Protein 3M1G (pdb70)

Foldseek 3Di:
DAADEEEACPPDPPDDWDADPVGHTYHYDWFPFKEFEAEQQDLLRLLLQLLCQLFVVPRGHDYHYDDADVLVHPGFIAGVVVRDTNHDPSVRNSVCSQPGCNVVGDVQRFNQQDPVCPVVVVLCLCVPLQVCLLSQLQVPPDPVSNVVSLVSNVVNVVVVLVCLVQALAVHQEHHSSRSSNQSRLVCCFQDSVPNSVNPPDRCVVASSLLSNLQQCPAPSHVFSHASVSNQQCSLQVPCVRHVVSDGDPDDDPPSSNDNSPSCVSPHDHGDPRRDGGDDDDDPNTHPHDDPND/DAADEEEAQPADPPDDWDADPVRHTYHYDWFPFKEWEAELQDLLQLLLQLLCQLFVVCRRYPYHYDDADVLVHPGFIAGVPVRHTNHRPSVRNSVCSQPGNNVRGDVQRFNQCDPVCPVVVVLCLCVVLQVCLLVQLQVPPDPVSNVVSLVSNVVNVVVCLVCLVQALPVHQAHHSSRSSNQSRLVCCQQDSVPNSVNPPDRCCVARSLLSNLQQCPAPSHVFSHASVSNQQNRLQVPCVSHVVSDRDPDDDPVSSNDNSPSCVSPHDHGDPRHDGGDDDDDPRTHPHDDPSD/DFADEEAADPPDPPDDWDADPVRHTYHYDWFPFKEWEAELQDLLQLLLQLLCQLQVVCRRYPYHYDDDDVVHPGFIAGVPVRHTRGRPSVVNSVCSQPGNNVNGDVQRFNQQDPVCPVVVVLCLCVPLQVCLLVQLQVPPDPVSNVVSLVSNVVNVVVVLVCLVQALPVHQAHHSSCSSNLSRLVCCFQDSVPNSVNPPDRCVVASSLLSNLQQCPAPSHVFSHASVSNQQNRLQVPCVSHVVSDRDPDDDPPSSNDNSPSCVSPHHHGDDRHDGGDDDDDPRTHPHDDPSHD

InterPro domains:
  IPR004045 Glutathione S-transferase, N-terminal [PF13409] (66-139)
  IPR010987 Glutathione S-transferase, C-terminal-like [PS50405] (149-299)
  IPR016639 Glutathione S-transferase Omega/GSH [PIRSF015753] (16-319)
  IPR016639 Glutathione S-transferase Omega/GSH [PTHR32419] (46-329)
  IPR016639 Glutathione S-transferase Omega/GSH [SFLDG01206] (9-330)
  IPR036249 Thioredoxin-like superfamily [SSF52833] (46-115)
  IPR036282 Glutathione S-transferase, C-terminal domain superfamily [SSF47616] (189-339)
  IPR040079 Glutathione transferase family [SFLDS00019] (9-330)
  IPR047047 Glutathione S-transferases Omega-like, C-terminal [cd03190] (175-316)

Solvent-accessible surface area: 36071 Å² total

Sequence (879 aa):
NYIDDRIVADDVPAGSEPIAQEDGTFHWPVEAGRYRLVAARACPWAHRTVITRRLLGLENVISLGLTTGPTHDITVPALVEESSKKVVTNDYPSITIDFNLEWKQFHREEGAPNLYPAELREEEAPVKRIFTEVNNGVYRTGFAGSQEAHNEAYKRLWVALDWLEDRLSTRRYLGDHITEADIRLYPTLVRFDAVYHGHFKCGRNKITEPNLWGYLRDLFQTPGFGDTTDFTEIKQHYYITHAEINPTRIVPVGPDLSGFATPHGREKLGGSSPFAEEGVTLPGPIPAGEEVKNPEPFQNYIDDRIVADVPAGSEPIAQEDGTFHWPVEAGRYRLVAARACPWAHRTVITRRLLGLENVISLGLTGPTHDITVPALVEESSKKVVTNDYPSSITIDFNLEWKQFHREGAPNLYPAEELREEAPVKRIFTEVNNGVYRTGFAGSQEAHNEAYKRLWVALDWLEDRLSTRRYLGDHITEADIRLYPTLVRFDAVYHGHFKCGRNKITEPNLWGYLRDLFQTPGFGDTTDFTEIKQHYYITHAEEINPTRIVPVGPDLSGFATPHGREKLGGSPFAEGVTLPGPIPAGEEVKNPEPFQNYIDDRIVADVPAGSEPIAQEDGTFHWPVEAGRYRLVAARACPWAHRTVITRRLLGLENNVISLGLTGPTHITVPALVEESSKKVVTNDYPSITIDFNLEWKQFHREGAPNLYPAELREEEAPVKRIFTEVNNGVYRTGFAGSQEEAHNEEAYKRLWVALDWLEDRLSTRRYLGDHITEADIRLYPTLVRFDAVYHGHFKCGRNKITEPNLWGYLRDLFQTPGFGDTTDFTEIKQHYYITHAEINPTRIVPVGPDLSGFATPHGREKLGGSPFAEGVTLPGPIPAGEEVKKNPEPFQK

B-factor: mean 26.27, std 9.41, range [8.52, 92.66]

CATH classification: 3.40.30.10 (+1 more: 1.20.1050.10)

Organism: Corynebacterium glutamicum (strain ATCC 13032 / DSM 20300 / JCM 1318 / BCRC 11384 / CCUG 27702 / LMG 3730 / NBRC 12168 / NCIMB 10025 / NRRL B-2784 / 534) (NCBI:txid196627)

Secondary structure (DSSP, 8-state):
---B-EEETTS-TTPPPEE-TTS-EEEE--TTSEEEEE-TT-HHHHHHHHHHHHHT-TTTSEEEE--------SSEEEETTT--EEE--HHHHHHHHHHTSGGGSPTT---SS-GGGS------HHIIIIITHHHHHHT-SSHHHHHHHHHHHHHHHHHHHHHTTSSS----S--HHHHHHHHHHHTIIIIITTTT---SS-TT--HHHHHHHHHHTSTTTGGG--HHHHHHHHHHH-TTT-TT-PPP-----GGGGS---GGGG---SS-TTPPPP-PPPTT-S-SS--TT-/---B-EEETTS-TTPPPEE-TTS-EEEE--TTSEEEEE-TT-HHHHHHHHHHHHHT-TTTSEEEE--------SSEEEETTT--EEE--HHHHHHHHHHT-GGGSPTT---SS-GGGS------HHIIIIITHHHHHHS-SSHHHHHHHHHHHHHHHHHHHHHTTS-S----S--HHHHHHHHHHHTIIIIITTTT---SS-TT--HHHHHHHHHHTSTTTGGG--HHHHHHHHHHH-TTT-TT-PPP-----GGGGS---GGGG---SS-TTPPPP-PPPTT-S-SS--TT-/---B-EEETTS-TTPPPEE-TTS-EEEE--TTSEEEEE-TT-HHHHHHHHHHHHHT-TTTSEEEE-------SSEEEETTT--EEE--HHHHHHHHHHT-GGGSPTT---SS-GGGS------HHIIIIITHHHHHHT-SSHHHHHHHHHHHHHHHHHHHHHTTS-S----S--HHHHHHHHHHTTIIIIIHHHT---SS-TT--HHHHHHHHHHTSTTTGGG--HHHHHHHHHHH-TTT-TT-PPP-----GGGGS---GGGG---SS-TTPPPP-PPPTT-S-SS--TT--

Nearest PDB structures (foldseek):
  3m1g-assembly2_C  TM=9.987E-01  e=1.059E-56  Corynebacterium glutamicum
  3m1g-assembly1_A  TM=1.001E+00  e=2.643E-55  Corynebacterium glutamicum
  4pts-assembly1_A  TM=9.729E-01  e=2.136E-34  Gordonia bronchialis DSM 43247
  3r3e-assembly1_A  TM=8.927E-01  e=5.112E-24  Escherichia coli K-12
  6srb-assembly1_A  TM=7.617E-01  e=5.943E-07  Trametes pubescens

Structure (mmCIF, N/CA/C/O backbone):
data_3M1G
#
_entry.id   3M1G
#
_cell.length_a   167.245
_cell.length_b   167.245
_cell.length_c   226.855
_cell.angle_alpha   90.000
_cell.angle_beta   90.000
_cell.angle_gamma   90.000
#
_symmetry.space_group_name_H-M   'I 4 2 2'
#
loop_
_entity.id
_entity.type
_entity.pdbx_description
1 polymer 'Putative glutathione S-transferase'
2 non-polymer GLYCEROL
3 non-polymer 1,2-ETHANEDIOL
4 water water
#
loop_
_atom_site.group_PDB
_atom_site.id
_atom_site.type_symbol
_atom_site.label_atom_id
_atom_site.label_alt_id
_atom_site.label_comp_id
_atom_site.label_asym_id
_atom_site.label_entity_id
_atom_site.label_seq_id
_atom_site.pdbx_PDB_ins_code
_atom_site.Cartn_x
_atom_site.Cartn_y
_atom_site.Cartn_z
_atom_site.occupancy
_atom_site.B_iso_or_equiv
_atom_site.auth_seq_id
_atom_site.auth_comp_id
_atom_site.auth_asym_id
_atom_site.auth_atom_id
_atom_site.pdbx_PDB_model_num
ATOM 1 N N . ASN A 1 29 ? 21.006 27.948 7.998 1.00 50.26 26 ASN A N 1
ATOM 2 C CA . ASN A 1 29 ? 21.429 28.672 9.243 1.00 50.01 26 ASN A CA 1
ATOM 3 C C . ASN A 1 29 ? 22.952 28.858 9.262 1.00 48.13 26 ASN A C 1
ATOM 4 O O . ASN A 1 29 ? 23.597 28.542 10.260 1.00 49.02 26 ASN A O 1
ATOM 9 N N . TYR A 1 30 ? 23.506 29.342 8.142 1.00 45.19 27 TYR A N 1
ATOM 10 C CA . TYR A 1 30 ? 24.889 29.825 8.072 1.00 43.05 27 TYR A CA 1
ATOM 11 C C . TYR A 1 30 ? 25.111 31.141 8.894 1.00 40.02 27 TYR A C 1
ATOM 12 O O . TYR A 1 30 ? 24.494 32.199 8.589 1.00 39.68 27 TYR A O 1
ATOM 21 N N . ILE A 1 31 ? 25.958 31.067 9.927 1.00 35.58 28 ILE A N 1
ATOM 22 C CA . ILE A 1 31 ? 26.152 32.173 10.865 1.00 32.19 28 ILE A CA 1
ATOM 23 C C . ILE A 1 31 ? 27.617 32.568 10.872 1.00 29.64 28 ILE A C 1
ATOM 24 O O . ILE A 1 31 ? 28.477 31.766 11.272 1.00 28.63 28 ILE A O 1
ATOM 29 N N . ASP A 1 32 ? 27.898 33.787 10.416 1.00 26.76 29 ASP A N 1
ATOM 30 C CA . ASP A 1 32 ? 29.272 34.269 10.240 1.00 26.35 29 ASP A CA 1
ATOM 31 C C . ASP A 1 32 ? 29.577 35.519 11.052 1.00 24.82 29 ASP A C 1
ATOM 32 O O . ASP A 1 32 ? 30.350 36.369 10.610 1.00 25.00 29 ASP A O 1
ATOM 37 N N . ASP A 1 33 ? 29.001 35.635 12.256 1.00 23.76 30 ASP A N 1
ATOM 38 C CA . ASP A 1 33 ? 29.515 36.600 13.235 1.00 22.60 30 ASP A CA 1
ATOM 39 C C . ASP A 1 33 ? 30.939 36.187 13.563 1.00 21.71 30 ASP A C 1
ATOM 40 O O . ASP A 1 33 ? 31.352 35.090 13.213 1.00 20.14 30 ASP A O 1
ATOM 45 N N . ARG A 1 34 ? 31.691 37.060 14.239 1.00 21.03 31 ARG A N 1
ATOM 46 C CA . ARG A 1 34 ? 33.083 36.769 14.593 1.00 21.93 31 ARG A CA 1
ATOM 47 C C . ARG A 1 34 ? 33.328 37.205 16.029 1.00 21.38 31 ARG A C 1
ATOM 48 O O . ARG A 1 34 ? 32.658 38.130 16.522 1.00 20.42 31 ARG A O 1
ATOM 56 N N . ILE A 1 35 ? 34.221 36.492 16.706 1.00 20.10 32 ILE A N 1
ATOM 57 C CA . ILE A 1 35 ? 34.677 36.868 18.021 1.00 20.69 32 ILE A CA 1
ATOM 58 C C . ILE A 1 35 ? 36.040 37.543 17.864 1.00 20.50 32 ILE A C 1
ATOM 59 O O . ILE A 1 35 ? 36.962 36.940 17.326 1.00 21.51 32 ILE A O 1
ATOM 64 N N . VAL A 1 36 ? 36.143 38.795 18.293 1.00 20.38 33 VAL A N 1
ATOM 65 C CA . VAL A 1 36 ? 37.302 39.622 18.013 1.00 20.75 33 VAL A CA 1
ATOM 66 C C . VAL A 1 36 ? 37.876 40.336 19.243 1.00 21.65 33 VAL A C 1
ATOM 67 O O . VAL A 1 36 ? 37.202 40.534 20.257 1.00 21.46 33 VAL A O 1
ATOM 71 N N . ALA A 1 37 ? 39.147 40.695 19.110 1.00 22.53 34 ALA A N 1
ATOM 72 C CA . ALA A 1 37 ? 39.918 41.401 20.128 1.00 23.76 34 ALA A CA 1
ATOM 73 C C . ALA A 1 37 ? 39.476 42.849 20.309 1.00 23.96 34 ALA A C 1
ATOM 74 O O . ALA A 1 37 ? 39.597 43.368 21.420 1.00 24.83 34 ALA A O 1
ATOM 76 N N . ASP A 1 38 ? 38.931 43.504 19.285 1.00 24.63 35 ASP A N 1
ATOM 77 C CA A ASP A 1 38 ? 38.605 44.942 19.435 0.50 25.70 35 ASP A CA 1
ATOM 78 C CA B ASP A 1 38 ? 38.590 44.932 19.393 0.50 25.64 35 ASP A CA 1
ATOM 79 C C . ASP A 1 38 ? 37.158 45.222 19.873 1.00 25.59 35 ASP A C 1
ATOM 80 O O . ASP A 1 38 ? 36.670 46.345 19.764 1.00 27.12 35 ASP A O 1
ATOM 89 N N . VAL A 1 39 ? 36.470 44.207 20.377 1.00 24.07 36 VAL A N 1
ATOM 90 C CA . VAL A 1 39 ? 35.229 44.425 21.081 1.00 22.72 36 VAL A CA 1
ATOM 91 C C . VAL A 1 39 ? 35.517 43.985 22.526 1.00 22.26 36 VAL A C 1
ATOM 92 O O . VAL A 1 39 ? 36.070 42.907 22.772 1.00 21.22 36 VAL A O 1
ATOM 96 N N . PRO A 1 40 ? 35.158 44.827 23.489 1.00 22.15 37 PRO A N 1
ATOM 97 C CA . PRO A 1 40 ? 35.619 44.551 24.843 1.00 22.28 37 PRO A CA 1
ATOM 98 C C . PRO A 1 40 ? 34.765 43.566 25.635 1.00 21.33 37 PRO A C 1
ATOM 99 O O . PRO A 1 40 ? 33.575 43.403 25.398 1.00 21.86 37 PRO A O 1
ATOM 103 N N . ALA A 1 41 ? 35.381 42.978 26.637 1.00 20.92 38 ALA A N 1
ATOM 104 C CA . ALA A 1 41 ? 34.794 41.884 27.395 1.00 20.28 38 ALA A CA 1
ATOM 105 C C . ALA A 1 41 ? 33.522 42.349 28.084 1.00 20.06 38 ALA A C 1
ATOM 106 O O . ALA A 1 41 ? 33.478 43.447 28.638 1.00 19.92 38 ALA A O 1
ATOM 108 N N . GLY A 1 42 ? 32.499 41.505 28.028 1.00 19.23 39 GLY A N 1
ATOM 109 C CA . GLY A 1 42 ? 31.226 41.786 28.619 1.00 19.73 39 GLY A CA 1
ATOM 110 C C . GLY A 1 42 ? 30.244 42.440 27.657 1.00 19.84 39 GLY A C 1
ATOM 111 O O . GLY A 1 42 ? 29.080 42.517 27.964 1.00 19.01 39 GLY A O 1
ATOM 112 N N . SER A 1 43 ? 30.729 42.959 26.522 1.00 19.86 40 SER A N 1
ATOM 113 C CA . SER A 1 43 ? 29.892 43.688 25.573 1.00 18.87 40 SER A CA 1
ATOM 114 C C . SER A 1 43 ? 28.851 42.769 24.938 1.00 19.19 40 SER A C 1
ATOM 115 O O . SER A 1 43 ? 29.092 41.595 24.699 1.00 18.22 40 SER A O 1
ATOM 118 N N . GLU A 1 44 ? 27.713 43.349 24.617 1.00 19.26 41 GLU A N 1
ATOM 119 C CA . GLU A 1 44 ? 26.773 42.781 23.659 1.00 20.63 41 GLU A CA 1
ATOM 120 C C . GLU A 1 44 ? 27.462 42.679 22.282 1.00 19.80 41 GLU A C 1
ATOM 121 O O . GLU A 1 44 ? 28.447 43.361 22.017 1.00 18.64 41 GLU A O 1
ATOM 127 N N . PRO A 1 45 ? 26.943 41.826 21.394 1.00 20.62 42 PRO A N 1
ATOM 128 C CA . PRO A 1 45 ? 27.506 41.803 20.026 1.00 20.56 42 PRO A CA 1
ATOM 129 C C . PRO A 1 45 ? 27.305 43.156 19.329 1.00 20.38 42 PRO A C 1
ATOM 130 O O . PRO A 1 45 ? 26.297 43.786 19.532 1.00 20.74 42 PRO A O 1
ATOM 134 N N . ILE A 1 46 ? 28.300 43.593 18.563 1.00 20.57 43 ILE A N 1
ATOM 135 C CA . ILE A 1 46 ? 28.333 44.915 17.955 1.00 21.06 43 ILE A CA 1
ATOM 136 C C . ILE A 1 46 ? 28.077 44.854 16.466 1.00 20.48 43 ILE A C 1
ATOM 137 O O . ILE A 1 46 ? 28.791 44.158 15.732 1.00 20.18 43 ILE A O 1
ATOM 142 N N . ALA A 1 47 ? 27.052 45.568 16.007 1.00 20.12 44 ALA A N 1
ATOM 143 C CA . ALA A 1 47 ? 26.652 45.499 14.597 1.00 21.13 44 ALA A CA 1
ATOM 144 C C . ALA A 1 47 ? 27.761 46.067 13.709 1.00 21.01 44 ALA A C 1
ATOM 145 O O . ALA A 1 47 ? 28.297 47.133 14.002 1.00 22.48 44 ALA A O 1
ATOM 147 N N . GLN A 1 48 ? 28.085 45.346 12.649 1.00 22.28 45 GLN A N 1
ATOM 148 C CA . GLN A 1 48 ? 29.009 45.762 11.605 1.00 22.47 45 GLN A CA 1
ATOM 149 C C . GLN A 1 48 ? 28.231 46.218 10.339 1.00 24.36 45 GLN A C 1
ATOM 150 O O . GLN A 1 48 ? 27.102 45.763 10.068 1.00 22.13 45 GLN A O 1
ATOM 156 N N . GLU A 1 49 ? 28.878 47.078 9.543 1.00 24.91 46 GLU A N 1
ATOM 157 C CA . GLU A 1 49 ? 28.333 47.550 8.273 1.00 25.64 46 GLU A CA 1
ATOM 158 C C . GLU A 1 49 ? 27.887 46.438 7.347 1.00 23.34 46 GLU A C 1
ATOM 159 O O . GLU A 1 49 ? 26.966 46.612 6.595 1.00 22.79 46 GLU A O 1
ATOM 165 N N . ASP A 1 50 ? 28.511 45.285 7.407 1.00 22.58 47 ASP A N 1
ATOM 166 C CA . ASP A 1 50 ? 28.140 44.202 6.498 1.00 22.81 47 ASP A CA 1
ATOM 167 C C . ASP A 1 50 ? 26.978 43.323 6.964 1.00 21.94 47 ASP A C 1
ATOM 168 O O . ASP A 1 50 ? 26.697 42.302 6.362 1.00 20.78 47 ASP A O 1
ATOM 173 N N . GLY A 1 51 ? 26.303 43.739 8.028 1.00 23.46 48 GLY A N 1
ATOM 174 C CA . GLY A 1 51 ? 25.160 43.013 8.575 1.00 24.02 48 GLY A CA 1
ATOM 175 C C . GLY A 1 51 ? 25.491 41.952 9.628 1.00 23.42 48 GLY A C 1
ATOM 176 O O . GLY A 1 51 ? 24.596 41.441 10.296 1.00 24.20 48 GLY A O 1
ATOM 177 N N . THR A 1 52 ? 26.767 41.656 9.821 1.00 22.17 49 THR A N 1
ATOM 178 C CA . THR A 1 52 ? 27.156 40.683 10.838 1.00 21.30 49 THR A CA 1
ATOM 179 C C . THR A 1 52 ? 27.348 41.390 12.161 1.00 20.42 49 THR A C 1
ATOM 180 O O . THR A 1 52 ? 27.254 42.610 12.260 1.00 19.73 49 THR A O 1
ATOM 184 N N . PHE A 1 53 ? 27.665 40.617 13.197 1.00 21.33 50 PHE A N 1
ATOM 185 C CA . PHE A 1 53 ? 27.987 41.198 14.489 1.00 20.22 50 PHE A CA 1
ATOM 186 C C . PHE A 1 53 ? 29.326 40.691 14.957 1.00 20.35 50 PHE A C 1
ATOM 187 O O . PHE A 1 53 ? 29.718 39.573 14.648 1.00 20.77 50 PHE A O 1
ATOM 195 N N . HIS A 1 54 ? 30.036 41.521 15.706 1.00 20.10 51 HIS A N 1
ATOM 196 C CA . HIS A 1 54 ? 31.307 41.132 16.324 1.00 20.80 51 HIS A CA 1
ATOM 197 C C . HIS A 1 54 ? 31.145 41.054 17.844 1.00 20.90 51 HIS A C 1
ATOM 198 O O . HIS A 1 54 ? 30.604 41.979 18.482 1.00 20.98 51 HIS A O 1
ATOM 205 N N . TRP A 1 55 ? 31.585 39.924 18.388 1.00 20.31 52 TRP A N 1
ATOM 206 C CA . TRP A 1 55 ? 31.500 39.598 19.787 1.00 20.60 52 TRP A CA 1
ATOM 207 C C . TRP A 1 55 ? 32.920 39.727 20.392 1.00 19.44 52 TRP A C 1
ATOM 208 O O . TRP A 1 55 ? 33.887 39.682 19.665 1.00 19.89 52 TRP A O 1
ATOM 219 N N . PRO A 1 56 ? 33.020 39.882 21.714 1.00 18.81 53 PRO A N 1
ATOM 220 C CA . PRO A 1 56 ? 34.296 40.075 22.370 1.00 18.93 53 PRO A CA 1
ATOM 221 C C . PRO A 1 56 ? 34.983 38.795 22.761 1.00 19.06 53 PRO A C 1
ATOM 222 O O . PRO A 1 56 ? 34.328 37.880 23.269 1.00 19.14 53 PRO A O 1
ATOM 226 N N . VAL A 1 57 ? 36.291 38.715 22.527 1.00 20.01 54 VAL A N 1
ATOM 227 C CA . VAL A 1 57 ? 37.073 37.604 23.124 1.00 20.12 54 VAL A CA 1
ATOM 228 C C . VAL A 1 57 ? 37.084 37.798 24.647 1.00 21.09 54 VAL A C 1
ATOM 229 O O . VAL A 1 57 ? 37.258 38.924 25.140 1.00 22.05 54 VAL A O 1
ATOM 233 N N . GLU A 1 58 ? 36.745 36.730 25.365 1.00 21.48 55 GLU A N 1
ATOM 234 C CA . GLU A 1 58 ? 36.840 36.648 26.801 1.00 21.48 55 GLU A CA 1
ATOM 235 C C . GLU A 1 58 ? 36.745 35.198 27.230 1.00 20.65 55 GLU A C 1
ATOM 236 O O . GLU A 1 58 ? 36.172 34.376 26.510 1.00 21.03 55 GLU A O 1
ATOM 242 N N . ALA A 1 59 ? 37.306 34.905 28.404 1.00 19.40 56 ALA A N 1
ATOM 243 C CA . ALA A 1 59 ? 37.339 33.579 28.944 1.00 20.27 56 ALA A CA 1
ATOM 244 C C . ALA A 1 59 ? 35.981 33.215 29.532 1.00 20.91 56 ALA A C 1
ATOM 245 O O . ALA A 1 59 ? 35.311 34.049 30.145 1.00 20.24 56 ALA A O 1
ATOM 247 N N . GLY A 1 60 ? 35.618 31.949 29.424 1.00 20.65 57 GLY A N 1
ATOM 248 C CA . GLY A 1 60 ? 34.456 31.448 30.157 1.00 21.85 57 GLY A CA 1
ATOM 249 C C . GLY A 1 60 ? 33.111 31.876 29.559 1.00 21.85 57 GLY A C 1
ATOM 250 O O . GLY A 1 60 ? 32.105 31.747 30.228 1.00 22.20 57 GLY A O 1
ATOM 251 N N . ARG A 1 61 ? 33.080 32.410 28.338 1.00 20.00 58 ARG A N 1
ATOM 252 C CA . ARG A 1 61 ? 31.799 32.830 27.755 1.00 20.10 58 ARG A CA 1
ATOM 253 C C . ARG A 1 61 ? 31.304 31.863 26.651 1.00 19.86 58 ARG A C 1
ATOM 254 O O . ARG A 1 61 ? 30.094 31.691 26.481 1.00 19.02 58 ARG A O 1
ATOM 262 N N . TYR A 1 62 ? 32.233 31.264 25.926 1.00 19.30 59 TYR A N 1
ATOM 263 C CA . TYR A 1 62 ? 31.903 30.496 24.728 1.00 20.14 59 TYR A CA 1
ATOM 264 C C . TYR A 1 62 ? 32.304 29.025 24.812 1.00 21.51 59 TYR A C 1
ATOM 265 O O . TYR A 1 62 ? 33.268 28.641 25.515 1.00 20.60 59 TYR A O 1
ATOM 274 N N . ARG A 1 63 ? 31.567 28.202 24.055 1.00 22.63 60 ARG A N 1
ATOM 275 C CA . ARG A 1 63 ? 31.817 26.768 23.956 1.00 22.75 60 ARG A CA 1
ATOM 276 C C . ARG A 1 63 ? 32.016 26.381 22.502 1.00 22.70 60 ARG A C 1
ATOM 277 O O . ARG A 1 63 ? 31.251 26.807 21.628 1.00 21.37 60 ARG A O 1
ATOM 285 N N . LEU A 1 64 ? 33.058 25.581 22.248 1.00 22.05 61 LEU A N 1
ATOM 286 C CA . LEU A 1 64 ? 33.253 24.976 20.944 1.00 22.05 61 LEU A CA 1
ATOM 287 C C . LEU A 1 64 ? 32.460 23.667 20.900 1.00 21.72 61 LEU A C 1
ATOM 288 O O . LEU A 1 64 ? 32.654 22.785 21.731 1.00 21.08 61 LEU A O 1
ATOM 293 N N . VAL A 1 65 ? 31.536 23.579 19.950 1.00 21.95 62 VAL A N 1
ATOM 294 C CA . VAL A 1 65 ? 30.706 22.400 19.825 1.00 22.66 62 VAL A CA 1
ATOM 295 C C . VAL A 1 65 ? 31.248 21.711 18.579 1.00 23.33 62 VAL A C 1
ATOM 296 O O . VAL A 1 65 ? 31.248 22.288 17.491 1.00 22.52 62 VAL A O 1
ATOM 300 N N . ALA A 1 66 ? 31.783 20.514 18.777 1.00 23.65 63 ALA A N 1
ATOM 301 C CA . ALA A 1 66 ? 32.492 19.787 17.731 1.00 24.51 63 ALA A CA 1
ATOM 302 C C . ALA A 1 66 ? 32.036 18.317 17.679 1.00 25.30 63 ALA A C 1
ATOM 303 O O . ALA A 1 66 ? 31.190 17.877 18.490 1.00 26.52 63 ALA A O 1
ATOM 305 N N . ALA A 1 67 ? 32.535 17.564 16.705 1.00 25.00 64 ALA A N 1
ATOM 306 C CA . ALA A 1 67 ? 32.285 16.113 16.640 1.00 24.88 64 ALA A CA 1
ATOM 307 C C . ALA A 1 67 ? 33.603 15.466 16.269 1.00 24.15 64 ALA A C 1
ATOM 308 O O . ALA A 1 67 ? 34.300 15.944 15.348 1.00 24.08 64 ALA A O 1
ATOM 310 N N . ARG A 1 68 ? 33.945 14.381 16.948 1.00 23.50 65 ARG A N 1
ATOM 311 C CA . ARG A 1 68 ? 35.181 13.639 16.640 1.00 23.82 65 ARG A CA 1
ATOM 312 C C . ARG A 1 68 ? 35.280 13.184 15.195 1.00 23.02 65 ARG A C 1
ATOM 313 O O . ARG A 1 68 ? 36.349 13.212 14.611 1.00 23.70 65 ARG A O 1
ATOM 321 N N . ALA A 1 69 ? 34.163 12.784 14.606 1.00 23.07 66 ALA A N 1
ATOM 322 C CA . ALA A 1 69 ? 34.187 12.196 13.250 1.00 23.21 66 ALA A CA 1
ATOM 323 C C . ALA A 1 69 ? 34.367 13.219 12.140 1.00 22.83 66 ALA A C 1
ATOM 324 O O . ALA A 1 69 ? 34.828 12.893 11.058 1.00 23.43 66 ALA A O 1
ATOM 326 N N . CYS A 1 70 ? 33.985 14.452 12.403 1.00 22.48 67 CYS A N 1
ATOM 327 C CA . CYS A 1 70 ? 33.850 15.472 11.375 1.00 23.26 67 CYS A CA 1
ATOM 328 C C . CYS A 1 70 ? 35.194 16.163 11.133 1.00 22.62 67 CYS A C 1
ATOM 329 O O . CYS A 1 70 ? 35.762 16.723 12.071 1.00 22.24 67 CYS A O 1
ATOM 332 N N . PRO A 1 71 ? 35.707 16.134 9.889 1.00 21.62 68 PRO A N 1
ATOM 333 C CA . PRO A 1 71 ? 37.001 16.786 9.613 1.00 21.70 68 PRO A CA 1
ATOM 334 C C . PRO A 1 71 ? 37.029 18.329 9.768 1.00 22.89 68 PRO A C 1
ATOM 335 O O . PRO A 1 71 ? 38.044 18.906 10.177 1.00 21.78 68 PRO A O 1
ATOM 339 N N . TRP A 1 72 ? 35.923 18.981 9.441 1.00 22.26 69 TRP A N 1
ATOM 340 C CA . TRP A 1 72 ? 35.846 20.410 9.578 1.00 22.66 69 TRP A CA 1
ATOM 341 C C . TRP A 1 72 ? 35.949 20.787 11.057 1.00 21.95 69 TRP A C 1
ATOM 342 O O . TRP A 1 72 ? 36.666 21.716 11.417 1.00 21.00 69 TRP A O 1
ATOM 353 N N . ALA A 1 73 ? 35.238 20.056 11.904 1.00 20.63 70 ALA A N 1
ATOM 354 C CA . ALA A 1 73 ? 35.339 20.234 13.344 1.00 20.18 70 ALA A CA 1
ATOM 355 C C . ALA A 1 73 ? 36.703 19.896 13.880 1.00 20.81 70 ALA A C 1
ATOM 356 O O . ALA A 1 73 ? 37.206 20.560 14.816 1.00 20.97 70 ALA A O 1
ATOM 358 N N . HIS A 1 74 ? 37.326 18.858 13.314 1.00 20.13 71 HIS A N 1
ATOM 359 C CA . HIS A 1 74 ? 38.621 18.448 13.754 1.00 19.94 71 HIS A CA 1
ATOM 360 C C . HIS A 1 74 ? 39.633 19.623 13.676 1.00 20.09 71 HIS A C 1
ATOM 361 O O . HIS A 1 74 ? 40.431 19.806 14.593 1.00 20.21 71 HIS A O 1
ATOM 368 N N . ARG A 1 75 ? 39.596 20.417 12.612 1.00 20.14 72 ARG A N 1
ATOM 369 C CA . ARG A 1 75 ? 40.474 21.610 12.530 1.00 20.46 72 ARG A CA 1
ATOM 370 C C . ARG A 1 75 ? 40.410 22.515 13.783 1.00 20.41 72 ARG A C 1
ATOM 371 O O . ARG A 1 75 ? 41.443 22.970 14.290 1.00 21.85 72 ARG A O 1
ATOM 379 N N . THR A 1 76 ? 39.192 22.771 14.247 1.00 20.22 73 THR A N 1
ATOM 380 C CA . THR A 1 76 ? 38.963 23.654 15.373 1.00 20.75 73 THR A CA 1
ATOM 381 C C . THR A 1 76 ? 39.473 23.071 16.664 1.00 21.21 73 THR A C 1
ATOM 382 O O . THR A 1 76 ? 40.016 23.817 17.538 1.00 20.93 73 THR A O 1
ATOM 386 N N . VAL A 1 77 ? 39.340 21.751 16.805 1.00 21.31 74 VAL A N 1
ATOM 387 C CA . VAL A 1 77 ? 39.819 21.051 18.005 1.00 21.27 74 VAL A CA 1
ATOM 388 C C . VAL A 1 77 ? 41.340 21.034 18.072 1.00 21.74 74 VAL A C 1
ATOM 389 O O . VAL A 1 77 ? 41.947 21.293 19.134 1.00 21.56 74 VAL A O 1
ATOM 393 N N . ILE A 1 78 ? 41.968 20.775 16.932 1.00 21.73 75 ILE A N 1
ATOM 394 C CA . ILE A 1 78 ? 43.431 20.735 16.859 1.00 20.76 75 ILE A CA 1
ATOM 395 C C . ILE A 1 78 ? 43.980 22.146 17.218 1.00 20.93 75 ILE A C 1
ATOM 396 O O . ILE A 1 78 ? 44.927 22.267 17.974 1.00 18.99 75 ILE A O 1
ATOM 401 N N . THR A 1 79 ? 43.379 23.185 16.640 1.00 21.38 76 THR A N 1
ATOM 402 C CA . THR A 1 79 ? 43.871 24.539 16.817 1.00 21.36 76 THR A CA 1
ATOM 403 C C . THR A 1 79 ? 43.694 24.961 18.287 1.00 21.66 76 THR A C 1
ATOM 404 O O . THR A 1 79 ? 44.609 25.532 18.886 1.00 20.81 76 THR A O 1
ATOM 408 N N . ARG A 1 80 ? 42.534 24.651 18.862 1.00 21.07 77 ARG A N 1
ATOM 409 C CA . ARG A 1 80 ? 42.265 24.932 20.274 1.00 21.37 77 ARG A CA 1
ATOM 410 C C . ARG A 1 80 ? 43.314 24.306 21.188 1.00 21.94 77 ARG A C 1
ATOM 411 O O . ARG A 1 80 ? 43.812 24.959 22.134 1.00 21.20 77 ARG A O 1
ATOM 419 N N . ARG A 1 81 ? 43.661 23.055 20.915 1.00 21.61 78 ARG A N 1
ATOM 420 C CA . ARG A 1 81 ? 44.708 22.400 21.682 1.00 21.06 78 ARG A CA 1
ATOM 421 C C . ARG A 1 81 ? 46.116 23.010 21.453 1.00 21.21 78 ARG A C 1
ATOM 422 O O . ARG A 1 81 ? 46.845 23.286 22.421 1.00 21.34 78 ARG A O 1
ATOM 430 N N . LEU A 1 82 ? 46.507 23.212 20.199 1.00 19.99 79 LEU A N 1
ATOM 431 C CA . LEU A 1 82 ? 47.821 23.718 19.906 1.00 20.71 79 LEU A CA 1
ATOM 432 C C . LEU A 1 82 ? 48.053 25.065 20.574 1.00 20.42 79 LEU A C 1
ATOM 433 O O . LEU A 1 82 ? 49.136 25.313 21.111 1.00 20.38 79 LEU A O 1
ATOM 438 N N . LEU A 1 83 ? 47.025 25.924 20.563 1.00 19.80 80 LEU A N 1
ATOM 439 C CA . LEU A 1 83 ? 47.162 27.280 21.087 1.00 19.66 80 LEU A CA 1
ATOM 440 C C . LEU A 1 83 ? 46.979 27.410 22.588 1.00 20.54 80 LEU A C 1
ATOM 441 O O . LEU A 1 83 ? 47.292 28.462 23.139 1.00 21.53 80 LEU A O 1
ATOM 446 N N . GLY A 1 84 ? 46.443 26.381 23.239 1.00 20.20 81 GLY A N 1
ATOM 447 C CA . GLY A 1 84 ? 46.203 26.426 24.681 1.00 20.54 81 GLY A CA 1
ATOM 448 C C . GLY A 1 84 ? 44.977 27.237 25.037 1.00 20.85 81 GLY A C 1
ATOM 449 O O . GLY A 1 84 ? 44.994 28.000 26.010 1.00 20.74 81 GLY A O 1
ATOM 450 N N . LEU A 1 85 ? 43.921 27.086 24.239 1.00 19.77 82 LEU A N 1
ATOM 451 C CA . LEU A 1 85 ? 42.656 27.727 24.494 1.00 20.74 82 LEU A CA 1
ATOM 452 C C . LEU A 1 85 ? 41.683 26.808 25.220 1.00 21.63 82 LEU A C 1
ATOM 453 O O . LEU A 1 85 ? 40.529 27.190 25.434 1.00 21.59 82 LEU A O 1
ATOM 458 N N . GLU A 1 86 ? 42.154 25.641 25.675 1.00 22.17 83 GLU A N 1
ATOM 459 C CA . GLU A 1 86 ? 41.274 24.660 26.304 1.00 23.47 83 GLU A CA 1
ATOM 460 C C . GLU A 1 86 ? 40.707 25.134 27.650 1.00 24.07 83 GLU A C 1
ATOM 461 O O . GLU A 1 86 ? 39.610 24.723 28.044 1.00 23.95 83 GLU A O 1
ATOM 467 N N . ASN A 1 87 ? 41.450 25.970 28.370 1.00 23.69 84 ASN A N 1
ATOM 468 C CA . ASN A 1 87 ? 40.964 26.451 29.637 1.00 24.42 84 ASN A CA 1
ATOM 469 C C . ASN A 1 87 ? 40.135 27.753 29.515 1.00 24.09 84 ASN A C 1
ATOM 470 O O . ASN A 1 87 ? 39.708 28.284 30.524 1.00 25.16 84 ASN A O 1
ATOM 475 N N . VAL A 1 88 ? 39.932 28.300 28.314 1.00 22.95 85 VAL A N 1
ATOM 476 C CA . VAL A 1 88 ? 39.151 29.521 28.179 1.00 22.46 85 VAL A CA 1
ATOM 477 C C . VAL A 1 88 ? 37.904 29.419 27.294 1.00 21.90 85 VAL A C 1
ATOM 478 O O . VAL A 1 88 ? 36.978 30.238 27.425 1.00 20.17 85 VAL A O 1
ATOM 482 N N . ILE A 1 89 ? 37.884 28.418 26.419 1.00 20.17 86 ILE A N 1
ATOM 483 C CA . ILE A 1 89 ? 36.726 28.047 25.616 1.00 20.40 86 ILE A CA 1
ATOM 484 C C . ILE A 1 89 ? 36.454 26.583 25.925 1.00 21.34 86 ILE A C 1
ATOM 485 O O . ILE A 1 89 ? 37.351 25.716 25.813 1.00 21.49 86 ILE A O 1
ATOM 490 N N . SER A 1 90 ? 35.227 26.291 26.350 1.00 22.20 87 SER A N 1
ATOM 491 C CA . SER A 1 90 ? 34.858 24.927 26.735 1.00 22.98 87 SER A CA 1
ATOM 492 C C . SER A 1 90 ? 34.572 24.094 25.483 1.00 23.89 87 SER A C 1
ATOM 493 O O . SER A 1 90 ? 34.517 24.627 24.369 1.00 23.54 87 SER A O 1
ATOM 496 N N . LEU A 1 91 ? 34.383 22.791 25.672 1.00 24.87 88 LEU A N 1
ATOM 497 C CA . LEU A 1 91 ? 34.256 21.835 24.546 1.00 26.31 88 LEU A CA 1
ATOM 498 C C . LEU A 1 91 ? 33.030 20.959 24.767 1.00 27.78 88 LEU A C 1
ATOM 499 O O . LEU A 1 91 ? 32.889 20.356 25.828 1.00 27.07 88 LEU A O 1
ATOM 504 N N . GLY A 1 92 ? 32.142 20.955 23.778 1.00 29.29 89 GLY A N 1
ATOM 505 C CA . GLY A 1 92 ? 31.029 20.018 23.723 1.00 31.64 89 GLY A CA 1
ATOM 506 C C . GLY A 1 92 ? 31.211 19.088 22.513 1.00 32.77 89 GLY A C 1
ATOM 507 O O . GLY A 1 92 ? 31.502 19.546 21.421 1.00 32.48 89 GLY A O 1
ATOM 508 N N . LEU A 1 93 ? 31.071 17.789 22.728 1.00 35.19 90 LEU A N 1
ATOM 509 C CA . LEU A 1 93 ? 31.151 16.788 21.649 1.00 37.15 90 LEU A CA 1
ATOM 510 C C . LEU A 1 93 ? 29.754 16.256 21.282 1.00 38.52 90 LEU A C 1
ATOM 511 O O . LEU A 1 93 ? 28.990 15.890 22.174 1.00 39.41 90 LEU A O 1
ATOM 516 N N A THR A 1 94 ? 29.437 16.247 19.982 0.50 39.17 91 THR A N 1
ATOM 517 N N B THR A 1 94 ? 29.425 16.260 19.989 0.50 39.30 91 THR A N 1
ATOM 518 C CA A THR A 1 94 ? 28.119 15.839 19.447 0.50 39.89 91 THR A CA 1
ATOM 519 C CA B THR A 1 94 ? 28.122 15.803 19.474 0.50 40.17 91 THR A CA 1
ATOM 520 C C A THR A 1 94 ? 28.330 15.057 18.153 0.50 40.67 91 THR A C 1
ATOM 521 C C B THR A 1 94 ? 28.328 15.331 18.030 0.50 40.82 91 THR A C 1
ATOM 522 O O A THR A 1 94 ? 29.441 14.585 17.905 0.50 40.24 91 THR A O 1
ATOM 523 O O B THR A 1 94 ? 29.439 15.412 17.524 0.50 40.59 91 THR A O 1
ATOM 530 N N . GLY A 1 95 ? 27.264 14.881 17.357 1.00 41.52 92 GLY A N 1
ATOM 531 C CA . GLY A 1 95 ? 27.370 14.290 15.983 1.00 42.62 92 GLY A CA 1
ATOM 532 C C . GLY A 1 95 ? 27.581 15.237 14.780 1.00 43.87 92 GLY A C 1
ATOM 533 O O . GLY A 1 95 ? 27.167 16.403 14.811 1.00 44.26 92 GLY A O 1
ATOM 534 N N . PRO A 1 96 ? 28.221 14.742 13.694 1.00 45.24 93 PRO A N 1
ATOM 535 C CA . PRO A 1 96 ? 28.450 15.599 12.500 1.00 46.15 93 PRO A CA 1
ATOM 536 C C . PRO A 1 96 ? 27.184 16.077 11.769 1.00 47.38 93 PRO A C 1
ATOM 537 O O . PRO A 1 96 ? 26.108 15.476 11.917 1.00 47.15 93 PRO A O 1
ATOM 541 N N . THR A 1 97 ? 27.327 17.147 10.980 1.00 48.57 94 THR A N 1
ATOM 542 C CA . THR A 1 97 ? 26.197 17.705 10.212 1.00 49.25 94 THR A CA 1
ATOM 543 C C . THR A 1 97 ? 26.516 18.031 8.737 1.00 50.54 94 THR A C 1
ATOM 544 O O . THR A 1 97 ? 25.613 17.948 7.900 1.00 50.03 94 THR A O 1
ATOM 548 N N . HIS A 1 98 ? 27.770 18.397 8.422 1.00 51.86 95 HIS A N 1
ATOM 549 C CA . HIS A 1 98 ? 28.157 18.807 7.059 1.00 53.53 95 HIS A CA 1
ATOM 550 C C . HIS A 1 98 ? 28.243 17.642 6.050 1.00 54.53 95 HIS A C 1
ATOM 551 O O . HIS A 1 98 ? 28.206 17.888 4.849 1.00 55.05 95 HIS A O 1
ATOM 558 N N . ASP A 1 99 ? 28.391 16.395 6.508 1.00 55.47 96 ASP A N 1
ATOM 559 C CA . ASP A 1 99 ? 28.624 15.253 5.574 1.00 56.36 96 ASP A CA 1
ATOM 560 C C . ASP A 1 99 ? 27.450 14.963 4.616 1.00 56.60 96 ASP A C 1
ATOM 561 O O . ASP A 1 99 ? 26.395 14.465 5.015 1.00 57.40 96 ASP A O 1
ATOM 566 N N . ILE A 1 136 ? 21.885 21.763 15.673 1.00 45.34 133 ILE A N 1
ATOM 567 C CA . ILE A 1 136 ? 22.814 22.772 15.132 1.00 44.57 133 ILE A CA 1
ATOM 568 C C . ILE A 1 136 ? 23.980 22.208 14.274 1.00 43.32 133 ILE A C 1
ATOM 569 O O . ILE A 1 136 ? 24.490 21.095 14.492 1.00 43.33 133 ILE A O 1
ATOM 574 N N . THR A 1 137 ? 24.388 23.018 13.302 1.00 41.69 134 THR A N 1
ATOM 575 C CA . THR A 1 137 ? 25.587 22.766 12.488 1.00 40.58 134 THR A CA 1
ATOM 576 C C . THR A 1 137 ? 26.891 22.797 13.330 1.00 38.64 134 THR A C 1
ATOM 577 O O . THR A 1 137 ? 27.080 23.689 14.173 1.00 36.86 134 THR A O 1
ATOM 581 N N . VAL A 1 138 ? 27.757 21.813 13.072 1.00 36.18 135 VAL A N 1
ATOM 582 C CA . VAL A 1 138 ? 29.041 21.635 13.747 1.00 35.08 135 VAL A CA 1
ATOM 583 C C . VAL A 1 138 ? 30.170 21.788 12.725 1.00 32.12 135 VAL A C 1
ATOM 584 O O . VAL A 1 138 ? 29.993 21.397 11.575 1.00 32.49 135 VAL A O 1
ATOM 588 N N . PRO A 1 139 ? 31.327 22.371 13.110 1.00 28.56 136 PRO A N 1
ATOM 589 C CA . PRO A 1 139 ? 31.648 22.995 14.397 1.00 27.22 136 PRO A CA 1
ATOM 590 C C . PRO A 1 139 ? 30.953 24.344 14.535 1.00 25.46 136 PRO A C 1
ATOM 591 O O . PRO A 1 139 ? 30.654 24.981 13.531 1.00 25.30 136 PRO A O 1
ATOM 595 N N . ALA A 1 140 ? 30.720 24.741 15.780 1.00 24.13 137 ALA A N 1
ATOM 596 C CA . ALA A 1 140 ? 30.140 26.028 16.117 1.00 23.89 137 ALA A CA 1
ATOM 597 C C . ALA A 1 140 ? 30.722 26.550 17.417 1.00 23.58 137 ALA A C 1
ATOM 598 O O . ALA A 1 140 ? 31.062 25.774 18.320 1.00 24.11 137 ALA A O 1
ATOM 600 N N . LEU A 1 141 ? 30.831 27.878 17.507 1.00 23.25 138 LEU A N 1
ATOM 601 C CA . LEU A 1 141 ? 31.059 28.538 18.803 1.00 23.28 138 LEU A CA 1
ATOM 602 C C . LEU A 1 141 ? 29.718 29.035 19.313 1.00 23.10 138 LEU A C 1
ATOM 603 O O . LEU A 1 141 ? 28.951 29.679 18.577 1.00 21.55 138 LEU A O 1
ATOM 608 N N . VAL A 1 142 ? 29.413 28.645 20.551 1.00 23.26 139 VAL A N 1
ATOM 609 C CA . VAL A 1 142 ? 28.129 28.883 21.181 1.00 23.31 139 VAL A CA 1
ATOM 610 C C . VAL A 1 142 ? 28.316 29.700 22.471 1.00 23.75 139 VAL A C 1
ATOM 611 O O . VAL A 1 142 ? 29.220 29.414 23.254 1.00 22.70 139 VAL A O 1
ATOM 615 N N . GLU A 1 143 ? 27.470 30.706 22.681 1.00 23.65 140 GLU A N 1
ATOM 616 C CA . GLU A 1 143 ? 27.485 31.451 23.932 1.00 24.37 140 GLU A CA 1
ATOM 617 C C . GLU A 1 143 ? 26.837 30.580 24.989 1.00 26.71 140 GLU A C 1
ATOM 618 O O . GLU A 1 143 ? 25.646 30.281 24.865 1.00 27.80 140 GLU A O 1
ATOM 624 N N . GLU A 1 144 ? 27.605 30.129 25.980 1.00 27.86 141 GLU A N 1
ATOM 625 C CA . GLU A 1 144 ? 27.092 29.190 26.995 1.00 30.32 141 GLU A CA 1
ATOM 626 C C . GLU A 1 144 ? 25.825 29.654 27.719 1.00 30.86 141 GLU A C 1
ATOM 627 O O . GLU A 1 144 ? 24.917 28.882 27.913 1.00 31.81 141 GLU A O 1
ATOM 633 N N . SER A 1 145 ? 25.762 30.906 28.133 1.00 31.08 142 SER A N 1
ATOM 634 C CA . SER A 1 145 ? 24.622 31.346 28.950 1.00 31.21 142 SER A CA 1
ATOM 635 C C . SER A 1 145 ? 23.300 31.360 28.184 1.00 31.13 142 SER A C 1
ATOM 636 O O . SER A 1 145 ? 22.265 31.073 28.747 1.00 31.38 142 SER A O 1
ATOM 639 N N . SER A 1 146 ? 23.339 31.744 26.917 1.00 30.79 143 SER A N 1
ATOM 640 C CA . SER A 1 146 ? 22.126 31.954 26.125 1.00 30.25 143 SER A CA 1
ATOM 641 C C . SER A 1 146 ? 21.884 30.814 25.140 1.00 30.71 143 SER A C 1
ATOM 642 O O . SER A 1 146 ? 20.856 30.778 24.500 1.00 30.69 143 SER A O 1
ATOM 645 N N . LYS A 1 147 ? 22.861 29.929 24.967 1.00 31.06 144 LYS A N 1
ATOM 646 C CA . LYS A 1 147 ? 22.877 28.978 23.867 1.00 31.82 144 LYS A CA 1
ATOM 647 C C . LYS A 1 147 ? 22.769 29.560 22.462 1.00 30.69 144 LYS A C 1
ATOM 648 O O . LYS A 1 147 ? 22.487 28.819 21.540 1.00 30.81 144 LYS A O 1
ATOM 654 N N . LYS A 1 148 ? 22.996 30.848 22.254 1.00 29.65 145 LYS A N 1
ATOM 655 C CA . LYS A 1 148 ? 22.988 31.352 20.888 1.00 30.05 145 LYS A CA 1
ATOM 656 C C . LYS A 1 148 ? 24.232 30.863 20.134 1.00 28.65 145 LYS A C 1
ATOM 657 O O . LYS A 1 148 ? 25.351 30.875 20.664 1.00 27.77 145 LYS A O 1
ATOM 663 N N . VAL A 1 149 ? 24.051 30.525 18.871 1.00 27.45 146 VAL A N 1
ATOM 664 C CA . VAL A 1 149 ? 25.176 30.182 18.030 1.00 26.62 146 VAL A CA 1
ATOM 665 C C . VAL A 1 149 ? 25.793 31.487 17.577 1.00 25.85 146 VAL A C 1
ATOM 666 O O . VAL A 1 149 ? 25.154 32.297 16.910 1.00 24.75 146 VAL A O 1
ATOM 670 N N . VAL A 1 150 ? 27.051 31.687 17.968 1.00 24.50 147 VAL A N 1
ATOM 671 C CA . VAL A 1 150 ? 27.825 32.857 17.560 1.00 23.00 147 VAL A CA 1
ATOM 672 C C . VAL A 1 150 ? 28.316 32.717 16.136 1.00 23.78 147 VAL A C 1
ATOM 673 O O . VAL A 1 150 ? 28.109 33.618 15.309 1.00 24.62 147 VAL A O 1
ATOM 677 N N . THR A 1 151 ? 28.931 31.582 15.819 1.00 23.00 148 THR A N 1
ATOM 678 C CA . THR A 1 151 ? 29.389 31.350 14.467 1.00 23.48 148 THR A CA 1
ATOM 679 C C . THR A 1 151 ? 29.526 29.864 14.137 1.00 23.56 148 THR A C 1
ATOM 680 O O . THR A 1 151 ? 29.909 29.063 14.987 1.00 23.42 148 THR A O 1
ATOM 684 N N . ASN A 1 152 ? 29.237 29.524 12.887 1.00 24.19 149 ASN A N 1
ATOM 685 C CA . ASN A 1 152 ? 29.564 28.207 12.333 1.00 25.74 149 ASN A CA 1
ATOM 686 C C . ASN A 1 152 ? 30.392 28.330 11.058 1.00 26.21 149 ASN A C 1
ATOM 687 O O . ASN A 1 152 ? 30.449 27.416 10.243 1.00 27.06 149 ASN A O 1
ATOM 692 N N . ASP A 1 153 ? 31.047 29.467 10.887 1.00 27.17 150 ASP A N 1
ATOM 693 C CA . ASP A 1 153 ? 31.900 29.662 9.751 1.00 27.63 150 ASP A CA 1
ATOM 694 C C . ASP A 1 153 ? 33.309 29.126 10.082 1.00 26.82 150 ASP A C 1
ATOM 695 O O . ASP A 1 153 ? 34.185 29.860 10.604 1.00 26.05 150 ASP A O 1
ATOM 700 N N . TYR A 1 154 ? 33.515 27.847 9.792 1.00 25.56 151 TYR A N 1
ATOM 701 C CA . TYR A 1 154 ? 34.689 27.124 10.316 1.00 25.68 151 TYR A CA 1
ATOM 702 C C . TYR A 1 154 ? 36.051 27.682 9.823 1.00 24.70 151 TYR A C 1
ATOM 703 O O . TYR A 1 154 ? 37.001 27.696 10.617 1.00 24.16 151 TYR A O 1
ATOM 712 N N . PRO A 1 155 ? 36.141 28.216 8.577 1.00 24.78 152 PRO A N 1
ATOM 713 C CA . PRO A 1 155 ? 37.426 28.871 8.205 1.00 25.32 152 PRO A CA 1
ATOM 714 C C . PRO A 1 155 ? 37.788 30.099 9.081 1.00 25.49 152 PRO A C 1
ATOM 715 O O . PRO A 1 155 ? 38.946 30.234 9.474 1.00 25.64 152 PRO A O 1
ATOM 719 N N . SER A 1 156 ? 36.829 30.954 9.418 1.00 24.65 153 SER A N 1
ATOM 720 C CA . SER A 1 156 ? 37.155 32.076 10.254 1.00 24.66 153 SER A CA 1
ATOM 721 C C . SER A 1 156 ? 37.355 31.686 11.712 1.00 24.47 153 SER A C 1
ATOM 722 O O . SER A 1 156 ? 38.092 32.371 12.437 1.00 23.06 153 SER A O 1
ATOM 725 N N . ILE A 1 157 ? 36.807 30.551 12.140 1.00 23.76 154 ILE A N 1
ATOM 726 C CA . ILE A 1 157 ? 37.001 30.126 13.511 1.00 23.30 154 ILE A CA 1
ATOM 727 C C . ILE A 1 157 ? 38.477 29.912 13.803 1.00 22.70 154 ILE A C 1
ATOM 728 O O . ILE A 1 157 ? 38.982 30.440 14.773 1.00 22.46 154 ILE A O 1
ATOM 733 N N . THR A 1 158 ? 39.188 29.170 12.961 1.00 22.31 155 THR A N 1
ATOM 734 C CA . THR A 1 158 ? 40.584 28.854 13.238 1.00 22.01 155 THR A CA 1
ATOM 735 C C . THR A 1 158 ? 41.482 30.068 12.984 1.00 21.35 155 THR A C 1
ATOM 736 O O . THR A 1 158 ? 42.425 30.307 13.743 1.00 21.04 155 THR A O 1
ATOM 740 N N . ILE A 1 159 ? 41.172 30.872 11.973 1.00 21.16 156 ILE A N 1
ATOM 741 C CA . ILE A 1 159 ? 41.948 32.084 11.756 1.00 21.49 156 ILE A CA 1
ATOM 742 C C . ILE A 1 159 ? 41.800 32.979 12.978 1.00 21.21 156 ILE A C 1
ATOM 743 O O . ILE A 1 159 ? 42.776 33.488 13.527 1.00 21.43 156 ILE A O 1
ATOM 748 N N . ASP A 1 160 ? 40.576 33.138 13.450 1.00 21.59 157 ASP A N 1
ATOM 749 C CA . ASP A 1 160 ? 40.342 33.999 14.621 1.00 21.48 157 ASP A CA 1
ATOM 750 C C . ASP A 1 160 ? 40.937 33.425 15.913 1.00 21.59 157 ASP A C 1
ATOM 751 O O . ASP A 1 160 ? 41.461 34.186 16.737 1.00 20.73 157 ASP A O 1
ATOM 756 N N . PHE A 1 161 ? 40.904 32.102 16.091 1.00 21.40 158 PHE A N 1
ATOM 757 C CA . PHE A 1 161 ? 41.626 31.502 17.250 1.00 20.85 158 PHE A CA 1
ATOM 758 C C . PHE A 1 161 ? 43.105 31.959 17.256 1.00 21.09 158 PHE A C 1
ATOM 759 O O . PHE A 1 161 ? 43.657 32.268 18.312 1.00 21.32 158 PHE A O 1
ATOM 767 N N . ASN A 1 162 ? 43.750 31.941 16.092 1.00 21.65 159 ASN A N 1
ATOM 768 C CA . ASN A 1 162 ? 45.128 32.377 15.939 1.00 21.66 159 ASN A CA 1
ATOM 769 C C . ASN A 1 162 ? 45.360 33.867 16.140 1.00 22.68 159 ASN A C 1
ATOM 770 O O . ASN A 1 162 ? 46.312 34.240 16.804 1.00 22.39 159 ASN A O 1
ATOM 775 N N . LEU A 1 163 ? 44.519 34.723 15.557 1.00 22.88 160 LEU A N 1
ATOM 776 C CA . LEU A 1 163 ? 44.823 36.158 15.523 1.00 22.87 160 LEU A CA 1
ATOM 777 C C . LEU A 1 163 ? 44.045 36.943 16.571 1.00 22.74 160 LEU A C 1
ATOM 778 O O . LEU A 1 163 ? 44.569 37.875 17.120 1.00 24.67 160 LEU A O 1
ATOM 783 N N . GLU A 1 164 ? 42.801 36.581 16.855 1.00 21.93 161 GLU A N 1
ATOM 784 C CA . GLU A 1 164 ? 41.972 37.413 17.763 1.00 21.67 161 GLU A CA 1
ATOM 785 C C . GLU A 1 164 ? 42.160 37.015 19.222 1.00 21.53 161 GLU A C 1
ATOM 786 O O . GLU A 1 164 ? 42.018 37.853 20.123 1.00 20.76 161 GLU A O 1
ATOM 792 N N . TRP A 1 165 ? 42.496 35.745 19.450 1.00 20.66 162 TRP A N 1
ATOM 793 C CA . TRP A 1 165 ? 42.578 35.181 20.812 1.00 19.72 162 TRP A CA 1
ATOM 794 C C . TRP A 1 165 ? 43.989 35.147 21.350 1.00 19.76 162 TRP A C 1
ATOM 795 O O . TRP A 1 165 ? 44.242 34.534 22.372 1.00 19.51 162 TRP A O 1
ATOM 806 N N . LYS A 1 166 ? 44.916 35.845 20.696 1.00 21.37 163 LYS A N 1
ATOM 807 C CA . LYS A 1 166 ? 46.326 35.838 21.044 1.00 22.40 163 LYS A CA 1
ATOM 808 C C . LYS A 1 166 ? 46.657 36.043 22.511 1.00 21.66 163 LYS A C 1
ATOM 809 O O . LYS A 1 166 ? 47.584 35.405 23.050 1.00 20.15 163 LYS A O 1
ATOM 815 N N . GLN A 1 167 ? 45.957 36.967 23.165 1.00 20.03 164 GLN A N 1
ATOM 816 C CA . GLN A 1 167 ? 46.284 37.227 24.577 1.00 20.80 164 GLN A CA 1
ATOM 817 C C . GLN A 1 167 ? 45.847 36.103 25.478 1.00 20.27 164 GLN A C 1
ATOM 818 O O . GLN A 1 167 ? 46.249 36.086 26.610 1.00 19.96 164 GLN A O 1
ATOM 824 N N . PHE A 1 168 ? 45.060 35.151 24.982 1.00 20.08 165 PHE A N 1
ATOM 825 C CA . PHE A 1 168 ? 44.651 33.993 25.771 1.00 20.56 165 PHE A CA 1
ATOM 826 C C . PHE A 1 168 ? 45.438 32.719 25.411 1.00 21.71 165 PHE A C 1
ATOM 827 O O . PHE A 1 168 ? 45.222 31.691 26.023 1.00 21.69 165 PHE A O 1
ATOM 835 N N . HIS A 1 169 ? 46.303 32.765 24.397 1.00 21.39 166 HIS A N 1
ATOM 836 C CA . HIS A 1 169 ? 47.126 31.617 24.082 1.00 21.26 166 HIS A CA 1
ATOM 837 C C . HIS A 1 169 ? 48.027 31.267 25.242 1.00 22.93 166 HIS A C 1
ATOM 838 O O . HIS A 1 169 ? 48.445 32.143 26.006 1.00 23.21 166 HIS A O 1
ATOM 845 N N . ARG A 1 170 ? 48.403 29.995 25.312 1.00 23.59 167 ARG A N 1
ATOM 846 C CA . ARG A 1 170 ? 49.500 29.540 26.168 1.00 23.81 167 ARG A CA 1
ATOM 847 C C . ARG A 1 170 ? 50.753 30.357 25.849 1.00 23.76 167 ARG A C 1
ATOM 848 O O . ARG A 1 170 ? 51.055 30.610 24.687 1.00 22.38 167 ARG A O 1
ATOM 856 N N . GLU A 1 171 ? 51.492 30.774 26.876 1.00 24.03 168 GLU A N 1
ATOM 857 C CA A GLU A 1 171 ? 52.738 31.498 26.641 0.50 24.49 168 GLU A CA 1
ATOM 858 C CA B GLU A 1 171 ? 52.752 31.477 26.664 0.50 24.53 168 GLU A CA 1
ATOM 859 C C . GLU A 1 171 ? 53.686 30.581 25.830 1.00 24.05 168 GLU A C 1
ATOM 860 O O . GLU A 1 171 ? 53.897 29.412 26.171 1.00 23.54 168 GLU A O 1
ATOM 871 N N . GLY A 1 172 ? 54.240 31.115 24.745 1.00 22.79 169 GLY A N 1
ATOM 872 C CA . GLY A 1 172 ? 55.109 30.346 23.858 1.00 22.82 169 GLY A CA 1
ATOM 873 C C . GLY A 1 172 ? 54.355 29.539 22.786 1.00 23.12 169 GLY A C 1
ATOM 874 O O . GLY A 1 172 ? 54.969 28.748 22.088 1.00 22.82 169 GLY A O 1
ATOM 875 N N . ALA A 1 173 ? 53.041 29.737 22.653 1.00 22.94 170 ALA A N 1
ATOM 876 C CA . ALA A 1 173 ? 52.227 29.026 21.635 1.00 23.33 170 ALA A CA 1
ATOM 877 C C . ALA A 1 173 ? 52.736 29.289 20.214 1.00 22.95 170 ALA A C 1
ATOM 878 O O . ALA A 1 173 ? 53.269 30.320 19.976 1.00 20.72 170 ALA A O 1
ATOM 880 N N . PRO A 1 174 ? 52.553 28.340 19.262 1.00 22.34 171 PRO A N 1
ATOM 881 C CA . PRO A 1 174 ? 53.103 28.621 17.940 1.00 22.40 171 PRO A CA 1
ATOM 882 C C . PRO A 1 174 ? 52.337 29.735 17.199 1.00 22.24 171 PRO A C 1
ATOM 883 O O . PRO A 1 174 ? 51.155 29.966 17.452 1.00 21.26 171 PRO A O 1
ATOM 887 N N . ASN A 1 175 ? 53.021 30.363 16.254 1.00 22.78 172 ASN A N 1
ATOM 888 C CA . ASN A 1 175 ? 52.416 31.252 15.256 1.00 23.52 172 ASN A CA 1
ATOM 889 C C . ASN A 1 175 ? 52.063 30.401 14.021 1.00 22.70 172 ASN A C 1
ATOM 890 O O . ASN A 1 175 ? 52.920 30.117 13.148 1.00 22.94 172 ASN A O 1
ATOM 895 N N . LEU A 1 176 ? 50.806 29.972 13.962 1.00 21.37 173 LEU A N 1
ATOM 896 C CA . LEU A 1 176 ? 50.338 29.040 12.923 1.00 22.18 173 LEU A CA 1
ATOM 897 C C . LEU A 1 176 ? 49.918 29.766 11.626 1.00 23.61 173 LEU A C 1
ATOM 898 O O . LEU A 1 176 ? 49.687 29.128 10.598 1.00 24.42 173 LEU A O 1
ATOM 903 N N . TYR A 1 177 ? 49.791 31.085 11.687 1.00 23.51 174 TYR A N 1
ATOM 904 C CA . TYR A 1 177 ? 49.298 31.864 10.543 1.00 24.04 174 TYR A CA 1
ATOM 905 C C . TYR A 1 177 ? 50.123 33.149 10.395 1.00 24.77 174 TYR A C 1
ATOM 906 O O . TYR A 1 177 ? 49.602 34.266 10.569 1.00 24.85 174 TYR A O 1
ATOM 915 N N . PRO A 1 178 ? 51.415 32.997 10.126 1.00 25.78 175 PRO A N 1
ATOM 916 C CA . PRO A 1 178 ? 52.297 34.166 10.145 1.00 26.79 175 PRO A CA 1
ATOM 917 C C . PRO A 1 178 ? 52.098 35.106 8.954 1.00 26.66 175 PRO A C 1
ATOM 918 O O . PRO A 1 178 ? 51.915 34.641 7.814 1.00 26.04 175 PRO A O 1
ATOM 922 N N . ALA A 1 179 ? 52.166 36.400 9.242 1.00 27.34 176 ALA A N 1
ATOM 923 C CA . ALA A 1 179 ? 51.910 37.467 8.283 1.00 27.87 176 ALA A CA 1
ATOM 924 C C . ALA A 1 179 ? 52.588 37.252 6.938 1.00 28.29 176 ALA A C 1
ATOM 925 O O . ALA A 1 179 ? 51.958 37.419 5.899 1.00 28.64 176 ALA A O 1
ATOM 927 N N . GLU A 1 180 ? 53.843 36.831 6.945 1.00 29.45 177 GLU A N 1
ATOM 928 C CA . GLU A 1 180 ? 54.632 36.740 5.704 1.00 30.77 177 GLU A CA 1
ATOM 929 C C . GLU A 1 180 ? 54.210 35.576 4.811 1.00 30.55 177 GLU A C 1
ATOM 930 O O . GLU A 1 180 ? 54.679 35.491 3.673 1.00 30.48 177 GLU A O 1
ATOM 936 N N . LEU A 1 181 ? 53.416 34.636 5.329 1.00 28.99 178 LEU A N 1
ATOM 937 C CA . LEU A 1 181 ? 53.037 33.462 4.538 1.00 28.79 178 LEU A CA 1
ATOM 938 C C . LEU A 1 181 ? 51.584 33.520 4.090 1.00 28.20 178 LEU A C 1
ATOM 939 O O . LEU A 1 181 ? 51.172 32.668 3.305 1.00 28.32 178 LEU A O 1
ATOM 944 N N . ARG A 1 182 ? 50.804 34.477 4.615 1.00 27.32 179 ARG A N 1
ATOM 945 C CA . ARG A 1 182 ? 49.338 34.484 4.426 1.00 27.40 179 ARG A CA 1
ATOM 946 C C . ARG A 1 182 ? 48.920 34.572 2.955 1.00 27.39 179 ARG A C 1
ATOM 947 O O . ARG A 1 182 ? 47.986 33.884 2.516 1.00 25.28 179 ARG A O 1
ATOM 955 N N . GLU A 1 183 ? 49.629 35.406 2.210 1.00 27.64 180 GLU A N 1
ATOM 956 C CA . GLU A 1 183 ? 49.372 35.579 0.783 1.00 28.43 180 GLU A CA 1
ATOM 957 C C . GLU A 1 183 ? 49.598 34.331 -0.033 1.00 26.54 180 GLU A C 1
ATOM 958 O O . GLU A 1 183 ? 48.769 34.004 -0.832 1.00 25.56 180 GLU A O 1
ATOM 964 N N . GLU A 1 184 ? 50.746 33.679 0.095 1.00 26.55 181 GLU A N 1
ATOM 965 C CA A GLU A 1 184 ? 50.986 32.410 -0.638 0.50 25.70 181 GLU A CA 1
ATOM 966 C CA B GLU A 1 184 ? 50.971 32.446 -0.644 0.50 26.18 181 GLU A CA 1
ATOM 967 C C . GLU A 1 184 ? 50.099 31.304 -0.096 1.00 25.10 181 GLU A C 1
ATOM 968 O O . GLU A 1 184 ? 49.755 30.405 -0.814 1.00 23.82 181 GLU A O 1
ATOM 987 N N . ALA A 1 186 ? 46.952 31.438 0.811 1.00 23.67 183 ALA A N 1
ATOM 988 C CA . ALA A 1 186 ? 45.553 31.495 0.447 1.00 23.80 183 ALA A CA 1
ATOM 989 C C . ALA A 1 186 ? 45.238 30.558 -0.738 1.00 23.94 183 ALA A C 1
ATOM 990 O O . ALA A 1 186 ? 44.321 29.742 -0.638 1.00 22.97 183 ALA A O 1
ATOM 992 N N . PRO A 1 187 ? 45.983 30.654 -1.853 1.00 24.83 184 PRO A N 1
ATOM 993 C CA . PRO A 1 187 ? 45.606 29.739 -2.941 1.00 24.50 184 PRO A CA 1
ATOM 994 C C . PRO A 1 187 ? 45.857 28.251 -2.664 1.00 23.72 184 PRO A C 1
ATOM 995 O O . PRO A 1 187 ? 45.098 27.398 -3.141 1.00 23.46 184 PRO A O 1
ATOM 999 N N . VAL A 1 188 ? 46.911 27.945 -1.920 1.00 21.72 185 VAL A N 1
ATOM 1000 C CA . VAL A 1 188 ? 47.202 26.584 -1.546 1.00 21.00 185 VAL A CA 1
ATOM 1001 C C . VAL A 1 188 ? 46.037 25.985 -0.745 1.00 20.35 185 VAL A C 1
ATOM 1002 O O . VAL A 1 188 ? 45.576 24.884 -1.041 1.00 19.54 185 VAL A O 1
ATOM 1014 N N . LYS A 1 190 ? 42.882 27.081 -0.729 1.00 19.93 187 LYS A N 1
ATOM 1015 C CA . LYS A 1 190 ? 41.692 27.006 -1.569 1.00 20.49 187 LYS A CA 1
ATOM 1016 C C . LYS A 1 190 ? 41.752 25.750 -2.461 1.00 20.25 187 LYS A C 1
ATOM 1017 O O . LYS A 1 190 ? 40.774 25.014 -2.543 1.00 20.79 187 LYS A O 1
ATOM 1023 N N . ARG A 1 191 ? 42.889 25.494 -3.108 1.00 20.27 188 ARG A N 1
ATOM 1024 C CA . ARG A 1 191 ? 43.042 24.317 -3.931 1.00 19.74 188 ARG A CA 1
ATOM 1025 C C . ARG A 1 191 ? 42.820 23.050 -3.088 1.00 20.47 188 ARG A C 1
ATOM 1026 O O . ARG A 1 191 ? 42.097 22.160 -3.495 1.00 20.20 188 ARG A O 1
ATOM 1034 N N . ILE A 1 192 ? 43.388 22.991 -1.886 1.00 20.78 189 ILE A N 1
ATOM 1035 C CA . ILE A 1 192 ? 43.166 21.831 -1.027 1.00 20.68 189 ILE A CA 1
ATOM 1036 C C . ILE A 1 192 ? 41.684 21.689 -0.663 1.00 21.44 189 ILE A C 1
ATOM 1037 O O . ILE A 1 192 ? 41.100 20.589 -0.696 1.00 21.05 189 ILE A O 1
ATOM 1042 N N . PHE A 1 193 ? 41.031 22.803 -0.381 1.00 21.38 190 PHE A N 1
ATOM 1043 C CA . PHE A 1 193 ? 39.629 22.747 -0.017 1.00 22.16 190 PHE A CA 1
ATOM 1044 C C . PHE A 1 193 ? 38.719 22.189 -1.144 1.00 21.40 190 PHE A C 1
ATOM 1045 O O . PHE A 1 193 ? 37.931 21.303 -0.899 1.00 20.53 190 PHE A O 1
ATOM 1053 N N . THR A 1 194 ? 38.788 22.743 -2.339 1.00 20.64 191 THR A N 1
ATOM 1054 C CA . THR A 1 194 ? 37.882 22.319 -3.388 1.00 20.89 191 THR A CA 1
ATOM 1055 C C . THR A 1 194 ? 38.246 20.929 -3.953 1.00 21.65 191 THR A C 1
ATOM 1056 O O . THR A 1 194 ? 37.369 20.145 -4.289 1.00 21.84 191 THR A O 1
ATOM 1060 N N . GLU A 1 195 ? 39.528 20.606 -4.054 1.00 21.41 192 GLU A N 1
ATOM 1061 C CA . GLU A 1 195 ? 39.923 19.367 -4.755 1.00 21.09 192 GLU A CA 1
ATOM 1062 C C . GLU A 1 195 ? 40.180 18.175 -3.828 1.00 21.47 192 GLU A C 1
ATOM 1063 O O . GLU A 1 195 ? 40.134 17.033 -4.286 1.00 22.49 192 GLU A O 1
ATOM 1069 N N . VAL A 1 196 ? 40.448 18.430 -2.541 1.00 21.64 193 VAL A N 1
ATOM 1070 C CA . VAL A 1 196 ? 40.806 17.386 -1.568 1.00 20.41 193 VAL A CA 1
ATOM 1071 C C . VAL A 1 196 ? 39.821 17.316 -0.405 1.00 21.46 193 VAL A C 1
ATOM 1072 O O . VAL A 1 196 ? 39.159 16.263 -0.244 1.00 20.27 193 VAL A O 1
ATOM 1076 N N . ASN A 1 197 ? 39.694 18.396 0.406 1.00 20.40 194 ASN A N 1
ATOM 1077 C CA . ASN A 1 197 ? 38.793 18.378 1.546 1.00 21.56 194 ASN A CA 1
ATOM 1078 C C . ASN A 1 197 ? 37.365 18.065 1.128 1.00 23.12 194 ASN A C 1
ATOM 1079 O O . ASN A 1 197 ? 36.729 17.198 1.723 1.00 23.71 194 ASN A O 1
ATOM 1084 N N . ASN A 1 198 ? 36.840 18.812 0.158 1.00 23.78 195 ASN A N 1
ATOM 1085 C CA . ASN A 1 198 ? 35.564 18.516 -0.426 1.00 25.79 195 ASN A CA 1
ATOM 1086 C C . ASN A 1 198 ? 35.621 17.436 -1.476 1.00 25.47 195 ASN A C 1
ATOM 1087 O O . ASN A 1 198 ? 34.608 16.832 -1.781 1.00 25.00 195 ASN A O 1
ATOM 1092 N N . GLY A 1 199 ? 36.783 17.297 -2.101 1.00 25.16 196 GLY A N 1
ATOM 1093 C CA . GLY A 1 199 ? 37.017 16.340 -3.193 1.00 24.88 196 GLY A CA 1
ATOM 1094 C C . GLY A 1 199 ? 36.635 14.911 -2.848 1.00 24.14 196 GLY A C 1
ATOM 1095 O O . GLY A 1 199 ? 36.075 14.204 -3.690 1.00 23.90 196 GLY A O 1
ATOM 1096 N N . VAL A 1 200 ? 36.951 14.482 -1.620 1.00 23.43 197 VAL A N 1
ATOM 1097 C CA . VAL A 1 200 ? 36.566 13.148 -1.180 1.00 22.82 197 VAL A CA 1
ATOM 1098 C C . VAL A 1 200 ? 35.036 12.982 -1.110 1.00 23.55 197 VAL A C 1
ATOM 1099 O O . VAL A 1 200 ? 34.510 11.923 -1.521 1.00 23.47 197 VAL A O 1
ATOM 1103 N N . TYR A 1 201 ? 34.325 14.006 -0.624 1.00 24.38 198 TYR A N 1
ATOM 1104 C CA . TYR A 1 201 ? 32.861 13.985 -0.510 1.00 24.78 198 TYR A CA 1
ATOM 1105 C C . TYR A 1 201 ? 32.188 13.974 -1.885 1.00 26.14 198 TYR A C 1
ATOM 1106 O O . TYR A 1 201 ? 31.244 13.212 -2.117 1.00 26.27 198 TYR A O 1
ATOM 1115 N N . ARG A 1 202 ? 32.691 14.778 -2.813 1.00 26.10 199 ARG A N 1
ATOM 1116 C CA . ARG A 1 202 ? 32.169 14.785 -4.184 1.00 27.23 199 ARG A CA 1
ATOM 1117 C C . ARG A 1 202 ? 32.364 13.404 -4.874 1.00 27.17 199 ARG A C 1
ATOM 1118 O O . ARG A 1 202 ? 31.533 12.964 -5.690 1.00 26.18 199 ARG A O 1
ATOM 1126 N N . THR A 1 203 ? 33.459 12.717 -4.522 1.00 26.30 200 THR A N 1
ATOM 1127 C CA . THR A 1 203 ? 33.748 11.379 -5.041 1.00 26.01 200 THR A CA 1
ATOM 1128 C C . THR A 1 203 ? 32.831 10.361 -4.399 1.00 26.59 200 THR A C 1
ATOM 1129 O O . THR A 1 203 ? 32.209 9.597 -5.102 1.00 27.37 200 THR A O 1
ATOM 1133 N N . GLY A 1 204 ? 32.694 10.410 -3.081 1.00 27.15 201 GLY A N 1
ATOM 1134 C CA . GLY A 1 204 ? 31.899 9.456 -2.345 1.00 27.63 201 GLY A CA 1
ATOM 1135 C C . GLY A 1 204 ? 30.398 9.563 -2.524 1.00 28.64 201 GLY A C 1
ATOM 1136 O O . GLY A 1 204 ? 29.719 8.533 -2.569 1.00 28.71 201 GLY A O 1
ATOM 1137 N N . PHE A 1 205 ? 29.878 10.800 -2.609 1.00 28.80 202 PHE A N 1
ATOM 1138 C CA . PHE A 1 205 ? 28.450 11.024 -2.760 1.00 29.60 202 PHE A CA 1
ATOM 1139 C C . PHE A 1 205 ? 28.011 11.214 -4.204 1.00 29.20 202 PHE A C 1
ATOM 1140 O O . PHE A 1 205 ? 26.888 11.612 -4.438 1.00 29.67 202 PHE A O 1
ATOM 1148 N N . ALA A 1 206 ? 28.877 10.924 -5.165 1.00 28.47 203 ALA A N 1
ATOM 1149 C CA . ALA A 1 206 ? 28.537 11.081 -6.567 1.00 28.06 203 ALA A CA 1
ATOM 1150 C C . ALA A 1 206 ? 27.251 10.318 -6.857 1.00 29.01 203 ALA A C 1
ATOM 1151 O O . ALA A 1 206 ? 27.071 9.192 -6.384 1.00 29.19 203 ALA A O 1
ATOM 1153 N N . GLY A 1 207 ? 26.393 10.937 -7.667 1.00 29.42 204 GLY A N 1
ATOM 1154 C CA . GLY A 1 207 ? 25.077 10.394 -8.007 1.00 30.08 204 GLY A CA 1
ATOM 1155 C C . GLY A 1 207 ? 25.024 9.613 -9.304 1.00 29.63 204 GLY A C 1
ATOM 1156 O O . GLY A 1 207 ? 23.962 9.144 -9.679 1.00 31.78 204 GLY A O 1
ATOM 1157 N N . SER A 1 208 ? 26.135 9.529 -10.019 1.00 28.03 205 SER A N 1
ATOM 1158 C CA . SER A 1 208 ? 26.211 8.789 -11.250 1.00 27.11 205 SER A CA 1
ATOM 1159 C C . SER A 1 208 ? 27.670 8.363 -11.434 1.00 26.43 205 SER A C 1
ATOM 1160 O O . SER A 1 208 ? 28.567 8.892 -10.763 1.00 25.68 205 SER A O 1
ATOM 1163 N N . GLN A 1 209 ? 27.897 7.440 -12.359 1.00 25.07 206 GLN A N 1
ATOM 1164 C CA . GLN A 1 209 ? 29.242 6.933 -12.629 1.00 25.09 206 GLN A CA 1
ATOM 1165 C C . GLN A 1 209 ? 30.110 8.060 -13.152 1.00 25.76 206 GLN A C 1
ATOM 1166 O O . GLN A 1 209 ? 31.288 8.183 -12.802 1.00 24.75 206 GLN A O 1
ATOM 1172 N N . GLU A 1 210 ? 29.496 8.885 -13.994 1.00 25.98 207 GLU A N 1
ATOM 1173 C CA . GLU A 1 210 ? 30.167 9.997 -14.657 1.00 26.96 207 GLU A CA 1
ATOM 1174 C C . GLU A 1 210 ? 30.642 11.005 -13.628 1.00 25.57 207 GLU A C 1
ATOM 1175 O O . GLU A 1 210 ? 31.737 11.529 -13.734 1.00 25.89 207 GLU A O 1
ATOM 1181 N N . ALA A 1 211 ? 29.803 11.270 -12.641 1.00 25.00 208 ALA A N 1
ATOM 1182 C CA . ALA A 1 211 ? 30.125 12.224 -11.597 1.00 24.64 208 ALA A CA 1
ATOM 1183 C C . ALA A 1 211 ? 31.242 11.651 -10.738 1.00 24.08 208 ALA A C 1
ATOM 1184 O O . ALA A 1 211 ? 32.130 12.374 -10.325 1.00 24.20 208 ALA A O 1
ATOM 1186 N N . HIS A 1 212 ? 31.199 10.344 -10.460 1.00 24.46 209 HIS A N 1
ATOM 1187 C CA . HIS A 1 212 ? 32.300 9.691 -9.724 1.00 22.67 209 HIS A CA 1
ATOM 1188 C C . HIS A 1 212 ? 33.612 9.853 -10.474 1.00 22.00 209 HIS A C 1
ATOM 1189 O O . HIS A 1 212 ? 34.613 10.270 -9.882 1.00 21.54 209 HIS A O 1
ATOM 1196 N N . ASN A 1 213 ? 33.601 9.517 -11.751 1.00 22.11 210 ASN A N 1
ATOM 1197 C CA . ASN A 1 213 ? 34.804 9.550 -12.583 1.00 22.97 210 ASN A CA 1
ATOM 1198 C C . ASN A 1 213 ? 35.507 10.918 -12.558 1.00 23.88 210 ASN A C 1
ATOM 1199 O O . ASN A 1 213 ? 36.733 11.011 -12.448 1.00 22.83 210 ASN A O 1
ATOM 1204 N N . GLU A 1 214 ? 34.723 11.975 -12.678 1.00 25.43 211 GLU A N 1
ATOM 1205 C CA . GLU A 1 214 ? 35.284 13.320 -12.717 1.00 26.28 211 GLU A CA 1
ATOM 1206 C C . GLU A 1 214 ? 35.814 13.755 -11.358 1.00 24.74 211 GLU A C 1
ATOM 1207 O O . GLU A 1 214 ? 36.878 14.338 -11.268 1.00 25.87 211 GLU A O 1
ATOM 1213 N N . ALA A 1 215 ? 35.065 13.492 -10.306 1.00 22.72 212 ALA A N 1
ATOM 1214 C CA . ALA A 1 215 ? 35.480 13.858 -8.995 1.00 21.93 212 ALA A CA 1
ATOM 1215 C C . ALA A 1 215 ? 36.767 13.118 -8.607 1.00 21.81 212 ALA A C 1
ATOM 1216 O O . ALA A 1 215 ? 37.681 13.702 -8.026 1.00 19.93 212 ALA A O 1
ATOM 1218 N N . TYR A 1 216 ? 36.848 11.837 -8.970 1.00 20.85 213 TYR A N 1
ATOM 1219 C CA . TYR A 1 216 ? 38.029 11.038 -8.680 1.00 20.67 213 TYR A CA 1
ATOM 1220 C C . TYR A 1 216 ? 39.270 11.596 -9.371 1.00 21.30 213 TYR A C 1
ATOM 1221 O O . TYR A 1 216 ? 40.357 11.672 -8.764 1.00 20.94 213 TYR A O 1
ATOM 1230 N N . LYS A 1 217 ? 39.109 11.958 -10.634 1.00 21.70 214 LYS A N 1
ATOM 1231 C CA . LYS A 1 217 ? 40.195 12.499 -11.397 1.00 23.07 214 LYS A CA 1
ATOM 1232 C C . LYS A 1 217 ? 40.701 13.773 -10.736 1.00 22.16 214 LYS A C 1
ATOM 1233 O O . LYS A 1 217 ? 41.888 13.921 -10.545 1.00 21.79 214 LYS A O 1
ATOM 1239 N N . ARG A 1 218 ? 39.793 14.667 -10.370 1.00 22.23 215 ARG A N 1
ATOM 1240 C CA . ARG A 1 218 ? 40.180 15.906 -9.682 1.00 22.31 215 ARG A CA 1
ATOM 1241 C C . ARG A 1 218 ? 40.918 15.647 -8.377 1.00 22.05 215 ARG A C 1
ATOM 1242 O O . ARG A 1 218 ? 41.931 16.284 -8.085 1.00 22.15 215 ARG A O 1
ATOM 1250 N N . LEU A 1 219 ? 40.427 14.705 -7.587 1.00 21.80 216 LEU A N 1
ATOM 1251 C CA . LEU A 1 219 ? 41.052 14.409 -6.301 1.00 21.41 216 LEU A CA 1
ATOM 1252 C C . LEU A 1 219 ? 42.511 13.982 -6.504 1.00 21.04 216 LEU A C 1
ATOM 1253 O O . LEU A 1 219 ? 43.419 14.438 -5.794 1.00 20.47 216 LEU A O 1
ATOM 1258 N N . TRP A 1 220 ? 42.743 13.118 -7.479 1.00 19.87 217 TRP A N 1
ATOM 1259 C CA . TRP A 1 220 ? 44.081 12.562 -7.655 1.00 20.52 217 TRP A CA 1
ATOM 1260 C C . TRP A 1 220 ? 45.086 13.496 -8.325 1.00 21.10 217 TRP A C 1
ATOM 1261 O O . TRP A 1 220 ? 46.286 13.397 -8.048 1.00 22.18 217 TRP A O 1
ATOM 1272 N N . VAL A 1 221 ? 44.614 14.388 -9.194 1.00 22.11 218 VAL A N 1
ATOM 1273 C CA . VAL A 1 221 ? 45.458 15.478 -9.711 1.00 22.54 218 VAL A CA 1
ATOM 1274 C C . VAL A 1 221 ? 45.961 16.299 -8.499 1.00 21.90 218 VAL A C 1
ATOM 1275 O O . VAL A 1 221 ? 47.156 16.615 -8.414 1.00 22.23 218 VAL A O 1
ATOM 1279 N N . ALA A 1 222 ? 45.078 16.591 -7.550 1.00 20.24 219 ALA A N 1
ATOM 1280 C CA . ALA A 1 222 ? 45.484 17.386 -6.395 1.00 20.30 219 ALA A CA 1
ATOM 1281 C C . ALA A 1 222 ? 46.379 16.602 -5.426 1.00 19.87 219 ALA A C 1
ATOM 1282 O O . ALA A 1 222 ? 47.361 17.147 -4.918 1.00 20.72 219 ALA A O 1
ATOM 1284 N N . LEU A 1 223 ? 46.057 15.340 -5.143 1.00 20.31 220 LEU A N 1
ATOM 1285 C CA . LEU A 1 223 ? 46.943 14.538 -4.273 1.00 20.44 220 LEU A CA 1
ATOM 1286 C C . LEU A 1 223 ? 48.335 14.353 -4.889 1.00 21.05 220 LEU A C 1
ATOM 1287 O O . LEU A 1 223 ? 49.367 14.352 -4.180 1.00 20.54 220 LEU A O 1
ATOM 1292 N N . ASP A 1 224 ? 48.403 14.232 -6.217 1.00 21.48 221 ASP A N 1
ATOM 1293 C CA . ASP A 1 224 ? 49.725 14.112 -6.859 1.00 22.26 221 ASP A CA 1
ATOM 1294 C C . ASP A 1 224 ? 50.494 15.444 -6.789 1.00 22.45 221 ASP A C 1
ATOM 1295 O O . ASP A 1 224 ? 51.713 15.454 -6.657 1.00 22.62 221 ASP A O 1
ATOM 1300 N N . TRP A 1 225 ? 49.775 16.562 -6.911 1.00 21.96 222 TRP A N 1
ATOM 1301 C CA . TRP A 1 225 ? 50.370 17.881 -6.692 1.00 22.30 222 TRP A CA 1
ATOM 1302 C C . TRP A 1 225 ? 50.905 17.984 -5.246 1.00 22.15 222 TRP A C 1
ATOM 1303 O O . TRP A 1 225 ? 52.022 18.447 -5.041 1.00 21.89 222 TRP A O 1
ATOM 1314 N N . LEU A 1 226 ? 50.127 17.553 -4.261 1.00 21.51 223 LEU A N 1
ATOM 1315 C CA . LEU A 1 226 ? 50.591 17.645 -2.866 1.00 21.96 223 LEU A CA 1
ATOM 1316 C C . LEU A 1 226 ? 51.826 16.758 -2.601 1.00 21.98 223 LEU A C 1
ATOM 1317 O O . LEU A 1 226 ? 52.780 17.151 -1.906 1.00 21.76 223 LEU A O 1
ATOM 1322 N N . GLU A 1 227 ? 51.801 15.556 -3.157 1.00 22.61 224 GLU A N 1
ATOM 1323 C CA . GLU A 1 227 ? 52.902 14.607 -3.012 1.00 22.74 224 GLU A CA 1
ATOM 1324 C C . GLU A 1 227 ? 54.194 15.261 -3.545 1.00 24.14 224 GLU A C 1
ATOM 1325 O O . GLU A 1 227 ? 55.272 15.175 -2.931 1.00 23.85 224 GLU A O 1
ATOM 1331 N N . ASP A 1 228 ? 54.076 15.946 -4.669 1.00 24.49 225 ASP A N 1
ATOM 1332 C CA . ASP A 1 228 ? 55.222 16.658 -5.231 1.00 25.08 225 ASP A CA 1
ATOM 1333 C C . ASP A 1 228 ? 55.599 17.915 -4.436 1.00 24.70 225 ASP A C 1
ATOM 1334 O O . ASP A 1 228 ? 56.776 18.202 -4.253 1.00 25.72 225 ASP A O 1
ATOM 1339 N N . ARG A 1 229 ? 54.619 18.680 -3.958 1.00 23.82 226 ARG A N 1
ATOM 1340 C CA . ARG A 1 229 ? 54.930 19.850 -3.154 1.00 22.56 226 ARG A CA 1
ATOM 1341 C C . ARG A 1 229 ? 55.716 19.471 -1.878 1.00 22.40 226 ARG A C 1
ATOM 1342 O O . ARG A 1 229 ? 56.640 20.177 -1.450 1.00 22.39 226 ARG A O 1
ATOM 1350 N N . LEU A 1 230 ? 55.316 18.375 -1.260 1.00 21.34 227 LEU A N 1
ATOM 1351 C CA . LEU A 1 230 ? 55.898 17.909 0.000 1.00 20.91 227 LEU A CA 1
ATOM 1352 C C . LEU A 1 230 ? 57.159 17.061 -0.210 1.00 21.97 227 LEU A C 1
ATOM 1353 O O . LEU A 1 230 ? 57.746 16.592 0.756 1.00 21.93 227 LEU A O 1
ATOM 1358 N N . SER A 1 231 ? 57.608 16.909 -1.451 1.00 22.18 228 SER A N 1
ATOM 1359 C CA . SER A 1 231 ? 58.905 16.284 -1.674 1.00 23.96 228 SER A CA 1
ATOM 1360 C C . SER A 1 231 ? 60.067 17.230 -1.338 1.00 23.94 228 SER A C 1
ATOM 1361 O O . SER A 1 231 ? 61.158 16.757 -1.026 1.00 24.57 228 SER A O 1
ATOM 1364 N N . THR A 1 232 ? 59.854 18.545 -1.402 1.00 24.23 229 THR A N 1
ATOM 1365 C CA . THR A 1 232 ? 60.929 19.491 -1.110 1.00 24.22 229 THR A CA 1
ATOM 1366 C C . THR A 1 232 ? 60.691 20.412 0.108 1.00 24.33 229 THR A C 1
ATOM 1367 O O . THR A 1 232 ? 61.527 21.225 0.420 1.00 24.79 229 THR A O 1
ATOM 1371 N N . ARG A 1 233 ? 59.548 20.288 0.767 1.00 24.15 230 ARG A N 1
ATOM 1372 C CA . ARG A 1 233 ? 59.178 21.104 1.909 1.00 24.04 230 ARG A CA 1
ATOM 1373 C C . ARG A 1 233 ? 58.759 20.118 3.000 1.00 23.96 230 ARG A C 1
ATOM 1374 O O . ARG A 1 233 ? 58.041 19.150 2.705 1.00 22.83 230 ARG A O 1
ATOM 1382 N N . ARG A 1 234 ? 59.144 20.366 4.247 1.00 23.26 231 ARG A N 1
ATOM 1383 C CA . ARG A 1 234 ? 58.716 19.460 5.303 1.00 23.99 231 ARG A CA 1
ATOM 1384 C C . ARG A 1 234 ? 57.182 19.466 5.513 1.00 23.32 231 ARG A C 1
ATOM 1385 O O . ARG A 1 234 ? 56.556 18.402 5.604 1.00 23.56 231 ARG A O 1
ATOM 1393 N N . TYR A 1 235 ? 56.597 20.664 5.576 1.00 22.34 232 TYR A N 1
ATOM 1394 C CA . TYR A 1 235 ? 55.159 20.850 5.703 1.00 21.92 232 TYR A CA 1
ATOM 1395 C C . TYR A 1 235 ? 54.706 21.709 4.527 1.00 22.10 232 TYR A C 1
ATOM 1396 O O . TYR A 1 235 ? 55.532 22.149 3.737 1.00 22.49 232 TYR A O 1
ATOM 1405 N N . LEU A 1 236 ? 53.407 21.974 4.415 1.00 23.30 233 LEU A N 1
ATOM 1406 C CA . LEU A 1 236 ? 52.868 22.630 3.199 1.00 23.23 233 LEU A CA 1
ATOM 1407 C C . LEU A 1 236 ? 53.514 23.967 2.890 1.00 24.30 233 LEU A C 1
ATOM 1408 O O . LEU A 1 236 ? 53.712 24.284 1.712 1.00 24.73 233 LEU A O 1
ATOM 1421 N N . GLY A 1 238 ? 56.545 25.010 4.245 1.00 25.07 235 GLY A N 1
ATOM 1422 C CA . GLY A 1 238 ? 57.981 25.029 4.527 1.00 25.23 235 GLY A CA 1
ATOM 1423 C C . GLY A 1 238 ? 58.378 24.305 5.804 1.00 24.58 235 GLY A C 1
ATOM 1424 O O . GLY A 1 238 ? 57.931 23.200 6.060 1.00 23.65 235 GLY A O 1
ATOM 1425 N N . ASP A 1 239 ? 59.187 24.966 6.623 1.00 23.17 236 ASP A N 1
ATOM 1426 C CA . ASP A 1 239 ? 59.866 24.276 7.717 1.00 23.68 236 ASP A CA 1
ATOM 1427 C C . ASP A 1 239 ? 58.987 23.958 8.922 1.00 23.34 236 ASP A C 1
ATOM 1428 O O . ASP A 1 239 ? 59.345 23.080 9.691 1.00 22.80 236 ASP A O 1
ATOM 1433 N N . HIS A 1 240 ? 57.901 24.708 9.116 1.00 22.39 237 HIS A N 1
ATOM 1434 C CA . HIS A 1 240 ? 57.056 24.560 10.301 1.00 22.80 237 HIS A CA 1
ATOM 1435 C C . HIS A 1 240 ? 55.568 24.387 9.976 1.00 22.38 237 HIS A C 1
ATOM 1436 O O . HIS A 1 240 ? 55.095 24.815 8.929 1.00 23.24 237 HIS A O 1
ATOM 1443 N N . ILE A 1 241 ? 54.846 23.790 10.919 1.00 21.64 238 ILE A N 1
ATOM 1444 C CA . ILE A 1 241 ? 53.411 23.573 10.805 1.00 21.35 238 ILE A CA 1
ATOM 1445 C C . ILE A 1 241 ? 52.666 24.918 10.770 1.00 21.94 238 ILE A C 1
ATOM 1446 O O . ILE A 1 241 ? 53.009 25.856 11.508 1.00 21.08 238 ILE A O 1
ATOM 1451 N N . THR A 1 242 ? 51.707 25.017 9.851 1.00 21.20 239 THR A N 1
ATOM 1452 C CA . THR A 1 242 ? 50.817 26.174 9.744 1.00 21.20 239 THR A CA 1
ATOM 1453 C C . THR A 1 242 ? 49.353 25.743 9.639 1.00 21.66 239 THR A C 1
ATOM 1454 O O . THR A 1 242 ? 49.024 24.553 9.545 1.00 21.16 239 THR A O 1
ATOM 1458 N N . GLU A 1 243 ? 48.466 26.731 9.679 1.00 21.83 240 GLU A N 1
ATOM 1459 C CA . GLU A 1 243 ? 47.057 26.553 9.392 1.00 21.92 240 GLU A CA 1
ATOM 1460 C C . GLU A 1 243 ? 46.763 25.635 8.195 1.00 21.60 240 GLU A C 1
ATOM 1461 O O . GLU A 1 243 ? 45.787 24.883 8.235 1.00 22.43 240 GLU A O 1
ATOM 1467 N N . ALA A 1 244 ? 47.522 25.780 7.110 1.00 20.73 241 ALA A N 1
ATOM 1468 C CA . ALA A 1 244 ? 47.369 24.912 5.929 1.00 21.14 241 ALA A CA 1
ATOM 1469 C C . ALA A 1 244 ? 47.429 23.415 6.241 1.00 21.32 241 ALA A C 1
ATOM 1470 O O . ALA A 1 244 ? 46.623 22.627 5.732 1.00 22.27 241 ALA A O 1
ATOM 1472 N N . ASP A 1 245 ? 48.362 23.019 7.110 1.00 21.64 242 ASP A N 1
ATOM 1473 C CA . ASP A 1 245 ? 48.505 21.614 7.521 1.00 20.94 242 ASP A CA 1
ATOM 1474 C C . ASP A 1 245 ? 47.321 21.170 8.388 1.00 21.60 242 ASP A C 1
ATOM 1475 O O . ASP A 1 245 ? 46.809 20.041 8.272 1.00 21.47 242 ASP A O 1
ATOM 1480 N N . ILE A 1 246 ? 46.807 22.088 9.215 1.00 21.10 243 ILE A N 1
ATOM 1481 C CA . ILE A 1 246 ? 45.670 21.802 10.039 1.00 20.04 243 ILE A CA 1
ATOM 1482 C C . ILE A 1 246 ? 44.385 21.595 9.206 1.00 21.11 243 ILE A C 1
ATOM 1483 O O . ILE A 1 246 ? 43.485 20.870 9.636 1.00 19.62 243 ILE A O 1
ATOM 1488 N N . ARG A 1 247 ? 44.308 22.224 8.031 1.00 19.54 244 ARG A N 1
ATOM 1489 C CA . ARG A 1 247 ? 43.211 22.022 7.113 1.00 20.26 244 ARG A CA 1
ATOM 1490 C C . ARG A 1 247 ? 43.388 20.767 6.233 1.00 20.54 244 ARG A C 1
ATOM 1491 O O . ARG A 1 247 ? 42.408 20.169 5.820 1.00 22.25 244 ARG A O 1
ATOM 1499 N N . LEU A 1 248 ? 44.609 20.321 6.005 1.00 20.93 245 LEU A N 1
ATOM 1500 C CA . LEU A 1 248 ? 44.831 19.111 5.189 1.00 21.10 245 LEU A CA 1
ATOM 1501 C C . LEU A 1 248 ? 44.755 17.808 6.037 1.00 21.60 245 LEU A C 1
ATOM 1502 O O . LEU A 1 248 ? 44.121 16.838 5.630 1.00 22.14 245 LEU A O 1
ATOM 1507 N N . TYR A 1 249 ? 45.363 17.821 7.221 1.00 21.26 246 TYR A N 1
ATOM 1508 C CA . TYR A 1 249 ? 45.428 16.659 8.092 1.00 21.34 246 TYR A CA 1
ATOM 1509 C C . TYR A 1 249 ? 44.119 15.923 8.289 1.00 21.88 246 TYR A C 1
ATOM 1510 O O . TYR A 1 249 ? 44.093 14.709 8.162 1.00 20.96 246 TYR A O 1
ATOM 1519 N N . PRO A 1 250 ? 43.012 16.638 8.562 1.00 21.95 247 PRO A N 1
ATOM 1520 C CA . PRO A 1 250 ? 41.779 15.910 8.841 1.00 21.35 247 PRO A CA 1
ATOM 1521 C C . PRO A 1 250 ? 41.288 15.039 7.670 1.00 22.47 247 PRO A C 1
ATOM 1522 O O . PRO A 1 250 ? 40.656 14.007 7.916 1.00 22.04 247 PRO A O 1
ATOM 1526 N N . THR A 1 251 ? 41.571 15.451 6.433 1.00 22.29 248 THR A N 1
ATOM 1527 C CA . THR A 1 251 ? 41.247 14.638 5.274 1.00 21.79 248 THR A CA 1
ATOM 1528 C C . THR A 1 251 ? 42.192 13.416 5.172 1.00 21.70 248 THR A C 1
ATOM 1529 O O . THR A 1 251 ? 41.736 12.272 5.028 1.00 21.89 248 THR A O 1
ATOM 1533 N N . LEU A 1 252 ? 43.484 13.650 5.296 1.00 21.46 249 LEU A N 1
ATOM 1534 C CA . LEU A 1 252 ? 44.476 12.577 5.154 1.00 21.97 249 LEU A CA 1
ATOM 1535 C C . LEU A 1 252 ? 44.353 11.502 6.233 1.00 22.06 249 LEU A C 1
ATOM 1536 O O . LEU A 1 252 ? 44.465 10.308 5.926 1.00 21.89 249 LEU A O 1
ATOM 1541 N N . VAL A 1 253 ? 44.071 11.917 7.466 1.00 20.96 250 VAL A N 1
ATOM 1542 C CA . VAL A 1 253 ? 43.971 10.992 8.583 1.00 20.50 250 VAL A CA 1
ATOM 1543 C C . VAL A 1 253 ? 42.724 10.086 8.536 1.00 20.42 250 VAL A C 1
ATOM 1544 O O . VAL A 1 253 ? 42.698 9.018 9.162 1.00 19.93 250 VAL A O 1
ATOM 1548 N N . ARG A 1 254 ? 41.724 10.492 7.762 1.00 20.44 251 ARG A N 1
ATOM 1549 C CA . ARG A 1 254 ? 40.525 9.733 7.549 1.00 20.00 251 ARG A CA 1
ATOM 1550 C C . ARG A 1 254 ? 40.569 8.964 6.224 1.00 19.92 251 ARG A C 1
ATOM 1551 O O . ARG A 1 254 ? 39.627 8.240 5.880 1.00 19.93 251 ARG A O 1
ATOM 1559 N N . PHE A 1 255 ? 41.629 9.133 5.468 1.00 20.63 252 PHE A N 1
ATOM 1560 C CA . PHE A 1 255 ? 41.652 8.595 4.106 1.00 21.02 252 PHE A CA 1
ATOM 1561 C C . PHE A 1 255 ? 41.685 7.068 4.003 1.00 20.86 252 PHE A C 1
ATOM 1562 O O . PHE A 1 255 ? 40.745 6.457 3.475 1.00 20.64 252 PHE A O 1
ATOM 1570 N N . ASP A 1 256 ? 42.738 6.443 4.501 1.00 22.27 253 ASP A N 1
ATOM 1571 C CA . ASP A 1 256 ? 42.803 4.992 4.418 1.00 22.22 253 ASP A CA 1
ATOM 1572 C C . ASP A 1 256 ? 41.682 4.346 5.230 1.00 22.47 253 ASP A C 1
ATOM 1573 O O . ASP A 1 256 ? 41.094 3.317 4.800 1.00 21.23 253 ASP A O 1
ATOM 1578 N N . ALA A 1 257 ? 41.338 4.953 6.366 1.00 21.00 254 ALA A N 1
ATOM 1579 C CA . ALA A 1 257 ? 40.306 4.408 7.253 1.00 20.88 254 ALA A CA 1
ATOM 1580 C C . ALA A 1 257 ? 38.884 4.430 6.667 1.00 20.97 254 ALA A C 1
ATOM 1581 O O . ALA A 1 257 ? 38.085 3.527 6.949 1.00 20.96 254 ALA A O 1
ATOM 1583 N N . VAL A 1 258 ? 38.559 5.457 5.880 1.00 21.37 255 VAL A N 1
ATOM 1584 C CA . VAL A 1 258 ? 37.183 5.678 5.413 1.00 21.00 255 VAL A CA 1
ATOM 1585 C C . VAL A 1 258 ? 37.085 6.033 3.931 1.00 20.76 255 VAL A C 1
ATOM 1586 O O . VAL A 1 258 ? 36.438 5.344 3.161 1.00 22.13 255 VAL A O 1
ATOM 1590 N N . TYR A 1 259 ? 37.726 7.100 3.516 1.00 20.25 256 TYR A N 1
ATOM 1591 C CA . TYR A 1 259 ? 37.497 7.621 2.160 1.00 19.60 256 TYR A CA 1
ATOM 1592 C C . TYR A 1 259 ? 37.949 6.662 1.072 1.00 18.87 256 TYR A C 1
ATOM 1593 O O . TYR A 1 259 ? 37.334 6.568 0.013 1.00 19.75 256 TYR A O 1
ATOM 1602 N N . HIS A 1 260 ? 39.040 5.972 1.320 1.00 19.65 257 HIS A N 1
ATOM 1603 C CA . HIS A 1 260 ? 39.603 4.985 0.371 1.00 18.45 257 HIS A CA 1
ATOM 1604 C C . HIS A 1 260 ? 38.556 3.993 -0.129 1.00 18.85 257 HIS A C 1
ATOM 1605 O O . HIS A 1 260 ? 38.415 3.810 -1.336 1.00 18.49 257 HIS A O 1
ATOM 1612 N N . GLY A 1 261 ? 37.851 3.334 0.796 1.00 19.48 258 GLY A N 1
ATOM 1613 C CA . GLY A 1 261 ? 36.812 2.362 0.461 1.00 19.36 258 GLY A CA 1
ATOM 1614 C C . GLY A 1 261 ? 35.376 2.926 0.428 1.00 19.94 258 GLY A C 1
ATOM 1615 O O . GLY A 1 261 ? 34.713 2.895 -0.606 1.00 19.66 258 GLY A O 1
ATOM 1616 N N . HIS A 1 262 ? 34.917 3.445 1.566 1.00 19.97 259 HIS A N 1
ATOM 1617 C CA . HIS A 1 262 ? 33.557 3.976 1.722 1.00 20.12 259 HIS A CA 1
ATOM 1618 C C . HIS A 1 262 ? 33.192 5.001 0.647 1.00 19.79 259 HIS A C 1
ATOM 1619 O O . HIS A 1 262 ? 32.116 4.910 0.072 1.00 20.90 259 HIS A O 1
ATOM 1626 N N . PHE A 1 263 ? 34.097 5.940 0.363 1.00 19.94 260 PHE A N 1
ATOM 1627 C CA . PHE A 1 263 ? 33.892 6.964 -0.686 1.00 20.34 260 PHE A CA 1
ATOM 1628 C C . PHE A 1 263 ? 34.541 6.616 -2.035 1.00 20.84 260 PHE A C 1
ATOM 1629 O O . PHE A 1 263 ? 34.579 7.463 -2.952 1.00 21.65 260 PHE A O 1
ATOM 1637 N N . LYS A 1 264 ? 35.054 5.388 -2.159 1.00 21.43 261 LYS A N 1
ATOM 1638 C CA . LYS A 1 264 ? 35.609 4.876 -3.425 1.00 21.26 261 LYS A CA 1
ATOM 1639 C C . LYS A 1 264 ? 36.727 5.751 -3.976 1.00 21.13 261 LYS A C 1
ATOM 1640 O O . LYS A 1 264 ? 36.927 5.809 -5.178 1.00 20.44 261 LYS A O 1
ATOM 1646 N N . CYS A 1 265 ? 37.500 6.391 -3.091 1.00 20.54 262 CYS A N 1
ATOM 1647 C CA . CYS A 1 265 ? 38.556 7.307 -3.525 1.00 20.59 262 CYS A CA 1
ATOM 1648 C C . CYS A 1 265 ? 39.898 6.585 -3.799 1.00 21.00 262 CYS A C 1
ATOM 1649 O O . CYS A 1 265 ? 40.856 7.200 -4.257 1.00 19.90 262 CYS A O 1
ATOM 1652 N N . GLY A 1 266 ? 39.951 5.293 -3.500 1.00 21.52 263 GLY A N 1
ATOM 1653 C CA . GLY A 1 266 ? 41.203 4.522 -3.533 1.00 21.56 263 GLY A CA 1
ATOM 1654 C C . GLY A 1 266 ? 41.927 4.201 -4.823 1.00 21.39 263 GLY A C 1
ATOM 1655 O O . GLY A 1 266 ? 42.028 3.027 -5.182 1.00 22.94 263 GLY A O 1
ATOM 1656 N N . ARG A 1 267 ? 42.555 5.201 -5.469 1.00 21.90 264 ARG A N 1
ATOM 1657 C CA . ARG A 1 267 ? 43.555 4.891 -6.500 1.00 21.38 264 ARG A CA 1
ATOM 1658 C C . ARG A 1 267 ? 44.717 4.156 -5.845 1.00 21.31 264 ARG A C 1
ATOM 1659 O O . ARG A 1 267 ? 45.269 3.232 -6.415 1.00 20.48 264 ARG A O 1
ATOM 1667 N N . ASN A 1 268 ? 45.071 4.625 -4.658 1.00 20.87 265 ASN A N 1
ATOM 1668 C CA . ASN A 1 268 ? 46.184 4.157 -3.868 1.00 21.70 265 ASN A CA 1
ATOM 1669 C C . ASN A 1 268 ? 45.820 4.452 -2.438 1.00 21.31 265 ASN A C 1
ATOM 1670 O O . ASN A 1 268 ? 44.972 5.315 -2.191 1.00 20.44 265 ASN A O 1
ATOM 1675 N N . LYS A 1 269 ? 46.463 3.757 -1.496 1.00 20.87 266 LYS A N 1
ATOM 1676 C CA . LYS A 1 269 ? 46.350 4.127 -0.091 1.00 21.41 266 LYS A CA 1
ATOM 1677 C C . LYS A 1 269 ? 47.370 5.268 0.136 1.00 20.98 266 LYS A C 1
ATOM 1678 O O . LYS A 1 269 ? 48.370 5.374 -0.582 1.00 19.14 266 LYS A O 1
ATOM 1684 N N . ILE A 1 270 ? 47.134 6.095 1.153 1.00 21.50 267 ILE A N 1
ATOM 1685 C CA . ILE A 1 270 ? 48.130 7.093 1.523 1.00 21.08 267 ILE A CA 1
ATOM 1686 C C . ILE A 1 270 ? 49.442 6.423 1.899 1.00 21.92 267 ILE A C 1
ATOM 1687 O O . ILE A 1 270 ? 50.506 6.971 1.622 1.00 22.18 267 ILE A O 1
ATOM 1692 N N . THR A 1 271 ? 49.387 5.229 2.508 1.00 23.04 268 THR A N 1
ATOM 1693 C CA . THR A 1 271 ? 50.608 4.452 2.827 1.00 23.05 268 THR A CA 1
ATOM 1694 C C . THR A 1 271 ? 51.484 4.196 1.607 1.00 23.76 268 THR A C 1
ATOM 1695 O O . THR A 1 271 ? 52.676 3.986 1.756 1.00 23.52 268 THR A O 1
ATOM 1699 N N . GLU A 1 272 ? 50.922 4.273 0.397 1.00 23.33 269 GLU A N 1
ATOM 1700 C CA . GLU A 1 272 ? 51.706 4.074 -0.828 1.00 23.34 269 GLU A CA 1
ATOM 1701 C C . GLU A 1 272 ? 52.211 5.370 -1.486 1.00 24.00 269 GLU A C 1
ATOM 1702 O O . GLU A 1 272 ? 52.801 5.308 -2.543 1.00 22.91 269 GLU A O 1
ATOM 1716 N N . PRO A 1 274 ? 54.723 8.168 -0.790 1.00 24.78 271 PRO A N 1
ATOM 1717 C CA . PRO A 1 274 ? 55.742 8.253 0.254 1.00 24.77 271 PRO A CA 1
ATOM 1718 C C . PRO A 1 274 ? 55.824 9.595 0.980 1.00 23.94 271 PRO A C 1
ATOM 1719 O O . PRO A 1 274 ? 55.952 9.599 2.207 1.00 22.44 271 PRO A O 1
ATOM 1723 N N . ASN A 1 275 ? 55.786 10.710 0.245 1.00 22.88 272 ASN A N 1
ATOM 1724 C CA . ASN A 1 275 ? 55.826 12.005 0.917 1.00 23.08 272 ASN A CA 1
ATOM 1725 C C . ASN A 1 275 ? 54.594 12.286 1.768 1.00 22.63 272 ASN A C 1
ATOM 1726 O O . ASN A 1 275 ? 54.736 12.701 2.930 1.00 22.20 272 ASN A O 1
ATOM 1731 N N . LEU A 1 276 ? 53.403 12.025 1.233 1.00 21.92 273 LEU A N 1
ATOM 1732 C CA . LEU A 1 276 ? 52.177 12.241 2.016 1.00 22.44 273 LEU A CA 1
ATOM 1733 C C . LEU A 1 276 ? 52.168 11.374 3.252 1.00 22.43 273 LEU A C 1
ATOM 1734 O O . LEU A 1 276 ? 51.688 11.813 4.308 1.00 21.59 273 LEU A O 1
ATOM 1739 N N . TRP A 1 277 ? 52.642 10.133 3.130 1.00 21.38 274 TRP A N 1
ATOM 1740 C CA . TRP A 1 277 ? 52.604 9.209 4.273 1.00 22.14 274 TRP A CA 1
ATOM 1741 C C . TRP A 1 277 ? 53.589 9.591 5.384 1.00 21.74 274 TRP A C 1
ATOM 1742 O O . TRP A 1 277 ? 53.254 9.489 6.561 1.00 22.34 274 TRP A O 1
ATOM 1753 N N . GLY A 1 278 ? 54.799 9.991 5.002 1.00 21.23 275 GLY A N 1
ATOM 1754 C CA . GLY A 1 278 ? 55.770 10.571 5.937 1.00 20.35 275 GLY A CA 1
ATOM 1755 C C . GLY A 1 278 ? 55.206 11.801 6.628 1.00 20.03 275 GLY A C 1
ATOM 1756 O O . GLY A 1 278 ? 55.227 11.902 7.856 1.00 20.40 275 GLY A O 1
ATOM 1757 N N . TYR A 1 279 ? 54.650 12.714 5.836 1.00 20.56 276 TYR A N 1
ATOM 1758 C CA . TYR A 1 279 ? 53.984 13.932 6.359 1.00 20.24 276 TYR A CA 1
ATOM 1759 C C . TYR A 1 279 ? 52.840 13.623 7.317 1.00 20.44 276 TYR A C 1
ATOM 1760 O O . TYR A 1 279 ? 52.739 14.200 8.398 1.00 20.23 276 TYR A O 1
ATOM 1769 N N . LEU A 1 280 ? 51.963 12.708 6.926 1.00 19.94 277 LEU A N 1
ATOM 1770 C CA . LEU A 1 280 ? 50.855 12.312 7.779 1.00 19.14 277 LEU A CA 1
ATOM 1771 C C . LEU A 1 280 ? 51.294 11.756 9.110 1.00 18.50 277 LEU A C 1
ATOM 1772 O O . LEU A 1 280 ? 50.738 12.096 10.162 1.00 19.83 277 LEU A O 1
ATOM 1777 N N . ARG A 1 281 ? 52.308 10.906 9.103 1.00 18.79 278 ARG A N 1
ATOM 1778 C CA . ARG A 1 281 ? 52.818 10.352 10.350 1.00 18.73 278 ARG A CA 1
ATOM 1779 C C . ARG A 1 281 ? 53.451 11.429 11.257 1.00 19.63 278 ARG A C 1
ATOM 1780 O O . ARG A 1 281 ? 53.246 11.424 12.485 1.00 20.25 278 ARG A O 1
ATOM 1788 N N . ASP A 1 282 ? 54.231 12.317 10.647 1.00 19.76 279 ASP A N 1
ATOM 1789 C CA . ASP A 1 282 ? 54.931 13.448 11.321 1.00 19.97 279 ASP A CA 1
ATOM 1790 C C . ASP A 1 282 ? 53.878 14.307 12.053 1.00 19.94 279 ASP A C 1
ATOM 1791 O O . ASP A 1 282 ? 53.977 14.565 13.237 1.00 20.60 279 ASP A O 1
ATOM 1796 N N . LEU A 1 283 ? 52.812 14.674 11.365 1.00 19.61 280 LEU A N 1
ATOM 1797 C CA . LEU A 1 283 ? 51.717 15.428 11.985 1.00 18.96 280 LEU A CA 1
ATOM 1798 C C . LEU A 1 283 ? 50.995 14.625 13.059 1.00 20.83 280 LEU A C 1
ATOM 1799 O O . LEU A 1 283 ? 50.766 15.129 14.171 1.00 21.20 280 LEU A O 1
ATOM 1804 N N . PHE A 1 284 ? 50.637 13.376 12.750 1.00 21.61 281 PHE A N 1
ATOM 1805 C CA . PHE A 1 284 ? 49.922 12.532 13.706 1.00 21.44 281 PHE A CA 1
ATOM 1806 C C . PHE A 1 284 ? 50.655 12.462 15.032 1.00 21.98 281 PHE A C 1
ATOM 1807 O O . PHE A 1 284 ? 50.042 12.548 16.082 1.00 22.47 281 PHE A O 1
ATOM 1815 N N . GLN A 1 285 ? 51.964 12.325 14.964 1.00 22.96 282 GLN A N 1
ATOM 1816 C CA . GLN A 1 285 ? 52.815 12.166 16.154 1.00 22.64 282 GLN A CA 1
ATOM 1817 C C . GLN A 1 285 ? 53.069 13.479 16.887 1.00 23.10 282 GLN A C 1
ATOM 1818 O O . GLN A 1 285 ? 53.720 13.475 17.912 1.00 21.23 282 GLN A O 1
ATOM 1824 N N . THR A 1 286 ? 52.495 14.579 16.403 1.00 23.10 283 THR A N 1
ATOM 1825 C CA . THR A 1 286 ? 52.651 15.902 17.033 1.00 22.51 283 THR A CA 1
ATOM 1826 C C . THR A 1 286 ? 51.465 16.167 17.962 1.00 22.78 283 THR A C 1
ATOM 1827 O O . THR A 1 286 ? 50.315 15.844 17.636 1.00 22.15 283 THR A O 1
ATOM 1831 N N . PRO A 1 287 ? 51.723 16.778 19.130 1.00 23.58 284 PRO A N 1
ATOM 1832 C CA . PRO A 1 287 ? 50.621 17.168 20.008 1.00 23.73 284 PRO A CA 1
ATOM 1833 C C . PRO A 1 287 ? 49.544 17.953 19.303 1.00 23.31 284 PRO A C 1
ATOM 1834 O O . PRO A 1 287 ? 49.850 18.757 18.426 1.00 23.73 284 PRO A O 1
ATOM 1838 N N . GLY A 1 288 ? 48.288 17.709 19.678 1.00 23.05 285 GLY A N 1
ATOM 1839 C CA . GLY A 1 288 ? 47.151 18.363 19.048 1.00 23.34 285 GLY A CA 1
ATOM 1840 C C . GLY A 1 288 ? 46.516 17.555 17.919 1.00 23.27 285 GLY A C 1
ATOM 1841 O O . GLY A 1 288 ? 45.321 17.678 17.650 1.00 23.27 285 GLY A O 1
ATOM 1842 N N . PHE A 1 289 ? 47.314 16.711 17.285 1.00 22.80 286 PHE A N 1
ATOM 1843 C CA . PHE A 1 289 ? 46.895 15.996 16.067 1.00 22.32 286 PHE A CA 1
ATOM 1844 C C . PHE A 1 289 ? 46.397 14.569 16.462 1.00 21.65 286 PHE A C 1
ATOM 1845 O O . PHE A 1 289 ? 45.183 14.346 16.608 1.00 22.39 286 PHE A O 1
ATOM 1853 N N . GLY A 1 290 ? 47.316 13.636 16.689 1.00 22.16 287 GLY A N 1
ATOM 1854 C CA . GLY A 1 290 ? 46.952 12.267 17.023 1.00 22.11 287 GLY A CA 1
ATOM 1855 C C . GLY A 1 290 ? 46.133 12.148 18.286 1.00 22.48 287 GLY A C 1
ATOM 1856 O O . GLY A 1 290 ? 45.253 11.293 18.380 1.00 21.63 287 GLY A O 1
ATOM 1857 N N . ASP A 1 291 ? 46.381 13.034 19.250 1.00 22.39 288 ASP A N 1
ATOM 1858 C CA . ASP A 1 291 ? 45.701 12.952 20.541 1.00 22.69 288 ASP A CA 1
ATOM 1859 C C . ASP A 1 291 ? 44.320 13.588 20.499 1.00 22.48 288 ASP A C 1
ATOM 1860 O O . ASP A 1 291 ? 43.668 13.681 21.524 1.00 21.99 288 ASP A O 1
ATOM 1865 N N . THR A 1 292 ? 43.884 14.070 19.326 1.00 21.33 289 THR A N 1
ATOM 1866 C CA . THR A 1 292 ? 42.497 14.446 19.134 1.00 20.75 289 THR A CA 1
ATOM 1867 C C . THR A 1 292 ? 41.803 13.547 18.051 1.00 21.69 289 THR A C 1
ATOM 1868 O O . THR A 1 292 ? 40.670 13.855 17.600 1.00 21.04 289 THR A O 1
ATOM 1872 N N . THR A 1 293 ? 42.494 12.480 17.622 1.00 20.73 290 THR A N 1
ATOM 1873 C CA . THR A 1 293 ? 42.022 11.632 16.518 1.00 21.04 290 THR A CA 1
ATOM 1874 C C . THR A 1 293 ? 41.494 10.318 17.098 1.00 21.32 290 THR A C 1
ATOM 1875 O O . THR A 1 293 ? 42.276 9.531 17.660 1.00 20.87 290 THR A O 1
ATOM 1879 N N . ASP A 1 294 ? 40.179 10.120 16.996 1.00 21.15 291 ASP A N 1
ATOM 1880 C CA . ASP A 1 294 ? 39.521 8.899 17.475 1.00 21.75 291 ASP A CA 1
ATOM 1881 C C . ASP A 1 294 ? 39.077 8.071 16.266 1.00 21.91 291 ASP A C 1
ATOM 1882 O O . ASP A 1 294 ? 38.047 8.359 15.630 1.00 21.69 291 ASP A O 1
ATOM 1887 N N . PHE A 1 295 ? 39.872 7.058 15.943 1.00 21.90 292 PHE A N 1
ATOM 1888 C CA . PHE A 1 295 ? 39.639 6.280 14.722 1.00 22.18 292 PHE A CA 1
ATOM 1889 C C . PHE A 1 295 ? 38.337 5.484 14.779 1.00 22.69 292 PHE A C 1
ATOM 1890 O O . PHE A 1 295 ? 37.673 5.319 13.757 1.00 23.58 292 PHE A O 1
ATOM 1898 N N . THR A 1 296 ? 37.952 5.033 15.970 1.00 23.35 293 THR A N 1
ATOM 1899 C CA . THR A 1 296 ? 36.691 4.300 16.136 1.00 23.58 293 THR A CA 1
ATOM 1900 C C . THR A 1 296 ? 35.490 5.165 15.838 1.00 23.33 293 THR A C 1
ATOM 1901 O O . THR A 1 296 ? 34.601 4.738 15.123 1.00 22.00 293 THR A O 1
ATOM 1905 N N . GLU A 1 297 ? 35.462 6.396 16.370 1.00 23.96 294 GLU A N 1
ATOM 1906 C CA . GLU A 1 297 ? 34.317 7.267 16.134 1.00 24.00 294 GLU A CA 1
ATOM 1907 C C . GLU A 1 297 ? 34.306 7.754 14.712 1.00 22.83 294 GLU A C 1
ATOM 1908 O O . GLU A 1 297 ? 33.239 7.916 14.131 1.00 24.44 294 GLU A O 1
ATOM 1914 N N . ILE A 1 298 ? 35.464 7.983 14.130 1.00 21.40 295 ILE A N 1
ATOM 1915 C CA . ILE A 1 298 ? 35.520 8.323 12.690 1.00 21.70 295 ILE A CA 1
ATOM 1916 C C . ILE A 1 298 ? 34.862 7.187 11.854 1.00 22.03 295 ILE A C 1
ATOM 1917 O O . ILE A 1 298 ? 33.895 7.438 11.121 1.00 22.38 295 ILE A O 1
ATOM 1922 N N . LYS A 1 299 ? 35.344 5.951 12.003 1.00 21.26 296 LYS A N 1
ATOM 1923 C CA . LYS A 1 299 ? 34.841 4.828 11.173 1.00 21.36 296 LYS A CA 1
ATOM 1924 C C . LYS A 1 299 ? 33.376 4.504 11.441 1.00 22.10 296 LYS A C 1
ATOM 1925 O O . LYS A 1 299 ? 32.585 4.268 10.523 1.00 21.13 296 LYS A O 1
ATOM 1931 N N . GLN A 1 300 ? 32.990 4.498 12.721 1.00 23.47 297 GLN A N 1
ATOM 1932 C CA . GLN A 1 300 ? 31.599 4.243 13.055 1.00 23.74 297 GLN A CA 1
ATOM 1933 C C . GLN A 1 300 ? 30.660 5.277 12.425 1.00 24.47 297 GLN A C 1
ATOM 1934 O O . GLN A 1 300 ? 29.587 4.926 11.897 1.00 24.84 297 GLN A O 1
ATOM 1940 N N . HIS A 1 301 ? 31.051 6.541 12.444 1.00 24.47 298 HIS A N 1
ATOM 1941 C CA . HIS A 1 301 ? 30.159 7.569 11.934 1.00 25.20 298 HIS A CA 1
ATOM 1942 C C . HIS A 1 301 ? 29.890 7.352 10.440 1.00 24.62 298 HIS A C 1
ATOM 1943 O O . HIS A 1 301 ? 28.756 7.310 9.989 1.00 24.86 298 HIS A O 1
ATOM 1950 N N . TYR A 1 302 ? 30.940 7.180 9.674 1.00 24.18 299 TYR A N 1
ATOM 1951 C CA . TYR A 1 302 ? 30.773 7.138 8.228 1.00 23.93 299 TYR A CA 1
ATOM 1952 C C . TYR A 1 302 ? 30.066 5.853 7.811 1.00 22.68 299 TYR A C 1
ATOM 1953 O O . TYR A 1 302 ? 29.092 5.890 7.055 1.00 21.93 299 TYR A O 1
ATOM 1962 N N . TYR A 1 303 ? 30.563 4.727 8.312 1.00 22.30 300 TYR A N 1
ATOM 1963 C CA . TYR A 1 303 ? 30.125 3.404 7.840 1.00 21.81 300 TYR A CA 1
ATOM 1964 C C . TYR A 1 303 ? 28.742 3.040 8.370 1.00 22.88 300 TYR A C 1
ATOM 1965 O O . TYR A 1 303 ? 28.018 2.277 7.709 1.00 22.28 300 TYR A O 1
ATOM 1974 N N . ILE A 1 304 ? 28.368 3.546 9.552 1.00 22.93 301 ILE A N 1
ATOM 1975 C CA . ILE A 1 304 ? 27.043 3.233 10.127 1.00 23.70 301 ILE A CA 1
ATOM 1976 C C . ILE A 1 304 ? 25.983 4.244 9.684 1.00 24.74 301 ILE A C 1
ATOM 1977 O O . ILE A 1 304 ? 24.913 3.882 9.272 1.00 25.25 301 ILE A O 1
ATOM 1982 N N . THR A 1 305 ? 26.335 5.509 9.707 1.00 26.08 302 THR A N 1
ATOM 1983 C CA . THR A 1 305 ? 25.417 6.606 9.392 1.00 27.65 302 THR A CA 1
ATOM 1984 C C . THR A 1 305 ? 25.040 6.759 7.929 1.00 27.07 302 THR A C 1
ATOM 1985 O O . THR A 1 305 ? 23.933 7.174 7.639 1.00 26.43 302 THR A O 1
ATOM 1989 N N . HIS A 1 306 ? 25.952 6.451 7.007 1.00 26.88 303 HIS A N 1
ATOM 1990 C CA . HIS A 1 306 ? 25.689 6.674 5.591 1.00 26.61 303 HIS A CA 1
ATOM 1991 C C . HIS A 1 306 ? 25.083 5.413 4.980 1.00 27.22 303 HIS A C 1
ATOM 1992 O O . HIS A 1 306 ? 25.719 4.712 4.146 1.00 26.58 303 HIS A O 1
ATOM 1999 N N . ALA A 1 307 ? 23.850 5.138 5.402 1.00 26.57 304 ALA A N 1
ATOM 2000 C CA . ALA A 1 307 ? 23.116 3.956 5.012 1.00 27.36 304 ALA A CA 1
ATOM 2001 C C . ALA A 1 307 ? 22.737 3.950 3.524 1.00 27.84 304 ALA A C 1
ATOM 2002 O O . ALA A 1 307 ? 22.556 2.882 2.940 1.00 28.10 304 ALA A O 1
ATOM 2004 N N . GLU A 1 308 ? 22.646 5.119 2.901 1.00 28.73 305 GLU A N 1
ATOM 2005 C CA . GLU A 1 308 ? 22.428 5.187 1.457 1.00 30.54 305 GLU A CA 1
ATOM 2006 C C . GLU A 1 308 ? 23.638 4.691 0.630 1.00 29.42 305 GLU A C 1
ATOM 2007 O O . GLU A 1 308 ? 23.454 4.279 -0.505 1.00 29.70 305 GLU A O 1
ATOM 2013 N N . ILE A 1 309 ? 24.846 4.732 1.197 1.00 27.83 306 ILE A N 1
ATOM 2014 C CA . ILE A 1 309 ? 26.064 4.197 0.575 1.00 27.45 306 ILE A CA 1
ATOM 2015 C C . ILE A 1 309 ? 26.409 2.770 1.048 1.00 26.38 306 ILE A C 1
ATOM 2016 O O . ILE A 1 309 ? 26.836 1.920 0.239 1.00 25.68 306 ILE A O 1
ATOM 2021 N N . ASN A 1 310 ? 26.209 2.523 2.349 1.00 25.10 307 ASN A N 1
ATOM 2022 C CA . ASN A 1 310 ? 26.552 1.272 3.046 1.00 23.69 307 ASN A CA 1
ATOM 2023 C C . ASN A 1 310 ? 25.361 0.715 3.838 1.00 23.15 307 ASN A C 1
ATOM 2024 O O . ASN A 1 310 ? 25.356 0.771 5.061 1.00 22.41 307 ASN A O 1
ATOM 2029 N N . PRO A 1 311 ? 24.364 0.126 3.147 1.00 23.51 308 PRO A N 1
ATOM 2030 C CA . PRO A 1 311 ? 23.144 -0.281 3.834 1.00 23.62 308 PRO A CA 1
ATOM 2031 C C . PRO A 1 311 ? 23.331 -1.341 4.903 1.00 24.16 308 PRO A C 1
ATOM 2032 O O . PRO A 1 311 ? 22.499 -1.438 5.797 1.00 24.35 308 PRO A O 1
ATOM 2036 N N . THR A 1 312 ? 24.376 -2.164 4.814 1.00 23.95 309 THR A N 1
ATOM 2037 C CA . THR A 1 312 ? 24.564 -3.199 5.837 1.00 23.39 309 THR A CA 1
ATOM 2038 C C . THR A 1 312 ? 24.969 -2.540 7.146 1.00 22.11 309 THR A C 1
ATOM 2039 O O . THR A 1 312 ? 24.833 -3.124 8.199 1.00 20.25 309 THR A O 1
ATOM 2043 N N . ARG A 1 313 ? 25.483 -1.315 7.070 1.00 22.25 310 ARG A N 1
ATOM 2044 C CA . ARG A 1 313 ? 26.013 -0.624 8.247 1.00 22.47 310 ARG A CA 1
ATOM 2045 C C . ARG A 1 313 ? 27.159 -1.334 8.991 1.00 21.90 310 ARG A C 1
ATOM 2046 O O . ARG A 1 313 ? 27.431 -1.039 10.161 1.00 22.02 310 ARG A O 1
ATOM 2054 N N . ILE A 1 314 ? 27.890 -2.196 8.292 1.00 21.42 311 ILE A N 1
ATOM 2055 C CA . ILE A 1 314 ? 29.017 -2.893 8.880 1.00 20.96 311 ILE A CA 1
ATOM 2056 C C . ILE A 1 314 ? 30.231 -1.989 8.797 1.00 20.48 311 ILE A C 1
ATOM 2057 O O . ILE A 1 314 ? 30.410 -1.267 7.810 1.00 20.29 311 ILE A O 1
ATOM 2062 N N . VAL A 1 315 ? 31.026 -1.984 9.861 1.00 19.41 312 VAL A N 1
ATOM 2063 C CA . VAL A 1 315 ? 32.275 -1.241 9.911 1.00 19.25 312 VAL A CA 1
ATOM 2064 C C . VAL A 1 315 ? 33.441 -2.210 9.677 1.00 19.77 312 VAL A C 1
ATOM 2065 O O . VAL A 1 315 ? 33.597 -3.166 10.425 1.00 19.72 312 VAL A O 1
ATOM 2069 N N . PRO A 1 316 ? 34.246 -1.992 8.626 1.00 20.08 313 PRO A N 1
ATOM 2070 C CA . PRO A 1 316 ? 35.369 -2.899 8.410 1.00 20.48 313 PRO A CA 1
ATOM 2071 C C . PRO A 1 316 ? 36.320 -2.923 9.603 1.00 20.38 313 PRO A C 1
ATOM 2072 O O . PRO A 1 316 ? 36.535 -1.886 10.241 1.00 20.29 313 PRO A O 1
ATOM 2076 N N . VAL A 1 317 ? 36.913 -4.071 9.876 1.00 20.19 314 VAL A N 1
ATOM 2077 C CA . VAL A 1 317 ? 37.922 -4.168 10.937 1.00 20.83 314 VAL A CA 1
ATOM 2078 C C . VAL A 1 317 ? 39.167 -3.372 10.532 1.00 21.50 314 VAL A C 1
ATOM 2079 O O . VAL A 1 317 ? 39.756 -2.702 11.358 1.00 21.20 314 VAL A O 1
ATOM 2083 N N . GLY A 1 318 ? 39.512 -3.402 9.244 1.00 20.63 315 GLY A N 1
ATOM 2084 C CA . GLY A 1 318 ? 40.676 -2.696 8.768 1.00 20.88 315 GLY A CA 1
ATOM 2085 C C . GLY A 1 318 ? 40.444 -1.235 8.467 1.00 20.77 315 GLY A C 1
ATOM 2086 O O . GLY A 1 318 ? 39.334 -0.722 8.610 1.00 20.30 315 GLY A O 1
ATOM 2087 N N . PRO A 1 319 ? 41.493 -0.548 8.009 1.00 21.02 316 PRO A N 1
ATOM 2088 C CA . PRO A 1 319 ? 42.836 -1.021 7.803 1.00 21.71 316 PRO A CA 1
ATOM 2089 C C . PRO A 1 319 ? 43.629 -1.165 9.103 1.00 22.00 316 PRO A C 1
ATOM 2090 O O . PRO A 1 319 ? 43.252 -0.618 10.146 1.00 22.94 316 PRO A O 1
ATOM 2094 N N . ASP A 1 320 ? 44.749 -1.858 9.014 1.00 22.07 317 ASP A N 1
ATOM 2095 C CA . ASP A 1 320 ? 45.717 -1.836 10.097 1.00 24.18 317 ASP A CA 1
ATOM 2096 C C . ASP A 1 320 ? 46.291 -0.413 10.231 1.00 23.71 317 ASP A C 1
ATOM 2097 O O . ASP A 1 320 ? 46.847 0.142 9.281 1.00 23.89 317 ASP A O 1
ATOM 2102 N N . LEU A 1 321 ? 46.149 0.169 11.405 1.00 23.67 318 LEU A N 1
ATOM 2103 C CA . LEU A 1 321 ? 46.562 1.572 11.630 1.00 23.72 318 LEU A CA 1
ATOM 2104 C C . LEU A 1 321 ? 47.922 1.708 12.319 1.00 23.72 318 LEU A C 1
ATOM 2105 O O . LEU A 1 321 ? 48.393 2.847 12.603 1.00 23.46 318 LEU A O 1
ATOM 2110 N N . SER A 1 322 ? 48.574 0.582 12.583 1.00 22.97 319 SER A N 1
ATOM 2111 C CA . SER A 1 322 ? 49.741 0.581 13.428 1.00 24.11 319 SER A CA 1
ATOM 2112 C C . SER A 1 322 ? 50.882 1.409 12.813 1.00 24.55 319 SER A C 1
ATOM 2113 O O . SER A 1 322 ? 51.719 1.933 13.531 1.00 25.38 319 SER A O 1
ATOM 2116 N N . GLY A 1 323 ? 50.874 1.592 11.495 1.00 24.34 320 GLY A N 1
ATOM 2117 C CA . GLY A 1 323 ? 51.862 2.410 10.808 1.00 23.94 320 GLY A CA 1
ATOM 2118 C C . GLY A 1 323 ? 51.945 3.871 11.217 1.00 24.80 320 GLY A C 1
ATOM 2119 O O . GLY A 1 323 ? 52.975 4.486 11.020 1.00 23.48 320 GLY A O 1
ATOM 2120 N N . PHE A 1 324 ? 50.852 4.425 11.759 1.00 25.34 321 PHE A N 1
ATOM 2121 C CA . PHE A 1 324 ? 50.789 5.819 12.165 1.00 25.14 321 PHE A CA 1
ATOM 2122 C C . PHE A 1 324 ? 51.866 6.174 13.198 1.00 25.78 321 PHE A C 1
ATOM 2123 O O . PHE A 1 324 ? 52.265 7.322 13.279 1.00 25.58 321 PHE A O 1
ATOM 2131 N N . ALA A 1 325 ? 52.316 5.177 13.942 1.00 26.31 322 ALA A N 1
ATOM 2132 C CA . ALA A 1 325 ? 53.292 5.343 15.022 1.00 26.90 322 ALA A CA 1
ATOM 2133 C C . ALA A 1 325 ? 54.740 5.073 14.605 1.00 26.55 322 ALA A C 1
ATOM 2134 O O . ALA A 1 325 ? 55.605 5.178 15.429 1.00 27.18 322 ALA A O 1
ATOM 2136 N N . THR A 1 326 ? 54.996 4.727 13.344 1.00 25.86 323 THR A N 1
ATOM 2137 C CA . THR A 1 326 ? 56.320 4.343 12.929 1.00 25.12 323 THR A CA 1
ATOM 2138 C C . THR A 1 326 ? 57.163 5.575 12.560 1.00 25.69 323 THR A C 1
ATOM 2139 O O . THR A 1 326 ? 56.601 6.637 12.245 1.00 26.10 323 THR A O 1
ATOM 2143 N N . PRO A 1 327 ? 58.508 5.453 12.590 1.00 26.43 324 PRO A N 1
ATOM 2144 C CA . PRO A 1 327 ? 59.376 6.594 12.202 1.00 27.26 324 PRO A CA 1
ATOM 2145 C C . PRO A 1 327 ? 59.051 7.111 10.799 1.00 27.66 324 PRO A C 1
ATOM 2146 O O . PRO A 1 327 ? 58.956 6.325 9.859 1.00 28.31 324 PRO A O 1
ATOM 2150 N N . HIS A 1 328 ? 58.894 8.419 10.671 1.00 27.84 325 HIS A N 1
ATOM 2151 C CA . HIS A 1 328 ? 58.386 9.031 9.448 1.00 27.58 325 HIS A CA 1
ATOM 2152 C C . HIS A 1 328 ? 59.458 9.462 8.445 1.00 28.30 325 HIS A C 1
ATOM 2153 O O . HIS A 1 328 ? 59.142 9.753 7.301 1.00 29.29 325 HIS A O 1
ATOM 2160 N N . GLY A 1 329 ? 60.708 9.549 8.866 1.00 28.29 326 GLY A N 1
ATOM 2161 C CA . GLY A 1 329 ? 61.780 9.991 7.977 1.00 28.85 326 GLY A CA 1
ATOM 2162 C C . GLY A 1 329 ? 61.786 11.438 7.443 1.00 28.80 326 GLY A C 1
ATOM 2163 O O . GLY A 1 329 ? 62.596 11.771 6.588 1.00 30.35 326 GLY A O 1
ATOM 2164 N N . ARG A 1 330 ? 60.932 12.313 7.951 1.00 27.63 327 ARG A N 1
ATOM 2165 C CA . ARG A 1 330 ? 60.813 13.666 7.409 1.00 27.11 327 ARG A CA 1
ATOM 2166 C C . ARG A 1 330 ? 61.865 14.678 7.926 1.00 27.99 327 ARG A C 1
ATOM 2167 O O . ARG A 1 330 ? 61.974 15.784 7.375 1.00 26.14 327 ARG A O 1
ATOM 2175 N N . GLU A 1 331 ? 62.617 14.306 8.970 1.00 28.78 328 GLU A N 1
ATOM 2176 C CA . GLU A 1 331 ? 63.732 15.131 9.491 1.00 30.12 328 GLU A CA 1
ATOM 2177 C C . GLU A 1 331 ? 64.775 15.407 8.410 1.00 29.62 328 GLU A C 1
ATOM 2178 O O . GLU A 1 331 ? 65.444 16.416 8.482 1.00 28.81 328 GLU A O 1
ATOM 2184 N N . LYS A 1 332 ? 64.907 14.533 7.419 1.00 29.20 329 LYS A N 1
ATOM 2185 C CA . LYS A 1 332 ? 65.837 14.767 6.302 1.00 29.97 329 LYS A CA 1
ATOM 2186 C C . LYS A 1 332 ? 65.511 16.058 5.530 1.00 29.41 329 LYS A C 1
ATOM 2187 O O . LYS A 1 332 ? 66.377 16.616 4.898 1.00 29.54 329 LYS A O 1
ATOM 2193 N N . LEU A 1 333 ? 64.264 16.522 5.562 1.00 28.55 330 LEU A N 1
ATOM 2194 C CA . LEU A 1 333 ? 63.905 17.809 4.932 1.00 28.47 330 LEU A CA 1
ATOM 2195 C C . LEU A 1 333 ? 64.178 19.039 5.813 1.00 27.53 330 LEU A C 1
ATOM 2196 O O . LEU A 1 333 ? 63.855 20.139 5.417 1.00 27.71 330 LEU A O 1
ATOM 2201 N N . GLY A 1 334 ? 64.772 18.850 6.983 1.00 26.71 331 GLY A N 1
ATOM 2202 C CA . GLY A 1 334 ? 65.051 19.945 7.901 1.00 26.51 331 GLY A CA 1
ATOM 2203 C C . GLY A 1 334 ? 63.789 20.383 8.632 1.00 25.97 331 GLY A C 1
ATOM 2204 O O . GLY A 1 334 ? 62.773 19.676 8.650 1.00 26.43 331 GLY A O 1
ATOM 2205 N N . GLY A 1 335 ? 63.855 21.558 9.230 1.00 25.17 332 GLY A N 1
ATOM 2206 C CA . GLY A 1 335 ? 62.710 22.136 9.888 1.00 24.63 332 GLY A CA 1
ATOM 2207 C C . GLY A 1 335 ? 62.315 21.379 11.139 1.00 24.42 332 GLY A C 1
ATOM 2208 O O . GLY A 1 335 ? 63.092 20.607 11.677 1.00 23.51 332 GLY A O 1
ATOM 2209 N N . SER A 1 336 ? 61.099 21.620 11.614 1.00 24.16 333 SER A N 1
ATOM 2210 C CA A SER A 1 336 ? 60.626 21.031 12.861 0.50 24.25 333 SER A CA 1
ATOM 2211 C CA B SER A 1 336 ? 60.653 21.090 12.903 0.50 24.80 333 SER A CA 1
ATOM 2212 C C . SER A 1 336 ? 59.169 21.425 13.029 1.00 24.74 333 SER A C 1
ATOM 2213 O O . SER A 1 336 ? 58.729 22.438 12.493 1.00 25.51 333 SER A O 1
ATOM 2218 N N . PRO A 1 337 ? 58.396 20.622 13.765 1.00 25.41 334 PRO A N 1
ATOM 2219 C CA . PRO A 1 337 ? 56.979 20.981 13.847 1.00 25.58 334 PRO A CA 1
ATOM 2220 C C . PRO A 1 337 ? 56.711 22.446 14.236 1.00 25.60 334 PRO A C 1
ATOM 2221 O O . PRO A 1 337 ? 55.837 23.107 13.634 1.00 24.50 334 PRO A O 1
ATOM 2225 N N . PHE A 1 338 ? 57.464 22.942 15.228 1.00 25.18 335 PHE A N 1
ATOM 2226 C CA . PHE A 1 338 ? 57.327 24.297 15.710 1.00 25.69 335 PHE A CA 1
ATOM 2227 C C . PHE A 1 338 ? 58.662 25.074 15.683 1.00 26.02 335 PHE A C 1
ATOM 2228 O O . PHE A 1 338 ? 59.738 24.487 15.702 1.00 26.00 335 PHE A O 1
ATOM 2236 N N . ALA A 1 339 ? 58.582 26.389 15.601 1.00 25.95 336 ALA A N 1
ATOM 2237 C CA . ALA A 1 339 ? 59.798 27.231 15.649 1.00 26.87 336 ALA A CA 1
ATOM 2238 C C . ALA A 1 339 ? 60.507 27.050 17.003 1.00 27.12 336 ALA A C 1
ATOM 2239 O O . ALA A 1 339 ? 59.927 26.543 17.980 1.00 25.61 336 ALA A O 1
ATOM 2241 N N . GLU A 1 340 ? 61.780 27.420 17.033 1.00 29.00 337 GLU A N 1
ATOM 2242 C CA A GLU A 1 340 ? 62.544 27.337 18.269 0.50 29.29 337 GLU A CA 1
ATOM 2243 C CA B GLU A 1 340 ? 62.608 27.427 18.254 0.50 29.34 337 GLU A CA 1
ATOM 2244 C C . GLU A 1 340 ? 61.912 28.225 19.340 1.00 28.72 337 GLU A C 1
ATOM 2245 O O . GLU A 1 340 ? 61.401 29.293 19.059 1.00 29.85 337 GLU A O 1
ATOM 2256 N N . GLY A 1 341 ? 61.907 27.712 20.566 1.00 28.38 338 GLY A N 1
ATOM 2257 C CA . GLY A 1 341 ? 61.317 28.393 21.716 1.00 28.07 338 GLY A CA 1
ATOM 2258 C C . GLY A 1 341 ? 59.814 28.213 21.862 1.00 27.96 338 GLY A C 1
ATOM 2259 O O . GLY A 1 341 ? 59.230 28.678 22.841 1.00 28.03 338 GLY A O 1
ATOM 2260 N N . VAL A 1 342 ? 59.144 27.587 20.894 1.00 26.82 339 VAL A N 1
ATOM 2261 C CA . VAL A 1 342 ? 57.697 27.367 21.053 1.00 25.46 339 VAL A CA 1
ATOM 2262 C C . VAL A 1 342 ? 57.452 26.327 22.163 1.00 24.47 339 VAL A C 1
ATOM 2263 O O . VAL A 1 342 ? 58.157 25.366 22.241 1.00 23.34 339 VAL A O 1
ATOM 2267 N N . THR A 1 343 ? 56.457 26.530 23.020 1.00 23.80 340 THR A N 1
ATOM 2268 C CA . THR A 1 343 ? 56.131 25.540 24.047 1.00 23.82 340 THR A CA 1
ATOM 2269 C C . THR A 1 343 ? 55.083 24.543 23.524 1.00 24.44 340 THR A C 1
ATOM 2270 O O . THR A 1 343 ? 54.309 24.858 22.638 1.00 23.94 340 THR A O 1
ATOM 2274 N N . LEU A 1 344 ? 55.096 23.346 24.091 1.00 25.11 341 LEU A N 1
ATOM 2275 C CA . LEU A 1 344 ? 54.173 22.261 23.720 1.00 25.76 341 LEU A CA 1
ATOM 2276 C C . LEU A 1 344 ? 52.889 22.357 24.552 1.00 24.92 341 LEU A C 1
ATOM 2277 O O . LEU A 1 344 ? 52.906 22.923 25.633 1.00 24.34 341 LEU A O 1
ATOM 2282 N N . PRO A 1 345 ? 51.767 21.839 24.040 1.00 24.53 342 PRO A N 1
ATOM 2283 C CA . PRO A 1 345 ? 50.530 21.863 24.819 1.00 24.64 342 PRO A CA 1
ATOM 2284 C C . PRO A 1 345 ? 50.672 21.145 26.148 1.00 24.75 342 PRO A C 1
ATOM 2285 O O . PRO A 1 345 ? 51.418 20.202 26.232 1.00 24.35 342 PRO A O 1
ATOM 2289 N N . GLY A 1 346 ? 49.971 21.597 27.174 1.00 24.99 343 GLY A N 1
ATOM 2290 C CA . GLY A 1 346 ? 49.947 20.896 28.457 1.00 25.06 343 GLY A CA 1
ATOM 2291 C C . GLY A 1 346 ? 49.031 19.694 28.393 1.00 25.38 343 GLY A C 1
ATOM 2292 O O . GLY A 1 346 ? 48.396 19.451 27.363 1.00 25.66 343 GLY A O 1
ATOM 2293 N N . PRO A 1 347 ? 48.935 18.939 29.501 1.00 25.85 344 PRO A N 1
ATOM 2294 C CA . PRO A 1 347 ? 48.132 17.717 29.540 1.00 26.02 344 PRO A CA 1
ATOM 2295 C C . PRO A 1 347 ? 46.692 17.939 29.042 1.00 25.93 344 PRO A C 1
ATOM 2296 O O . PRO A 1 347 ? 46.066 18.943 29.378 1.00 25.00 344 PRO A O 1
ATOM 2300 N N . ILE A 1 348 ? 46.173 17.014 28.240 1.00 25.99 345 ILE A N 1
ATOM 2301 C CA . ILE A 1 348 ? 44.838 17.194 27.638 1.00 26.42 345 ILE A CA 1
ATOM 2302 C C . ILE A 1 348 ? 43.773 17.202 28.771 1.00 26.21 345 ILE A C 1
ATOM 2303 O O . ILE A 1 348 ? 43.884 16.454 29.719 1.00 25.08 345 ILE A O 1
ATOM 2308 N N . PRO A 1 349 ? 42.783 18.103 28.724 1.00 26.12 346 PRO A N 1
ATOM 2309 C CA . PRO A 1 349 ? 41.900 18.135 29.903 1.00 25.85 346 PRO A CA 1
ATOM 2310 C C . PRO A 1 349 ? 41.067 16.871 30.118 1.00 25.90 346 PRO A C 1
ATOM 2311 O O . PRO A 1 349 ? 40.758 16.128 29.151 1.00 24.31 346 PRO A O 1
ATOM 2315 N N . ALA A 1 350 ? 40.739 16.610 31.383 1.00 25.53 347 ALA A N 1
ATOM 2316 C CA . ALA A 1 350 ? 40.003 15.420 31.777 1.00 25.85 347 ALA A CA 1
ATOM 2317 C C . ALA A 1 350 ? 38.677 15.434 31.040 1.00 25.90 347 ALA A C 1
ATOM 2318 O O . ALA A 1 350 ? 37.982 16.442 31.046 1.00 26.78 347 ALA A O 1
ATOM 2320 N N . GLY A 1 351 ? 38.341 14.347 30.363 1.00 25.21 348 GLY A N 1
ATOM 2321 C CA . GLY A 1 351 ? 37.109 14.320 29.576 1.00 25.36 348 GLY A CA 1
ATOM 2322 C C . GLY A 1 351 ? 37.321 14.653 28.100 1.00 25.23 348 GLY A C 1
ATOM 2323 O O . GLY A 1 351 ? 36.462 14.348 27.258 1.00 25.89 348 GLY A O 1
ATOM 2324 N N . GLU A 1 352 ? 38.459 15.242 27.754 1.00 24.41 349 GLU A N 1
ATOM 2325 C CA . GLU A 1 352 ? 38.694 15.599 26.351 1.00 24.22 349 GLU A CA 1
ATOM 2326 C C . GLU A 1 352 ? 39.651 14.641 25.655 1.00 23.69 349 GLU A C 1
ATOM 2327 O O . GLU A 1 352 ? 39.953 14.854 24.500 1.00 22.02 349 GLU A O 1
ATOM 2333 N N . GLU A 1 353 ? 40.165 13.639 26.360 1.00 23.84 350 GLU A N 1
ATOM 2334 C CA . GLU A 1 353 ? 41.041 12.623 25.740 1.00 24.11 350 GLU A CA 1
ATOM 2335 C C . GLU A 1 353 ? 40.288 11.714 24.760 1.00 23.34 350 GLU A C 1
ATOM 2336 O O . GLU A 1 353 ? 39.089 11.601 24.824 1.00 22.84 350 GLU A O 1
ATOM 2342 N N . VAL A 1 354 ? 41.011 11.091 23.846 1.00 23.50 351 VAL A N 1
ATOM 2343 C CA . VAL A 1 354 ? 40.421 10.158 22.887 1.00 24.08 351 VAL A CA 1
ATOM 2344 C C . VAL A 1 354 ? 39.860 8.973 23.689 1.00 24.52 351 VAL A C 1
ATOM 2345 O O . VAL A 1 354 ? 40.548 8.416 24.524 1.00 24.14 351 VAL A O 1
ATOM 2349 N N . LYS A 1 355 ? 38.576 8.699 23.497 1.00 25.40 352 LYS A N 1
ATOM 2350 C CA . LYS A 1 355 ? 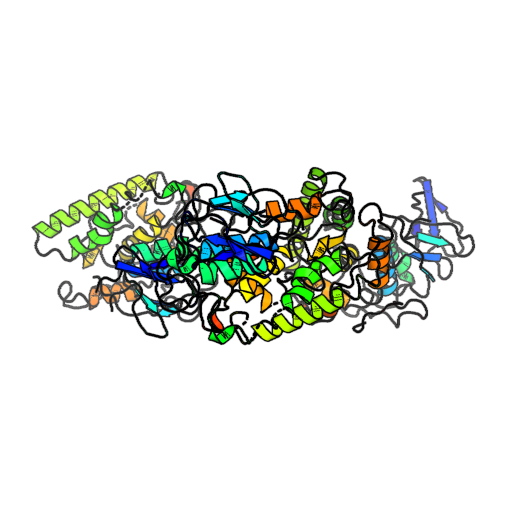37.860 7.676 24.258 1.00 27.48 352 LYS A CA 1
ATOM 2351 C C . LYS A 1 355 ? 38.217 6.279 23.757 1.00 27.19 352 LYS A C 1
ATOM 2352 O O . LYS A 1 355 ? 38.258 5.340 24.545 1.00 25.66 352 LYS A O 1
ATOM 2358 N N . ASN A 1 356 ? 38.532 6.155 22.468 1.00 26.35 353 ASN A N 1
ATOM 2359 C CA . ASN A 1 356 ? 38.884 4.853 21.885 1.00 27.45 353 ASN A CA 1
ATOM 2360 C C . ASN A 1 356 ? 40.328 4.799 21.344 1.00 27.46 353 ASN A C 1
ATOM 2361 O O . ASN A 1 356 ? 40.551 4.673 20.143 1.00 27.56 353 ASN A O 1
ATOM 2366 N N . PRO A 1 357 ? 41.317 4.891 22.240 1.00 27.16 354 PRO A N 1
ATOM 2367 C CA . PRO A 1 357 ? 42.682 4.976 21.780 1.00 27.08 354 PRO A CA 1
ATOM 2368 C C . PRO A 1 357 ? 43.147 3.662 21.145 1.00 27.63 354 PRO A C 1
ATOM 2369 O O . PRO A 1 357 ? 42.792 2.605 21.632 1.00 27.04 354 PRO A O 1
ATOM 2373 N N . GLU A 1 358 ? 43.906 3.737 20.049 1.00 27.59 355 GLU A N 1
ATOM 2374 C CA . GLU A 1 358 ? 44.632 2.581 19.531 1.00 27.33 355 GLU A CA 1
ATOM 2375 C C . GLU A 1 358 ? 45.762 2.235 20.487 1.00 27.62 355 GLU A C 1
ATOM 2376 O O . GLU A 1 358 ? 46.071 3.047 21.366 1.00 26.37 355 GLU A O 1
ATOM 2382 N N . PRO A 1 359 ? 46.379 1.016 20.350 1.00 28.66 356 PRO A N 1
ATOM 2383 C CA . PRO A 1 359 ? 47.430 0.671 21.340 1.00 29.41 356 PRO A CA 1
ATOM 2384 C C . PRO A 1 359 ? 48.590 1.675 21.298 1.00 29.91 356 PRO A C 1
ATOM 2385 O O . PRO A 1 359 ? 49.248 1.866 22.274 1.00 29.35 356 PRO A O 1
ATOM 2389 N N . PHE A 1 360 ? 48.803 2.355 20.174 1.00 29.88 357 PHE A N 1
ATOM 2390 C CA . PHE A 1 360 ? 49.913 3.306 20.066 1.00 29.62 357 PHE A CA 1
ATOM 2391 C C . PHE A 1 360 ? 49.551 4.752 20.494 1.00 30.24 357 PHE A C 1
ATOM 2392 O O . PHE A 1 360 ? 50.405 5.631 20.476 1.00 30.92 357 PHE A O 1
ATOM 2400 N N . GLN A 1 361 ? 48.316 5.001 20.933 1.00 30.03 358 GLN A N 1
ATOM 2401 C CA . GLN A 1 361 ? 47.903 6.340 21.363 1.00 30.07 358 GLN A CA 1
ATOM 2402 C C . GLN A 1 361 ? 47.927 6.489 22.902 1.00 30.65 358 GLN A C 1
ATOM 2403 O O . GLN A 1 361 ? 47.672 5.481 23.568 1.00 32.30 358 GLN A O 1
ATOM 2409 N N . ASN B 1 29 ? 94.009 50.305 50.401 1.00 49.98 26 ASN B N 1
ATOM 2410 C CA . ASN B 1 29 ? 94.078 49.540 51.692 1.00 49.72 26 ASN B CA 1
ATOM 2411 C C . ASN B 1 29 ? 93.336 48.172 51.625 1.00 48.21 26 ASN B C 1
ATOM 2412 O O . ASN B 1 29 ? 92.596 47.799 52.547 1.00 48.87 26 ASN B O 1
ATOM 2417 N N . TYR B 1 30 ? 93.533 47.440 50.523 1.00 45.90 27 TYR B N 1
ATOM 2418 C CA . TYR B 1 30 ? 93.123 46.028 50.420 1.00 43.60 27 TYR B CA 1
ATOM 2419 C C . TYR B 1 30 ? 94.095 45.167 51.240 1.00 40.33 27 TYR B C 1
ATOM 2420 O O . TYR B 1 30 ? 95.326 45.273 51.047 1.00 40.51 27 TYR B O 1
ATOM 2429 N N . ILE B 1 31 ? 93.558 44.353 52.156 1.00 35.36 28 ILE B N 1
ATOM 2430 C CA . ILE B 1 31 ? 94.365 43.641 53.133 1.00 32.08 28 ILE B CA 1
ATOM 2431 C C . ILE B 1 31 ? 93.890 42.216 53.167 1.00 29.42 28 ILE B C 1
ATOM 2432 O O . ILE B 1 31 ? 92.719 41.971 53.492 1.00 27.86 28 ILE B O 1
ATOM 2437 N N . ASP B 1 32 ? 94.774 41.274 52.842 1.00 26.19 29 ASP B N 1
ATOM 2438 C CA . ASP B 1 32 ? 94.369 39.886 52.642 1.00 25.05 29 ASP B CA 1
ATOM 2439 C C . ASP B 1 32 ? 95.176 38.882 53.435 1.00 23.31 29 ASP B C 1
ATOM 2440 O O . ASP B 1 32 ? 95.414 37.773 52.952 1.00 22.56 29 ASP B O 1
ATOM 2445 N N . ASP B 1 33 ? 95.546 39.231 54.668 1.00 22.11 30 ASP B N 1
ATOM 2446 C CA . ASP B 1 33 ? 96.038 38.217 55.608 1.00 21.40 30 ASP B CA 1
ATOM 2447 C C . ASP B 1 33 ? 94.842 37.275 55.871 1.00 20.52 30 ASP B C 1
ATOM 2448 O O . ASP B 1 33 ? 93.714 37.585 55.520 1.00 19.35 30 ASP B O 1
ATOM 2453 N N . ARG B 1 34 ? 95.124 36.110 56.424 1.00 20.51 31 ARG B N 1
ATOM 2454 C CA . ARG B 1 34 ? 94.099 35.156 56.805 1.00 20.74 31 ARG B CA 1
ATOM 2455 C C . ARG B 1 34 ? 94.264 34.674 58.238 1.00 20.63 31 ARG B C 1
ATOM 2456 O O . ARG B 1 34 ? 95.363 34.696 58.775 1.00 20.10 31 ARG B O 1
ATOM 2464 N N . ILE B 1 35 ? 93.157 34.214 58.837 1.00 21.22 32 ILE B N 1
ATOM 2465 C CA . ILE B 1 35 ? 93.168 33.581 60.150 1.00 21.17 32 ILE B CA 1
ATOM 2466 C C . ILE B 1 35 ? 92.945 32.082 59.939 1.00 21.01 32 ILE B C 1
ATOM 2467 O O . ILE B 1 35 ? 91.931 31.679 59.361 1.00 22.05 32 ILE B O 1
ATOM 2472 N N . VAL B 1 36 ? 93.888 31.249 60.380 1.00 20.95 33 VAL B N 1
ATOM 2473 C CA . VAL B 1 36 ? 93.900 29.829 60.009 1.00 20.82 33 VAL B CA 1
ATOM 2474 C C . VAL B 1 36 ? 94.126 28.939 61.216 1.00 22.24 33 VAL B C 1
ATOM 2475 O O . VAL B 1 36 ? 94.677 29.386 62.257 1.00 20.89 33 VAL B O 1
ATOM 2479 N N . ALA B 1 37 ? 93.700 27.676 61.077 1.00 23.27 34 ALA B N 1
ATOM 2480 C CA . ALA B 1 37 ? 93.777 26.708 62.174 1.00 24.50 34 ALA B CA 1
ATOM 2481 C C . ALA B 1 37 ? 95.201 26.189 62.381 1.00 25.29 34 ALA B C 1
ATOM 2482 O O . ALA B 1 37 ? 95.511 25.764 63.466 1.00 25.47 34 ALA B O 1
ATOM 2484 N N . ASP B 1 38 ? 96.068 26.263 61.369 1.00 26.61 35 ASP B N 1
ATOM 2485 C CA . ASP B 1 38 ? 97.402 25.657 61.471 1.00 28.16 35 ASP B CA 1
ATOM 2486 C C . ASP B 1 38 ? 98.485 26.601 62.040 1.00 27.91 35 ASP B C 1
ATOM 2487 O O . ASP B 1 38 ? 99.637 26.250 62.051 1.00 28.23 35 ASP B O 1
ATOM 2492 N N . VAL B 1 39 ? 98.087 27.786 62.507 1.00 27.63 36 VAL B N 1
ATOM 2493 C CA . VAL B 1 39 ? 98.927 28.655 63.325 1.00 26.31 36 VAL B CA 1
ATOM 2494 C C . VAL B 1 39 ? 98.303 28.652 64.722 1.00 26.75 36 VAL B C 1
ATOM 2495 O O . VAL B 1 39 ? 97.118 28.975 64.866 1.00 25.75 36 VAL B O 1
ATOM 2499 N N . PRO B 1 40 ? 99.088 28.296 65.764 1.00 27.29 37 PRO B N 1
ATOM 2500 C CA . PRO B 1 40 ? 98.492 28.079 67.096 1.00 27.20 37 PRO B CA 1
ATOM 2501 C C . PRO B 1 40 ? 98.134 29.355 67.868 1.00 27.13 37 PRO B C 1
ATOM 2502 O O . PRO B 1 40 ? 98.791 30.390 67.705 1.00 27.25 37 PRO B O 1
ATOM 2506 N N . ALA B 1 41 ? 97.123 29.245 68.730 1.00 26.58 38 ALA B N 1
ATOM 2507 C CA . ALA B 1 41 ? 96.662 30.326 69.602 1.00 26.80 38 ALA B CA 1
ATOM 2508 C C . ALA B 1 41 ? 97.811 30.991 70.346 1.00 27.08 38 ALA B C 1
ATOM 2509 O O . ALA B 1 41 ? 98.715 30.306 70.821 1.00 27.29 38 ALA B O 1
ATOM 2511 N N . GLY B 1 42 ? 97.780 32.317 70.444 1.00 27.13 39 GLY B N 1
ATOM 2512 C CA . GLY B 1 42 ? 98.869 33.071 71.095 1.00 27.24 39 GLY B CA 1
ATOM 2513 C C . GLY B 1 42 ? 99.973 33.523 70.151 1.00 27.64 39 GLY B C 1
ATOM 2514 O O . GLY B 1 42 ? 100.734 34.435 70.469 1.00 27.46 39 GLY B O 1
ATOM 2515 N N . SER B 1 43 ? 100.061 32.900 68.974 1.00 27.82 40 SER B N 1
ATOM 2516 C CA . SER B 1 43 ? 101.148 33.189 68.046 1.00 27.51 40 SER B CA 1
ATOM 2517 C C . SER B 1 43 ? 101.061 34.609 67.472 1.00 27.56 40 SER B C 1
ATOM 2518 O O . SER B 1 43 ? 99.999 35.195 67.311 1.00 27.44 40 SER B O 1
ATOM 2521 N N . GLU B 1 44 ? 102.231 35.137 67.163 1.00 28.01 41 GLU B N 1
ATOM 2522 C CA . GLU B 1 44 ? 102.400 36.273 66.283 1.00 28.52 41 GLU B CA 1
ATOM 2523 C C . GLU B 1 44 ? 101.972 35.867 64.866 1.00 26.54 41 GLU B C 1
ATOM 2524 O O . GLU B 1 44 ? 102.050 34.698 64.514 1.00 25.35 41 GLU B O 1
ATOM 2530 N N . PRO B 1 45 ? 101.557 36.833 64.045 1.00 25.44 42 PRO B N 1
ATOM 2531 C CA . PRO B 1 45 ? 101.281 36.500 62.651 1.00 25.19 42 PRO B CA 1
ATOM 2532 C C . PRO B 1 45 ? 102.550 35.995 61.942 1.00 24.41 42 PRO B C 1
ATOM 2533 O O . PRO B 1 45 ? 103.631 36.528 62.178 1.00 24.40 42 PRO B O 1
ATOM 2537 N N . ILE B 1 46 ? 102.392 34.956 61.121 1.00 23.53 43 ILE B N 1
ATOM 2538 C CA . ILE B 1 46 ? 103.487 34.274 60.438 1.00 23.37 43 ILE B CA 1
ATOM 2539 C C . ILE B 1 46 ? 103.513 34.642 58.947 1.00 22.36 43 ILE B C 1
ATOM 2540 O O . ILE B 1 46 ? 102.527 34.462 58.242 1.00 21.89 43 ILE B O 1
ATOM 2545 N N . ALA B 1 47 ? 104.654 35.159 58.494 1.00 21.52 44 ALA B N 1
ATOM 2546 C CA . ALA B 1 47 ? 104.865 35.565 57.119 1.00 20.50 44 ALA B CA 1
ATOM 2547 C C . ALA B 1 47 ? 104.728 34.365 56.188 1.00 20.22 44 ALA B C 1
ATOM 2548 O O . ALA B 1 47 ? 105.287 33.315 56.447 1.00 20.32 44 ALA B O 1
ATOM 2550 N N . GLN B 1 48 ? 103.987 34.541 55.102 1.00 20.59 45 GLN B N 1
ATOM 2551 C CA . GLN B 1 48 ? 103.878 33.532 54.062 1.00 21.20 45 GLN B CA 1
ATOM 2552 C C . GLN B 1 48 ? 104.691 33.871 52.816 1.00 21.49 45 GLN B C 1
ATOM 2553 O O . GLN B 1 48 ? 105.024 35.018 52.560 1.00 20.56 45 GLN B O 1
ATOM 2559 N N . GLU B 1 49 ? 104.892 32.868 51.977 1.00 22.27 46 GLU B N 1
ATOM 2560 C CA . GLU B 1 49 ? 105.650 33.034 50.743 1.00 23.21 46 GLU B CA 1
ATOM 2561 C C . GLU B 1 49 ? 105.008 34.019 49.787 1.00 21.44 46 GLU B C 1
ATOM 2562 O O . GLU B 1 49 ? 105.705 34.674 49.001 1.00 21.13 46 GLU B O 1
ATOM 2568 N N . ASP B 1 50 ? 103.703 34.156 49.844 1.00 19.19 47 ASP B N 1
ATOM 2569 C CA . ASP B 1 50 ? 103.058 35.120 48.956 1.00 18.19 47 ASP B CA 1
ATOM 2570 C C . ASP B 1 50 ? 103.106 36.596 49.390 1.00 17.56 47 ASP B C 1
ATOM 2571 O O . ASP B 1 50 ? 102.445 37.452 48.771 1.00 15.37 47 ASP B O 1
ATOM 2576 N N . GLY B 1 51 ? 103.844 36.868 50.467 1.00 17.99 48 GLY B N 1
ATOM 2577 C CA . GLY B 1 51 ? 103.891 38.196 51.070 1.00 19.44 48 GLY B CA 1
ATOM 2578 C C . GLY B 1 51 ? 102.809 38.516 52.110 1.00 19.59 48 GLY B C 1
ATOM 2579 O O . GLY B 1 51 ? 102.902 39.525 52.782 1.00 21.48 48 GLY B O 1
ATOM 2580 N N . THR B 1 52 ? 101.818 37.661 52.286 1.00 19.00 49 THR B N 1
ATOM 2581 C CA . THR B 1 52 ? 100.799 37.896 53.328 1.00 18.15 49 THR B CA 1
ATOM 2582 C C . THR B 1 52 ? 101.219 37.273 54.650 1.00 18.50 49 THR B C 1
ATOM 2583 O O . THR B 1 52 ? 102.267 36.646 54.744 1.00 17.58 49 THR B O 1
ATOM 2587 N N . PHE B 1 53 ? 100.382 37.449 55.678 1.00 19.10 50 PHE B N 1
ATOM 2588 C CA . PHE B 1 53 ? 100.607 36.824 56.984 1.00 19.85 50 PHE B CA 1
ATOM 2589 C C . PHE B 1 53 ? 99.406 35.961 57.395 1.00 19.37 50 PHE B C 1
ATOM 2590 O O . PHE B 1 53 ? 98.268 36.272 57.073 1.00 19.49 50 PHE B O 1
ATOM 2598 N N . HIS B 1 54 ? 99.682 34.862 58.083 1.00 19.66 51 HIS B N 1
ATOM 2599 C CA . HIS B 1 54 ? 98.654 34.044 58.684 1.00 20.46 51 HIS B CA 1
ATOM 2600 C C . HIS B 1 54 ? 98.632 34.220 60.205 1.00 20.69 51 HIS B C 1
ATOM 2601 O O . HIS B 1 54 ? 99.639 34.047 60.879 1.00 21.67 51 HIS B O 1
ATOM 2608 N N . TRP B 1 55 ? 97.454 34.513 60.715 1.00 20.77 52 TRP B N 1
ATOM 2609 C CA . TRP B 1 55 ? 97.181 34.699 62.132 1.00 21.05 52 TRP B CA 1
ATOM 2610 C C . TRP B 1 55 ? 96.446 33.460 62.665 1.00 21.45 52 TRP B C 1
ATOM 2611 O O . TRP B 1 55 ? 95.780 32.768 61.888 1.00 22.22 52 TRP B O 1
ATOM 2622 N N . PRO B 1 56 ? 96.529 33.193 63.982 1.00 20.96 53 PRO B N 1
ATOM 2623 C CA . PRO B 1 56 ? 95.896 31.989 64.534 1.00 20.94 53 PRO B CA 1
ATOM 2624 C C . PRO B 1 56 ? 94.409 32.145 64.817 1.00 20.43 53 PRO B C 1
ATOM 2625 O O . PRO B 1 56 ? 93.992 33.169 65.346 1.00 20.42 53 PRO B O 1
ATOM 2629 N N . VAL B 1 57 ? 93.629 31.110 64.498 1.00 20.62 54 VAL B N 1
ATOM 2630 C CA . VAL B 1 57 ? 92.260 30.991 64.977 1.00 20.63 54 VAL B CA 1
ATOM 2631 C C . VAL B 1 57 ? 92.318 30.915 66.515 1.00 21.69 54 VAL B C 1
ATOM 2632 O O . VAL B 1 57 ? 93.055 30.101 67.075 1.00 21.13 54 VAL B O 1
ATOM 2636 N N . GLU B 1 58 ? 91.545 31.773 67.173 1.00 22.20 55 GLU B N 1
ATOM 2637 C CA . GLU B 1 58 ? 91.658 31.994 68.608 1.00 23.43 55 GLU B CA 1
ATOM 2638 C C . GLU B 1 58 ? 90.410 32.751 69.077 1.00 23.03 55 GLU B C 1
ATOM 2639 O O . GLU B 1 58 ? 89.940 33.672 68.367 1.00 23.45 55 GLU B O 1
ATOM 2645 N N . ALA B 1 59 ? 89.858 32.364 70.240 1.00 22.08 56 ALA B N 1
ATOM 2646 C CA . ALA B 1 59 ? 88.720 33.058 70.847 1.00 21.80 56 ALA B CA 1
ATOM 2647 C C . ALA B 1 59 ? 89.150 34.339 71.528 1.00 21.56 56 ALA B C 1
ATOM 2648 O O . ALA B 1 59 ? 90.212 34.379 72.126 1.00 21.62 56 ALA B O 1
ATOM 2650 N N . GLY B 1 60 ? 88.297 35.359 71.499 1.00 21.84 57 GLY B N 1
ATOM 2651 C CA . GLY B 1 60 ? 88.529 36.596 72.271 1.00 22.12 57 GLY B CA 1
ATOM 2652 C C . GLY B 1 60 ? 89.621 37.522 71.724 1.00 22.91 57 GLY B C 1
ATOM 2653 O O . GLY B 1 60 ? 90.053 38.425 72.421 1.00 23.44 57 GLY B O 1
ATOM 2654 N N . ARG B 1 61 ? 90.081 37.299 70.489 1.00 22.26 58 ARG B N 1
ATOM 2655 C CA . ARG B 1 61 ? 91.174 38.098 69.924 1.00 22.24 58 ARG B CA 1
ATOM 2656 C C . ARG B 1 61 ? 90.712 39.038 68.828 1.00 21.74 58 ARG B C 1
ATOM 2657 O O . ARG B 1 61 ? 91.239 40.151 68.698 1.00 20.58 58 ARG B O 1
ATOM 2665 N N . TYR B 1 62 ? 89.733 38.575 68.037 1.00 22.01 59 TYR B N 1
ATOM 2666 C CA . TYR B 1 62 ? 89.281 39.305 66.870 1.00 21.70 59 TYR B CA 1
ATOM 2667 C C . TYR B 1 62 ? 87.833 39.786 66.957 1.00 23.01 59 TYR B C 1
ATOM 2668 O O . TYR B 1 62 ? 86.984 39.180 67.661 1.00 22.51 59 TYR B O 1
ATOM 2677 N N . ARG B 1 63 ? 87.583 40.870 66.206 1.00 22.91 60 ARG B N 1
ATOM 2678 C CA . ARG B 1 63 ? 86.307 41.536 66.109 1.00 23.57 60 ARG B CA 1
ATOM 2679 C C . ARG B 1 63 ? 85.920 41.652 64.629 1.00 23.28 60 ARG B C 1
ATOM 2680 O O . ARG B 1 63 ? 86.738 42.082 63.804 1.00 23.41 60 ARG B O 1
ATOM 2688 N N . LEU B 1 64 ? 84.681 41.268 64.297 1.00 22.43 61 LEU B N 1
ATOM 2689 C CA . LEU B 1 64 ? 84.137 41.462 62.968 1.00 21.80 61 LEU B CA 1
ATOM 2690 C C . LEU B 1 64 ? 83.473 42.824 62.952 1.00 22.26 61 LEU B C 1
ATOM 2691 O O . LEU B 1 64 ? 82.514 43.069 63.691 1.00 23.37 61 LEU B O 1
ATOM 2696 N N . VAL B 1 65 ? 83.973 43.704 62.099 1.00 22.38 62 VAL B N 1
ATOM 2697 C CA . VAL B 1 65 ? 83.405 45.024 61.949 1.00 22.95 62 VAL B CA 1
ATOM 2698 C C . VAL B 1 65 ? 82.572 44.995 60.665 1.00 22.91 62 VAL B C 1
ATOM 2699 O O . VAL B 1 65 ? 83.072 44.614 59.619 1.00 22.90 62 VAL B O 1
ATOM 2703 N N . ALA B 1 66 ? 81.312 45.376 60.782 1.00 22.52 63 ALA B N 1
ATOM 2704 C CA . ALA B 1 66 ? 80.317 45.232 59.715 1.00 23.73 63 ALA B CA 1
ATOM 2705 C C . ALA B 1 66 ? 79.395 46.446 59.735 1.00 24.03 63 ALA B C 1
ATOM 2706 O O . ALA B 1 66 ? 79.418 47.235 60.670 1.00 26.48 63 ALA B O 1
ATOM 2708 N N . ALA B 1 67 ? 78.604 46.611 58.697 1.00 23.55 64 ALA B N 1
ATOM 2709 C CA . ALA B 1 67 ? 77.562 47.631 58.658 1.00 22.77 64 ALA B CA 1
ATOM 2710 C C . ALA B 1 67 ? 76.304 46.904 58.238 1.00 22.17 64 ALA B C 1
ATOM 2711 O O . ALA B 1 67 ? 76.378 46.083 57.301 1.00 20.47 64 ALA B O 1
ATOM 2713 N N . ARG B 1 68 ? 75.170 47.212 58.879 1.00 21.50 65 ARG B N 1
ATOM 2714 C CA . ARG B 1 68 ? 73.882 46.602 58.512 1.00 22.82 65 ARG B CA 1
ATOM 2715 C C . ARG B 1 68 ? 73.525 46.839 57.061 1.00 22.12 65 ARG B C 1
ATOM 2716 O O . ARG B 1 68 ? 72.980 45.946 56.404 1.00 23.18 65 ARG B O 1
ATOM 2724 N N . ALA B 1 69 ? 73.803 48.043 56.565 1.00 22.30 66 ALA B N 1
ATOM 2725 C CA . ALA B 1 69 ? 73.399 48.412 55.192 1.00 22.83 66 ALA B CA 1
ATOM 2726 C C . ALA B 1 69 ? 74.174 47.674 54.087 1.00 22.68 66 ALA B C 1
ATOM 2727 O O . ALA B 1 69 ? 73.673 47.494 52.985 1.00 22.63 66 ALA B O 1
ATOM 2729 N N . CYS B 1 70 ? 75.393 47.241 54.387 1.00 22.87 67 CYS B N 1
ATOM 2730 C CA . CYS B 1 70 ? 76.331 46.767 53.353 1.00 23.19 67 CYS B CA 1
ATOM 2731 C C . CYS B 1 70 ? 76.092 45.284 53.027 1.00 22.51 67 CYS B C 1
ATOM 2732 O O . CYS B 1 70 ? 76.178 44.455 53.906 1.00 22.18 67 CYS B O 1
ATOM 2735 N N . PRO B 1 71 ? 75.801 44.939 51.763 1.00 21.85 68 PRO B N 1
ATOM 2736 C CA . PRO B 1 71 ? 75.522 43.524 51.484 1.00 21.90 68 PRO B CA 1
ATOM 2737 C C . PRO B 1 71 ? 76.741 42.590 51.629 1.00 21.46 68 PRO B C 1
ATOM 2738 O O . PRO B 1 71 ? 76.592 41.417 52.001 1.00 20.06 68 PRO B O 1
ATOM 2742 N N . TRP B 1 72 ? 77.931 43.109 51.335 1.00 21.42 69 TRP B N 1
ATOM 2743 C CA . TRP B 1 72 ? 79.163 42.330 51.479 1.00 20.93 69 TRP B CA 1
ATOM 2744 C C . TRP B 1 72 ? 79.395 41.988 52.950 1.00 20.20 69 TRP B C 1
ATOM 2745 O O . TRP B 1 72 ? 79.697 40.841 53.281 1.00 19.89 69 TRP B O 1
ATOM 2756 N N . ALA B 1 73 ? 79.219 42.966 53.833 1.00 18.64 70 ALA B N 1
ATOM 2757 C CA . ALA B 1 73 ? 79.335 42.743 55.265 1.00 19.45 70 ALA B CA 1
ATOM 2758 C C . ALA B 1 73 ? 78.234 41.800 55.802 1.00 19.61 70 ALA B C 1
ATOM 2759 O O . ALA B 1 73 ? 78.470 40.965 56.678 1.00 19.84 70 ALA B O 1
ATOM 2761 N N . HIS B 1 74 ? 77.040 41.934 55.258 1.00 19.89 71 HIS B N 1
ATOM 2762 C CA . HIS B 1 74 ? 75.929 41.079 55.641 1.00 19.68 71 HIS B CA 1
ATOM 2763 C C . HIS B 1 74 ? 76.267 39.584 55.517 1.00 19.61 71 HIS B C 1
ATOM 2764 O O . HIS B 1 74 ? 75.926 38.795 56.404 1.00 19.57 71 HIS B O 1
ATOM 2771 N N . ARG B 1 75 ? 76.986 39.196 54.456 1.00 19.81 72 ARG B N 1
ATOM 2772 C CA . ARG B 1 75 ? 77.424 37.817 54.291 1.00 19.36 72 ARG B CA 1
ATOM 2773 C C . ARG B 1 75 ? 78.132 37.312 55.534 1.00 19.33 72 ARG B C 1
ATOM 2774 O O . ARG B 1 75 ? 77.889 36.173 55.973 1.00 18.72 72 ARG B O 1
ATOM 2782 N N . THR B 1 76 ? 79.014 38.152 56.083 1.00 18.23 73 THR B N 1
ATOM 2783 C CA . THR B 1 76 ? 79.859 37.729 57.186 1.00 19.06 73 THR B CA 1
ATOM 2784 C C . THR B 1 76 ? 79.043 37.643 58.471 1.00 18.71 73 THR B C 1
ATOM 2785 O O . THR B 1 76 ? 79.335 36.823 59.327 1.00 18.68 73 THR B O 1
ATOM 2789 N N . VAL B 1 77 ? 78.042 38.504 58.630 1.00 18.36 74 VAL B N 1
ATOM 2790 C CA . VAL B 1 77 ? 77.250 38.500 59.860 1.00 18.59 74 VAL B CA 1
ATOM 2791 C C . VAL B 1 77 ? 76.327 37.241 59.872 1.00 19.12 74 VAL B C 1
ATOM 2792 O O . VAL B 1 77 ? 76.166 36.563 60.912 1.00 18.69 74 VAL B O 1
ATOM 2796 N N . ILE B 1 78 ? 75.774 36.931 58.708 1.00 19.55 75 ILE B N 1
ATOM 2797 C CA . ILE B 1 78 ? 74.900 35.770 58.527 1.00 19.39 75 ILE B CA 1
ATOM 2798 C C . ILE B 1 78 ? 75.712 34.502 58.851 1.00 20.51 75 ILE B C 1
ATOM 2799 O O . ILE B 1 78 ? 75.249 33.617 59.605 1.00 19.09 75 ILE B O 1
ATOM 2804 N N . THR B 1 79 ? 76.934 34.424 58.301 1.00 19.59 76 THR B N 1
ATOM 2805 C CA . THR B 1 79 ? 77.769 33.234 58.488 1.00 19.66 76 THR B CA 1
ATOM 2806 C C . THR B 1 79 ? 78.194 33.045 59.951 1.00 20.12 76 THR B C 1
ATOM 2807 O O . THR B 1 79 ? 78.091 31.935 60.524 1.00 19.97 76 THR B O 1
ATOM 2811 N N . ARG B 1 80 ? 78.614 34.136 60.581 1.00 19.36 77 ARG B N 1
ATOM 2812 C CA . ARG B 1 80 ? 79.001 34.105 61.973 1.00 19.60 77 ARG B CA 1
ATOM 2813 C C . ARG B 1 80 ? 77.864 33.575 62.860 1.00 20.25 77 ARG B C 1
ATOM 2814 O O . ARG B 1 80 ? 78.093 32.765 63.783 1.00 19.12 77 ARG B O 1
ATOM 2822 N N . ARG B 1 81 ? 76.642 34.042 62.572 1.00 20.84 78 ARG B N 1
ATOM 2823 C CA . ARG B 1 81 ? 75.466 33.591 63.305 1.00 20.99 78 ARG B CA 1
ATOM 2824 C C . ARG B 1 81 ? 75.142 32.120 63.024 1.00 20.94 78 ARG B C 1
ATOM 2825 O O . ARG B 1 81 ? 74.950 31.332 63.966 1.00 21.38 78 ARG B O 1
ATOM 2833 N N . LEU B 1 82 ? 75.100 31.732 61.761 1.00 20.89 79 LEU B N 1
ATOM 2834 C CA . LEU B 1 82 ? 74.774 30.344 61.411 1.00 21.20 79 LEU B CA 1
ATOM 2835 C C . LEU B 1 82 ? 75.710 29.331 62.079 1.00 21.41 79 LEU B C 1
ATOM 2836 O O . LEU B 1 82 ? 75.261 28.269 62.563 1.00 21.43 79 LEU B O 1
ATOM 2841 N N . LEU B 1 83 ? 77.002 29.656 62.116 1.00 20.79 80 LEU B N 1
ATOM 2842 C CA . LEU B 1 83 ? 78.012 28.719 62.578 1.00 20.68 80 LEU B CA 1
ATOM 2843 C C . LEU B 1 83 ? 78.189 28.746 64.094 1.00 20.86 80 LEU B C 1
ATOM 2844 O O . LEU B 1 83 ? 78.873 27.884 64.647 1.00 21.09 80 LEU B O 1
ATOM 2849 N N . GLY B 1 84 ? 77.593 29.722 64.765 1.00 20.19 81 GLY B N 1
ATOM 2850 C CA . GLY B 1 84 ? 77.756 29.869 66.216 1.00 21.33 81 GLY B CA 1
ATOM 2851 C C . GLY B 1 84 ? 79.119 30.420 66.670 1.00 21.62 81 GLY B C 1
ATOM 2852 O O . GLY B 1 84 ? 79.673 29.994 67.703 1.00 21.54 81 GLY B O 1
ATOM 2853 N N . LEU B 1 85 ? 79.624 31.408 65.932 1.00 21.46 82 LEU B N 1
ATOM 2854 C CA . LEU B 1 85 ? 80.906 32.030 66.246 1.00 22.08 82 LEU B CA 1
ATOM 2855 C C . LEU B 1 85 ? 80.718 33.360 66.982 1.00 22.53 82 LEU B C 1
ATOM 2856 O O . LEU B 1 85 ? 81.709 34.099 67.196 1.00 21.59 82 LEU B O 1
ATOM 2861 N N . GLU B 1 86 ? 79.479 33.678 67.371 1.00 22.31 83 GLU B N 1
ATOM 2862 C CA . GLU B 1 86 ? 79.200 34.967 68.036 1.00 23.20 83 GLU B CA 1
ATOM 2863 C C . GLU B 1 86 ? 79.901 35.115 69.412 1.00 23.96 83 GLU B C 1
ATOM 2864 O O . GLU B 1 86 ? 80.163 36.226 69.868 1.00 24.14 83 GLU B O 1
ATOM 2870 N N . ASN B 1 87 ? 80.196 34.000 70.062 1.00 24.47 84 ASN B N 1
ATOM 2871 C CA . ASN B 1 87 ? 80.847 33.998 71.368 1.00 25.76 84 ASN B CA 1
ATOM 2872 C C . ASN B 1 87 ? 82.376 33.965 71.326 1.00 25.03 84 ASN B C 1
ATOM 2873 O O . ASN B 1 87 ? 83.004 34.015 72.373 1.00 25.55 84 ASN B O 1
ATOM 2878 N N . VAL B 1 88 ? 82.985 33.849 70.144 1.00 23.21 85 VAL B N 1
ATOM 2879 C CA . VAL B 1 88 ? 84.432 33.808 70.053 1.00 22.10 85 VAL B CA 1
ATOM 2880 C C . VAL B 1 88 ? 85.019 34.935 69.193 1.00 21.57 85 VAL B C 1
ATOM 2881 O O . VAL B 1 88 ? 86.196 35.219 69.303 1.00 20.22 85 VAL B O 1
ATOM 2885 N N . ILE B 1 89 ? 84.189 35.539 68.333 1.00 21.25 86 ILE B N 1
ATOM 2886 C CA . ILE B 1 89 ? 84.507 36.739 67.572 1.00 20.95 86 ILE B CA 1
ATOM 2887 C C . ILE B 1 89 ? 83.459 37.796 67.910 1.00 21.92 86 ILE B C 1
ATOM 2888 O O . ILE B 1 89 ? 82.265 37.549 67.737 1.00 22.39 86 ILE B O 1
ATOM 2893 N N . SER B 1 90 ? 83.875 38.963 68.396 1.00 22.31 87 SER B N 1
ATOM 2894 C CA . SER B 1 90 ? 82.925 40.027 68.744 1.00 22.65 87 SER B CA 1
ATOM 2895 C C . SER B 1 90 ? 82.457 40.758 67.500 1.00 23.01 87 SER B C 1
ATOM 2896 O O . SER B 1 90 ? 82.979 40.521 66.395 1.00 22.95 87 SER B O 1
ATOM 2899 N N . LEU B 1 91 ? 81.495 41.651 67.675 1.00 23.63 88 LEU B N 1
ATOM 2900 C CA . LEU B 1 91 ? 80.858 42.363 66.567 1.00 25.94 88 LEU B CA 1
ATOM 2901 C C . LEU B 1 91 ? 80.844 43.866 66.802 1.00 28.06 88 LEU B C 1
ATOM 2902 O O . LEU B 1 91 ? 80.358 44.311 67.837 1.00 27.87 88 LEU B O 1
ATOM 2907 N N . GLY B 1 92 ? 81.374 44.630 65.845 1.00 30.00 89 GLY B N 1
ATOM 2908 C CA . GLY B 1 92 ? 81.250 46.085 65.826 1.00 32.33 89 GLY B CA 1
ATOM 2909 C C . GLY B 1 92 ? 80.434 46.545 64.612 1.00 34.74 89 GLY B C 1
ATOM 2910 O O . GLY B 1 92 ? 80.699 46.132 63.497 1.00 33.88 89 GLY B O 1
ATOM 2911 N N . LEU B 1 93 ? 79.432 47.389 64.834 1.00 38.41 90 LEU B N 1
ATOM 2912 C CA . LEU B 1 93 ? 78.556 47.876 63.757 1.00 41.41 90 LEU B CA 1
ATOM 2913 C C . LEU B 1 93 ? 78.800 49.363 63.448 1.00 44.69 90 LEU B C 1
ATOM 2914 O O . LEU B 1 93 ? 78.566 50.209 64.307 1.00 45.77 90 LEU B O 1
ATOM 2919 N N . THR B 1 94 ? 79.315 49.658 62.244 1.00 48.18 91 THR B N 1
ATOM 2920 C CA . THR B 1 94 ? 79.656 51.032 61.762 1.00 50.89 91 THR B CA 1
ATOM 2921 C C . THR B 1 94 ? 79.015 51.255 60.363 1.00 52.94 91 THR B C 1
ATOM 2922 O O . THR B 1 94 ? 78.063 50.565 60.027 1.00 53.26 91 THR B O 1
ATOM 2926 N N . GLY B 1 95 ? 79.519 52.201 59.554 1.00 55.51 92 GLY B N 1
ATOM 2927 C CA . GLY B 1 95 ? 78.955 52.515 58.206 1.00 57.18 92 GLY B CA 1
ATOM 2928 C C . GLY B 1 95 ? 79.594 51.823 56.986 1.00 58.91 92 GLY B C 1
ATOM 2929 O O . GLY B 1 95 ? 80.738 51.353 57.056 1.00 59.12 92 GLY B O 1
ATOM 2930 N N . PRO B 1 96 ? 78.853 51.733 55.853 1.00 61.12 93 PRO B N 1
ATOM 2931 C CA . PRO B 1 96 ? 79.428 51.039 54.671 1.00 62.53 93 PRO B CA 1
ATOM 2932 C C . PRO B 1 96 ? 80.588 51.778 53.990 1.00 64.21 93 PRO B C 1
ATOM 2933 O O . PRO B 1 96 ? 80.850 52.957 54.299 1.00 64.30 93 PRO B O 1
ATOM 2937 N N . THR B 1 97 ? 81.276 51.081 53.078 1.00 65.91 94 THR B N 1
ATOM 2938 C CA . THR B 1 97 ? 82.423 51.664 52.352 1.00 67.22 94 THR B CA 1
ATOM 2939 C C . THR B 1 97 ? 82.430 51.300 50.856 1.00 68.29 94 THR B C 1
ATOM 2940 O O . THR B 1 97 ? 82.641 52.183 50.018 1.00 68.19 94 THR B O 1
ATOM 2944 N N . HIS B 1 98 ? 82.197 50.026 50.524 1.00 69.74 95 HIS B N 1
ATOM 2945 C CA . HIS B 1 98 ? 82.028 49.620 49.116 1.00 71.14 95 HIS B CA 1
ATOM 2946 C C . HIS B 1 98 ? 80.693 50.188 48.565 1.00 71.93 95 HIS B C 1
ATOM 2947 O O . HIS B 1 98 ? 79.622 49.624 48.830 1.00 72.83 95 HIS B O 1
ATOM 2954 N N . ASP B 1 99 ? 80.784 51.288 47.805 1.00 72.64 96 ASP B N 1
ATOM 2955 C CA . ASP B 1 99 ? 79.643 52.044 47.186 1.00 72.93 96 ASP B CA 1
ATOM 2956 C C . ASP B 1 99 ? 79.836 53.555 47.354 1.00 72.79 96 ASP B C 1
ATOM 2957 O O . ASP B 1 99 ? 80.547 54.182 46.576 1.00 72.90 96 ASP B O 1
ATOM 2962 N N . ILE B 1 136 ? 87.787 52.817 58.169 1.00 45.11 133 ILE B N 1
ATOM 2963 C CA . ILE B 1 136 ? 88.193 51.538 57.579 1.00 44.69 133 ILE B CA 1
ATOM 2964 C C . ILE B 1 136 ? 87.114 50.914 56.639 1.00 43.38 133 ILE B C 1
ATOM 2965 O O . ILE B 1 136 ? 85.914 51.204 56.738 1.00 43.83 133 ILE B O 1
ATOM 2970 N N . THR B 1 137 ? 87.575 50.088 55.704 1.00 41.47 134 THR B N 1
ATOM 2971 C CA . THR B 1 137 ? 86.700 49.303 54.809 1.00 39.83 134 THR B CA 1
ATOM 2972 C C . THR B 1 137 ? 85.948 48.191 55.556 1.00 37.31 134 THR B C 1
ATOM 2973 O O . THR B 1 137 ? 86.544 47.505 56.388 1.00 36.38 134 THR B O 1
ATOM 2977 N N . VAL B 1 138 ? 84.654 48.010 55.270 1.00 35.29 135 VAL B N 1
ATOM 2978 C CA . VAL B 1 138 ? 83.907 46.889 55.838 1.00 33.05 135 VAL B CA 1
ATOM 2979 C C . VAL B 1 138 ? 83.399 45.950 54.763 1.00 30.59 135 VAL B C 1
ATOM 2980 O O . VAL B 1 138 ? 83.131 46.376 53.622 1.00 29.58 135 VAL B O 1
ATOM 2984 N N . PRO B 1 139 ? 83.248 44.663 55.124 1.00 27.24 136 PRO B N 1
ATOM 2985 C CA . PRO B 1 139 ? 83.573 44.112 56.429 1.00 25.80 136 PRO B CA 1
ATOM 2986 C C . PRO B 1 139 ? 85.088 43.911 56.652 1.00 24.96 136 PRO B C 1
ATOM 2987 O O . PRO B 1 139 ? 85.857 43.777 55.688 1.00 24.06 136 PRO B O 1
ATOM 2991 N N . ALA B 1 140 ? 85.477 43.842 57.914 1.00 23.47 137 ALA B N 1
ATOM 2992 C CA . ALA B 1 140 ? 86.860 43.594 58.279 1.00 23.70 137 ALA B CA 1
ATOM 2993 C C . ALA B 1 140 ? 86.934 42.766 59.554 1.00 23.59 137 ALA B C 1
ATOM 2994 O O . ALA B 1 140 ? 86.069 42.864 60.409 1.00 23.84 137 ALA B O 1
ATOM 2996 N N . LEU B 1 141 ? 87.963 41.936 59.667 1.00 23.93 138 LEU B N 1
ATOM 2997 C CA . LEU B 1 141 ? 88.321 41.325 60.944 1.00 23.99 138 LEU B CA 1
ATOM 2998 C C . LEU B 1 141 ? 89.499 42.137 61.466 1.00 24.58 138 LEU B C 1
ATOM 2999 O O . LEU B 1 141 ? 90.492 42.332 60.744 1.00 23.47 138 LEU B O 1
ATOM 3004 N N . VAL B 1 142 ? 89.353 42.608 62.702 1.00 24.67 139 VAL B N 1
ATOM 3005 C CA . VAL B 1 142 ? 90.293 43.486 63.374 1.00 25.07 139 VAL B CA 1
ATOM 3006 C C . VAL B 1 142 ? 90.792 42.803 64.649 1.00 25.38 139 VAL B C 1
ATOM 3007 O O . VAL B 1 142 ? 90.007 42.197 65.362 1.00 25.28 139 VAL B O 1
ATOM 3011 N N . GLU B 1 143 ? 92.082 42.892 64.947 1.00 26.22 140 GLU B N 1
ATOM 3012 C CA . GLU B 1 143 ? 92.575 42.411 66.238 1.00 27.21 140 GLU B CA 1
ATOM 3013 C C . GLU B 1 143 ? 92.139 43.428 67.316 1.00 28.16 140 GLU B C 1
ATOM 3014 O O . GLU B 1 143 ? 92.496 44.600 67.229 1.00 28.46 140 GLU B O 1
ATOM 3020 N N . GLU B 1 144 ? 91.364 42.992 68.308 1.00 29.46 141 GLU B N 1
ATOM 3021 C CA . GLU B 1 144 ? 90.786 43.939 69.294 1.00 31.50 141 GLU B CA 1
ATOM 3022 C C . GLU B 1 144 ? 91.834 44.743 70.071 1.00 31.46 141 GLU B C 1
ATOM 3023 O O . GLU B 1 144 ? 91.647 45.936 70.278 1.00 31.98 141 GLU B O 1
ATOM 3029 N N . SER B 1 145 ? 92.931 44.106 70.472 1.00 31.36 142 SER B N 1
ATOM 3030 C CA . SER B 1 145 ? 93.925 44.770 71.343 1.00 32.12 142 SER B CA 1
ATOM 3031 C C . SER B 1 145 ? 94.707 45.877 70.625 1.00 32.39 142 SER B C 1
ATOM 3032 O O . SER B 1 145 ? 94.931 46.933 71.195 1.00 32.86 142 SER B O 1
ATOM 3035 N N . SER B 1 146 ? 95.145 45.606 69.396 1.00 32.22 143 SER B N 1
ATOM 3036 C CA . SER B 1 146 ? 95.973 46.542 68.614 1.00 31.84 143 SER B CA 1
ATOM 3037 C C . SER B 1 146 ? 95.135 47.4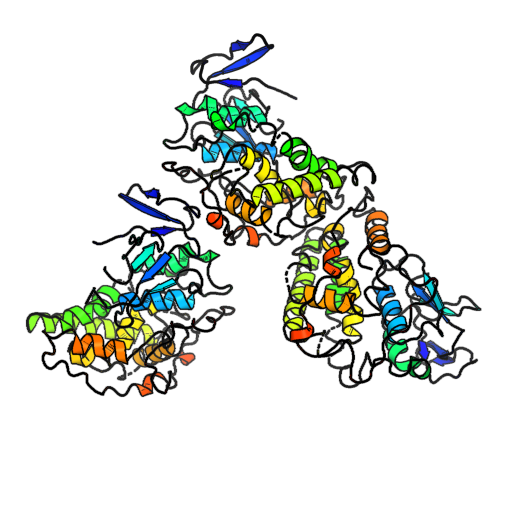07 67.660 1.00 31.71 143 SER B C 1
ATOM 3038 O O . SER B 1 146 ? 95.647 48.361 67.094 1.00 31.47 143 SER B O 1
ATOM 3041 N N . LYS B 1 147 ? 93.861 47.062 67.475 1.00 31.41 144 LYS B N 1
ATOM 3042 C CA . LYS B 1 147 ? 93.038 47.618 66.398 1.00 31.67 144 LYS B CA 1
ATOM 3043 C C . LYS B 1 147 ? 93.626 47.438 64.980 1.00 30.38 144 LYS B C 1
ATOM 3044 O O . LYS B 1 147 ? 93.198 48.122 64.060 1.00 29.80 144 LYS B O 1
ATOM 3050 N N . LYS B 1 148 ? 94.577 46.528 64.783 1.00 29.30 145 LYS B N 1
ATOM 3051 C CA . LYS B 1 148 ? 95.061 46.240 63.433 1.00 29.14 145 LYS B CA 1
ATOM 3052 C C . LYS B 1 148 ? 94.007 45.507 62.587 1.00 27.20 145 LYS B C 1
ATOM 3053 O O . LYS B 1 148 ? 93.371 44.577 63.056 1.00 26.46 145 LYS B O 1
ATOM 3059 N N . VAL B 1 149 ? 93.835 45.928 61.338 1.00 25.72 146 VAL B N 1
ATOM 3060 C CA . VAL B 1 149 ? 92.959 45.212 60.412 1.00 24.33 146 VAL B CA 1
ATOM 3061 C C . VAL B 1 149 ? 93.694 43.978 59.946 1.00 23.62 146 VAL B C 1
ATOM 3062 O O . VAL B 1 149 ? 94.753 44.084 59.395 1.00 23.61 146 VAL B O 1
ATOM 3066 N N . VAL B 1 150 ? 93.147 42.800 60.199 1.00 22.95 147 VAL B N 1
ATOM 3067 C CA . VAL B 1 150 ? 93.760 41.542 59.770 1.00 22.61 147 VAL B CA 1
ATOM 3068 C C . VAL B 1 150 ? 93.395 41.240 58.336 1.00 23.59 147 VAL B C 1
ATOM 3069 O O . VAL B 1 150 ? 94.259 40.882 57.529 1.00 23.80 147 VAL B O 1
ATOM 3073 N N . THR B 1 151 ? 92.108 41.389 58.007 1.00 24.10 148 THR B N 1
ATOM 3074 C CA . THR B 1 151 ? 91.626 41.176 56.653 1.00 24.10 148 THR B CA 1
ATOM 3075 C C . THR B 1 151 ? 90.379 41.996 56.346 1.00 24.25 148 THR B C 1
ATOM 3076 O O . THR B 1 151 ? 89.526 42.182 57.209 1.00 24.88 148 THR B O 1
ATOM 3080 N N . ASN B 1 152 ? 90.272 42.470 55.115 1.00 24.38 149 ASN B N 1
ATOM 3081 C CA . ASN B 1 152 ? 88.992 42.938 54.577 1.00 25.69 149 ASN B CA 1
ATOM 3082 C C . ASN B 1 152 ? 88.663 42.252 53.245 1.00 26.02 149 ASN B C 1
ATOM 3083 O O . ASN B 1 152 ? 87.878 42.754 52.430 1.00 25.73 149 ASN B O 1
ATOM 3088 N N . ASP B 1 153 ? 89.242 41.076 53.046 1.00 26.14 150 ASP B N 1
ATOM 3089 C CA . ASP B 1 153 ? 88.970 40.290 51.856 1.00 26.00 150 ASP B CA 1
ATOM 3090 C C . ASP B 1 153 ? 87.710 39.425 52.087 1.00 25.38 150 ASP B C 1
ATOM 3091 O O . ASP B 1 153 ? 87.801 38.299 52.547 1.00 24.25 150 ASP B O 1
ATOM 3096 N N . TYR B 1 154 ? 86.543 39.988 51.783 1.00 24.28 151 TYR B N 1
ATOM 3097 C CA . TYR B 1 154 ? 85.292 39.428 52.264 1.00 25.10 151 TYR B CA 1
ATOM 3098 C C . TYR B 1 154 ? 84.997 38.007 51.726 1.00 24.66 151 TYR B C 1
ATOM 3099 O O . TYR B 1 154 ? 84.439 37.217 52.458 1.00 24.35 151 TYR B O 1
ATOM 3108 N N . PRO B 1 155 ? 85.428 37.662 50.488 1.00 24.39 152 PRO B N 1
ATOM 3109 C CA . PRO B 1 155 ? 85.177 36.276 50.059 1.00 25.13 152 PRO B CA 1
ATOM 3110 C C . PRO B 1 155 ? 85.929 35.248 50.937 1.00 25.23 152 PRO B C 1
ATOM 3111 O O . PRO B 1 155 ? 85.343 34.195 51.318 1.00 26.03 152 PRO B O 1
ATOM 3115 N N . SER B 1 156 ? 87.152 35.574 51.338 1.00 23.44 153 SER B N 1
ATOM 3116 C CA A SER B 1 156 ? 87.944 34.641 52.132 0.50 22.86 153 SER B CA 1
ATOM 3117 C CA B SER B 1 156 ? 87.967 34.665 52.141 0.50 23.42 153 SER B CA 1
ATOM 3118 C C . SER B 1 156 ? 87.446 34.582 53.578 1.00 23.01 153 SER B C 1
ATOM 3119 O O . SER B 1 156 ? 87.599 33.562 54.262 1.00 21.67 153 SER B O 1
ATOM 3124 N N . ILE B 1 157 ? 86.801 35.654 54.050 1.00 22.16 154 ILE B N 1
ATOM 3125 C CA . ILE B 1 157 ? 86.345 35.696 55.421 1.00 21.37 154 ILE B CA 1
ATOM 3126 C C . ILE B 1 157 ? 85.253 34.626 55.631 1.00 21.59 154 ILE B C 1
ATOM 3127 O O . ILE B 1 157 ? 85.322 33.842 56.596 1.00 19.72 154 ILE B O 1
ATOM 3132 N N . THR B 1 158 ? 84.247 34.588 54.743 1.00 21.32 155 THR B N 1
ATOM 3133 C CA . THR B 1 158 ? 83.181 33.599 54.914 1.00 21.88 155 THR B CA 1
ATOM 3134 C C . THR B 1 158 ? 83.702 32.188 54.705 1.00 21.81 155 THR B C 1
ATOM 3135 O O . THR B 1 158 ? 83.334 31.301 55.471 1.00 22.29 155 THR B O 1
ATOM 3139 N N . ILE B 1 159 ? 84.546 31.953 53.690 1.00 21.81 156 ILE B N 1
ATOM 3140 C CA . ILE B 1 159 ? 85.140 30.609 53.477 1.00 20.72 156 ILE B CA 1
ATOM 3141 C C . ILE B 1 159 ? 85.945 30.184 54.696 1.00 20.12 156 ILE B C 1
ATOM 3142 O O . ILE B 1 159 ? 85.779 29.068 55.211 1.00 19.57 156 ILE B O 1
ATOM 3147 N N . ASP B 1 160 ? 86.766 31.083 55.234 1.00 19.46 157 ASP B N 1
ATOM 3148 C CA . ASP B 1 160 ? 87.590 30.708 56.371 1.00 19.37 157 ASP B CA 1
ATOM 3149 C C . ASP B 1 160 ? 86.759 30.513 57.662 1.00 19.69 157 ASP B C 1
ATOM 3150 O O . ASP B 1 160 ? 87.070 29.647 58.486 1.00 19.59 157 ASP B O 1
ATOM 3155 N N . PHE B 1 161 ? 85.698 31.286 57.839 1.00 19.59 158 PHE B N 1
ATOM 3156 C CA . PHE B 1 161 ? 84.771 31.009 58.965 1.00 20.29 158 PHE B CA 1
ATOM 3157 C C . PHE B 1 161 ? 84.299 29.551 58.888 1.00 19.80 158 PHE B C 1
ATOM 3158 O O . PHE B 1 161 ? 84.263 28.872 59.903 1.00 20.45 158 PHE B O 1
ATOM 3166 N N . ASN B 1 162 ? 83.950 29.092 57.690 1.00 20.34 159 ASN B N 1
ATOM 3167 C CA . ASN B 1 162 ? 83.492 27.718 57.507 1.00 21.01 159 ASN B CA 1
ATOM 3168 C C . ASN B 1 162 ? 84.584 26.670 57.677 1.00 21.93 159 ASN B C 1
ATOM 3169 O O . ASN B 1 162 ? 84.345 25.635 58.295 1.00 21.75 159 ASN B O 1
ATOM 3174 N N . LEU B 1 163 ? 85.781 26.936 57.136 1.00 22.24 160 LEU B N 1
ATOM 3175 C CA . LEU B 1 163 ? 86.819 25.909 57.070 1.00 22.31 160 LEU B CA 1
ATOM 3176 C C . LEU B 1 163 ? 87.891 26.031 58.154 1.00 23.28 160 LEU B C 1
ATOM 3177 O O . LEU B 1 163 ? 88.395 25.029 58.584 1.00 25.16 160 LEU B O 1
ATOM 3182 N N . GLU B 1 164 ? 88.249 27.233 58.608 1.00 23.82 161 GLU B N 1
ATOM 3183 C CA . GLU B 1 164 ? 89.357 27.371 59.576 1.00 22.64 161 GLU B CA 1
ATOM 3184 C C . GLU B 1 164 ? 88.891 27.411 61.010 1.00 22.32 161 GLU B C 1
ATOM 3185 O O . GLU B 1 164 ? 89.648 27.071 61.914 1.00 21.19 161 GLU B O 1
ATOM 3191 N N . TRP B 1 165 ? 87.655 27.873 61.213 1.00 22.14 162 TRP B N 1
ATOM 3192 C CA . TRP B 1 165 ? 87.095 28.073 62.549 1.00 22.22 162 TRP B CA 1
ATOM 3193 C C . TRP B 1 165 ? 86.262 26.896 63.068 1.00 22.85 162 TRP B C 1
ATOM 3194 O O . TRP B 1 165 ? 85.563 27.040 64.078 1.00 22.37 162 TRP B O 1
ATOM 3205 N N . LYS B 1 166 ? 86.335 25.736 62.406 1.00 24.41 163 LYS B N 1
ATOM 3206 C CA . LYS B 1 166 ? 85.565 24.548 62.834 1.00 26.37 163 LYS B CA 1
ATOM 3207 C C . LYS B 1 166 ? 85.649 24.240 64.324 1.00 26.35 163 LYS B C 1
ATOM 3208 O O . LYS B 1 166 ? 84.654 23.921 64.944 1.00 27.01 163 LYS B O 1
ATOM 3214 N N . GLN B 1 167 ? 86.818 24.359 64.923 1.00 25.94 164 GLN B N 1
ATOM 3215 C CA . GLN B 1 167 ? 86.937 24.009 66.325 1.00 25.75 164 GLN B CA 1
ATOM 3216 C C . GLN B 1 167 ? 86.020 24.815 67.203 1.00 24.70 164 GLN B C 1
ATOM 3217 O O . GLN B 1 167 ? 85.764 24.395 68.318 1.00 23.88 164 GLN B O 1
ATOM 3223 N N . PHE B 1 168 ? 85.563 25.980 66.744 1.00 23.35 165 PHE B N 1
ATOM 3224 C CA . PHE B 1 168 ? 84.696 26.822 67.570 1.00 22.88 165 PHE B CA 1
ATOM 3225 C C . PHE B 1 168 ? 83.262 26.875 67.063 1.00 22.85 165 PHE B C 1
ATOM 3226 O O . PHE B 1 168 ? 82.463 27.613 67.616 1.00 21.57 165 PHE B O 1
ATOM 3234 N N . HIS B 1 169 ? 82.948 26.128 65.999 1.00 21.97 166 HIS B N 1
ATOM 3235 C CA . HIS B 1 169 ? 81.569 26.064 65.524 1.00 22.31 166 HIS B CA 1
ATOM 3236 C C . HIS B 1 169 ? 80.673 25.510 66.632 1.00 22.10 166 HIS B C 1
ATOM 3237 O O . HIS B 1 169 ? 81.106 24.685 67.401 1.00 21.48 166 HIS B O 1
ATOM 3244 N N . ARG B 1 170 ? 79.428 25.964 66.690 1.00 22.21 167 ARG B N 1
ATOM 3245 C CA . ARG B 1 170 ? 78.425 25.313 67.543 1.00 22.67 167 ARG B CA 1
ATOM 3246 C C . ARG B 1 170 ? 78.375 23.817 67.188 1.00 22.81 167 ARG B C 1
ATOM 3247 O O . ARG B 1 170 ? 78.491 23.433 66.029 1.00 21.80 167 ARG B O 1
ATOM 3255 N N . GLU B 1 171 ? 78.229 22.963 68.189 1.00 24.13 168 GLU B N 1
ATOM 3256 C CA . GLU B 1 171 ? 78.102 21.541 67.933 1.00 24.81 168 GLU B CA 1
ATOM 3257 C C . GLU B 1 171 ? 76.859 21.334 67.064 1.00 23.74 168 GLU B C 1
ATOM 3258 O O . GLU B 1 171 ? 75.779 21.810 67.394 1.00 22.27 168 GLU B O 1
ATOM 3264 N N . GLY B 1 172 ? 77.036 20.619 65.958 1.00 23.16 169 GLY B N 1
ATOM 3265 C CA . GLY B 1 172 ? 75.977 20.372 65.012 1.00 22.79 169 GLY B CA 1
ATOM 3266 C C . GLY B 1 172 ? 75.784 21.503 64.008 1.00 22.99 169 GLY B C 1
ATOM 3267 O O . GLY B 1 172 ? 74.798 21.508 63.275 1.00 23.37 169 GLY B O 1
ATOM 3268 N N . ALA B 1 173 ? 76.721 22.447 63.938 1.00 22.08 170 ALA B N 1
ATOM 3269 C CA . ALA B 1 173 ? 76.618 23.524 62.951 1.00 21.81 170 ALA B CA 1
ATOM 3270 C C . ALA B 1 173 ? 76.509 22.986 61.534 1.00 21.62 170 ALA B C 1
ATOM 3271 O O . ALA B 1 173 ? 77.049 21.945 61.223 1.00 21.31 170 ALA B O 1
ATOM 3273 N N . PRO B 1 174 ? 75.857 23.732 60.642 1.00 21.32 171 PRO B N 1
ATOM 3274 C CA . PRO B 1 174 ? 75.811 23.264 59.255 1.00 21.35 171 PRO B CA 1
ATOM 3275 C C . PRO B 1 174 ? 77.162 23.336 58.517 1.00 22.28 171 PRO B C 1
ATOM 3276 O O . PRO B 1 174 ? 78.041 24.180 58.823 1.00 21.86 171 PRO B O 1
ATOM 3280 N N . ASN B 1 175 ? 77.317 22.419 57.568 1.00 22.59 172 ASN B N 1
ATOM 3281 C CA . ASN B 1 175 ? 78.390 22.453 56.578 1.00 22.40 172 ASN B CA 1
ATOM 3282 C C . ASN B 1 175 ? 77.898 23.254 55.387 1.00 22.17 172 ASN B C 1
ATOM 3283 O O . ASN B 1 175 ? 77.175 22.738 54.497 1.00 21.78 172 ASN B O 1
ATOM 3288 N N . LEU B 1 176 ? 78.283 24.519 55.370 1.00 21.33 173 LEU B N 1
ATOM 3289 C CA . LEU B 1 176 ? 77.795 25.446 54.353 1.00 21.76 173 LEU B CA 1
ATOM 3290 C C . LEU B 1 176 ? 78.651 25.435 53.083 1.00 22.06 173 LEU B C 1
ATOM 3291 O O . LEU B 1 176 ? 78.294 26.079 52.095 1.00 22.44 173 LEU B O 1
ATOM 3296 N N . TYR B 1 177 ? 79.787 24.747 53.110 1.00 22.14 174 TYR B N 1
ATOM 3297 C CA . TYR B 1 177 ? 80.717 24.746 51.960 1.00 22.94 174 TYR B CA 1
ATOM 3298 C C . TYR B 1 177 ? 81.249 23.326 51.779 1.00 23.84 174 TYR B C 1
ATOM 3299 O O . TYR B 1 177 ? 82.434 23.074 51.979 1.00 24.63 174 TYR B O 1
ATOM 3308 N N . PRO B 1 178 ? 80.348 22.370 51.459 1.00 25.29 175 PRO B N 1
ATOM 3309 C CA . PRO B 1 178 ? 80.747 20.968 51.415 1.00 25.83 175 PRO B CA 1
ATOM 3310 C C . PRO B 1 178 ? 81.687 20.641 50.256 1.00 26.37 175 PRO B C 1
ATOM 3311 O O . PRO B 1 178 ? 81.448 21.068 49.104 1.00 25.41 175 PRO B O 1
ATOM 3315 N N . ALA B 1 179 ? 82.713 19.855 50.569 1.00 26.16 176 ALA B N 1
ATOM 3316 C CA . ALA B 1 179 ? 83.772 19.512 49.611 1.00 26.98 176 ALA B CA 1
ATOM 3317 C C . ALA B 1 179 ? 83.219 19.075 48.254 1.00 27.13 176 ALA B C 1
ATOM 3318 O O . ALA B 1 179 ? 83.679 19.534 47.227 1.00 28.73 176 ALA B O 1
ATOM 3320 N N . GLU B 1 180 ? 82.201 18.239 48.250 1.00 27.42 177 GLU B N 1
ATOM 3321 C CA A GLU B 1 180 ? 81.691 17.656 47.009 0.50 27.44 177 GLU B CA 1
ATOM 3322 C CA B GLU B 1 180 ? 81.698 17.651 47.012 0.50 28.25 177 GLU B CA 1
ATOM 3323 C C . GLU B 1 180 ? 80.906 18.652 46.156 1.00 28.16 177 GLU B C 1
ATOM 3324 O O . GLU B 1 180 ? 80.544 18.341 45.045 1.00 28.48 177 GLU B O 1
ATOM 3335 N N . LEU B 1 181 ? 80.617 19.847 46.685 1.00 27.59 178 LEU B N 1
ATOM 3336 C CA . LEU B 1 181 ? 79.902 20.879 45.917 1.00 27.13 178 LEU B CA 1
ATOM 3337 C C . LEU B 1 181 ? 80.785 22.064 45.486 1.00 26.84 178 LEU B C 1
ATOM 3338 O O . LEU B 1 181 ? 80.327 22.899 44.708 1.00 26.24 178 LEU B O 1
ATOM 3343 N N . ARG B 1 182 ? 82.022 22.149 45.984 1.00 26.90 179 ARG B N 1
ATOM 3344 C CA . ARG B 1 182 ? 82.814 23.375 45.843 1.00 27.18 179 ARG B CA 1
ATOM 3345 C C . ARG B 1 182 ? 83.150 23.721 44.390 1.00 28.39 179 ARG B C 1
ATOM 3346 O O . ARG B 1 182 ? 83.132 24.913 43.963 1.00 27.72 179 ARG B O 1
ATOM 3354 N N . GLU B 1 183 ? 83.409 22.678 43.626 1.00 28.55 180 GLU B N 1
ATOM 3355 C CA . GLU B 1 183 ? 83.777 22.845 42.239 1.00 29.74 180 GLU B CA 1
ATOM 3356 C C . GLU B 1 183 ? 82.601 23.349 41.401 1.00 28.41 180 GLU B C 1
ATOM 3357 O O . GLU B 1 183 ? 82.768 24.258 40.602 1.00 27.27 180 GLU B O 1
ATOM 3363 N N . GLU B 1 184 ? 81.415 22.779 41.575 1.00 27.45 181 GLU B N 1
ATOM 3364 C CA . GLU B 1 184 ? 80.269 23.255 40.827 1.00 27.94 181 GLU B CA 1
ATOM 3365 C C . GLU B 1 184 ? 79.847 24.629 41.373 1.00 25.98 181 GLU B C 1
ATOM 3366 O O . GLU B 1 184 ? 79.322 25.448 40.643 1.00 25.24 181 GLU B O 1
ATOM 3380 N N . ALA B 1 186 ? 81.723 27.194 42.362 1.00 22.55 183 ALA B N 1
ATOM 3381 C CA . ALA B 1 186 ? 82.582 28.322 42.019 1.00 23.19 183 ALA B CA 1
ATOM 3382 C C . ALA B 1 186 ? 82.027 29.162 40.838 1.00 22.93 183 ALA B C 1
ATOM 3383 O O . ALA B 1 186 ? 81.926 30.371 40.945 1.00 22.57 183 ALA B O 1
ATOM 3385 N N . PRO B 1 187 ? 81.669 28.529 39.726 1.00 23.72 184 PRO B N 1
ATOM 3386 C CA . PRO B 1 187 ? 81.141 29.320 38.611 1.00 23.95 184 PRO B CA 1
ATOM 3387 C C . PRO B 1 187 ? 79.781 29.945 38.867 1.00 23.02 184 PRO B C 1
ATOM 3388 O O . PRO B 1 187 ? 79.538 31.029 38.380 1.00 23.81 184 PRO B O 1
ATOM 3392 N N . VAL B 1 188 ? 78.911 29.252 39.606 1.00 22.09 185 VAL B N 1
ATOM 3393 C CA . VAL B 1 188 ? 77.624 29.794 40.019 1.00 21.61 185 VAL B CA 1
ATOM 3394 C C . VAL B 1 188 ? 77.826 31.070 40.811 1.00 20.86 185 VAL B C 1
ATOM 3395 O O . VAL B 1 188 ? 77.193 32.102 40.544 1.00 20.44 185 VAL B O 1
ATOM 3407 N N . LYS B 1 190 ? 80.514 32.973 40.915 1.00 20.23 187 LYS B N 1
ATOM 3408 C CA . LYS B 1 190 ? 81.142 34.010 40.097 1.00 21.34 187 LYS B CA 1
ATOM 3409 C C . LYS B 1 190 ? 80.084 34.693 39.224 1.00 20.89 187 LYS B C 1
ATOM 3410 O O . LYS B 1 190 ? 80.093 35.919 39.095 1.00 21.82 187 LYS B O 1
ATOM 3416 N N . ARG B 1 191 ? 79.194 33.919 38.584 1.00 19.83 188 ARG B N 1
ATOM 3417 C CA . ARG B 1 191 ? 78.218 34.544 37.702 1.00 19.83 188 ARG B CA 1
ATOM 3418 C C . ARG B 1 191 ? 77.300 35.487 38.493 1.00 20.18 188 ARG B C 1
ATOM 3419 O O . ARG B 1 191 ? 76.984 36.565 38.024 1.00 21.41 188 ARG B O 1
ATOM 3427 N N . ILE B 1 192 ? 76.876 35.058 39.684 1.00 19.57 189 ILE B N 1
ATOM 3428 C CA . ILE B 1 192 ? 76.073 35.876 40.592 1.00 19.94 189 ILE B CA 1
ATOM 3429 C C . ILE B 1 192 ? 76.844 37.141 41.004 1.00 20.53 189 ILE B C 1
ATOM 3430 O O . ILE B 1 192 ? 76.304 38.249 40.974 1.00 19.13 189 ILE B O 1
ATOM 3435 N N . PHE B 1 193 ? 78.127 36.972 41.323 1.00 21.51 190 PHE B N 1
ATOM 3436 C CA . PHE B 1 193 ? 78.954 38.121 41.700 1.00 21.86 190 PHE B CA 1
ATOM 3437 C C . PHE B 1 193 ? 79.003 39.178 40.592 1.00 21.36 190 PHE B C 1
ATOM 3438 O O . PHE B 1 193 ? 78.664 40.314 40.842 1.00 21.63 190 PHE B O 1
ATOM 3446 N N . THR B 1 194 ? 79.415 38.827 39.386 1.00 21.46 191 THR B N 1
ATOM 3447 C CA . THR B 1 194 ? 79.628 39.855 38.376 1.00 21.58 191 THR B CA 1
ATOM 3448 C C . THR B 1 194 ? 78.291 40.351 37.816 1.00 21.66 191 THR B C 1
ATOM 3449 O O . THR B 1 194 ? 78.177 41.521 37.501 1.00 22.18 191 THR B O 1
ATOM 3453 N N . GLU B 1 195 ? 77.286 39.483 37.688 1.00 21.29 192 GLU B N 1
ATOM 3454 C CA . GLU B 1 195 ? 76.031 39.871 37.005 1.00 20.71 192 GLU B CA 1
ATOM 3455 C C . GLU B 1 195 ? 74.923 40.351 37.935 1.00 20.62 192 GLU B C 1
ATOM 3456 O O . GLU B 1 195 ? 74.033 41.092 37.492 1.00 19.86 192 GLU B O 1
ATOM 3462 N N . VAL B 1 196 ? 74.988 39.981 39.217 1.00 20.13 193 VAL B N 1
ATOM 3463 C CA . VAL B 1 196 ? 73.913 40.326 40.157 1.00 19.21 193 VAL B CA 1
ATOM 3464 C C . VAL B 1 196 ? 74.408 41.108 41.374 1.00 19.49 193 VAL B C 1
ATOM 3465 O O . VAL B 1 196 ? 73.941 42.211 41.592 1.00 19.78 193 VAL B O 1
ATOM 3469 N N . ASN B 1 197 ? 75.312 40.560 42.177 1.00 19.85 194 ASN B N 1
ATOM 3470 C CA . ASN B 1 197 ? 75.847 41.307 43.340 1.00 21.14 194 ASN B CA 1
ATOM 3471 C C . ASN B 1 197 ? 76.413 42.684 42.917 1.00 22.47 194 ASN B C 1
ATOM 3472 O O . ASN B 1 197 ? 76.057 43.719 43.474 1.00 22.66 194 ASN B O 1
ATOM 3477 N N . ASN B 1 198 ? 77.273 42.682 41.904 1.00 23.33 195 ASN B N 1
ATOM 3478 C CA . ASN B 1 198 ? 77.782 43.910 41.318 1.00 24.77 195 ASN B CA 1
ATOM 3479 C C . ASN B 1 198 ? 76.871 44.494 40.260 1.00 24.27 195 ASN B C 1
ATOM 3480 O O . ASN B 1 198 ? 76.991 45.667 39.932 1.00 23.25 195 ASN B O 1
ATOM 3485 N N . GLY B 1 199 ? 76.015 43.644 39.671 1.00 23.61 196 GLY B N 1
ATOM 3486 C CA . GLY B 1 199 ? 75.143 44.040 38.572 1.00 22.87 196 GLY B CA 1
ATOM 3487 C C . GLY B 1 199 ? 74.193 45.164 38.935 1.00 22.05 196 GLY B C 1
ATOM 3488 O O . GLY B 1 199 ? 73.982 46.053 38.132 1.00 21.64 196 GLY B O 1
ATOM 3489 N N . VAL B 1 200 ? 73.655 45.142 40.158 1.00 21.99 197 VAL B N 1
ATOM 3490 C CA . VAL B 1 200 ? 72.738 46.191 40.612 1.00 21.43 197 VAL B CA 1
ATOM 3491 C C . VAL B 1 200 ? 73.456 47.559 40.698 1.00 22.88 197 VAL B C 1
ATOM 3492 O O . VAL B 1 200 ? 72.886 48.584 40.308 1.00 22.54 197 VAL B O 1
ATOM 3496 N N . TYR B 1 201 ? 74.707 47.546 41.169 1.00 23.51 198 TYR B N 1
ATOM 3497 C CA . TYR B 1 201 ? 75.539 48.730 41.265 1.00 23.81 198 TYR B CA 1
ATOM 3498 C C . TYR B 1 201 ? 75.919 49.270 39.904 1.00 23.83 198 TYR B C 1
ATOM 3499 O O . TYR B 1 201 ? 75.914 50.489 39.691 1.00 24.81 198 TYR B O 1
ATOM 3508 N N . ARG B 1 202 ? 76.255 48.389 38.979 1.00 23.82 199 ARG B N 1
ATOM 3509 C CA . ARG B 1 202 ? 76.605 48.818 37.605 1.00 24.25 199 ARG B CA 1
ATOM 3510 C C . ARG B 1 202 ? 75.380 49.474 36.969 1.00 23.71 199 ARG B C 1
ATOM 3511 O O . ARG B 1 202 ? 75.489 50.417 36.209 1.00 23.17 199 ARG B O 1
ATOM 3519 N N . THR B 1 203 ? 74.188 49.004 37.316 1.00 23.16 200 THR B N 1
ATOM 3520 C CA . THR B 1 203 ? 72.969 49.562 36.735 1.00 23.56 200 THR B CA 1
ATOM 3521 C C . THR B 1 203 ? 72.622 50.918 37.342 1.00 24.83 200 THR B C 1
ATOM 3522 O O . THR B 1 203 ? 72.231 51.852 36.613 1.00 25.99 200 THR B O 1
ATOM 3526 N N . GLY B 1 204 ? 72.788 51.019 38.658 1.00 25.31 201 GLY B N 1
ATOM 3527 C CA . GLY B 1 204 ? 72.420 52.206 39.401 1.00 25.89 201 GLY B CA 1
ATOM 3528 C C . GLY B 1 204 ? 73.436 53.354 39.283 1.00 26.40 201 GLY B C 1
ATOM 3529 O O . GLY B 1 204 ? 73.034 54.495 39.285 1.00 25.70 201 GLY B O 1
ATOM 3530 N N . PHE B 1 205 ? 74.732 53.040 39.215 1.00 27.15 202 PHE B N 1
ATOM 3531 C CA . PHE B 1 205 ? 75.788 54.046 39.052 1.00 27.78 202 PHE B CA 1
ATOM 3532 C C . PHE B 1 205 ? 76.223 54.233 37.612 1.00 27.61 202 PHE B C 1
ATOM 3533 O O . PHE B 1 205 ? 77.231 54.857 37.363 1.00 27.79 202 PHE B O 1
ATOM 3541 N N . ALA B 1 206 ? 75.455 53.710 36.670 1.00 27.61 203 ALA B N 1
ATOM 3542 C CA . ALA B 1 206 ? 75.660 53.963 35.252 1.00 27.71 203 ALA B CA 1
ATOM 3543 C C . ALA B 1 206 ? 75.829 55.469 34.937 1.00 28.38 203 ALA B C 1
ATOM 3544 O O . ALA B 1 206 ? 75.093 56.314 35.459 1.00 28.81 203 ALA B O 1
ATOM 3546 N N . GLY B 1 207 ? 76.775 55.795 34.057 1.00 28.69 204 GLY B N 1
ATOM 3547 C CA . GLY B 1 207 ? 77.107 57.195 33.767 1.00 28.46 204 GLY B CA 1
ATOM 3548 C C . GLY B 1 207 ? 76.387 57.743 32.551 1.00 28.23 204 GLY B C 1
ATOM 3549 O O . GLY B 1 207 ? 76.442 58.927 32.288 1.00 29.09 204 GLY B O 1
ATOM 3550 N N . SER B 1 208 ? 75.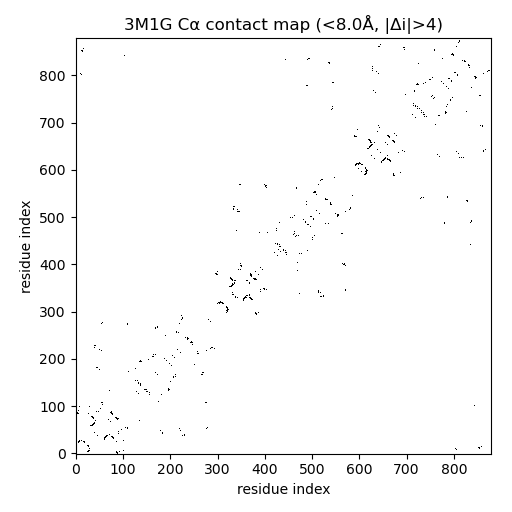722 56.877 31.799 1.00 27.50 205 SER B N 1
ATOM 3551 C CA . SER B 1 208 ? 75.033 57.277 30.588 1.00 26.56 205 SER B CA 1
ATOM 3552 C C . SER B 1 208 ? 73.860 56.332 30.328 1.00 25.76 205 SER B C 1
ATOM 3553 O O . SER B 1 208 ? 73.803 55.247 30.889 1.00 25.21 205 SER B O 1
ATOM 3556 N N . GLN B 1 209 ? 72.957 56.738 29.449 1.00 25.21 206 GLN B N 1
ATOM 3557 C CA . GLN B 1 209 ? 71.823 55.913 29.104 1.00 25.16 206 GLN B CA 1
ATOM 3558 C C . GLN B 1 209 ? 72.322 54.544 28.650 1.00 25.80 206 GLN B C 1
ATOM 3559 O O . GLN B 1 209 ? 71.840 53.502 29.116 1.00 24.75 206 GLN B O 1
ATOM 3565 N N . GLU B 1 210 ? 73.326 54.562 27.781 1.00 25.61 207 GLU B N 1
ATOM 3566 C CA . GLU B 1 210 ? 73.831 53.351 27.153 1.00 25.80 207 GLU B CA 1
ATOM 3567 C C . GLU B 1 210 ? 74.422 52.416 28.178 1.00 24.57 207 GLU B C 1
ATOM 3568 O O . GLU B 1 210 ? 74.201 51.212 28.111 1.00 23.80 207 GLU B O 1
ATOM 3574 N N . ALA B 1 211 ? 75.174 52.958 29.138 1.00 23.81 208 ALA B N 1
ATOM 3575 C CA . ALA B 1 211 ? 75.711 52.120 30.198 1.00 23.23 208 ALA B CA 1
ATOM 3576 C C . ALA B 1 211 ? 74.583 51.534 31.052 1.00 23.26 208 ALA B C 1
ATOM 3577 O O . ALA B 1 211 ? 74.700 50.405 31.546 1.00 22.25 208 ALA B O 1
ATOM 3579 N N . HIS B 1 212 ? 73.514 52.306 31.257 1.00 22.63 209 HIS B N 1
ATOM 3580 C CA . HIS B 1 212 ? 72.396 51.810 32.067 1.00 22.28 209 HIS B CA 1
ATOM 3581 C C . HIS B 1 212 ? 71.713 50.686 31.301 1.00 22.10 209 HIS B C 1
ATOM 3582 O O . HIS B 1 212 ? 71.430 49.651 31.868 1.00 22.48 209 HIS B O 1
ATOM 3589 N N . ASN B 1 213 ? 71.454 50.906 30.023 1.00 22.23 210 ASN B N 1
ATOM 3590 C CA . ASN B 1 213 ? 70.826 49.897 29.174 1.00 23.42 210 ASN B CA 1
ATOM 3591 C C . ASN B 1 213 ? 71.544 48.535 29.228 1.00 24.33 210 ASN B C 1
ATOM 3592 O O . ASN B 1 213 ? 70.903 47.495 29.427 1.00 23.73 210 ASN B O 1
ATOM 3597 N N . GLU B 1 214 ? 72.868 48.553 29.095 1.00 25.20 211 GLU B N 1
ATOM 3598 C CA . GLU B 1 214 ? 73.653 47.307 29.055 1.00 26.21 211 GLU B CA 1
ATOM 3599 C C . GLU B 1 214 ? 73.759 46.616 30.416 1.00 25.01 211 GLU B C 1
ATOM 3600 O O . GLU B 1 214 ? 73.632 45.384 30.495 1.00 24.54 211 GLU B O 1
ATOM 3606 N N . ALA B 1 215 ? 73.990 47.385 31.483 1.00 23.81 212 ALA B N 1
ATOM 3607 C CA . ALA B 1 215 ? 74.004 46.829 32.826 1.00 22.85 212 ALA B CA 1
ATOM 3608 C C . ALA B 1 215 ? 72.653 46.169 33.196 1.00 21.69 212 ALA B C 1
ATOM 3609 O O . ALA B 1 215 ? 72.609 45.102 33.786 1.00 20.84 212 ALA B O 1
ATOM 3611 N N . TYR B 1 216 ? 71.563 46.836 32.864 1.00 20.87 213 TYR B N 1
ATOM 3612 C CA . TYR B 1 216 ? 70.215 46.323 33.161 1.00 21.15 213 TYR B CA 1
ATOM 3613 C C . TYR B 1 216 ? 69.954 45.019 32.433 1.00 21.38 213 TYR B C 1
ATOM 3614 O O . TYR B 1 216 ? 69.414 44.075 33.020 1.00 21.07 213 TYR B O 1
ATOM 3623 N N . LYS B 1 217 ? 70.339 44.969 31.161 1.00 21.80 214 LYS B N 1
ATOM 3624 C CA . LYS B 1 217 ? 70.175 43.750 30.357 1.00 23.11 214 LYS B CA 1
ATOM 3625 C C . LYS B 1 217 ? 70.923 42.556 30.971 1.00 22.50 214 LYS B C 1
ATOM 3626 O O . LYS B 1 217 ? 70.370 41.477 31.128 1.00 22.63 214 LYS B O 1
ATOM 3632 N N . ARG B 1 218 ? 72.159 42.786 31.383 1.00 22.58 215 ARG B N 1
ATOM 3633 C CA . ARG B 1 218 ? 72.974 41.746 32.033 1.00 21.94 215 ARG B CA 1
ATOM 3634 C C . ARG B 1 218 ? 72.383 41.269 33.332 1.00 21.47 215 ARG B C 1
ATOM 3635 O O . ARG B 1 218 ? 72.403 40.071 33.642 1.00 21.95 215 ARG B O 1
ATOM 3643 N N . LEU B 1 219 ? 71.870 42.213 34.118 1.00 20.72 216 LEU B N 1
ATOM 3644 C CA . LEU B 1 219 ? 71.284 41.878 35.389 1.00 19.98 216 LEU B CA 1
ATOM 3645 C C . LEU B 1 219 ? 70.095 40.933 35.183 1.00 19.57 216 LEU B C 1
ATOM 3646 O O . LEU B 1 219 ? 69.939 39.964 35.915 1.00 19.87 216 LEU B O 1
ATOM 3651 N N . TRP B 1 220 ? 69.239 41.251 34.228 1.00 19.90 217 TRP B N 1
ATOM 3652 C CA . TRP B 1 220 ? 67.991 40.501 34.060 1.00 20.38 217 TRP B CA 1
ATOM 3653 C C . TRP B 1 220 ? 68.213 39.173 33.329 1.00 20.34 217 TRP B C 1
ATOM 3654 O O . TRP B 1 220 ? 67.453 38.207 33.551 1.00 20.51 217 TRP B O 1
ATOM 3665 N N . VAL B 1 221 ? 69.245 39.099 32.476 1.00 20.46 218 VAL B N 1
ATOM 3666 C CA . VAL B 1 221 ? 69.652 37.795 31.938 1.00 20.10 218 VAL B CA 1
ATOM 3667 C C . VAL B 1 221 ? 69.979 36.879 33.128 1.00 19.89 218 VAL B C 1
ATOM 3668 O O . VAL B 1 221 ? 69.525 35.740 33.175 1.00 20.12 218 VAL B O 1
ATOM 3672 N N . ALA B 1 222 ? 70.725 37.393 34.104 1.00 18.85 219 ALA B N 1
ATOM 3673 C CA . ALA B 1 222 ? 71.147 36.609 35.243 1.00 18.56 219 ALA B CA 1
ATOM 3674 C C . ALA B 1 222 ? 70.012 36.294 36.211 1.00 19.02 219 ALA B C 1
ATOM 3675 O O . ALA B 1 222 ? 69.936 35.173 36.736 1.00 19.33 219 ALA B O 1
ATOM 3677 N N . LEU B 1 223 ? 69.148 37.273 36.493 1.00 18.64 220 LEU B N 1
ATOM 3678 C CA . LEU B 1 223 ? 67.991 37.004 37.365 1.00 19.43 220 LEU B CA 1
ATOM 3679 C C . LEU B 1 223 ? 67.024 35.984 36.731 1.00 19.55 220 LEU B C 1
ATOM 3680 O O . LEU B 1 223 ? 66.480 35.140 37.426 1.00 18.58 220 LEU B O 1
ATOM 3685 N N . ASP B 1 224 ? 66.836 36.045 35.415 1.00 20.28 221 ASP B N 1
ATOM 3686 C CA . ASP B 1 224 ? 66.019 35.041 34.723 1.00 21.27 221 ASP B CA 1
ATOM 3687 C C . ASP B 1 224 ? 66.657 33.649 34.811 1.00 21.82 221 ASP B C 1
ATOM 3688 O O . ASP B 1 224 ? 65.949 32.650 34.989 1.00 22.21 221 ASP B O 1
ATOM 3693 N N . TRP B 1 225 ? 67.984 33.587 34.723 1.00 20.94 222 TRP B N 1
ATOM 3694 C CA . TRP B 1 225 ? 68.710 32.328 34.897 1.00 20.85 222 TRP B CA 1
ATOM 3695 C C . TRP B 1 225 ? 68.493 31.782 36.297 1.00 20.42 222 TRP B C 1
ATOM 3696 O O . TRP B 1 225 ? 68.221 30.613 36.435 1.00 19.84 222 TRP B O 1
ATOM 3707 N N . LEU B 1 226 ? 68.534 32.631 37.315 1.00 20.77 223 LEU B N 1
ATOM 3708 C CA . LEU B 1 226 ? 68.368 32.169 38.686 1.00 20.28 223 LEU B CA 1
ATOM 3709 C C . LEU B 1 226 ? 66.925 31.701 38.935 1.00 21.11 223 LEU B C 1
ATOM 3710 O O . LEU B 1 226 ? 66.690 30.746 39.667 1.00 20.10 223 LEU B O 1
ATOM 3715 N N . GLU B 1 227 ? 65.967 32.429 38.369 1.00 21.66 224 GLU B N 1
ATOM 3716 C CA . GLU B 1 227 ? 64.553 32.095 38.475 1.00 22.96 224 GLU B CA 1
ATOM 3717 C C . GLU B 1 227 ? 64.317 30.679 37.912 1.00 23.44 224 GLU B C 1
ATOM 3718 O O . GLU B 1 227 ? 63.638 29.878 38.530 1.00 22.84 224 GLU B O 1
ATOM 3724 N N . ASP B 1 228 ? 64.921 30.376 36.762 1.00 23.61 225 ASP B N 1
ATOM 3725 C CA . ASP B 1 228 ? 64.875 29.020 36.189 1.00 23.82 225 ASP B CA 1
ATOM 3726 C C . ASP B 1 228 ? 65.670 27.961 37.014 1.00 23.17 225 ASP B C 1
ATOM 3727 O O . ASP B 1 228 ? 65.180 26.853 37.264 1.00 23.00 225 ASP B O 1
ATOM 3732 N N . ARG B 1 229 ? 66.874 28.295 37.471 1.00 22.49 226 ARG B N 1
ATOM 3733 C CA . ARG B 1 229 ? 67.682 27.347 38.239 1.00 22.27 226 ARG B CA 1
ATOM 3734 C C . ARG B 1 229 ? 66.940 26.966 39.520 1.00 22.44 226 ARG B C 1
ATOM 3735 O O . ARG B 1 229 ? 66.965 25.804 39.942 1.00 23.51 226 ARG B O 1
ATOM 3743 N N . LEU B 1 230 ? 66.288 27.941 40.135 1.00 21.94 227 LEU B N 1
ATOM 3744 C CA . LEU B 1 230 ? 65.551 27.710 41.397 1.00 22.52 227 LEU B CA 1
ATOM 3745 C C . LEU B 1 230 ? 64.108 27.141 41.212 1.00 22.79 227 LEU B C 1
ATOM 3746 O O . LEU B 1 230 ? 63.401 26.909 42.194 1.00 23.59 227 LEU B O 1
ATOM 3751 N N . SER B 1 231 ? 63.702 26.885 39.975 1.00 23.41 228 SER B N 1
ATOM 3752 C CA . SER B 1 231 ? 62.463 26.201 39.709 1.00 23.79 228 SER B CA 1
ATOM 3753 C C . SER B 1 231 ? 62.525 24.720 39.989 1.00 24.03 228 SER B C 1
ATOM 3754 O O . SER B 1 231 ? 61.488 24.129 40.211 1.00 24.80 228 SER B O 1
ATOM 3757 N N . THR B 1 232 ? 63.711 24.112 40.007 1.00 24.31 229 THR B N 1
ATOM 3758 C CA . THR B 1 232 ? 63.838 22.687 40.260 1.00 23.86 229 THR B CA 1
ATOM 3759 C C . THR B 1 232 ? 64.736 22.335 41.436 1.00 24.23 229 THR B C 1
ATOM 3760 O O . THR B 1 232 ? 65.035 21.174 41.648 1.00 24.25 229 THR B O 1
ATOM 3764 N N . ARG B 1 233 ? 65.234 23.324 42.152 1.00 23.99 230 ARG B N 1
ATOM 3765 C CA . ARG B 1 233 ? 66.141 23.101 43.269 1.00 23.24 230 ARG B CA 1
ATOM 3766 C C . ARG B 1 233 ? 65.606 24.020 44.378 1.00 22.21 230 ARG B C 1
ATOM 3767 O O . ARG B 1 233 ? 65.309 25.181 44.108 1.00 21.01 230 ARG B O 1
ATOM 3775 N N . ARG B 1 234 ? 65.541 23.551 45.610 1.00 21.53 231 ARG B N 1
ATOM 3776 C CA . ARG B 1 234 ? 65.080 24.431 46.688 1.00 21.57 231 ARG B CA 1
ATOM 3777 C C . ARG B 1 234 ? 66.029 25.633 46.951 1.00 20.84 231 ARG B C 1
ATOM 3778 O O . ARG B 1 234 ? 65.561 26.759 47.099 1.00 21.66 231 ARG B O 1
ATOM 3786 N N . TYR B 1 235 ? 67.348 25.383 46.945 1.00 20.98 232 TYR B N 1
ATOM 3787 C CA . TYR B 1 235 ? 68.359 26.424 47.103 1.00 19.26 232 TYR B CA 1
ATOM 3788 C C . TYR B 1 235 ? 69.345 26.306 45.970 1.00 20.20 232 TYR B C 1
ATOM 3789 O O . TYR B 1 235 ? 69.222 25.402 45.127 1.00 20.17 232 TYR B O 1
ATOM 3798 N N . LEU B 1 236 ? 70.297 27.249 45.880 1.00 20.49 233 LEU B N 1
ATOM 3799 C CA . LEU B 1 236 ? 71.128 27.335 44.664 1.00 20.90 233 LEU B CA 1
ATOM 3800 C C . LEU B 1 236 ? 71.862 26.045 44.312 1.00 21.47 233 LEU B C 1
ATOM 3801 O O . LEU B 1 236 ? 72.015 25.709 43.128 1.00 21.42 233 LEU B O 1
ATOM 3814 N N . GLY B 1 238 ? 70.952 22.944 45.508 1.00 24.69 235 GLY B N 1
ATOM 3815 C CA . GLY B 1 238 ? 70.101 21.765 45.765 1.00 24.33 235 GLY B CA 1
ATOM 3816 C C . GLY B 1 238 ? 69.268 21.852 47.041 1.00 23.48 235 GLY B C 1
ATOM 3817 O O . GLY B 1 238 ? 68.607 22.841 47.283 1.00 23.41 235 GLY B O 1
ATOM 3818 N N . ASP B 1 239 ? 69.350 20.801 47.853 1.00 22.79 236 ASP B N 1
ATOM 3819 C CA . ASP B 1 239 ? 68.421 20.544 48.943 1.00 22.00 236 ASP B CA 1
ATOM 3820 C C . ASP B 1 239 ? 68.631 21.400 50.190 1.00 21.95 236 ASP B C 1
ATOM 3821 O O . ASP B 1 239 ? 67.682 21.569 50.979 1.00 21.33 236 ASP B O 1
ATOM 3826 N N . HIS B 1 240 ? 69.843 21.930 50.367 1.00 20.63 237 HIS B N 1
ATOM 3827 C CA . HIS B 1 240 ? 70.212 22.681 51.582 1.00 20.82 237 HIS B CA 1
ATOM 3828 C C . HIS B 1 240 ? 70.935 23.987 51.288 1.00 21.12 237 HIS B C 1
ATOM 3829 O O . HIS B 1 240 ? 71.564 24.139 50.235 1.00 20.70 237 HIS B O 1
ATOM 3836 N N . ILE B 1 241 ? 70.874 24.887 52.263 1.00 21.11 238 ILE B N 1
ATOM 3837 C CA . ILE B 1 241 ? 71.564 26.166 52.228 1.00 21.16 238 ILE B CA 1
ATOM 3838 C C . ILE B 1 241 ? 73.090 25.986 52.215 1.00 21.73 238 ILE B C 1
ATOM 3839 O O . ILE B 1 241 ? 73.644 25.186 52.969 1.00 20.89 238 ILE B O 1
ATOM 3844 N N . THR B 1 242 ? 73.737 26.747 51.344 1.00 21.61 239 THR B N 1
ATOM 3845 C CA . THR B 1 242 ? 75.182 26.804 51.238 1.00 21.2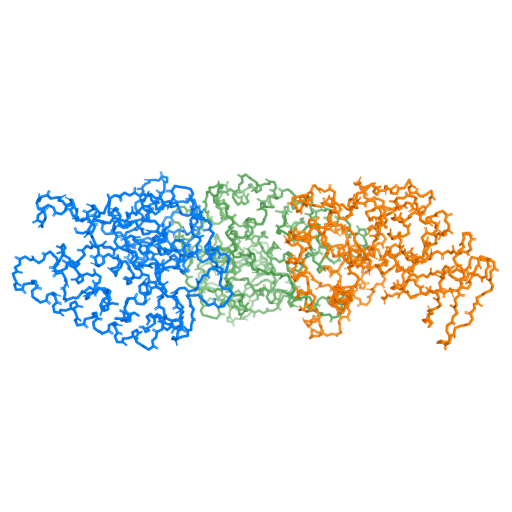4 239 THR B CA 1
ATOM 3846 C C . THR B 1 242 ? 75.675 28.259 51.159 1.00 21.67 239 THR B C 1
ATOM 3847 O O . THR B 1 242 ? 74.885 29.219 51.053 1.00 20.60 239 THR B O 1
ATOM 3851 N N . GLU B 1 243 ? 77.010 28.402 51.165 1.00 22.51 240 GLU B N 1
ATOM 3852 C CA . GLU B 1 243 ? 77.703 29.698 50.920 1.00 22.14 240 GLU B CA 1
ATOM 3853 C C . GLU B 1 243 ? 77.094 30.489 49.754 1.00 21.88 240 GLU B C 1
ATOM 3854 O O . GLU B 1 243 ? 76.953 31.717 49.844 1.00 22.40 240 GLU B O 1
ATOM 3860 N N . ALA B 1 244 ? 76.736 29.801 48.659 1.00 20.86 241 ALA B N 1
ATOM 3861 C CA . ALA B 1 244 ? 76.192 30.492 47.443 1.00 19.92 241 ALA B CA 1
ATOM 3862 C C . ALA B 1 244 ? 74.947 31.273 47.800 1.00 20.70 241 ALA B C 1
ATOM 3863 O O . ALA B 1 244 ? 74.790 32.413 47.371 1.00 19.59 241 ALA B O 1
ATOM 3865 N N . ASP B 1 245 ? 74.065 30.675 48.632 1.00 20.14 242 ASP B N 1
ATOM 3866 C CA . ASP B 1 245 ? 72.839 31.385 49.061 1.00 19.86 242 ASP B CA 1
ATOM 3867 C C . ASP B 1 245 ? 73.135 32.592 49.927 1.00 20.37 242 ASP B C 1
ATOM 3868 O O . ASP B 1 245 ? 72.469 33.649 49.844 1.00 20.82 242 ASP B O 1
ATOM 3873 N N . ILE B 1 246 ? 74.141 32.430 50.777 1.00 20.24 243 ILE B N 1
ATOM 3874 C CA . ILE B 1 246 ? 74.581 33.499 51.633 1.00 21.25 243 ILE B CA 1
ATOM 3875 C C . ILE B 1 246 ? 75.141 34.676 50.819 1.00 20.55 243 ILE B C 1
ATOM 3876 O O . ILE B 1 246 ? 75.070 35.789 51.289 1.00 20.42 243 ILE B O 1
ATOM 3881 N N . ARG B 1 247 ? 75.676 34.427 49.618 1.00 20.46 244 ARG B N 1
ATOM 3882 C CA . ARG B 1 247 ? 76.178 35.506 48.776 1.00 20.41 244 ARG B CA 1
ATOM 3883 C C . ARG B 1 247 ? 75.087 36.140 47.931 1.00 20.54 244 ARG B C 1
ATOM 3884 O O . ARG B 1 247 ? 75.204 37.306 47.594 1.00 21.31 244 ARG B O 1
ATOM 3892 N N . LEU B 1 248 ? 74.013 35.403 47.624 1.00 20.04 245 LEU B N 1
ATOM 3893 C CA . LEU B 1 248 ? 72.897 35.935 46.805 1.00 19.51 245 LEU B CA 1
ATOM 3894 C C . LEU B 1 248 ? 71.887 36.703 47.663 1.00 18.62 245 LEU B C 1
ATOM 3895 O O . LEU B 1 248 ? 71.389 37.745 47.259 1.00 18.88 245 LEU B O 1
ATOM 3900 N N . TYR B 1 249 ? 71.571 36.166 48.837 1.00 19.06 246 TYR B N 1
ATOM 3901 C CA . TYR B 1 249 ? 70.557 36.757 49.708 1.00 19.85 246 TYR B CA 1
ATOM 3902 C C . TYR B 1 249 ? 70.720 38.258 49.939 1.00 20.23 246 TYR B C 1
ATOM 3903 O O . TYR B 1 249 ? 69.743 38.998 49.848 1.00 20.21 246 TYR B O 1
ATOM 3912 N N . PRO B 1 250 ? 71.944 38.718 50.261 1.00 20.81 247 PRO B N 1
ATOM 3913 C CA . PRO B 1 250 ? 72.043 40.138 50.570 1.00 21.38 247 PRO B CA 1
ATOM 3914 C C . PRO B 1 250 ? 71.626 41.060 49.423 1.00 21.24 247 PRO B C 1
ATOM 3915 O O . PRO B 1 250 ? 71.133 42.165 49.694 1.00 21.55 247 PRO B O 1
ATOM 3919 N N . THR B 1 251 ? 71.819 40.641 48.176 1.00 20.41 248 THR B N 1
ATOM 3920 C CA . THR B 1 251 ? 71.360 41.440 47.051 1.00 20.72 248 THR B CA 1
ATOM 3921 C C . THR B 1 251 ? 69.830 41.365 46.932 1.00 21.45 248 THR B C 1
ATOM 3922 O O . THR B 1 251 ? 69.157 42.395 46.777 1.00 21.97 248 THR B O 1
ATOM 3926 N N . LEU B 1 252 ? 69.266 40.154 47.014 1.00 21.52 249 LEU B N 1
ATOM 3927 C CA . LEU B 1 252 ? 67.822 40.008 46.834 1.00 21.22 249 LEU B CA 1
ATOM 3928 C C . LEU B 1 252 ? 67.042 40.695 47.935 1.00 20.40 249 LEU B C 1
ATOM 3929 O O . LEU B 1 252 ? 65.996 41.294 47.660 1.00 19.24 249 LEU B O 1
ATOM 3934 N N . VAL B 1 253 ? 67.544 40.646 49.173 1.00 20.84 250 VAL B N 1
ATOM 3935 C CA . VAL B 1 253 ? 66.819 41.233 50.297 1.00 19.97 250 VAL B CA 1
ATOM 3936 C C . VAL B 1 253 ? 66.771 42.761 50.249 1.00 20.76 250 VAL B C 1
ATOM 3937 O O . VAL B 1 253 ? 65.909 43.396 50.903 1.00 20.96 250 VAL B O 1
ATOM 3941 N N . ARG B 1 254 ? 67.704 43.354 49.515 1.00 20.41 251 ARG B N 1
ATOM 3942 C CA . ARG B 1 254 ? 67.768 44.789 49.345 1.00 20.75 251 ARG B CA 1
ATOM 3943 C C . ARG B 1 254 ? 67.084 45.234 48.040 1.00 20.91 251 ARG B C 1
ATOM 3944 O O . ARG B 1 254 ? 67.041 46.416 47.754 1.00 20.45 251 ARG B O 1
ATOM 3952 N N . PHE B 1 255 ? 66.587 44.300 47.237 1.00 20.77 252 PHE B N 1
ATOM 3953 C CA . PHE B 1 255 ? 66.189 44.654 45.865 1.00 20.86 252 PHE B CA 1
ATOM 3954 C C . PHE B 1 255 ? 64.926 45.533 45.786 1.00 21.47 252 PHE B C 1
ATOM 3955 O O . PHE B 1 255 ? 64.962 46.656 45.242 1.00 20.69 252 PHE B O 1
ATOM 3963 N N . ASP B 1 256 ? 63.814 45.034 46.324 1.00 21.76 253 ASP B N 1
ATOM 3964 C CA . ASP B 1 256 ? 62.584 45.814 46.308 1.00 22.42 253 ASP B CA 1
ATOM 3965 C C . ASP B 1 256 ? 62.714 47.085 47.173 1.00 21.96 253 ASP B C 1
ATOM 3966 O O . ASP B 1 256 ? 62.216 48.135 46.779 1.00 22.25 253 ASP B O 1
ATOM 3971 N N . ALA B 1 257 ? 63.411 46.991 48.303 1.00 20.75 254 ALA B N 1
ATOM 3972 C CA . ALA B 1 257 ? 63.644 48.145 49.177 1.00 20.86 254 ALA B CA 1
ATOM 3973 C C . ALA B 1 257 ? 64.451 49.294 48.559 1.00 20.54 254 ALA B C 1
ATOM 3974 O O . ALA B 1 257 ? 64.167 50.455 48.828 1.00 20.60 254 ALA B O 1
ATOM 3976 N N . VAL B 1 258 ? 65.466 48.966 47.766 1.00 19.88 255 VAL B N 1
ATOM 3977 C CA . VAL B 1 258 ? 66.394 49.944 47.261 1.00 19.64 255 VAL B CA 1
ATOM 3978 C C . VAL B 1 258 ? 66.696 49.786 45.769 1.00 20.17 255 VAL B C 1
ATOM 3979 O O . VAL B 1 258 ? 66.471 50.702 45.000 1.00 21.21 255 VAL B O 1
ATOM 3983 N N . TYR B 1 259 ? 67.219 48.648 45.346 1.00 19.19 256 TYR B N 1
ATOM 3984 C CA . TYR B 1 259 ? 67.788 48.591 44.007 1.00 19.76 256 TYR B CA 1
ATOM 3985 C C . TYR B 1 259 ? 66.764 48.857 42.884 1.00 20.21 256 TYR B C 1
ATOM 3986 O O . TYR B 1 259 ? 67.087 49.458 41.836 1.00 19.90 256 TYR B O 1
ATOM 3995 N N . HIS B 1 260 ? 65.536 48.392 43.124 1.00 20.40 257 HIS B N 1
ATOM 3996 C CA . HIS B 1 260 ? 64.443 48.470 42.182 1.00 20.25 257 HIS B CA 1
ATOM 3997 C C . HIS B 1 260 ? 64.226 49.907 41.717 1.00 20.50 257 HIS B C 1
ATOM 3998 O O . HIS B 1 260 ? 64.112 50.163 40.510 1.00 19.59 257 HIS B O 1
ATOM 4005 N N . GLY B 1 261 ? 64.166 50.832 42.678 1.00 20.09 258 GLY B N 1
ATOM 4006 C CA . GLY B 1 261 ? 63.905 52.229 42.395 1.00 20.11 258 GLY B CA 1
ATOM 4007 C C . GLY B 1 261 ? 65.179 53.071 42.343 1.00 20.53 258 GLY B C 1
ATOM 4008 O O . GLY B 1 261 ? 65.500 53.636 41.316 1.00 19.70 258 GLY B O 1
ATOM 4009 N N . HIS B 1 262 ? 65.911 53.100 43.457 1.00 20.55 259 HIS B N 1
ATOM 4010 C CA . HIS B 1 262 ? 67.102 53.938 43.611 1.00 20.66 259 HIS B CA 1
ATOM 4011 C C . HIS B 1 262 ? 68.149 53.623 42.546 1.00 20.22 259 HIS B C 1
ATOM 4012 O O . HIS B 1 262 ? 68.733 54.529 41.971 1.00 20.50 259 HIS B O 1
ATOM 4019 N N . PHE B 1 263 ? 68.351 52.344 42.252 1.00 20.05 260 PHE B N 1
ATOM 4020 C CA . PHE B 1 263 ? 69.303 51.939 41.202 1.00 19.70 260 PHE B CA 1
ATOM 4021 C C . PHE B 1 263 ? 68.653 51.636 39.882 1.00 19.23 260 PHE B C 1
ATOM 4022 O O . PHE B 1 263 ? 69.308 51.168 38.952 1.00 19.21 260 PHE B O 1
ATOM 4030 N N . LYS B 1 264 ? 67.358 51.873 39.775 1.00 20.29 261 LYS B N 1
ATOM 4031 C CA . LYS B 1 264 ? 66.690 51.730 38.491 1.00 20.84 261 LYS B CA 1
ATOM 4032 C C . LYS B 1 264 ? 66.700 50.339 37.906 1.00 20.35 261 LYS B C 1
ATOM 4033 O O . LYS B 1 264 ? 66.633 50.180 36.680 1.00 20.57 261 LYS B O 1
ATOM 4039 N N . CYS B 1 265 ? 66.753 49.342 38.767 1.00 20.58 262 CYS B N 1
ATOM 4040 C CA . CYS B 1 265 ? 66.861 47.953 38.341 1.00 20.80 262 CYS B CA 1
ATOM 4041 C C . CYS B 1 265 ? 65.510 47.313 38.012 1.00 21.01 262 CYS B C 1
ATOM 4042 O O . CYS B 1 265 ? 65.483 46.223 37.504 1.00 21.24 262 CYS B O 1
ATOM 4045 N N . GLY B 1 266 ? 64.409 48.017 38.278 1.00 20.45 263 GLY B N 1
ATOM 4046 C CA . GLY B 1 266 ? 63.086 47.399 38.317 1.00 20.11 263 GLY B CA 1
ATOM 4047 C C . GLY B 1 266 ? 62.371 47.019 37.030 1.00 18.95 263 GLY B C 1
ATOM 4048 O O . GLY B 1 266 ? 61.363 47.621 36.689 1.00 18.37 263 GLY B O 1
ATOM 4049 N N . ARG B 1 267 ? 62.831 45.977 36.338 1.00 19.38 264 ARG B N 1
ATOM 4050 C CA . ARG B 1 267 ? 61.988 45.366 35.317 1.00 19.25 264 ARG B CA 1
ATOM 4051 C C . ARG B 1 267 ? 60.716 44.832 35.987 1.00 19.05 264 ARG B C 1
ATOM 4052 O O . ARG B 1 267 ? 59.597 44.996 35.467 1.00 17.84 264 ARG B O 1
ATOM 4060 N N . ASN B 1 268 ? 60.939 44.215 37.135 1.00 19.76 265 ASN B N 1
ATOM 4061 C CA . ASN B 1 268 ? 59.941 43.546 37.949 1.00 20.61 265 ASN B CA 1
ATOM 4062 C C . ASN B 1 268 ? 60.408 43.733 39.370 1.00 20.62 265 ASN B C 1
ATOM 4063 O O . ASN B 1 268 ? 61.605 43.905 39.611 1.00 21.36 265 ASN B O 1
ATOM 4068 N N . LYS B 1 269 ? 59.494 43.698 40.314 1.00 20.31 266 LYS B N 1
ATOM 4069 C CA . LYS B 1 269 ? 59.880 43.496 41.699 1.00 20.36 266 LYS B CA 1
ATOM 4070 C C . LYS B 1 269 ? 60.163 41.998 41.886 1.00 20.83 266 LYS B C 1
ATOM 4071 O O . LYS B 1 269 ? 59.671 41.131 41.113 1.00 19.17 266 LYS B O 1
ATOM 4077 N N . ILE B 1 270 ? 60.958 41.672 42.896 1.00 20.81 267 ILE B N 1
ATOM 4078 C CA . ILE B 1 270 ? 61.214 40.271 43.205 1.00 21.08 267 ILE B CA 1
ATOM 4079 C C . ILE B 1 270 ? 59.899 39.547 43.573 1.00 21.29 267 ILE B C 1
ATOM 4080 O O . ILE B 1 270 ? 59.742 38.351 43.275 1.00 20.36 267 ILE B O 1
ATOM 4085 N N . THR B 1 271 ? 58.960 40.272 44.186 1.00 22.20 268 THR B N 1
ATOM 4086 C CA . THR B 1 271 ? 57.627 39.723 44.504 1.00 22.76 268 THR B CA 1
ATOM 4087 C C . THR B 1 271 ? 56.902 39.179 43.264 1.00 22.94 268 THR B C 1
ATOM 4088 O O . THR B 1 271 ? 56.026 38.334 43.393 1.00 23.06 268 THR B O 1
ATOM 4092 N N . GLU B 1 272 ? 57.263 39.659 42.077 1.00 22.28 269 GLU B N 1
ATOM 4093 C CA . GLU B 1 272 ? 56.651 39.180 40.810 1.00 22.52 269 GLU B CA 1
ATOM 4094 C C . GLU B 1 272 ? 57.401 38.015 40.168 1.00 22.98 269 GLU B C 1
ATOM 4095 O O . GLU B 1 272 ? 57.036 37.568 39.100 1.00 22.07 269 GLU B O 1
ATOM 4109 N N . PRO B 1 274 ? 58.197 34.250 40.762 1.00 22.09 271 PRO B N 1
ATOM 4110 C CA . PRO B 1 274 ? 57.670 33.338 41.775 1.00 21.79 271 PRO B CA 1
ATOM 4111 C C . PRO B 1 274 ? 58.748 32.509 42.465 1.00 21.07 271 PRO B C 1
ATOM 4112 O O . PRO B 1 274 ? 58.707 32.364 43.679 1.00 19.66 271 PRO B O 1
ATOM 4116 N N . ASN B 1 275 ? 59.726 31.992 41.720 1.00 20.28 272 ASN B N 1
ATOM 4117 C CA . ASN B 1 275 ? 60.744 31.178 42.383 1.00 21.20 272 ASN B CA 1
ATOM 4118 C C . ASN B 1 275 ? 61.685 32.021 43.261 1.00 20.39 272 ASN B C 1
ATOM 4119 O O . ASN B 1 275 ? 61.950 31.677 44.410 1.00 20.39 272 ASN B O 1
ATOM 4124 N N . LEU B 1 276 ? 62.150 33.140 42.745 1.00 20.77 273 LEU B N 1
ATOM 4125 C CA . LEU B 1 276 ? 63.045 34.010 43.535 1.00 21.15 273 LEU B CA 1
ATOM 4126 C C . LEU B 1 276 ? 62.353 34.511 44.799 1.00 20.87 273 LEU B C 1
ATOM 4127 O O . LEU B 1 276 ? 62.976 34.605 45.870 1.00 21.77 273 LEU B O 1
ATOM 4132 N N . TRP B 1 277 ? 61.063 34.831 44.702 1.00 19.80 274 TRP B N 1
ATOM 4133 C CA . TRP B 1 277 ? 60.327 35.375 45.862 1.00 19.36 274 TRP B CA 1
ATOM 4134 C C . TRP B 1 277 ? 60.066 34.318 46.918 1.00 20.23 274 TRP B C 1
ATOM 4135 O O . TRP B 1 277 ? 60.174 34.581 48.103 1.00 19.59 274 TRP B O 1
ATOM 4146 N N . GLY B 1 278 ? 59.749 33.100 46.477 1.00 19.72 275 GLY B N 1
ATOM 4147 C CA . GLY B 1 278 ? 59.650 31.975 47.415 1.00 19.64 275 GLY B CA 1
ATOM 4148 C C . GLY B 1 278 ? 60.955 31.717 48.137 1.00 18.89 275 GLY B C 1
ATOM 4149 O O . GLY B 1 278 ? 60.997 31.615 49.353 1.00 18.56 275 GLY B O 1
ATOM 4150 N N . TYR B 1 279 ? 62.023 31.644 47.357 1.00 19.83 276 TYR B N 1
ATOM 4151 C CA . TYR B 1 279 ? 63.383 31.427 47.881 1.00 20.19 276 TYR B CA 1
ATOM 4152 C C . TYR B 1 279 ? 63.821 32.519 48.839 1.00 20.10 276 TYR B C 1
ATOM 4153 O O . TYR B 1 279 ? 64.305 32.229 49.904 1.00 19.03 276 TYR B O 1
ATOM 4162 N N . LEU B 1 280 ? 63.598 33.779 48.463 1.00 20.14 277 LEU B N 1
ATOM 4163 C CA . LEU B 1 280 ? 63.892 34.922 49.338 1.00 20.65 277 LEU B CA 1
ATOM 4164 C C . LEU B 1 280 ? 63.163 34.860 50.702 1.00 20.47 277 LEU B C 1
ATOM 4165 O O . LEU B 1 280 ? 63.756 35.070 51.768 1.00 19.93 277 LEU B O 1
ATOM 4170 N N . ARG B 1 281 ? 61.875 34.524 50.658 1.00 20.39 278 ARG B N 1
ATOM 4171 C CA . ARG B 1 281 ? 61.091 34.393 51.895 1.00 19.41 278 ARG B CA 1
ATOM 4172 C C . ARG B 1 281 ? 61.582 33.210 52.737 1.00 18.90 278 ARG B C 1
ATOM 4173 O O . ARG B 1 281 ? 61.713 33.312 53.947 1.00 18.83 278 ARG B O 1
ATOM 4181 N N . ASP B 1 282 ? 61.865 32.092 52.071 1.00 19.36 279 ASP B N 1
ATOM 4182 C CA . ASP B 1 282 ? 62.391 30.890 52.704 1.00 19.89 279 ASP B CA 1
ATOM 4183 C C . ASP B 1 282 ? 63.691 31.234 53.453 1.00 20.51 279 ASP B C 1
ATOM 4184 O O . ASP B 1 282 ? 63.845 30.952 54.662 1.00 21.24 279 ASP B O 1
ATOM 4189 N N . LEU B 1 283 ? 64.613 31.904 52.770 1.00 20.01 280 LEU B N 1
ATOM 4190 C CA . LEU B 1 283 ? 65.844 32.321 53.427 1.00 20.20 280 LEU B CA 1
ATOM 4191 C C . LEU B 1 283 ? 65.586 33.337 54.545 1.00 19.53 280 LEU B C 1
ATOM 4192 O O . LEU B 1 283 ? 66.087 33.174 55.631 1.00 19.09 280 LEU B O 1
ATOM 4197 N N . PHE B 1 284 ? 64.775 34.351 54.291 1.00 20.06 281 PHE B N 1
ATOM 4198 C CA . PHE B 1 284 ? 64.527 35.412 55.287 1.00 19.86 281 PHE B CA 1
ATOM 4199 C C . PHE B 1 284 ? 64.042 34.817 56.588 1.00 20.87 281 PHE B C 1
ATOM 4200 O O . PHE B 1 284 ? 64.437 35.251 57.683 1.00 19.65 281 PHE B O 1
ATOM 4208 N N . GLN B 1 285 ? 63.188 33.801 56.455 1.00 20.93 282 GLN B N 1
ATOM 4209 C CA . GLN B 1 285 ? 62.548 33.187 57.603 1.00 21.85 282 GLN B CA 1
ATOM 4210 C C . GLN B 1 285 ? 63.476 32.184 58.303 1.00 22.38 282 GLN B C 1
ATOM 4211 O O . GLN B 1 285 ? 63.099 31.596 59.294 1.00 23.50 282 GLN B O 1
ATOM 4217 N N . THR B 1 286 ? 64.677 31.976 57.793 1.00 21.56 283 THR B N 1
ATOM 4218 C CA . THR B 1 286 ? 65.641 31.099 58.446 1.00 21.73 283 THR B CA 1
ATOM 4219 C C . THR B 1 286 ? 66.521 31.892 59.424 1.00 22.13 283 THR B C 1
ATOM 4220 O O . THR B 1 286 ? 66.913 33.029 59.125 1.00 22.93 283 THR B O 1
ATOM 4224 N N . PRO B 1 287 ? 66.848 31.306 60.584 1.00 22.50 284 PRO B N 1
ATOM 4225 C CA . PRO B 1 287 ? 67.809 31.918 61.504 1.00 22.66 284 PRO B CA 1
ATOM 4226 C C . PRO B 1 287 ? 69.101 32.343 60.820 1.00 22.48 284 PRO B C 1
ATOM 4227 O O . PRO B 1 287 ? 69.623 31.603 59.964 1.00 22.72 284 PRO B O 1
ATOM 4231 N N . GLY B 1 288 ? 69.597 33.513 61.206 1.00 22.43 285 GLY B N 1
ATOM 4232 C CA . GLY B 1 288 ? 70.802 34.119 60.593 1.00 22.83 285 GLY B CA 1
ATOM 4233 C C . GLY B 1 288 ? 70.542 35.135 59.490 1.00 22.54 285 GLY B C 1
ATOM 4234 O O . GLY B 1 288 ? 71.371 36.026 59.237 1.00 21.71 285 GLY B O 1
ATOM 4235 N N . PHE B 1 289 ? 69.398 34.976 58.817 1.00 21.87 286 PHE B N 1
ATOM 4236 C CA . PHE B 1 289 ? 69.045 35.784 57.660 1.00 21.42 286 PHE B CA 1
ATOM 4237 C C . PHE B 1 289 ? 68.158 36.987 58.065 1.00 21.72 286 PHE B C 1
ATOM 4238 O O . PHE B 1 289 ? 68.664 38.128 58.236 1.00 21.38 286 PHE B O 1
ATOM 4246 N N . GLY B 1 290 ? 66.860 36.751 58.270 1.00 21.20 287 GLY B N 1
ATOM 4247 C CA . GLY B 1 290 ? 65.957 37.836 58.651 1.00 20.61 287 GLY B CA 1
ATOM 4248 C C . GLY B 1 290 ? 66.376 38.532 59.934 1.00 21.25 287 GLY B C 1
ATOM 4249 O O . GLY B 1 290 ? 66.248 39.744 60.044 1.00 20.73 287 GLY B O 1
ATOM 4250 N N . ASP B 1 291 ? 66.905 37.780 60.899 1.00 20.83 288 ASP B N 1
ATOM 4251 C CA . ASP B 1 291 ? 67.264 38.342 62.181 1.00 21.83 288 ASP B CA 1
ATOM 4252 C C . ASP B 1 291 ? 68.584 39.145 62.195 1.00 21.51 288 ASP B C 1
ATOM 4253 O O . ASP B 1 291 ? 68.990 39.628 63.247 1.00 21.10 288 ASP B O 1
ATOM 4258 N N . THR B 1 292 ? 69.233 39.285 61.036 1.00 21.82 289 THR B N 1
ATOM 4259 C CA . THR B 1 292 ? 70.370 40.175 60.846 1.00 21.54 289 THR B CA 1
ATOM 4260 C C . THR B 1 292 ? 70.067 41.267 59.777 1.00 22.08 289 THR B C 1
ATOM 4261 O O . THR B 1 292 ? 70.963 42.043 59.365 1.00 22.32 289 THR B O 1
ATOM 4265 N N . THR B 1 293 ? 68.808 41.326 59.325 1.00 20.82 290 THR B N 1
ATOM 4266 C CA . THR B 1 293 ? 68.403 42.268 58.275 1.00 20.48 290 THR B CA 1
ATOM 4267 C C . THR B 1 293 ? 67.666 43.482 58.872 1.00 20.58 290 THR B C 1
ATOM 4268 O O . THR B 1 293 ? 66.565 43.330 59.444 1.00 19.91 290 THR B O 1
ATOM 4272 N N . ASP B 1 294 ? 68.283 44.669 58.755 1.00 21.24 291 ASP B N 1
ATOM 4273 C CA . ASP B 1 294 ? 67.694 45.919 59.241 1.00 21.42 291 ASP B CA 1
ATOM 4274 C C . ASP B 1 294 ? 67.287 46.808 58.072 1.00 21.50 291 ASP B C 1
ATOM 4275 O O . ASP B 1 294 ? 68.113 47.493 57.491 1.00 21.64 291 ASP B O 1
ATOM 4280 N N . PHE B 1 295 ? 65.995 46.793 57.736 1.00 21.60 292 PHE B N 1
ATOM 4281 C CA . PHE B 1 295 ? 65.504 47.435 56.525 1.00 21.43 292 PHE B CA 1
ATOM 4282 C C . PHE B 1 295 ? 65.595 48.952 56.610 1.00 21.53 292 PHE B C 1
ATOM 4283 O O . PHE B 1 295 ? 65.808 49.605 55.594 1.00 21.30 292 PHE B O 1
ATOM 4291 N N . THR B 1 296 ? 65.452 49.518 57.807 1.00 22.44 293 THR B N 1
ATOM 4292 C CA . THR B 1 296 ? 65.593 50.976 57.993 1.00 22.50 293 THR B CA 1
ATOM 4293 C C . THR B 1 296 ? 67.011 51.452 57.722 1.00 22.78 293 THR B C 1
ATOM 4294 O O . THR B 1 296 ? 67.218 52.417 56.985 1.00 22.80 293 THR B O 1
ATOM 4298 N N . GLU B 1 297 ? 67.994 50.791 58.314 1.00 22.65 294 GLU B N 1
ATOM 4299 C CA . GLU B 1 297 ? 69.376 51.140 58.047 1.00 22.93 294 GLU B CA 1
ATOM 4300 C C . GLU B 1 297 ? 69.759 50.939 56.576 1.00 22.26 294 GLU B C 1
ATOM 4301 O O . GLU B 1 297 ? 70.491 51.763 56.035 1.00 20.92 294 GLU B O 1
ATOM 4307 N N . ILE B 1 298 ? 69.261 49.864 55.946 1.00 21.16 295 ILE B N 1
ATOM 4308 C CA . ILE B 1 298 ? 69.485 49.617 54.527 1.00 20.89 295 ILE B CA 1
ATOM 4309 C C . ILE B 1 298 ? 68.992 50.805 53.701 1.00 22.03 295 ILE B C 1
ATOM 4310 O O . ILE B 1 298 ? 69.769 51.433 52.957 1.00 22.43 295 ILE B O 1
ATOM 4315 N N . LYS B 1 299 ? 67.727 51.172 53.890 1.00 21.85 296 LYS B N 1
ATOM 4316 C CA . LYS B 1 299 ? 67.120 52.215 53.061 1.00 21.95 296 LYS B CA 1
ATOM 4317 C C . LYS B 1 299 ? 67.779 53.591 53.329 1.00 22.86 296 LYS B C 1
ATOM 4318 O O . LYS B 1 299 ? 68.082 54.342 52.403 1.00 22.99 296 LYS B O 1
ATOM 4324 N N . GLN B 1 300 ? 67.996 53.913 54.596 1.00 23.29 297 GLN B N 1
ATOM 4325 C CA . GLN B 1 300 ? 68.655 55.168 54.969 1.00 24.11 297 GLN B CA 1
ATOM 4326 C C . GLN B 1 300 ? 70.036 55.333 54.340 1.00 24.52 297 GLN B C 1
ATOM 4327 O O . GLN B 1 300 ? 70.318 56.369 53.750 1.00 24.76 297 GLN B O 1
ATOM 4333 N N . HIS B 1 301 ? 70.878 54.312 54.446 1.00 24.42 298 HIS B N 1
ATOM 4334 C CA . HIS B 1 301 ? 72.181 54.367 53.834 1.00 24.69 298 HIS B CA 1
ATOM 4335 C C . HIS B 1 301 ? 72.144 54.717 52.337 1.00 24.38 298 HIS B C 1
ATOM 4336 O O . HIS B 1 301 ? 72.806 55.683 51.899 1.00 24.71 298 HIS B O 1
ATOM 4343 N N . TYR B 1 302 ? 71.398 53.951 51.545 1.00 23.23 299 TYR B N 1
ATOM 4344 C CA . TYR B 1 302 ? 71.383 54.176 50.102 1.00 22.59 299 TYR B CA 1
ATOM 4345 C C . TYR B 1 302 ? 70.760 55.500 49.703 1.00 22.22 299 TYR B C 1
ATOM 4346 O O . TYR B 1 302 ? 71.384 56.298 48.986 1.00 23.08 299 TYR B O 1
ATOM 4355 N N . TYR B 1 303 ? 69.565 55.781 50.209 1.00 21.67 300 TYR B N 1
ATOM 4356 C CA . TYR B 1 303 ? 68.811 56.934 49.746 1.00 21.16 300 TYR B CA 1
ATOM 4357 C C . TYR B 1 303 ? 69.363 58.269 50.273 1.00 21.81 300 TYR B C 1
ATOM 4358 O O . TYR B 1 303 ? 69.261 59.287 49.598 1.00 21.55 300 TYR B O 1
ATOM 4367 N N . ILE B 1 304 ? 69.933 58.271 51.473 1.00 22.32 301 ILE B N 1
ATOM 4368 C CA . ILE B 1 304 ? 70.539 59.485 52.026 1.00 22.50 301 ILE B CA 1
ATOM 4369 C C . ILE B 1 304 ? 71.977 59.726 51.540 1.00 23.75 301 ILE B C 1
ATOM 4370 O O . ILE B 1 304 ? 72.311 60.849 51.149 1.00 24.52 301 ILE B O 1
ATOM 4375 N N . THR B 1 305 ? 72.820 58.696 51.557 1.00 25.00 302 THR B N 1
ATOM 4376 C CA . THR B 1 305 ? 74.240 58.844 51.176 1.00 26.19 302 THR B CA 1
ATOM 4377 C C . THR B 1 305 ? 74.446 59.161 49.718 1.00 25.54 302 THR B C 1
ATOM 4378 O O . THR B 1 305 ? 75.325 59.938 49.398 1.00 24.96 302 THR B O 1
ATOM 4382 N N . HIS B 1 306 ? 73.698 58.514 48.828 1.00 24.98 303 HIS B N 1
ATOM 4383 C CA . HIS B 1 306 ? 73.947 58.669 47.403 1.00 25.33 303 HIS B CA 1
ATOM 4384 C C . HIS B 1 306 ? 73.264 59.890 46.820 1.00 25.62 303 HIS B C 1
ATOM 4385 O O . HIS B 1 306 ? 72.337 59.769 46.005 1.00 24.84 303 HIS B O 1
ATOM 4392 N N . ALA B 1 307 ? 73.773 61.062 47.216 1.00 25.35 304 ALA B N 1
ATOM 4393 C CA . ALA B 1 307 ? 73.214 62.365 46.836 1.00 25.91 304 ALA B CA 1
ATOM 4394 C C . ALA B 1 307 ? 73.375 62.693 45.359 1.00 26.24 304 ALA B C 1
ATOM 4395 O O . ALA B 1 307 ? 72.621 63.496 44.826 1.00 25.72 304 ALA B O 1
ATOM 4397 N N . GLU B 1 308 ? 74.379 62.098 44.725 1.00 26.85 305 GLU B N 1
ATOM 4398 C CA A GLU B 1 308 ? 74.622 62.209 43.288 0.50 27.49 305 GLU B CA 1
ATOM 4399 C CA B GLU B 1 308 ? 74.568 62.302 43.295 0.50 27.36 305 GLU B CA 1
ATOM 4400 C C . GLU B 1 308 ? 73.481 61.578 42.466 1.00 27.51 305 GLU B C 1
ATOM 4401 O O . GLU B 1 308 ? 73.196 61.986 41.344 1.00 27.84 305 GLU B O 1
ATOM 4412 N N . ILE B 1 309 ? 72.844 60.554 43.029 1.00 27.26 306 ILE B N 1
ATOM 4413 C CA . ILE B 1 309 ? 71.687 59.872 42.378 1.00 27.67 306 ILE B CA 1
ATOM 4414 C C . ILE B 1 309 ? 70.359 60.432 42.899 1.00 26.79 306 ILE B C 1
ATOM 4415 O O . ILE B 1 309 ? 69.402 60.559 42.143 1.00 27.46 306 ILE B O 1
ATOM 4420 N N . ASN B 1 310 ? 70.328 60.785 44.188 1.00 25.65 307 ASN B N 1
ATOM 4421 C CA . ASN B 1 310 ? 69.107 61.158 44.910 1.00 24.27 307 ASN B CA 1
ATOM 4422 C C . ASN B 1 310 ? 69.350 62.431 45.749 1.00 23.60 307 ASN B C 1
ATOM 4423 O O . ASN B 1 310 ? 69.396 62.370 46.973 1.00 22.98 307 ASN B O 1
ATOM 4428 N N . PRO B 1 311 ? 69.489 63.599 45.085 1.00 23.53 308 PRO B N 1
ATOM 4429 C CA . PRO B 1 311 ? 69.883 64.841 45.772 1.00 23.48 308 PRO B CA 1
ATOM 4430 C C . PRO B 1 311 ? 68.907 65.339 46.838 1.00 23.51 308 PRO B C 1
ATOM 4431 O O . PRO B 1 311 ? 69.319 66.069 47.710 1.00 23.26 308 PRO B O 1
ATOM 4435 N N . THR B 1 312 ? 67.631 64.958 46.780 1.00 23.31 309 THR B N 1
ATOM 4436 C CA . THR B 1 312 ? 66.687 65.342 47.842 1.00 23.35 309 THR B CA 1
ATOM 4437 C C . THR B 1 312 ? 67.016 64.585 49.145 1.00 23.60 309 THR B C 1
ATOM 4438 O O . THR B 1 312 ? 66.639 65.016 50.227 1.00 23.58 309 THR B O 1
ATOM 4442 N N . ARG B 1 313 ? 67.725 63.463 49.034 1.00 23.23 310 ARG B N 1
ATOM 4443 C CA . ARG B 1 313 ? 68.023 62.604 50.181 1.00 23.73 310 ARG B CA 1
ATOM 4444 C C . ARG B 1 313 ? 66.770 62.071 50.922 1.00 23.14 310 ARG B C 1
ATOM 4445 O O . ARG B 1 313 ? 66.866 61.642 52.075 1.00 23.78 310 ARG B O 1
ATOM 4453 N N . ILE B 1 314 ? 65.620 62.053 50.247 1.00 22.30 311 ILE B N 1
ATOM 4454 C CA . ILE B 1 314 ? 64.380 61.531 50.812 1.00 21.71 311 ILE B CA 1
ATOM 4455 C C . ILE B 1 314 ? 64.392 60.007 50.751 1.00 21.29 311 ILE B C 1
ATOM 4456 O O . ILE B 1 314 ? 64.824 59.404 49.752 1.00 20.81 311 ILE B O 1
ATOM 4461 N N . VAL B 1 315 ? 63.949 59.382 51.834 1.00 20.77 312 VAL B N 1
ATOM 4462 C CA . VAL B 1 315 ? 63.825 57.945 51.897 1.00 20.25 312 VAL B CA 1
ATOM 4463 C C . VAL B 1 315 ? 62.365 57.586 51.661 1.00 19.96 312 VAL B C 1
ATOM 4464 O O . VAL B 1 315 ? 61.506 58.038 52.411 1.00 19.86 312 VAL B O 1
ATOM 4468 N N . PRO B 1 316 ? 62.070 56.813 50.599 1.00 19.93 313 PRO B N 1
ATOM 4469 C CA . PRO B 1 316 ? 60.658 56.447 50.386 1.00 20.04 313 PRO B CA 1
ATOM 4470 C C . PRO B 1 316 ? 60.104 55.685 51.561 1.00 19.79 313 PRO B C 1
ATOM 4471 O O . PRO B 1 316 ? 60.826 54.899 52.167 1.00 19.93 313 PRO B O 1
ATOM 4475 N N . VAL B 1 317 ? 58.842 55.918 51.890 1.00 19.87 314 VAL B N 1
ATOM 4476 C CA . VAL B 1 317 ? 58.188 55.148 52.944 1.00 20.08 314 VAL B CA 1
ATOM 4477 C C . VAL B 1 317 ? 58.078 53.668 52.536 1.00 20.02 314 VAL B C 1
ATOM 4478 O O . VAL B 1 317 ? 58.261 52.768 53.348 1.00 19.19 314 VAL B O 1
ATOM 4482 N N . GLY B 1 318 ? 57.798 53.412 51.266 1.00 19.91 315 GLY B N 1
ATOM 4483 C CA . GLY B 1 318 ? 57.617 52.061 50.817 1.00 20.78 315 GLY B CA 1
ATOM 4484 C C . GLY B 1 318 ? 58.933 51.419 50.427 1.00 21.07 315 GLY B C 1
ATOM 4485 O O . GLY B 1 318 ? 59.991 52.058 50.519 1.00 21.52 315 GLY B O 1
ATOM 4486 N N . PRO B 1 319 ? 58.886 50.157 49.987 1.00 21.33 316 PRO B N 1
ATOM 4487 C CA . PRO B 1 319 ? 57.691 49.357 49.804 1.00 21.89 316 PRO B CA 1
ATOM 4488 C C . PRO B 1 319 ? 57.136 48.790 51.109 1.00 22.62 316 PRO B C 1
ATOM 4489 O O . PRO B 1 319 ? 57.814 48.780 52.145 1.00 21.66 316 PRO B O 1
ATOM 4493 N N . ASP B 1 320 ? 55.922 48.259 51.027 1.00 23.33 317 ASP B N 1
ATOM 4494 C CA . ASP B 1 320 ? 55.389 47.442 52.107 1.00 24.51 317 ASP B CA 1
ATOM 4495 C C . ASP B 1 320 ? 56.231 46.154 52.195 1.00 24.15 317 ASP B C 1
ATOM 4496 O O . ASP B 1 320 ? 56.408 45.480 51.216 1.00 22.43 317 ASP B O 1
ATOM 4501 N N . LEU B 1 321 ? 56.749 45.831 53.373 1.00 23.19 318 LEU B N 1
ATOM 4502 C CA . LEU B 1 321 ? 57.651 44.668 53.537 1.00 22.83 318 LEU B CA 1
ATOM 4503 C C . LEU B 1 321 ? 56.978 43.407 54.126 1.00 23.37 318 LEU B C 1
ATOM 4504 O O . LEU B 1 321 ? 57.644 42.366 54.319 1.00 24.11 318 LEU B O 1
ATOM 4509 N N . SER B 1 322 ? 55.696 43.505 54.461 1.00 23.18 319 SER B N 1
ATOM 4510 C CA . SER B 1 322 ? 54.984 42.467 55.198 1.00 24.92 319 SER B CA 1
ATOM 4511 C C . SER B 1 322 ? 54.987 41.093 54.500 1.00 25.11 319 SER B C 1
ATOM 4512 O O . SER B 1 322 ? 54.933 40.073 55.162 1.00 25.20 319 SER B O 1
ATOM 4515 N N . GLY B 1 323 ? 55.110 41.082 53.182 1.00 24.43 320 GLY B N 1
ATOM 4516 C CA . GLY B 1 323 ? 55.201 39.837 52.449 1.00 25.04 320 GLY B CA 1
ATOM 4517 C C . GLY B 1 323 ? 56.377 38.933 52.838 1.00 24.60 320 GLY B C 1
ATOM 4518 O O . GLY B 1 323 ? 56.297 37.730 52.675 1.00 23.19 320 GLY B O 1
ATOM 4519 N N . PHE B 1 324 ? 57.456 39.525 53.352 1.00 24.34 321 PHE B N 1
ATOM 4520 C CA . PHE B 1 324 ? 58.602 38.747 53.801 1.00 24.30 321 PHE B CA 1
ATOM 4521 C C . PHE B 1 324 ? 58.246 37.650 54.778 1.00 24.64 321 PHE B C 1
ATOM 4522 O O . PHE B 1 324 ? 58.935 36.619 54.805 1.00 24.66 321 PHE B O 1
ATOM 4530 N N . ALA B 1 325 ? 57.184 37.851 55.559 1.00 25.57 322 ALA B N 1
ATOM 4531 C CA . ALA B 1 325 ? 56.763 36.888 56.575 1.00 26.29 322 ALA B CA 1
ATOM 4532 C C . ALA B 1 325 ? 55.672 35.896 56.103 1.00 26.07 322 ALA B C 1
ATOM 4533 O O . ALA B 1 325 ? 55.248 35.064 56.891 1.00 26.99 322 ALA B O 1
ATOM 4535 N N . THR B 1 326 ? 55.210 35.978 54.861 1.00 25.38 323 THR B N 1
ATOM 4536 C CA . THR B 1 326 ? 54.116 35.100 54.410 1.00 25.18 323 THR B CA 1
ATOM 4537 C C . THR B 1 326 ? 54.603 33.679 54.033 1.00 25.28 323 THR B C 1
ATOM 4538 O O . THR B 1 326 ? 55.804 33.492 53.758 1.00 25.92 323 THR B O 1
ATOM 4542 N N . PRO B 1 327 ? 53.693 32.664 54.007 1.00 25.64 324 PRO B N 1
ATOM 4543 C CA . PRO B 1 327 ? 54.106 31.308 53.612 1.00 25.63 324 PRO B CA 1
ATOM 4544 C C . PRO B 1 327 ? 54.792 31.274 52.225 1.00 24.87 324 PRO B C 1
ATOM 4545 O O . PRO B 1 327 ? 54.283 31.826 51.261 1.00 23.40 324 PRO B O 1
ATOM 4549 N N . HIS B 1 328 ? 55.918 30.593 52.142 1.00 25.08 325 HIS B N 1
ATOM 4550 C CA . HIS B 1 328 ? 56.776 30.686 50.958 1.00 25.02 325 HIS B CA 1
ATOM 4551 C C . HIS B 1 328 ? 56.573 29.588 49.935 1.00 25.56 325 HIS B C 1
ATOM 4552 O O . HIS B 1 328 ? 57.020 29.729 48.798 1.00 27.58 325 HIS B O 1
ATOM 4559 N N . GLY B 1 329 ? 55.899 28.508 50.318 1.00 23.92 326 GLY B N 1
ATOM 4560 C CA . GLY B 1 329 ? 55.618 27.373 49.423 1.00 23.61 326 GLY B CA 1
ATOM 4561 C C . GLY B 1 329 ? 56.831 26.576 48.886 1.00 23.31 326 GLY B C 1
ATOM 4562 O O . GLY B 1 329 ? 56.665 25.739 48.008 1.00 24.63 326 GLY B O 1
ATOM 4563 N N . ARG B 1 330 ? 58.019 26.754 49.447 1.00 21.22 327 ARG B N 1
ATOM 4564 C CA . ARG B 1 330 ? 59.216 26.090 48.894 1.00 21.04 327 ARG B CA 1
ATOM 4565 C C . ARG B 1 330 ? 59.402 24.667 49.415 1.00 21.41 327 ARG B C 1
ATOM 4566 O O . ARG B 1 330 ? 60.230 23.924 48.873 1.00 19.84 327 ARG B O 1
ATOM 4574 N N . GLU B 1 331 ? 58.622 24.270 50.428 1.00 20.44 328 GLU B N 1
ATOM 4575 C CA . GLU B 1 331 ? 58.708 22.913 50.952 1.00 22.72 328 GLU B CA 1
ATOM 4576 C C . GLU B 1 331 ? 58.423 21.877 49.869 1.00 22.37 328 GLU B C 1
ATOM 4577 O O . GLU B 1 331 ? 58.922 20.761 49.923 1.00 21.08 328 GLU B O 1
ATOM 4583 N N . LYS B 1 332 ? 57.625 22.243 48.895 1.00 22.30 329 LYS B N 1
ATOM 4584 C CA . LYS B 1 332 ? 57.300 21.317 47.853 1.00 24.27 329 LYS B CA 1
ATOM 4585 C C . LYS B 1 332 ? 58.443 20.951 46.915 1.00 23.61 329 LYS B C 1
ATOM 4586 O O . LYS B 1 332 ? 58.289 20.040 46.173 1.00 22.09 329 LYS B O 1
ATOM 4592 N N . LEU B 1 333 ? 59.578 21.638 46.990 1.00 22.91 330 LEU B N 1
ATOM 4593 C CA . LEU B 1 333 ? 60.768 21.210 46.270 1.00 24.21 330 LEU B CA 1
ATOM 4594 C C . LEU B 1 333 ? 61.557 20.208 47.104 1.00 24.10 330 LEU B C 1
ATOM 4595 O O . LEU B 1 333 ? 62.578 19.756 46.676 1.00 24.00 330 LEU B O 1
ATOM 4600 N N . GLY B 1 334 ? 61.070 19.839 48.287 1.00 23.77 331 GLY B N 1
ATOM 4601 C CA . GLY B 1 334 ? 61.812 18.922 49.134 1.00 24.01 331 GLY B CA 1
ATOM 4602 C C . GLY B 1 334 ? 62.937 19.612 49.864 1.00 23.39 331 GLY B C 1
ATOM 4603 O O . GLY B 1 334 ? 62.950 20.832 50.019 1.00 23.83 331 GLY B O 1
ATOM 4604 N N . GLY B 1 335 ? 63.900 18.831 50.313 1.00 22.62 332 GLY B N 1
ATOM 4605 C CA . GLY B 1 335 ? 64.999 19.388 51.089 1.00 22.59 332 GLY B CA 1
ATOM 4606 C C . GLY B 1 335 ? 64.558 20.053 52.396 1.00 21.83 332 GLY B C 1
ATOM 4607 O O . GLY B 1 335 ? 63.470 19.815 52.912 1.00 20.73 332 GLY B O 1
ATOM 4608 N N . SER B 1 336 ? 65.455 20.867 52.927 1.00 21.77 333 SER B N 1
ATOM 4609 C CA . SER B 1 336 ? 65.267 21.592 54.166 1.00 22.35 333 SER B CA 1
ATOM 4610 C C . SER B 1 336 ? 66.462 22.557 54.320 1.00 21.61 333 SER B C 1
ATOM 4611 O O . SER B 1 336 ? 67.541 22.347 53.739 1.00 21.31 333 SER B O 1
ATOM 4614 N N . PRO B 1 337 ? 66.277 23.619 55.098 1.00 21.85 334 PRO B N 1
ATOM 4615 C CA . PRO B 1 337 ? 67.378 24.583 55.164 1.00 22.42 334 PRO B CA 1
ATOM 4616 C C . PRO B 1 337 ? 68.712 23.942 55.568 1.00 22.46 334 PRO B C 1
ATOM 4617 O O . PRO B 1 337 ? 69.787 24.315 55.021 1.00 21.49 334 PRO B O 1
ATOM 4621 N N . PHE B 1 338 ? 68.650 22.960 56.470 1.00 22.26 335 PHE B N 1
ATOM 4622 C CA . PHE B 1 338 ? 69.855 22.288 56.961 1.00 22.85 335 PHE B CA 1
ATOM 4623 C C . PHE B 1 338 ? 69.821 20.767 56.848 1.00 23.46 335 PHE B C 1
ATOM 4624 O O . PHE B 1 338 ? 68.757 20.143 56.860 1.00 24.55 335 PHE B O 1
ATOM 4632 N N . ALA B 1 339 ? 71.001 20.180 56.835 1.00 22.96 336 ALA B N 1
ATOM 4633 C CA . ALA B 1 339 ? 71.147 18.752 56.658 1.00 23.55 336 ALA B CA 1
ATOM 4634 C C . ALA B 1 339 ? 70.698 18.019 57.949 1.00 23.93 336 ALA B C 1
ATOM 4635 O O . ALA B 1 339 ? 70.344 18.655 58.962 1.00 23.58 336 ALA B O 1
ATOM 4637 N N . GLU B 1 340 ? 70.707 16.696 57.874 1.00 24.41 337 GLU B N 1
ATOM 4638 C CA . GLU B 1 340 ? 70.249 15.818 58.963 1.00 25.66 337 GLU B CA 1
ATOM 4639 C C . GLU B 1 340 ? 71.017 16.090 60.259 1.00 24.79 337 GLU B C 1
ATOM 4640 O O . GLU B 1 340 ? 72.218 16.089 60.236 1.00 23.95 337 GLU B O 1
ATOM 4646 N N . GLY B 1 341 ? 70.315 16.298 61.371 1.00 24.65 338 GLY B N 1
ATOM 4647 C CA . GLY B 1 341 ? 70.946 16.445 62.695 1.00 24.15 338 GLY B CA 1
ATOM 4648 C C . GLY B 1 341 ? 71.576 17.805 62.969 1.00 24.05 338 GLY B C 1
ATOM 4649 O O . GLY B 1 341 ? 72.144 18.010 64.026 1.00 23.81 338 GLY B O 1
ATOM 4650 N N . VAL B 1 342 ? 71.471 18.752 62.031 1.00 23.87 339 VAL B N 1
ATOM 4651 C CA . VAL B 1 342 ? 72.066 20.079 62.217 1.00 22.92 339 VAL B CA 1
ATOM 4652 C C . VAL B 1 342 ? 71.298 20.867 63.283 1.00 22.74 339 VAL B C 1
ATOM 4653 O O . VAL B 1 342 ? 70.087 20.824 63.335 1.00 22.68 339 VAL B O 1
ATOM 4657 N N . THR B 1 343 ? 72.013 21.533 64.178 1.00 21.78 340 THR B N 1
ATOM 4658 C CA . THR B 1 343 ? 71.380 22.281 65.257 1.00 20.93 340 THR B CA 1
ATOM 4659 C C . THR B 1 343 ? 71.137 23.720 64.778 1.00 21.08 340 THR B C 1
ATOM 4660 O O . THR B 1 343 ? 71.828 24.209 63.890 1.00 20.48 340 THR B O 1
ATOM 4664 N N . LEU B 1 344 ? 70.153 24.385 65.354 1.00 20.57 341 LEU B N 1
ATOM 4665 C CA . LEU B 1 344 ? 69.872 25.777 65.016 1.00 21.91 341 LEU B CA 1
ATOM 4666 C C . LEU B 1 344 ? 70.680 26.776 65.888 1.00 21.22 341 LEU B C 1
ATOM 4667 O O . LEU B 1 344 ? 71.040 26.446 66.999 1.00 21.62 341 LEU B O 1
ATOM 4672 N N . PRO B 1 345 ? 70.925 27.996 65.393 1.00 20.81 342 PRO B N 1
ATOM 4673 C CA . PRO B 1 345 ? 71.583 29.029 66.222 1.00 20.76 342 PRO B CA 1
ATOM 4674 C C . PRO B 1 345 ? 70.883 29.304 67.527 1.00 21.42 342 PRO B C 1
ATOM 4675 O O . PRO B 1 345 ? 69.661 29.218 67.601 1.00 21.47 342 PRO B O 1
ATOM 4679 N N . GLY B 1 346 ? 71.661 29.590 68.570 1.00 22.52 343 GLY B N 1
ATOM 4680 C CA . GLY B 1 346 ? 71.112 29.987 69.862 1.00 22.11 343 GLY B CA 1
ATOM 4681 C C . GLY B 1 346 ? 70.598 31.402 69.805 1.00 22.91 343 GLY B C 1
ATOM 4682 O O . GLY B 1 346 ? 70.701 32.046 68.765 1.00 23.64 343 GLY B O 1
ATOM 4683 N N . PRO B 1 347 ? 70.048 31.903 70.923 1.00 23.63 344 PRO B N 1
ATOM 4684 C CA . PRO B 1 347 ? 69.500 33.243 70.974 1.00 24.17 344 PRO B CA 1
ATOM 4685 C C . PRO B 1 347 ? 70.509 34.306 70.549 1.00 23.82 344 PRO B C 1
ATOM 4686 O O . PRO B 1 347 ? 71.670 34.219 70.865 1.00 22.83 344 PRO B O 1
ATOM 4690 N N . ILE B 1 348 ? 70.072 35.266 69.755 1.00 24.41 345 ILE B N 1
ATOM 4691 C CA . ILE B 1 348 ? 70.996 36.258 69.209 1.00 24.95 345 ILE B CA 1
ATOM 4692 C C . ILE B 1 348 ? 71.570 37.051 70.421 1.00 24.59 345 ILE B C 1
ATOM 4693 O O . ILE B 1 348 ? 70.827 37.376 71.322 1.00 23.80 345 ILE B O 1
ATOM 4698 N N . PRO B 1 349 ? 72.898 37.304 70.486 1.00 24.76 346 PRO B N 1
ATOM 4699 C CA . PRO B 1 349 ? 73.377 37.984 71.710 1.00 24.83 346 PRO B CA 1
ATOM 4700 C C . PRO B 1 349 ? 72.811 39.402 71.936 1.00 24.61 346 PRO B C 1
ATOM 4701 O O . PRO B 1 349 ? 72.463 40.098 70.989 1.00 23.25 346 PRO B O 1
ATOM 4705 N N . ALA B 1 350 ? 72.774 39.823 73.199 1.00 25.38 347 ALA B N 1
ATOM 4706 C CA . ALA B 1 350 ? 72.350 41.175 73.592 1.00 25.95 347 ALA B CA 1
ATOM 4707 C C . ALA B 1 350 ? 73.198 42.224 72.893 1.00 25.62 347 ALA B C 1
ATOM 4708 O O . ALA B 1 350 ? 74.379 42.079 72.812 1.00 26.82 347 ALA B O 1
ATOM 4710 N N . GLY B 1 351 ? 72.581 43.242 72.323 1.00 25.83 348 GLY B N 1
ATOM 4711 C CA . GLY B 1 351 ? 73.330 44.214 71.523 1.00 25.19 348 GLY B CA 1
ATOM 4712 C C . GLY B 1 351 ? 73.415 43.897 70.029 1.00 25.30 348 GLY B C 1
ATOM 4713 O O . GLY B 1 351 ? 73.692 44.806 69.234 1.00 25.53 348 GLY B O 1
ATOM 4714 N N . GLU B 1 352 ? 73.157 42.640 69.630 1.00 24.63 349 GLU B N 1
ATOM 4715 C CA . GLU B 1 352 ? 73.349 42.244 68.241 1.00 24.00 349 GLU B CA 1
ATOM 4716 C C . GLU B 1 352 ? 72.041 42.113 67.470 1.00 23.71 349 GLU B C 1
ATOM 4717 O O . GLU B 1 352 ? 72.068 41.806 66.321 1.00 23.06 349 GLU B O 1
ATOM 4723 N N . GLU B 1 353 ? 70.917 42.301 68.123 1.00 23.85 350 GLU B N 1
ATOM 4724 C CA . GLU B 1 353 ? 69.624 42.157 67.479 1.00 24.77 350 GLU B CA 1
ATOM 4725 C C . GLU B 1 353 ? 69.392 43.350 66.556 1.00 24.33 350 GLU B C 1
ATOM 4726 O O . GLU B 1 353 ? 69.988 44.406 66.724 1.00 23.31 350 GLU B O 1
ATOM 4732 N N . VAL B 1 354 ? 68.517 43.167 65.596 1.00 24.26 351 VAL B N 1
ATOM 4733 C CA . VAL B 1 354 ? 68.130 44.245 64.706 1.00 25.22 351 VAL B CA 1
ATOM 4734 C C . VAL B 1 354 ? 67.474 45.392 65.511 1.00 25.81 351 VAL B C 1
ATOM 4735 O O . VAL B 1 354 ? 66.549 45.164 66.290 1.00 24.71 351 VAL B O 1
ATOM 4739 N N . LYS B 1 355 ? 67.984 46.606 65.321 1.00 25.93 352 LYS B N 1
ATOM 4740 C CA . LYS B 1 355 ? 67.557 47.758 66.092 1.00 26.83 352 LYS B CA 1
ATOM 4741 C C . LYS B 1 355 ? 66.265 48.375 65.602 1.00 25.70 352 LYS B C 1
ATOM 4742 O O . LYS B 1 355 ? 65.574 49.001 66.374 1.00 24.17 352 LYS B O 1
ATOM 4748 N N . ASN B 1 356 ? 65.939 48.185 64.327 1.00 25.02 353 ASN B N 1
ATOM 4749 C CA . ASN B 1 356 ? 64.726 48.736 63.753 1.00 24.50 353 ASN B CA 1
ATOM 4750 C C . ASN B 1 356 ? 63.880 47.594 63.185 1.00 25.24 353 ASN B C 1
ATOM 4751 O O . ASN B 1 356 ? 63.652 47.547 61.967 1.00 24.92 353 ASN B O 1
ATOM 4756 N N . PRO B 1 357 ? 63.410 46.676 64.061 1.00 25.16 354 PRO B N 1
ATOM 4757 C CA . PRO B 1 357 ? 62.601 45.562 63.556 1.00 25.74 354 PRO B CA 1
ATOM 4758 C C . PRO B 1 357 ? 61.304 45.991 62.890 1.00 25.92 354 PRO B C 1
ATOM 4759 O O . PRO B 1 357 ? 60.640 46.884 63.351 1.00 25.15 354 PRO B O 1
ATOM 4763 N N . GLU B 1 358 ? 60.942 45.337 61.802 1.00 26.59 355 GLU B N 1
ATOM 4764 C CA . GLU B 1 358 ? 59.595 45.485 61.278 1.00 26.77 355 GLU B CA 1
ATOM 4765 C C . GLU B 1 358 ? 58.665 44.724 62.225 1.00 26.87 355 GLU B C 1
ATOM 4766 O O . GLU B 1 358 ? 59.131 43.924 63.055 1.00 25.07 355 GLU B O 1
ATOM 4772 N N . PRO B 1 359 ? 57.347 44.969 62.128 1.00 27.97 356 PRO B N 1
ATOM 4773 C CA . PRO B 1 359 ? 56.435 44.292 63.064 1.00 28.72 356 PRO B CA 1
ATOM 4774 C C . PRO B 1 359 ? 56.508 42.768 62.991 1.00 29.09 356 PRO B C 1
ATOM 4775 O O . PRO B 1 359 ? 56.325 42.111 64.004 1.00 29.14 356 PRO B O 1
ATOM 4779 N N . PHE B 1 360 ? 56.820 42.194 61.820 1.00 28.26 357 PHE B N 1
ATOM 4780 C CA . PHE B 1 360 ? 56.911 40.741 61.718 1.00 28.06 357 PHE B CA 1
ATOM 4781 C C . PHE B 1 360 ? 58.273 40.223 62.191 1.00 28.57 357 PHE B C 1
ATOM 4782 O O . PHE B 1 360 ? 58.504 39.024 62.241 1.00 28.94 357 PHE B O 1
ATOM 4790 N N . GLN B 1 361 ? 59.202 41.100 62.510 1.00 28.07 358 GLN B N 1
ATOM 4791 C CA . GLN B 1 361 ? 60.439 40.644 63.103 1.00 28.61 358 GLN B CA 1
ATOM 4792 C C . GLN B 1 361 ? 60.238 40.830 64.611 1.00 29.71 358 GLN B C 1
ATOM 4793 O O . GLN B 1 361 ? 61.079 40.352 65.345 1.00 32.99 358 GLN B O 1
ATOM 4799 N N . ASN C 1 29 ? 49.267 81.674 31.110 1.00 45.74 26 ASN C N 1
ATOM 4800 C CA . ASN C 1 29 ? 48.568 81.694 32.435 1.00 45.72 26 ASN C CA 1
ATOM 4801 C C . ASN C 1 29 ? 47.168 81.017 32.322 1.00 44.71 26 ASN C C 1
ATOM 4802 O O . ASN C 1 29 ? 47.002 80.123 31.484 1.00 45.35 26 ASN C O 1
ATOM 4807 N N . TYR C 1 30 ? 46.185 81.414 33.148 1.00 42.62 27 TYR C N 1
ATOM 4808 C CA . TYR C 1 30 ? 44.920 80.671 33.261 1.00 40.72 27 TYR C CA 1
ATOM 4809 C C . TYR C 1 30 ? 43.760 81.323 32.498 1.00 37.96 27 TYR C C 1
ATOM 4810 O O . TYR C 1 30 ? 43.420 82.484 32.742 1.00 37.88 27 TYR C O 1
ATOM 4819 N N . ILE C 1 31 ? 43.152 80.555 31.589 1.00 34.15 28 ILE C N 1
ATOM 4820 C CA . ILE C 1 31 ? 42.116 81.056 30.716 1.00 31.09 28 ILE C CA 1
ATOM 4821 C C . ILE C 1 31 ? 40.920 80.144 30.796 1.00 28.25 28 ILE C C 1
ATOM 4822 O O . ILE C 1 31 ? 41.035 78.952 30.518 1.00 26.71 28 ILE C O 1
ATOM 4827 N N . ASP C 1 32 ? 39.756 80.701 31.106 1.00 24.70 29 ASP C N 1
ATOM 4828 C CA . ASP C 1 32 ? 38.586 79.877 31.335 1.00 23.70 29 ASP C CA 1
ATOM 4829 C C . ASP C 1 32 ? 37.360 80.346 30.587 1.00 22.23 29 ASP C C 1
ATOM 4830 O O . ASP C 1 32 ? 36.252 80.245 31.086 1.00 20.88 29 ASP C O 1
ATOM 4835 N N . ASP C 1 33 ? 37.554 80.784 29.347 1.00 21.66 30 ASP C N 1
ATOM 4836 C CA . ASP C 1 33 ? 36.435 80.912 28.423 1.00 21.55 30 ASP C CA 1
ATOM 4837 C C . ASP C 1 33 ? 35.887 79.516 28.155 1.00 20.74 30 ASP C C 1
ATOM 4838 O O . ASP C 1 33 ? 36.561 78.541 28.414 1.00 20.31 30 ASP C O 1
ATOM 4843 N N . ARG C 1 34 ? 34.663 79.436 27.648 1.00 20.76 31 ARG C N 1
ATOM 4844 C CA . ARG C 1 34 ? 34.055 78.151 27.292 1.00 21.05 31 ARG C CA 1
ATOM 4845 C C . ARG C 1 34 ? 33.552 78.135 25.858 1.00 20.55 31 ARG C C 1
ATOM 4846 O O . ARG C 1 34 ? 33.214 79.189 25.311 1.00 20.52 31 ARG C O 1
ATOM 4854 N N . ILE C 1 35 ? 33.515 76.943 25.248 1.00 19.99 32 ILE C N 1
ATOM 4855 C CA . ILE C 1 35 ? 32.923 76.777 23.910 1.00 19.76 32 ILE C CA 1
ATOM 4856 C C . ILE C 1 35 ? 31.591 76.068 24.112 1.00 19.26 32 ILE C C 1
ATOM 4857 O O . ILE C 1 35 ? 31.564 74.951 24.658 1.00 19.69 32 ILE C O 1
ATOM 4862 N N . VAL C 1 36 ? 30.492 76.714 23.720 1.00 18.67 33 VAL C N 1
ATOM 4863 C CA . VAL C 1 36 ? 29.145 76.278 24.129 1.00 19.07 33 VAL C CA 1
ATOM 4864 C C . VAL C 1 36 ? 28.175 76.172 22.942 1.00 20.76 33 VAL C C 1
ATOM 4865 O O . VAL C 1 36 ? 28.380 76.800 21.888 1.00 19.79 33 VAL C O 1
ATOM 4869 N N . ALA C 1 37 ? 27.119 75.376 23.134 1.00 22.08 34 ALA C N 1
ATOM 4870 C CA . ALA C 1 37 ? 26.142 75.103 22.081 1.00 22.96 34 ALA C CA 1
ATOM 4871 C C . ALA C 1 37 ? 25.204 76.287 21.829 1.00 24.27 34 ALA C C 1
ATOM 4872 O O . ALA C 1 37 ? 24.668 76.424 20.735 1.00 23.84 34 ALA C O 1
ATOM 4874 N N . ASP C 1 38 ? 25.019 77.142 22.821 1.00 25.60 35 ASP C N 1
ATOM 4875 C CA . ASP C 1 38 ? 23.993 78.179 22.717 1.00 26.64 35 ASP C CA 1
ATOM 4876 C C . ASP C 1 38 ? 24.507 79.529 22.177 1.00 26.37 35 ASP C C 1
ATOM 4877 O O . ASP C 1 38 ? 23.779 80.485 22.182 1.00 26.71 35 ASP C O 1
ATOM 4882 N N . VAL C 1 39 ? 25.753 79.574 21.699 1.00 25.70 36 VAL C N 1
ATOM 4883 C CA . VAL C 1 39 ? 26.257 80.641 20.837 1.00 24.65 36 VAL C CA 1
ATOM 4884 C C . VAL C 1 39 ? 26.401 80.040 19.405 1.00 24.88 36 VAL C C 1
ATOM 4885 O O . VAL C 1 39 ? 27.073 79.021 19.232 1.00 25.16 36 VAL C O 1
ATOM 4889 N N . PRO C 1 40 ? 25.804 80.684 18.382 1.00 25.31 37 PRO C N 1
ATOM 4890 C CA . PRO C 1 40 ? 25.781 80.141 17.005 1.00 25.47 37 PRO C CA 1
ATOM 4891 C C . PRO C 1 40 ? 27.131 80.136 16.256 1.00 25.71 37 PRO C C 1
ATOM 4892 O O . PRO C 1 40 ? 27.958 81.042 16.435 1.00 26.15 37 PRO C O 1
ATOM 4896 N N . ALA C 1 41 ? 27.316 79.136 15.390 1.00 25.47 38 ALA C N 1
ATOM 4897 C CA . ALA C 1 41 ? 28.511 79.018 14.557 1.00 25.74 38 ALA C CA 1
ATOM 4898 C C . ALA C 1 41 ? 28.758 80.315 13.810 1.00 26.12 38 ALA C C 1
ATOM 4899 O O . ALA C 1 41 ? 27.807 80.939 13.322 1.00 26.35 38 ALA C O 1
ATOM 4901 N N . GLY C 1 42 ? 30.030 80.710 13.714 1.00 26.30 39 GLY C N 1
ATOM 4902 C CA . GLY C 1 42 ? 30.418 81.956 13.056 1.00 26.28 39 GLY C CA 1
ATOM 4903 C C . GLY C 1 42 ? 30.455 83.145 14.001 1.00 26.96 39 GLY C C 1
ATOM 4904 O O . GLY C 1 42 ? 31.034 84.167 13.669 1.00 27.12 39 GLY C O 1
ATOM 4905 N N . SER C 1 43 ? 29.872 83.022 15.195 1.00 26.71 40 SER C N 1
ATOM 4906 C CA . SER C 1 43 ? 29.839 84.169 16.108 1.00 26.84 40 SER C CA 1
ATOM 4907 C C . SER C 1 43 ? 31.228 84.527 16.643 1.00 26.29 40 SER C C 1
ATOM 4908 O O . SER C 1 43 ? 32.120 83.666 16.760 1.00 26.35 40 SER C O 1
ATOM 4911 N N . GLU C 1 44 ? 31.381 85.814 16.942 1.00 25.69 41 GLU C N 1
ATOM 4912 C CA . GLU C 1 44 ? 32.426 86.341 17.808 1.00 26.36 41 GLU C CA 1
ATOM 4913 C C . GLU C 1 44 ? 32.212 85.790 19.231 1.00 24.64 41 GLU C C 1
ATOM 4914 O O . GLU C 1 44 ? 31.088 85.472 19.586 1.00 24.41 41 GLU C O 1
ATOM 4920 N N . PRO C 1 45 ? 33.271 85.714 20.049 1.00 23.21 42 PRO C N 1
ATOM 4921 C CA . PRO C 1 45 ? 33.076 85.351 21.478 1.00 22.49 42 PRO C CA 1
ATOM 4922 C C . PRO C 1 45 ? 32.196 86.395 22.208 1.00 21.74 42 PRO C C 1
ATOM 4923 O O . PRO C 1 45 ? 32.371 87.573 21.996 1.00 20.34 42 PRO C O 1
ATOM 4927 N N . ILE C 1 46 ? 31.260 85.920 23.026 1.00 21.51 43 ILE C N 1
ATOM 4928 C CA . ILE C 1 46 ? 30.259 86.740 23.699 1.00 21.46 43 ILE C CA 1
ATOM 4929 C C . ILE C 1 46 ? 30.590 86.905 25.193 1.00 20.67 43 ILE C C 1
ATOM 4930 O O . ILE C 1 46 ? 30.768 85.902 25.940 1.00 19.58 43 ILE C O 1
ATOM 4935 N N . ALA C 1 47 ? 30.643 88.164 25.618 1.00 19.82 44 ALA C N 1
ATOM 4936 C CA . ALA C 1 47 ? 31.032 88.515 26.985 1.00 19.92 44 ALA C CA 1
ATOM 4937 C C . ALA C 1 47 ? 29.991 87.974 27.946 1.00 19.40 44 ALA C C 1
ATOM 4938 O O . ALA C 1 47 ? 28.798 88.075 27.690 1.00 19.59 44 ALA C O 1
ATOM 4940 N N . GLN C 1 48 ? 30.445 87.375 29.034 1.00 19.19 45 GLN C N 1
ATOM 4941 C CA . GLN C 1 48 ? 29.555 86.894 30.085 1.00 19.06 45 GLN C CA 1
ATOM 4942 C C . GLN C 1 48 ? 29.616 87.821 31.319 1.00 19.13 45 GLN C C 1
ATOM 4943 O O . GLN C 1 48 ? 30.565 88.577 31.485 1.00 17.16 45 GLN C O 1
ATOM 4949 N N . GLU C 1 49 ? 28.640 87.680 32.215 1.00 19.80 46 GLU C N 1
ATOM 4950 C CA . GLU C 1 49 ? 28.593 88.443 33.448 1.00 20.74 46 GLU C CA 1
ATOM 4951 C C . GLU C 1 49 ? 29.804 88.166 34.358 1.00 18.70 46 GLU C C 1
ATOM 4952 O O . GLU C 1 49 ? 30.255 89.061 35.048 1.00 18.25 46 GLU C O 1
ATOM 4958 N N . ASP C 1 50 ? 30.338 86.953 34.340 1.00 17.06 47 ASP C N 1
ATOM 4959 C CA . ASP C 1 50 ? 31.522 86.636 35.154 1.00 16.20 47 ASP C CA 1
ATOM 4960 C C . ASP C 1 50 ? 32.856 87.136 34.580 1.00 15.49 47 ASP C C 1
ATOM 4961 O O . ASP C 1 50 ? 33.919 86.850 35.131 1.00 14.33 47 ASP C O 1
ATOM 4966 N N . GLY C 1 51 ? 32.780 87.901 33.492 1.00 15.54 48 GLY C N 1
ATOM 4967 C CA . GLY C 1 51 ? 33.945 88.428 32.821 1.00 15.93 48 GLY C CA 1
ATOM 4968 C C . GLY C 1 51 ? 34.635 87.437 31.879 1.00 16.00 48 GLY C C 1
ATOM 4969 O O . GLY C 1 51 ? 35.633 87.777 31.274 1.00 17.13 48 GLY C O 1
ATOM 4970 N N . THR C 1 52 ? 34.113 86.224 31.723 1.00 15.35 49 THR C N 1
ATOM 4971 C CA . THR C 1 52 ? 34.654 85.294 30.712 1.00 14.31 49 THR C CA 1
ATOM 4972 C C . THR C 1 52 ? 33.931 85.517 29.389 1.00 14.57 49 THR C C 1
ATOM 4973 O O . THR C 1 52 ? 33.009 86.316 29.305 1.00 13.32 49 THR C O 1
ATOM 4977 N N . PHE C 1 53 ? 34.341 84.784 28.352 1.00 15.57 50 PHE C N 1
ATOM 4978 C CA . PHE C 1 53 ? 33.651 84.829 27.056 1.00 16.05 50 PHE C CA 1
ATOM 4979 C C . PHE C 1 53 ? 33.218 83.430 26.657 1.00 16.34 50 PHE C C 1
ATOM 4980 O O . PHE C 1 53 ? 33.899 82.455 26.962 1.00 16.54 50 PHE C O 1
ATOM 4988 N N . HIS C 1 54 ? 32.071 83.340 25.992 1.00 17.07 51 HIS C N 1
ATOM 4989 C CA . HIS C 1 54 ? 31.590 82.099 25.423 1.00 17.62 51 HIS C CA 1
ATOM 4990 C C . HIS C 1 54 ? 31.740 82.134 23.901 1.00 17.77 51 HIS C C 1
ATOM 4991 O O . HIS C 1 54 ? 31.308 83.072 23.241 1.00 17.00 51 HIS C O 1
ATOM 4998 N N . TRP C 1 55 ? 32.363 81.092 23.373 1.00 18.02 52 TRP C N 1
ATOM 4999 C CA . TRP C 1 55 ? 32.591 80.927 21.965 1.00 18.90 52 TRP C CA 1
ATOM 5000 C C . TRP C 1 55 ? 31.648 79.828 21.436 1.00 19.40 52 TRP C C 1
ATOM 5001 O O . TRP C 1 55 ? 31.182 78.968 22.190 1.00 20.34 52 TRP C O 1
ATOM 5012 N N . PRO C 1 56 ? 31.394 79.826 20.122 1.00 19.00 53 PRO C N 1
ATOM 5013 C CA . PRO C 1 56 ? 30.455 78.847 19.566 1.00 18.76 53 PRO C CA 1
ATOM 5014 C C . PRO C 1 56 ? 31.015 77.454 19.278 1.00 18.29 53 PRO C C 1
ATOM 5015 O O . PRO C 1 56 ? 32.116 77.334 18.761 1.00 18.44 53 PRO C O 1
ATOM 5019 N N . VAL C 1 57 ? 30.238 76.420 19.591 1.00 18.44 54 VAL C N 1
ATOM 5020 C CA . VAL C 1 57 ? 30.552 75.052 19.139 1.00 19.71 54 VAL C CA 1
ATOM 5021 C C . VAL C 1 57 ? 30.413 75.053 17.608 1.00 20.77 54 VAL C C 1
ATOM 5022 O O . VAL C 1 57 ? 29.363 75.425 17.086 1.00 19.90 54 VAL C O 1
ATOM 5026 N N . GLU C 1 58 ? 31.465 74.611 16.925 1.00 22.07 55 GLU C N 1
ATOM 5027 C CA . GLU C 1 58 ? 31.628 74.812 15.486 1.00 23.28 55 GLU C CA 1
ATOM 5028 C C . GLU C 1 58 ? 32.716 73.873 14.980 1.00 23.10 55 GLU C C 1
ATOM 5029 O O . GLU C 1 58 ? 33.775 73.722 15.637 1.00 22.87 55 GLU C O 1
ATOM 5035 N N . ALA C 1 59 ? 32.450 73.194 13.857 1.00 22.90 56 ALA C N 1
ATOM 5036 C CA . ALA C 1 59 ? 33.453 72.314 13.260 1.00 22.91 56 ALA C CA 1
ATOM 5037 C C . ALA C 1 59 ? 34.530 73.123 12.556 1.00 23.05 56 ALA C C 1
ATOM 5038 O O . ALA C 1 59 ? 34.254 74.198 12.047 1.00 23.86 56 ALA C O 1
ATOM 5040 N N . GLY C 1 60 ? 35.756 72.612 12.565 1.00 23.07 57 GLY C N 1
ATOM 5041 C CA . GLY C 1 60 ? 36.856 73.173 11.785 1.00 23.53 57 GLY C CA 1
ATOM 5042 C C . GLY C 1 60 ? 37.428 74.497 12.270 1.00 23.70 57 GLY C C 1
ATOM 5043 O O . GLY C 1 60 ? 38.141 75.163 11.540 1.00 24.25 57 GLY C O 1
ATOM 5044 N N . ARG C 1 61 ? 37.152 74.868 13.506 1.00 23.61 58 ARG C N 1
ATOM 5045 C CA . ARG C 1 61 ? 37.598 76.160 14.039 1.00 23.41 58 ARG C CA 1
ATOM 5046 C C . ARG C 1 61 ? 38.660 76.013 15.141 1.00 23.25 58 ARG C C 1
ATOM 5047 O O . ARG C 1 61 ? 39.560 76.864 15.269 1.00 22.60 58 ARG C O 1
ATOM 5055 N N . TYR C 1 62 ? 38.558 74.945 15.939 1.00 22.69 59 TYR C N 1
ATOM 5056 C CA . TYR C 1 62 ? 39.420 74.810 17.112 1.00 22.77 59 TYR C CA 1
ATOM 5057 C C . TYR C 1 62 ? 40.364 73.614 17.033 1.00 23.01 59 TYR C C 1
ATOM 5058 O O . TYR C 1 62 ? 40.059 72.614 16.396 1.00 22.95 59 TYR C O 1
ATOM 5067 N N . ARG C 1 63 ? 41.520 73.759 17.674 1.00 23.54 60 ARG C N 1
ATOM 5068 C CA . ARG C 1 63 ? 42.506 72.695 17.836 1.00 24.01 60 ARG C CA 1
ATOM 5069 C C . ARG C 1 63 ? 42.741 72.370 19.330 1.00 23.62 60 ARG C C 1
ATOM 5070 O O . ARG C 1 63 ? 42.890 73.266 20.156 1.00 23.55 60 ARG C O 1
ATOM 5078 N N . LEU C 1 64 ? 42.774 71.081 19.662 1.00 23.43 61 LEU C N 1
ATOM 5079 C CA . LEU C 1 64 ? 43.178 70.620 20.987 1.00 22.75 61 LEU C CA 1
ATOM 5080 C C . LEU C 1 64 ? 44.668 70.456 20.961 1.00 23.20 61 LEU C C 1
ATOM 5081 O O . LEU C 1 64 ? 45.189 69.644 20.168 1.00 24.26 61 LEU C O 1
ATOM 5086 N N . VAL C 1 65 ? 45.368 71.245 21.778 1.00 23.16 62 VAL C N 1
ATOM 5087 C CA . VAL C 1 65 ? 46.815 71.083 21.963 1.00 23.40 62 VAL C CA 1
ATOM 5088 C C . VAL C 1 65 ? 47.071 70.261 23.237 1.00 23.91 62 VAL C C 1
ATOM 5089 O O . VAL C 1 65 ? 46.626 70.633 24.335 1.00 23.08 62 VAL C O 1
ATOM 5093 N N . ALA C 1 66 ? 47.770 69.141 23.071 1.00 23.87 63 ALA C N 1
ATOM 5094 C CA . ALA C 1 66 ? 48.024 68.186 24.145 1.00 24.22 63 ALA C CA 1
ATOM 5095 C C . ALA C 1 66 ? 49.499 67.766 24.149 1.00 25.07 63 ALA C C 1
ATOM 5096 O O . ALA C 1 66 ? 50.247 68.089 23.235 1.00 26.04 63 ALA C O 1
ATOM 5098 N N . ALA C 1 67 ? 49.910 67.074 25.201 1.00 24.93 64 ALA C N 1
ATOM 5099 C CA . ALA C 1 67 ? 51.193 66.360 25.238 1.00 24.86 64 ALA C CA 1
ATOM 5100 C C . ALA C 1 67 ? 50.894 64.927 25.628 1.00 23.91 64 ALA C C 1
ATOM 5101 O O . ALA C 1 67 ? 50.035 64.678 26.515 1.00 23.43 64 ALA C O 1
ATOM 5103 N N . ARG C 1 68 ? 51.561 63.974 24.985 1.00 22.50 65 ARG C N 1
ATOM 5104 C CA . ARG C 1 68 ? 51.380 62.582 25.370 1.00 22.88 65 ARG C CA 1
ATOM 5105 C C . ARG C 1 68 ? 51.745 62.311 26.843 1.00 22.03 65 ARG C C 1
ATOM 5106 O O . ARG C 1 68 ? 51.096 61.499 27.499 1.00 22.29 65 ARG C O 1
ATOM 5114 N N . ALA C 1 69 ? 52.780 62.955 27.342 1.00 21.90 66 ALA C N 1
ATOM 5115 C CA . ALA C 1 69 ? 53.294 62.661 28.692 1.00 23.05 66 ALA C CA 1
ATOM 5116 C C . ALA C 1 69 ? 52.387 63.174 29.815 1.00 23.46 66 ALA C C 1
ATOM 5117 O O . ALA C 1 69 ? 52.431 62.661 30.928 1.00 24.14 66 ALA C O 1
ATOM 5119 N N . CYS C 1 70 ? 51.548 64.162 29.506 1.00 23.18 67 CYS C N 1
ATOM 5120 C CA . CYS C 1 70 ? 50.797 64.916 30.527 1.00 22.90 67 CYS C CA 1
ATOM 5121 C C . CYS C 1 70 ? 49.454 64.245 30.868 1.00 22.52 67 CYS C C 1
ATOM 5122 O O . CYS C 1 70 ? 48.600 64.073 29.977 1.00 22.89 67 CYS C O 1
ATOM 5125 N N . PRO C 1 71 ? 49.261 63.854 32.147 1.00 21.48 68 PRO C N 1
ATOM 5126 C CA . PRO C 1 71 ? 48.003 63.185 32.500 1.00 21.27 68 PRO C CA 1
ATOM 5127 C C . PRO C 1 71 ? 46.734 64.049 32.304 1.00 21.39 68 PRO C C 1
ATOM 5128 O O . PRO C 1 71 ? 45.658 63.534 31.927 1.00 20.28 68 PRO C O 1
ATOM 5132 N N . TRP C 1 72 ? 46.859 65.351 32.540 1.00 21.98 69 TRP C N 1
ATOM 5133 C CA . TRP C 1 72 ? 45.733 66.274 32.402 1.00 22.17 69 TRP C CA 1
ATOM 5134 C C . TRP C 1 72 ? 45.326 66.390 30.925 1.00 22.29 69 TRP C C 1
ATOM 5135 O O . TRP C 1 72 ? 44.163 66.303 30.607 1.00 22.77 69 TRP C O 1
ATOM 5146 N N . ALA C 1 73 ? 46.290 66.556 30.029 1.00 22.42 70 ALA C N 1
ATOM 5147 C CA . ALA C 1 73 ? 46.012 66.549 28.589 1.00 22.57 70 ALA C CA 1
ATOM 5148 C C . ALA C 1 73 ? 45.446 65.192 28.124 1.00 22.63 70 ALA C C 1
ATOM 5149 O O . ALA C 1 73 ? 44.576 65.138 27.247 1.00 22.61 70 ALA C O 1
ATOM 5151 N N . HIS C 1 74 ? 45.928 64.111 28.725 1.00 21.51 71 HIS C N 1
ATOM 5152 C CA . HIS C 1 74 ? 45.499 62.773 28.338 1.00 21.48 71 HIS C CA 1
ATOM 5153 C C . HIS C 1 74 ? 43.986 62.624 28.461 1.00 20.78 71 HIS C C 1
ATOM 5154 O O . HIS C 1 74 ? 43.353 62.076 27.564 1.00 20.59 71 HIS C O 1
ATOM 5161 N N . ARG C 1 75 ? 43.405 63.117 29.558 1.00 19.38 72 ARG C N 1
ATOM 5162 C CA . ARG C 1 75 ? 41.939 63.092 29.703 1.00 19.52 72 ARG C CA 1
ATOM 5163 C C . ARG C 1 75 ? 41.217 63.644 28.461 1.00 19.00 72 ARG C C 1
ATOM 5164 O O . ARG C 1 75 ? 40.163 63.103 28.050 1.00 20.10 72 ARG C O 1
ATOM 5172 N N . THR C 1 76 ? 41.743 64.729 27.905 1.00 17.80 73 THR C N 1
ATOM 5173 C CA . THR C 1 76 ? 41.048 65.401 26.800 1.00 18.68 73 THR C CA 1
ATOM 5174 C C . THR C 1 76 ? 41.173 64.615 25.504 1.00 18.93 73 THR C C 1
ATOM 5175 O O . THR C 1 76 ? 40.221 64.568 24.727 1.00 18.80 73 THR C O 1
ATOM 5179 N N . VAL C 1 77 ? 42.326 63.962 25.292 1.00 19.72 74 VAL C N 1
ATOM 5180 C CA . VAL C 1 77 ? 42.525 63.105 24.105 1.00 19.30 74 VAL C CA 1
ATOM 5181 C C . VAL C 1 77 ? 41.620 61.869 24.144 1.00 19.31 74 VAL C C 1
ATOM 5182 O O . VAL C 1 77 ? 40.997 61.488 23.141 1.00 19.02 74 VAL C O 1
ATOM 5186 N N . ILE C 1 78 ? 41.546 61.239 25.310 1.00 19.88 75 ILE C N 1
ATOM 5187 C CA . ILE C 1 78 ? 40.695 60.077 25.499 1.00 19.05 75 ILE C CA 1
ATOM 5188 C C . ILE C 1 78 ? 39.246 60.457 25.161 1.00 18.69 75 ILE C C 1
ATOM 5189 O O . ILE C 1 78 ? 38.583 59.768 24.401 1.00 18.36 75 ILE C O 1
ATOM 5194 N N . THR C 1 79 ? 38.763 61.566 25.715 1.00 18.92 76 THR C N 1
ATOM 5195 C CA . THR C 1 79 ? 37.359 61.978 25.555 1.00 18.72 76 THR C CA 1
ATOM 5196 C C . THR C 1 79 ? 37.021 62.344 24.098 1.00 19.37 76 THR C C 1
ATOM 5197 O O . THR C 1 79 ? 35.992 61.936 23.541 1.00 18.55 76 THR C O 1
ATOM 5201 N N . ARG C 1 80 ? 37.915 63.080 23.464 1.00 18.80 77 ARG C N 1
ATOM 5202 C CA . ARG C 1 80 ? 37.740 63.416 22.065 1.00 18.86 77 ARG C CA 1
ATOM 5203 C C . ARG C 1 80 ? 37.612 62.159 21.202 1.00 19.23 77 ARG C C 1
ATOM 5204 O O . ARG C 1 80 ? 36.785 62.114 20.294 1.00 18.50 77 ARG C O 1
ATOM 5212 N N . ARG C 1 81 ? 38.404 61.128 21.511 1.00 19.33 78 ARG C N 1
ATOM 5213 C CA . ARG C 1 81 ? 38.356 59.892 20.746 1.00 19.83 78 ARG C CA 1
ATOM 5214 C C . ARG C 1 81 ? 37.069 59.097 21.051 1.00 20.11 78 ARG C C 1
ATOM 5215 O O . ARG C 1 81 ? 36.338 58.672 20.134 1.00 19.68 78 ARG C O 1
ATOM 5223 N N . LEU C 1 82 ? 36.757 58.939 22.332 1.00 20.71 79 LEU C N 1
ATOM 5224 C CA . LEU C 1 82 ? 35.534 58.225 22.717 1.00 20.98 79 LEU C CA 1
ATOM 5225 C C . LEU C 1 82 ? 34.263 58.819 22.071 1.00 21.10 79 LEU C C 1
ATOM 5226 O O . LEU C 1 82 ? 33.337 58.081 21.666 1.00 19.68 79 LEU C O 1
ATOM 5231 N N . LEU C 1 83 ? 34.208 60.146 22.004 1.00 20.99 80 LEU C N 1
ATOM 5232 C CA . LEU C 1 83 ? 32.993 60.815 21.555 1.00 21.25 80 LEU C CA 1
ATOM 5233 C C . LEU C 1 83 ? 32.918 60.983 20.028 1.00 21.41 80 LEU C C 1
ATOM 5234 O O . LEU C 1 83 ? 31.882 61.369 19.510 1.00 21.84 80 LEU C O 1
ATOM 5239 N N . GLY C 1 84 ? 34.010 60.695 19.333 1.00 22.41 81 GLY C N 1
ATOM 5240 C CA . GLY C 1 84 ? 34.100 60.838 17.881 1.00 22.55 81 GLY C CA 1
ATOM 5241 C C . GLY C 1 84 ? 34.194 62.287 17.445 1.00 22.72 81 GLY C C 1
ATOM 5242 O O . GLY C 1 84 ? 33.527 62.691 16.496 1.00 23.46 81 GLY C O 1
ATOM 5243 N N . LEU C 1 85 ? 35.026 63.064 18.129 1.00 22.25 82 LEU C N 1
ATOM 5244 C CA . LEU C 1 85 ? 35.184 64.509 17.838 1.00 21.99 82 LEU C CA 1
ATOM 5245 C C . LEU C 1 85 ? 36.494 64.792 17.074 1.00 21.70 82 LEU C C 1
ATOM 5246 O O . LEU C 1 85 ? 36.885 65.945 16.879 1.00 21.25 82 LEU C O 1
ATOM 5251 N N . GLU C 1 86 ? 37.157 63.735 16.630 1.00 22.03 83 GLU C N 1
ATOM 5252 C CA . GLU C 1 86 ? 38.458 63.844 15.973 1.00 22.46 83 GLU C CA 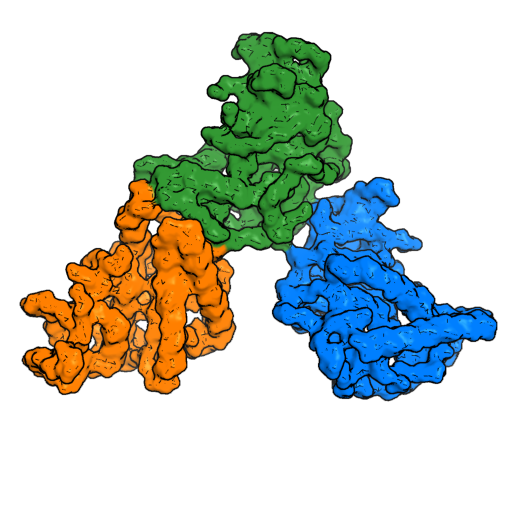1
ATOM 5253 C C . GLU C 1 86 ? 38.364 64.543 14.602 1.00 23.03 83 GLU C C 1
ATOM 5254 O O . GLU C 1 86 ? 39.326 65.156 14.124 1.00 22.47 83 GLU C O 1
ATOM 5260 N N . ASN C 1 87 ? 37.197 64.453 13.980 1.00 23.02 84 ASN C N 1
ATOM 5261 C CA A ASN C 1 87 ? 37.052 65.068 12.665 0.50 23.51 84 ASN C CA 1
ATOM 5262 C CA B ASN C 1 87 ? 36.909 65.028 12.671 0.50 23.39 84 ASN C CA 1
ATOM 5263 C C . ASN C 1 87 ? 36.473 66.492 12.706 1.00 23.69 84 ASN C C 1
ATOM 5264 O O . ASN C 1 87 ? 36.341 67.106 11.666 1.00 24.37 84 ASN C O 1
ATOM 5273 N N . VAL C 1 88 ? 36.176 67.046 13.893 1.00 23.12 85 VAL C N 1
ATOM 5274 C CA . VAL C 1 88 ? 35.713 68.450 13.965 1.00 22.85 85 VAL C CA 1
ATOM 5275 C C . VAL C 1 88 ? 36.589 69.368 14.805 1.00 23.16 85 VAL C C 1
ATOM 5276 O O . VAL C 1 88 ? 36.573 70.582 14.614 1.00 23.20 85 VAL C O 1
ATOM 5280 N N . ILE C 1 89 ? 37.350 68.774 15.715 1.00 23.21 86 ILE C N 1
ATOM 5281 C CA . ILE C 1 89 ? 38.420 69.451 16.435 1.00 22.85 86 ILE C CA 1
ATOM 5282 C C . ILE C 1 89 ? 39.726 68.756 16.089 1.00 23.18 86 ILE C C 1
ATOM 5283 O O . ILE C 1 89 ? 39.855 67.549 16.308 1.00 22.39 86 ILE C O 1
ATOM 5288 N N . SER C 1 90 ? 40.694 69.520 15.585 1.00 23.76 87 SER C N 1
ATOM 5289 C CA . SER C 1 90 ? 42.006 68.981 15.252 1.00 24.62 87 SER C CA 1
ATOM 5290 C C . SER C 1 90 ? 42.889 68.787 16.496 1.00 26.00 87 SER C C 1
ATOM 5291 O O . SER C 1 90 ? 42.540 69.237 17.615 1.00 24.93 87 SER C O 1
ATOM 5294 N N . LEU C 1 91 ? 44.024 68.107 16.292 1.00 26.98 88 LEU C N 1
ATOM 5295 C CA . LEU C 1 91 ? 44.949 67.754 17.384 1.00 28.47 88 LEU C CA 1
ATOM 5296 C C . LEU C 1 91 ? 46.368 68.229 17.090 1.00 30.31 88 LEU C C 1
ATOM 5297 O O . LEU C 1 91 ? 46.897 67.933 16.035 1.00 31.08 88 LEU C O 1
ATOM 5302 N N . GLY C 1 92 ? 46.970 68.969 18.013 1.00 32.40 89 GLY C N 1
ATOM 5303 C CA . GLY C 1 92 ? 48.406 69.283 17.990 1.00 34.00 89 GLY C CA 1
ATOM 5304 C C . GLY C 1 92 ? 49.083 68.655 19.211 1.00 36.25 89 GLY C C 1
ATOM 5305 O O . GLY C 1 92 ? 48.613 68.826 20.339 1.00 35.70 89 GLY C O 1
ATOM 5306 N N . LEU C 1 93 ? 50.163 67.907 18.994 1.00 38.93 90 LEU C N 1
ATOM 5307 C CA . LEU C 1 93 ? 50.931 67.285 20.093 1.00 41.27 90 LEU C CA 1
ATOM 5308 C C . LEU C 1 93 ? 52.245 68.048 20.324 1.00 43.70 90 LEU C C 1
ATOM 5309 O O . LEU C 1 93 ? 52.997 68.270 19.393 1.00 44.09 90 LEU C O 1
ATOM 5314 N N . THR C 1 94 ? 52.481 68.499 21.553 1.00 46.81 91 THR C N 1
ATOM 5315 C CA . THR C 1 94 ? 53.714 69.210 21.932 1.00 49.44 91 THR C CA 1
ATOM 5316 C C . THR C 1 94 ? 54.190 68.695 23.311 1.00 51.48 91 THR C C 1
ATOM 5317 O O . THR C 1 94 ? 53.984 67.513 23.624 1.00 52.10 91 THR C O 1
ATOM 5321 N N . GLY C 1 95 ? 54.823 69.552 24.123 1.00 53.82 92 GLY C N 1
ATOM 5322 C CA . GLY C 1 95 ? 55.399 69.151 25.431 1.00 55.53 92 GLY C CA 1
ATOM 5323 C C . GLY C 1 95 ? 54.650 69.681 26.668 1.00 57.35 92 GLY C C 1
ATOM 5324 O O . GLY C 1 95 ? 54.042 70.758 26.614 1.00 57.62 92 GLY C O 1
ATOM 5325 N N . PRO C 1 96 ? 54.690 68.932 27.802 1.00 59.39 93 PRO C N 1
ATOM 5326 C CA . PRO C 1 96 ? 53.902 69.323 29.007 1.00 60.42 93 PRO C CA 1
ATOM 5327 C C . PRO C 1 96 ? 54.370 70.592 29.717 1.00 61.47 93 PRO C C 1
ATOM 5328 O O . PRO C 1 96 ? 55.504 71.040 29.517 1.00 61.42 93 PRO C O 1
ATOM 5332 N N . THR C 1 97 ? 53.491 71.146 30.553 1.00 62.71 94 THR C N 1
ATOM 5333 C CA . THR C 1 97 ? 53.823 72.323 31.374 1.00 63.80 94 THR C CA 1
ATOM 5334 C C . THR C 1 97 ? 53.429 72.203 32.883 1.00 64.78 94 THR C C 1
ATOM 5335 O O . THR C 1 97 ? 53.893 73.012 33.692 1.00 65.13 94 THR C O 1
ATOM 5339 N N . HIS C 1 98 ? 52.609 71.203 33.249 1.00 65.68 95 HIS C N 1
ATOM 5340 C CA . HIS C 1 98 ? 52.185 70.914 34.654 1.00 66.37 95 HIS C CA 1
ATOM 5341 C C . HIS C 1 98 ? 51.068 71.840 35.136 1.00 66.31 95 HIS C C 1
ATOM 5342 O O . HIS C 1 98 ? 49.897 71.632 34.794 1.00 66.44 95 HIS C O 1
ATOM 5349 N N . ILE C 1 136 ? 52.690 78.047 25.496 1.00 45.81 133 ILE C N 1
ATOM 5350 C CA . ILE C 1 136 ? 51.375 77.443 25.667 1.00 45.58 133 ILE C CA 1
ATOM 5351 C C . ILE C 1 136 ? 51.351 76.348 26.772 1.00 44.86 133 ILE C C 1
ATOM 5352 O O . ILE C 1 136 ? 52.048 75.318 26.679 1.00 44.95 133 ILE C O 1
ATOM 5357 N N . THR C 1 137 ? 50.539 76.570 27.814 1.00 43.26 134 THR C N 1
ATOM 5358 C CA . THR C 1 137 ? 50.303 75.521 28.822 1.00 41.71 134 THR C CA 1
ATOM 5359 C C . THR C 1 137 ? 49.252 74.521 28.258 1.00 39.45 134 THR C C 1
ATOM 5360 O O . THR C 1 137 ? 48.265 74.945 27.619 1.00 38.98 134 THR C O 1
ATOM 5364 N N . VAL C 1 138 ? 49.490 73.213 28.435 1.00 36.34 135 VAL C N 1
ATOM 5365 C CA . VAL C 1 138 ? 48.597 72.167 27.888 1.00 33.94 135 VAL C CA 1
ATOM 5366 C C . VAL C 1 138 ? 47.823 71.478 29.004 1.00 31.62 135 VAL C C 1
ATOM 5367 O O . VAL C 1 138 ? 48.283 71.449 30.135 1.00 31.74 135 VAL C O 1
ATOM 5371 N N . PRO C 1 139 ? 46.634 70.944 28.709 1.00 28.77 136 PRO C N 1
ATOM 5372 C CA . PRO C 1 139 ? 45.942 71.014 27.438 1.00 27.86 136 PRO C CA 1
ATOM 5373 C C . PRO C 1 139 ? 45.284 72.370 27.228 1.00 26.59 136 PRO C C 1
ATOM 5374 O O . PRO C 1 139 ? 45.019 73.080 28.190 1.00 25.83 136 PRO C O 1
ATOM 5378 N N . ALA C 1 140 ? 45.022 72.691 25.967 1.00 25.65 137 ALA C N 1
ATOM 5379 C CA . ALA C 1 140 ? 44.390 73.936 25.579 1.00 24.95 137 ALA C CA 1
ATOM 5380 C C . ALA C 1 140 ? 43.542 73.691 24.335 1.00 24.93 137 ALA C C 1
ATOM 5381 O O . ALA C 1 140 ? 43.888 72.865 23.477 1.00 24.62 137 ALA C O 1
ATOM 5383 N N . LEU C 1 141 ? 42.395 74.359 24.281 1.00 24.98 138 LEU C N 1
ATOM 5384 C CA . LEU C 1 141 ? 41.664 74.541 23.049 1.00 25.11 138 LEU C CA 1
ATOM 5385 C C . LEU C 1 141 ? 42.116 75.898 22.510 1.00 25.71 138 LEU C C 1
ATOM 5386 O O . LEU C 1 141 ? 42.145 76.886 23.245 1.00 25.67 138 LEU C O 1
ATOM 5391 N N . VAL C 1 142 ? 42.486 75.918 21.232 1.00 26.07 139 VAL C N 1
ATOM 5392 C CA . VAL C 1 142 ? 43.072 77.073 20.566 1.00 26.07 139 VAL C CA 1
ATOM 5393 C C . VAL C 1 142 ? 42.290 77.322 19.261 1.00 26.43 139 VAL C C 1
ATOM 5394 O O . VAL C 1 142 ? 41.914 76.366 18.577 1.00 26.52 139 VAL C O 1
ATOM 5398 N N . GLU C 1 143 ? 42.026 78.585 18.928 1.00 26.98 140 GLU C N 1
ATOM 5399 C CA . GLU C 1 143 ? 41.365 78.931 17.651 1.00 27.57 140 GLU C CA 1
ATOM 5400 C C . GLU C 1 143 ? 42.420 78.837 16.558 1.00 28.69 140 GLU C C 1
ATOM 5401 O O . GLU C 1 143 ? 43.467 79.471 16.663 1.00 28.68 140 GLU C O 1
ATOM 5407 N N . GLU C 1 144 ? 42.165 78.030 15.531 1.00 30.12 141 GLU C N 1
ATOM 5408 C CA . GLU C 1 144 ? 43.203 77.749 14.520 1.00 31.90 141 GLU C CA 1
ATOM 5409 C C . GLU C 1 144 ? 43.692 78.992 13.786 1.00 32.24 141 GLU C C 1
ATOM 5410 O O . GLU C 1 144 ? 44.889 79.235 13.738 1.00 33.09 141 GLU C O 1
ATOM 5416 N N . SER C 1 145 ? 42.767 79.783 13.258 1.00 32.71 142 SER C N 1
ATOM 5417 C CA . SER C 1 145 ? 43.106 80.972 12.452 1.00 33.32 142 SER C CA 1
ATOM 5418 C C . SER C 1 145 ? 43.926 82.033 13.209 1.00 33.39 142 SER C C 1
ATOM 5419 O O . SER C 1 145 ? 44.929 82.520 12.691 1.00 33.59 142 SER C O 1
ATOM 5422 N N . SER C 1 146 ? 43.494 82.381 14.423 1.00 33.17 143 SER C N 1
ATOM 5423 C CA . SER C 1 146 ? 44.116 83.455 15.217 1.00 32.73 143 SER C CA 1
ATOM 5424 C C . SER C 1 146 ? 45.203 82.961 16.162 1.00 32.86 143 SER C C 1
ATOM 5425 O O . SER C 1 146 ? 45.977 83.753 16.675 1.00 32.95 143 SER C O 1
ATOM 5428 N N . LYS C 1 147 ? 45.222 81.662 16.441 1.00 32.85 144 LYS C N 1
ATOM 5429 C CA . LYS C 1 147 ? 46.122 81.080 17.447 1.00 32.92 144 LYS C CA 1
ATOM 5430 C C . LYS C 1 147 ? 45.791 81.496 18.897 1.00 31.77 144 LYS C C 1
ATOM 5431 O O . LYS C 1 147 ? 46.600 81.295 19.793 1.00 31.26 144 LYS C O 1
ATOM 5437 N N . LYS C 1 148 ? 44.610 82.061 19.126 1.00 30.58 145 LYS C N 1
ATOM 5438 C CA . LYS C 1 148 ? 44.228 82.494 20.461 1.00 30.31 145 LYS C CA 1
ATOM 5439 C C . LYS C 1 148 ? 43.869 81.287 21.331 1.00 29.12 145 LYS C C 1
ATOM 5440 O O . LYS C 1 148 ? 43.215 80.342 20.858 1.00 28.80 145 LYS C O 1
ATOM 5446 N N . VAL C 1 149 ? 44.312 81.313 22.588 1.00 27.44 146 VAL C N 1
ATOM 5447 C CA . VAL C 1 149 ? 43.928 80.289 23.546 1.00 26.49 146 VAL C CA 1
ATOM 5448 C C . VAL C 1 149 ? 42.514 80.577 24.030 1.00 25.33 146 VAL C C 1
ATOM 5449 O O . VAL C 1 149 ? 42.258 81.596 24.650 1.00 24.96 146 VAL C O 1
ATOM 5453 N N . VAL C 1 150 ? 41.593 79.670 23.728 1.00 23.96 147 VAL C N 1
ATOM 5454 C CA . VAL C 1 150 ? 40.222 79.816 24.167 1.00 23.09 147 VAL C CA 1
ATOM 5455 C C . VAL C 1 150 ? 40.129 79.415 25.636 1.00 23.34 147 VAL C C 1
ATOM 5456 O O . VAL C 1 150 ? 39.590 80.166 26.455 1.00 23.25 147 VAL C O 1
ATOM 5460 N N . THR C 1 151 ? 40.689 78.250 25.969 1.00 22.51 148 THR C N 1
ATOM 5461 C CA . THR C 1 151 ? 40.630 77.713 27.327 1.00 22.44 148 THR C CA 1
ATOM 5462 C C . THR C 1 151 ? 41.752 76.719 27.626 1.00 23.18 148 THR C C 1
ATOM 5463 O O . THR C 1 151 ? 42.158 75.926 26.752 1.00 21.69 148 THR C O 1
ATOM 5467 N N . ASN C 1 152 ? 42.271 76.781 28.851 1.00 23.92 149 ASN C N 1
ATOM 5468 C CA . ASN C 1 152 ? 43.135 75.720 29.365 1.00 25.36 149 ASN C CA 1
ATOM 5469 C C . ASN C 1 152 ? 42.601 75.164 30.696 1.00 25.86 149 ASN C C 1
ATOM 5470 O O . ASN C 1 152 ? 43.333 74.528 31.451 1.00 25.05 149 ASN C O 1
ATOM 5475 N N . ASP C 1 153 ? 41.320 75.408 30.961 1.00 25.97 150 ASP C N 1
ATOM 5476 C CA . ASP C 1 153 ? 40.665 74.877 32.128 1.00 26.43 150 ASP C CA 1
ATOM 5477 C C . ASP C 1 153 ? 40.274 73.417 31.877 1.00 25.59 150 ASP C C 1
ATOM 5478 O O . ASP C 1 153 ? 39.169 73.119 31.447 1.00 24.88 150 ASP C O 1
ATOM 5483 N N . TYR C 1 154 ? 41.203 72.500 32.144 1.00 24.91 151 TYR C N 1
ATOM 5484 C CA . TYR C 1 154 ? 41.028 71.117 31.714 1.00 24.52 151 TYR C CA 1
ATOM 5485 C C . TYR C 1 154 ? 39.767 70.415 32.264 1.00 24.15 151 TYR C C 1
ATOM 5486 O O . TYR C 1 154 ? 39.168 69.613 31.546 1.00 22.72 151 TYR C O 1
ATOM 5495 N N . PRO C 1 155 ? 39.341 70.711 33.510 1.00 23.61 152 PRO C N 1
ATOM 5496 C CA . PRO C 1 155 ? 38.082 70.044 33.941 1.00 23.99 152 PRO C CA 1
ATOM 5497 C C . PRO C 1 155 ? 36.863 70.442 33.111 1.00 24.36 152 PRO C C 1
ATOM 5498 O O . PRO C 1 155 ? 36.049 69.576 32.738 1.00 24.94 152 PRO C O 1
ATOM 5502 N N . SER C 1 156 ? 36.735 71.711 32.753 1.00 23.80 153 SER C N 1
ATOM 5503 C CA . SER C 1 156 ? 35.594 72.086 31.922 1.00 24.31 153 SER C CA 1
ATOM 5504 C C . SER C 1 156 ? 35.742 71.638 30.458 1.00 23.50 153 SER C C 1
ATOM 5505 O O . SER C 1 156 ? 34.750 71.516 29.758 1.00 24.14 153 SER C O 1
ATOM 5508 N N . ILE C 1 157 ? 36.950 71.359 29.989 1.00 22.90 154 ILE C N 1
ATOM 5509 C CA . ILE C 1 157 ? 37.092 70.921 28.587 1.00 21.94 154 ILE C CA 1
ATOM 5510 C C . ILE C 1 157 ? 36.393 69.576 28.399 1.00 22.00 154 ILE C C 1
ATOM 5511 O O . ILE C 1 157 ? 35.588 69.423 27.485 1.00 21.20 154 ILE C O 1
ATOM 5516 N N . THR C 1 158 ? 36.686 68.612 29.267 1.00 21.34 155 THR C N 1
ATOM 5517 C CA . THR C 1 158 ? 36.087 67.298 29.127 1.00 21.34 155 THR C CA 1
ATOM 5518 C C . THR C 1 158 ? 34.576 67.309 29.352 1.00 21.54 155 THR C C 1
ATOM 5519 O O . THR C 1 158 ? 33.824 66.640 28.593 1.00 20.23 155 THR C O 1
ATOM 5523 N N . ILE C 1 159 ? 34.123 68.040 30.376 1.00 20.15 156 ILE C N 1
ATOM 5524 C CA . ILE C 1 159 ? 32.683 68.171 30.625 1.00 20.70 156 ILE C CA 1
ATOM 5525 C C . ILE C 1 159 ? 31.964 68.816 29.422 1.00 20.64 156 ILE C C 1
ATOM 5526 O O . ILE C 1 159 ? 30.889 68.335 28.987 1.00 20.35 156 ILE C O 1
ATOM 5531 N N . ASP C 1 160 ? 32.578 69.855 28.856 1.00 19.50 157 ASP C N 1
ATOM 5532 C CA . ASP C 1 160 ? 31.972 70.531 27.697 1.00 20.14 157 ASP C CA 1
ATOM 5533 C C . ASP C 1 160 ? 31.978 69.670 26.425 1.00 19.50 157 ASP C C 1
ATOM 5534 O O . ASP C 1 160 ? 31.020 69.721 25.631 1.00 18.49 157 ASP C O 1
ATOM 5539 N N . PHE C 1 161 ? 33.024 68.865 26.242 1.00 19.70 158 PHE C N 1
ATOM 5540 C CA . PHE C 1 161 ? 33.035 67.890 25.134 1.00 19.55 158 PHE C CA 1
ATOM 5541 C C . PHE C 1 161 ? 31.817 66.972 25.245 1.00 19.75 158 PHE C C 1
ATOM 5542 O O . PHE C 1 161 ? 31.123 66.705 24.269 1.00 20.30 158 PHE C O 1
ATOM 5550 N N . ASN C 1 162 ? 31.524 66.524 26.450 1.00 20.32 159 ASN C N 1
ATOM 5551 C CA . ASN C 1 162 ? 30.353 65.676 26.661 1.00 20.95 159 ASN C CA 1
ATOM 5552 C C . ASN C 1 162 ? 29.009 66.382 26.480 1.00 21.12 159 ASN C C 1
ATOM 5553 O O . ASN C 1 162 ? 28.095 65.799 25.920 1.00 20.84 159 ASN C O 1
ATOM 5558 N N . LEU C 1 163 ? 28.882 67.615 26.971 1.00 21.93 160 LEU C N 1
ATOM 5559 C CA . LEU C 1 163 ? 27.573 68.254 27.077 1.00 22.16 160 LEU C CA 1
ATOM 5560 C C . LEU C 1 163 ? 27.300 69.294 26.015 1.00 22.53 160 LEU C C 1
ATOM 5561 O O . LEU C 1 163 ? 26.171 69.417 25.598 1.00 24.39 160 LEU C O 1
ATOM 5566 N N . GLU C 1 164 ? 28.308 70.028 25.571 1.00 22.45 161 GLU C N 1
ATOM 5567 C CA . GLU C 1 164 ? 28.125 71.095 24.581 1.00 21.69 161 GLU C CA 1
ATOM 5568 C C . GLU C 1 164 ? 28.310 70.661 23.119 1.00 21.56 161 GLU C C 1
ATOM 5569 O O . GLU C 1 164 ? 27.740 71.265 22.191 1.00 20.70 161 GLU C O 1
ATOM 5575 N N . TRP C 1 165 ? 29.136 69.653 22.910 1.00 21.58 162 TRP C N 1
ATOM 5576 C CA . TRP C 1 165 ? 29.445 69.188 21.548 1.00 21.97 162 TRP C CA 1
ATOM 5577 C C . TRP C 1 165 ? 28.575 68.027 21.051 1.00 22.59 162 TRP C C 1
ATOM 5578 O O . TRP C 1 165 ? 28.918 67.399 20.041 1.00 22.37 162 TRP C O 1
ATOM 5589 N N . LYS C 1 166 ? 27.453 67.759 21.729 1.00 23.77 163 LYS C N 1
ATOM 5590 C CA . LYS C 1 166 ? 26.546 66.646 21.368 1.00 25.65 163 LYS C CA 1
ATOM 5591 C C . LYS C 1 166 ? 26.215 66.585 19.889 1.00 25.70 163 LYS C C 1
ATOM 5592 O O . LYS C 1 166 ? 26.138 65.504 19.299 1.00 25.85 163 LYS C O 1
ATOM 5598 N N . GLN C 1 167 ? 26.038 67.734 19.269 1.00 25.86 164 GLN C N 1
ATOM 5599 C CA . GLN C 1 167 ? 25.685 67.736 17.865 1.00 25.93 164 GLN C CA 1
ATOM 5600 C C . GLN C 1 167 ? 26.761 67.148 16.959 1.00 24.87 164 GLN C C 1
ATOM 5601 O O . GLN C 1 167 ? 26.485 66.859 15.818 1.00 24.09 164 GLN C O 1
ATOM 5607 N N . PHE C 1 168 ? 27.999 67.068 17.422 1.00 24.13 165 PHE C N 1
ATOM 5608 C CA . PHE C 1 168 ? 29.087 66.534 16.580 1.00 23.59 165 PHE C CA 1
ATOM 5609 C C . PHE C 1 168 ? 29.618 65.189 17.082 1.00 22.65 165 PHE C C 1
ATOM 5610 O O . PHE C 1 168 ? 30.508 64.618 16.485 1.00 22.38 165 PHE C O 1
ATOM 5618 N N . HIS C 1 169 ? 29.060 64.677 18.169 1.00 21.53 166 HIS C N 1
ATOM 5619 C CA . HIS C 1 169 ? 29.382 63.332 18.599 1.00 21.43 166 HIS C CA 1
ATOM 5620 C C . HIS C 1 169 ? 29.069 62.327 17.482 1.00 21.19 166 HIS C C 1
ATOM 5621 O O . HIS C 1 169 ? 28.105 62.497 16.743 1.00 19.82 166 HIS C O 1
ATOM 5628 N N . ARG C 1 170 ? 29.897 61.292 17.370 1.00 21.07 167 ARG C N 1
ATOM 5629 C CA . ARG C 1 170 ? 29.581 60.123 16.553 1.00 21.39 167 ARG C CA 1
ATOM 5630 C C . ARG C 1 170 ? 28.186 59.614 16.942 1.00 22.07 167 ARG C C 1
ATOM 5631 O O . ARG C 1 170 ? 27.825 59.598 18.114 1.00 19.55 167 ARG C O 1
ATOM 5639 N N . GLU C 1 171 ? 27.416 59.155 15.973 1.00 23.02 168 GLU C N 1
ATOM 5640 C CA . GLU C 1 171 ? 26.104 58.619 16.290 1.00 24.63 168 GLU C CA 1
ATOM 5641 C C . GLU C 1 171 ? 26.264 57.344 17.161 1.00 23.98 168 GLU C C 1
ATOM 5642 O O . GLU C 1 171 ? 27.069 56.448 16.855 1.00 22.10 168 GLU C O 1
ATOM 5648 N N . GLY C 1 172 ? 25.533 57.316 18.276 1.00 23.11 169 GLY C N 1
ATOM 5649 C CA . GLY C 1 172 ? 25.655 56.247 19.249 1.00 22.86 169 GLY C CA 1
ATOM 5650 C C . GLY C 1 172 ? 26.811 56.419 20.247 1.00 23.17 169 GLY C C 1
ATOM 5651 O O . GLY C 1 172 ? 27.177 55.465 20.918 1.00 22.14 169 GLY C O 1
ATOM 5652 N N . ALA C 1 173 ? 27.385 57.626 20.346 1.00 22.82 170 ALA C N 1
ATOM 5653 C CA . ALA C 1 173 ? 28.466 57.889 21.298 1.00 22.39 170 ALA C CA 1
ATOM 5654 C C . ALA C 1 173 ? 27.990 57.641 22.731 1.00 22.19 170 ALA C C 1
ATOM 5655 O O . ALA C 1 173 ? 26.806 57.795 23.037 1.00 21.06 170 ALA C O 1
ATOM 5657 N N . PRO C 1 174 ? 28.907 57.217 23.611 1.00 21.58 171 PRO C N 1
ATOM 5658 C CA . PRO C 1 174 ? 28.512 56.958 24.982 1.00 21.44 171 PRO C CA 1
ATOM 5659 C C . PRO C 1 174 ? 28.183 58.246 25.688 1.00 21.29 171 PRO C C 1
ATOM 5660 O O . PRO C 1 174 ? 28.723 59.310 25.355 1.00 20.16 171 PRO C O 1
ATOM 5664 N N . ASN C 1 175 ? 27.289 58.127 26.651 1.00 21.46 172 ASN C N 1
ATOM 5665 C CA . ASN C 1 175 ? 26.970 59.203 27.566 1.00 21.52 172 ASN C CA 1
ATOM 5666 C C . ASN C 1 175 ? 27.911 59.011 28.763 1.00 21.44 172 ASN C C 1
ATOM 5667 O O . ASN C 1 175 ? 27.660 58.176 29.625 1.00 21.97 172 ASN C O 1
ATOM 5672 N N . LEU C 1 176 ? 29.007 59.757 28.794 1.00 20.89 173 LEU C N 1
ATOM 5673 C CA . LEU C 1 176 ? 30.031 59.568 29.802 1.00 21.28 173 LEU C CA 1
ATOM 5674 C C . LEU C 1 176 ? 29.719 60.363 31.091 1.00 21.37 173 LEU C C 1
ATOM 5675 O O . LEU C 1 176 ? 30.425 60.237 32.090 1.00 21.19 173 LEU C O 1
ATOM 5680 N N . TYR C 1 177 ? 28.680 61.186 31.079 1.00 21.87 174 TYR C N 1
ATOM 5681 C CA . TYR C 1 177 ? 28.427 62.089 32.208 1.00 22.31 174 TYR C CA 1
ATOM 5682 C C . TYR C 1 177 ? 26.916 62.133 32.451 1.00 23.44 174 TYR C C 1
ATOM 5683 O O . TYR C 1 177 ? 26.274 63.163 32.271 1.00 23.51 174 TYR C O 1
ATOM 5692 N N . PRO C 1 178 ? 26.330 60.973 32.822 1.00 24.56 175 PRO C N 1
ATOM 5693 C CA . PRO C 1 178 ? 24.872 60.911 32.913 1.00 25.15 175 PRO C CA 1
ATOM 5694 C C . PRO C 1 178 ? 24.295 61.718 34.068 1.00 24.77 175 PRO C C 1
ATOM 5695 O O . PRO C 1 178 ? 24.827 61.688 35.207 1.00 23.23 175 PRO C O 1
ATOM 5699 N N . ALA C 1 179 ? 23.206 62.414 33.750 1.00 25.50 176 ALA C N 1
ATOM 5700 C CA . ALA C 1 179 ? 22.571 63.372 34.652 1.00 26.23 176 ALA C CA 1
ATOM 5701 C C . ALA C 1 179 ? 22.364 62.761 36.024 1.00 26.93 176 ALA C C 1
ATOM 5702 O O . ALA C 1 179 ? 22.770 63.341 37.034 1.00 27.60 176 ALA C O 1
ATOM 5704 N N . GLU C 1 180 ?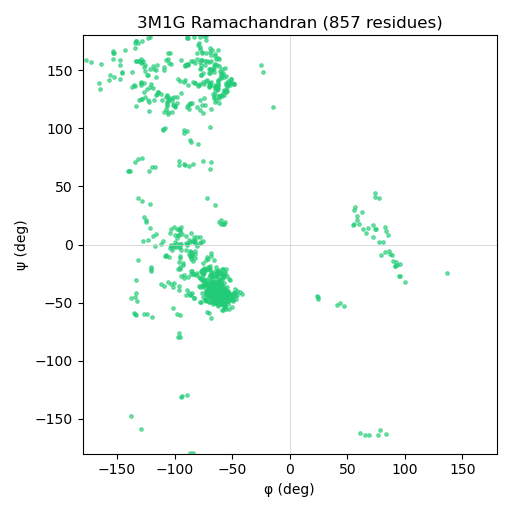 21.806 61.556 36.060 1.00 27.65 177 GLU C N 1
ATOM 5705 C CA . GLU C 1 180 ? 21.529 60.870 37.321 1.00 28.87 177 GLU C CA 1
ATOM 5706 C C . GLU C 1 180 ? 22.754 60.387 38.146 1.00 28.70 177 GLU C C 1
ATOM 5707 O O . GLU C 1 180 ? 22.583 59.892 39.257 1.00 29.03 177 GLU C O 1
ATOM 5713 N N . LEU C 1 181 ? 23.970 60.477 37.610 1.00 28.11 178 LEU C N 1
ATOM 5714 C CA . LEU C 1 181 ? 25.183 60.112 38.381 1.00 27.46 178 LEU C CA 1
ATOM 5715 C C . LEU C 1 181 ? 26.025 61.330 38.789 1.00 27.20 178 LEU C C 1
ATOM 5716 O O . LEU C 1 181 ? 26.955 61.189 39.580 1.00 25.24 178 LEU C O 1
ATOM 5721 N N . ARG C 1 182 ? 25.692 62.508 38.254 1.00 27.61 179 ARG C N 1
ATOM 5722 C CA . ARG C 1 182 ? 26.544 63.691 38.386 1.00 28.54 179 ARG C CA 1
ATOM 5723 C C . ARG C 1 182 ? 26.759 64.130 39.818 1.00 29.21 179 ARG C C 1
ATOM 5724 O O . ARG C 1 182 ? 27.869 64.538 40.153 1.00 29.89 179 ARG C O 1
ATOM 5732 N N . GLU C 1 183 ? 25.742 64.016 40.668 1.00 29.63 180 GLU C N 1
ATOM 5733 C CA A GLU C 1 183 ? 25.883 64.487 42.039 0.50 29.94 180 GLU C CA 1
ATOM 5734 C CA B GLU C 1 183 ? 25.862 64.472 42.050 0.50 29.74 180 GLU C CA 1
ATOM 5735 C C . GLU C 1 183 ? 26.714 63.502 42.856 1.00 29.64 180 GLU C C 1
ATOM 5736 O O . GLU C 1 183 ? 27.580 63.917 43.596 1.00 29.25 180 GLU C O 1
ATOM 5747 N N . GLU C 1 184 ? 26.484 62.202 42.689 1.00 29.40 181 GLU C N 1
ATOM 5748 C CA . GLU C 1 184 ? 27.336 61.206 43.344 1.00 29.75 181 GLU C CA 1
ATOM 5749 C C . GLU C 1 184 ? 28.796 61.249 42.818 1.00 28.09 181 GLU C C 1
ATOM 5750 O O . GLU C 1 184 ? 29.757 61.026 43.565 1.00 27.56 181 GLU C O 1
ATOM 5764 N N . ALA C 1 186 ? 30.583 63.830 41.797 1.00 23.48 183 ALA C N 1
ATOM 5765 C CA . ALA C 1 186 ? 31.354 65.010 42.163 1.00 23.61 183 ALA C CA 1
ATOM 5766 C C . ALA C 1 186 ? 32.364 64.762 43.298 1.00 22.66 183 ALA C C 1
ATOM 5767 O O . ALA C 1 186 ? 33.529 65.069 43.142 1.00 22.52 183 ALA C O 1
ATOM 5769 N N . PRO C 1 187 ? 31.927 64.216 44.431 1.00 23.53 184 PRO C N 1
ATOM 5770 C CA . PRO C 1 187 ? 32.913 64.039 45.521 1.00 23.59 184 PRO C CA 1
ATOM 5771 C C . PRO C 1 187 ? 33.929 62.916 45.241 1.00 22.55 184 PRO C C 1
ATOM 5772 O O . PRO C 1 187 ? 35.061 63.048 45.639 1.00 22.29 184 PRO C O 1
ATOM 5776 N N . VAL C 1 188 ? 33.535 61.876 44.501 1.00 21.53 185 VAL C N 1
ATOM 5777 C CA . VAL C 1 188 ? 34.458 60.794 44.128 1.00 20.77 185 VAL C CA 1
ATOM 5778 C C . VAL C 1 188 ? 35.622 61.391 43.310 1.00 20.17 185 VAL C C 1
ATOM 5779 O O . VAL C 1 188 ? 36.778 61.121 43.578 1.00 20.21 185 VAL C O 1
ATOM 5791 N N . LYS C 1 190 ? 36.592 64.608 43.119 1.00 20.44 187 LYS C N 1
ATOM 5792 C CA . LYS C 1 190 ? 37.381 65.538 43.928 1.00 19.93 187 LYS C CA 1
ATOM 5793 C C . LYS C 1 190 ? 38.367 64.785 44.836 1.00 19.21 187 LYS C C 1
ATOM 5794 O O . LYS C 1 190 ? 39.532 65.171 44.933 1.00 18.27 187 LYS C O 1
ATOM 5800 N N . ARG C 1 191 ? 37.910 63.712 45.484 1.00 18.79 188 ARG C N 1
ATOM 5801 C CA . ARG C 1 191 ? 38.793 62.905 46.331 1.00 18.94 188 ARG C CA 1
ATOM 5802 C C . ARG C 1 191 ? 39.934 62.282 45.504 1.00 19.08 188 ARG C C 1
ATOM 5803 O O . ARG C 1 191 ? 41.085 62.313 45.922 1.00 19.35 188 ARG C O 1
ATOM 5811 N N . ILE C 1 192 ? 39.621 61.812 44.301 1.00 18.84 189 ILE C N 1
ATOM 5812 C CA . ILE C 1 192 ? 40.641 61.308 43.401 1.00 19.29 189 ILE C CA 1
ATOM 5813 C C . ILE C 1 192 ? 41.594 62.437 43.017 1.00 20.01 189 ILE C C 1
ATOM 5814 O O . ILE C 1 192 ? 42.826 62.284 43.067 1.00 19.67 189 ILE C O 1
ATOM 5819 N N . PHE C 1 193 ? 41.043 63.597 42.725 1.00 20.26 190 PHE C N 1
ATOM 5820 C CA . PHE C 1 193 ? 41.886 64.705 42.328 1.00 20.86 190 PHE C CA 1
ATOM 5821 C C . PHE C 1 193 ? 42.908 65.098 43.397 1.00 20.31 190 PHE C C 1
ATOM 5822 O O . PHE C 1 193 ? 44.070 65.252 43.087 1.00 20.04 190 PHE C O 1
ATOM 5830 N N . THR C 1 194 ? 42.477 65.302 44.635 1.00 20.85 191 THR C N 1
ATOM 5831 C CA . THR C 1 194 ? 43.376 65.859 45.653 1.00 21.00 191 THR C CA 1
ATOM 5832 C C . THR C 1 194 ? 44.325 64.786 46.182 1.00 20.93 191 THR C C 1
ATOM 5833 O O . THR C 1 194 ? 45.498 65.071 46.461 1.00 21.21 191 THR C O 1
ATOM 5837 N N . GLU C 1 195 ? 43.821 63.554 46.309 1.00 19.69 192 GLU C N 1
ATOM 5838 C CA . GLU C 1 195 ? 44.565 62.499 47.002 1.00 19.26 192 GLU C CA 1
ATOM 5839 C C . GLU C 1 195 ? 45.379 61.606 46.073 1.00 19.16 192 GLU C C 1
ATOM 5840 O O . GLU C 1 195 ? 46.307 60.914 46.553 1.00 19.98 192 GLU C O 1
ATOM 5846 N N . VAL C 1 196 ? 45.040 61.588 44.784 1.00 18.95 193 VAL C N 1
ATOM 5847 C CA . VAL C 1 196 ? 45.652 60.638 43.811 1.00 17.99 193 VAL C CA 1
ATOM 5848 C C . VAL C 1 196 ? 46.217 61.369 42.602 1.00 18.29 193 VAL C C 1
ATOM 5849 O O . VAL C 1 196 ? 47.418 61.319 42.377 1.00 17.14 193 VAL C O 1
ATOM 5853 N N . ASN C 1 197 ? 45.390 62.103 41.848 1.00 19.80 194 ASN C N 1
ATOM 5854 C CA . ASN C 1 197 ? 45.900 62.806 40.647 1.00 20.97 194 ASN C CA 1
ATOM 5855 C C . ASN C 1 197 ? 47.008 63.796 41.009 1.00 21.99 194 ASN C C 1
ATOM 5856 O O . ASN C 1 197 ? 48.064 63.834 40.377 1.00 22.28 194 ASN C O 1
ATOM 5861 N N . ASN C 1 198 ? 46.748 64.623 42.024 1.00 23.73 195 ASN C N 1
ATOM 5862 C CA . ASN C 1 198 ? 47.784 65.501 42.598 1.00 24.12 195 ASN C CA 1
ATOM 5863 C C . ASN C 1 198 ? 48.673 64.851 43.646 1.00 23.57 195 ASN C C 1
ATOM 5864 O O . ASN C 1 198 ? 49.812 65.304 43.869 1.00 23.18 195 ASN C O 1
ATOM 5869 N N . GLY C 1 199 ? 48.135 63.815 44.291 1.00 22.43 196 GLY C N 1
ATOM 5870 C CA . GLY C 1 199 ? 48.800 63.099 45.377 1.00 22.12 196 GLY C CA 1
ATOM 5871 C C . GLY C 1 199 ? 50.134 62.516 44.987 1.00 21.92 196 GLY C C 1
ATOM 5872 O O . GLY C 1 199 ? 51.082 62.582 45.765 1.00 22.16 196 GLY C O 1
ATOM 5873 N N . VAL C 1 200 ? 50.224 61.982 43.765 1.00 21.09 197 VAL C N 1
ATOM 5874 C CA . VAL C 1 200 ? 51.501 61.480 43.272 1.00 20.33 197 VAL C CA 1
ATOM 5875 C C . VAL C 1 200 ? 52.547 62.615 43.144 1.00 21.07 197 VAL C C 1
ATOM 5876 O O . VAL C 1 200 ? 53.712 62.418 43.489 1.00 20.92 197 VAL C O 1
ATOM 5880 N N . TYR C 1 201 ? 52.135 63.784 42.663 1.00 21.82 198 TYR C N 1
ATOM 5881 C CA . TYR C 1 201 ? 53.034 64.929 42.553 1.00 22.39 198 TYR C CA 1
ATOM 5882 C C . TYR C 1 201 ? 53.428 65.464 43.928 1.00 23.20 198 TYR C C 1
ATOM 5883 O O . TYR C 1 201 ? 54.592 65.826 44.140 1.00 23.46 198 TYR C O 1
ATOM 5892 N N . ARG C 1 202 ? 52.495 65.483 44.874 1.00 24.05 199 ARG C N 1
ATOM 5893 C CA . ARG C 1 202 ? 52.832 65.966 46.222 1.00 25.66 199 ARG C CA 1
ATOM 5894 C C . ARG C 1 202 ? 53.863 65.039 46.856 1.00 25.03 199 ARG C C 1
ATOM 5895 O O . ARG C 1 202 ? 54.775 65.506 47.548 1.00 24.44 199 ARG C O 1
ATOM 5903 N N . THR C 1 203 ? 53.740 63.735 46.591 1.00 24.52 200 THR C N 1
ATOM 5904 C CA . THR C 1 203 ? 54.688 62.747 47.111 1.00 23.96 200 THR C CA 1
ATOM 5905 C C . THR C 1 203 ? 56.049 62.914 46.435 1.00 24.97 200 THR C C 1
ATOM 5906 O O . THR C 1 203 ? 57.077 62.863 47.088 1.00 25.84 200 THR C O 1
ATOM 5910 N N . GLY C 1 204 ? 56.047 63.116 45.124 1.00 25.57 201 GLY C N 1
ATOM 5911 C CA . GLY C 1 204 ? 57.280 63.133 44.359 1.00 25.99 201 GLY C CA 1
ATOM 5912 C C . GLY C 1 204 ? 58.104 64.397 44.513 1.00 26.38 201 GLY C C 1
ATOM 5913 O O . GLY C 1 204 ? 59.327 64.337 44.483 1.00 26.15 201 GLY C O 1
ATOM 5914 N N . PHE C 1 205 ? 57.426 65.539 44.624 1.00 27.52 202 PHE C N 1
ATOM 5915 C CA . PHE C 1 205 ? 58.086 66.854 44.721 1.00 28.33 202 PHE C CA 1
ATOM 5916 C C . PHE C 1 205 ? 58.154 67.366 46.160 1.00 27.97 202 PHE C C 1
ATOM 5917 O O . PHE C 1 205 ? 58.406 68.547 46.377 1.00 28.72 202 PHE C O 1
ATOM 5925 N N . ALA C 1 206 ? 57.930 66.489 47.131 1.00 27.49 203 ALA C N 1
ATOM 5926 C CA . ALA C 1 206 ? 58.028 66.842 48.534 1.00 27.45 203 ALA C CA 1
ATOM 5927 C C . ALA C 1 206 ? 59.382 67.452 48.828 1.00 27.93 203 ALA C C 1
ATOM 5928 O O . ALA C 1 206 ? 60.400 66.945 48.370 1.00 27.34 203 ALA C O 1
ATOM 5930 N N . GLY C 1 207 ? 59.373 68.548 49.595 1.00 28.25 204 GLY C N 1
ATOM 5931 C CA . GLY C 1 207 ? 60.580 69.279 49.938 1.00 27.94 204 GLY C CA 1
ATOM 5932 C C . GLY C 1 207 ? 61.303 68.738 51.158 1.00 27.88 204 GLY C C 1
ATOM 5933 O O . GLY C 1 207 ? 62.409 69.163 51.457 1.00 28.94 204 GLY C O 1
ATOM 5934 N N . SER C 1 208 ? 60.692 67.814 51.880 1.00 26.99 205 SER C N 1
ATOM 5935 C CA . SER C 1 208 ? 61.305 67.267 53.088 1.00 25.85 205 SER C CA 1
ATOM 5936 C C . SER C 1 208 ? 60.766 65.864 53.339 1.00 24.77 205 SER C C 1
ATOM 5937 O O . SER C 1 208 ? 59.753 65.480 52.769 1.00 24.26 205 SER C O 1
ATOM 5940 N N . GLN C 1 209 ? 61.443 65.128 54.204 1.00 23.62 206 GLN C N 1
ATOM 5941 C CA . GLN C 1 209 ? 61.046 63.789 54.569 1.00 23.47 206 GLN C CA 1
ATOM 5942 C C . GLN C 1 209 ? 59.622 63.778 55.108 1.00 23.48 206 GLN C C 1
ATOM 5943 O O . GLN C 1 209 ? 58.783 62.937 54.751 1.00 23.05 206 GLN C O 1
ATOM 5949 N N . GLU C 1 210 ? 59.361 64.739 55.970 1.00 23.02 207 GLU C N 1
ATOM 5950 C CA A GLU C 1 210 ? 58.071 64.851 56.667 0.50 22.99 207 GLU C CA 1
ATOM 5951 C CA B GLU C 1 210 ? 58.095 64.832 56.663 0.50 22.78 207 GLU C CA 1
ATOM 5952 C C . GLU C 1 210 ? 56.949 65.024 55.660 1.00 22.33 207 GLU C C 1
ATOM 5953 O O . GLU C 1 210 ? 55.893 64.406 55.779 1.00 22.86 207 GLU C O 1
ATOM 5964 N N . ALA C 1 211 ? 57.170 65.874 54.661 1.00 21.44 208 ALA C N 1
ATOM 5965 C CA . ALA C 1 211 ? 56.172 66.141 53.646 1.00 20.34 208 ALA C CA 1
ATOM 5966 C C . ALA C 1 211 ? 56.009 64.928 52.740 1.00 20.06 208 ALA C C 1
ATOM 5967 O O . ALA C 1 211 ? 54.901 64.650 52.273 1.00 19.06 208 ALA C O 1
ATOM 5969 N N . HIS C 1 212 ? 57.103 64.203 52.478 1.00 20.12 209 HIS C N 1
ATOM 5970 C CA . HIS C 1 212 ? 56.992 62.941 51.719 1.00 19.54 209 HIS C CA 1
ATOM 5971 C C . HIS C 1 212 ? 56.131 61.959 52.496 1.00 19.36 209 HIS C C 1
ATOM 5972 O O . HIS C 1 212 ? 55.169 61.419 51.965 1.00 18.80 209 HIS C O 1
ATOM 5979 N N . ASN C 1 213 ? 56.470 61.756 53.767 1.00 19.93 210 ASN C N 1
ATOM 5980 C CA . ASN C 1 213 ? 55.712 60.860 54.625 1.00 20.78 210 ASN C CA 1
ATOM 5981 C C . ASN C 1 213 ? 54.194 61.119 54.601 1.00 21.73 210 ASN C C 1
ATOM 5982 O O . ASN C 1 213 ? 53.402 60.177 54.433 1.00 21.99 210 ASN C O 1
ATOM 5987 N N . GLU C 1 214 ? 53.779 62.382 54.728 1.00 21.90 211 GLU C N 1
ATOM 5988 C CA A GLU C 1 214 ? 52.352 62.654 54.811 0.50 22.16 211 GLU C CA 1
ATOM 5989 C CA B GLU C 1 214 ? 52.355 62.721 54.801 0.50 22.12 211 GLU C CA 1
ATOM 5990 C C . GLU C 1 214 ? 51.677 62.569 53.456 1.00 21.41 211 GLU C C 1
ATOM 5991 O O . GLU C 1 214 ? 50.567 62.092 53.382 1.00 20.87 211 GLU C O 1
ATOM 6002 N N . ALA C 1 215 ? 52.343 63.012 52.393 1.00 20.15 212 ALA C N 1
ATOM 6003 C CA . ALA C 1 215 ? 51.774 62.877 51.078 1.00 20.56 212 ALA C CA 1
ATOM 6004 C C . ALA C 1 215 ? 51.607 61.379 50.684 1.00 20.73 212 ALA C C 1
ATOM 6005 O O . ALA C 1 215 ? 50.601 60.990 50.103 1.00 21.08 212 ALA C O 1
ATOM 6007 N N . TYR C 1 216 ? 52.587 60.556 51.016 1.00 20.51 213 TYR C N 1
ATOM 6008 C CA . TYR C 1 216 ? 52.520 59.130 50.709 1.00 20.53 213 TYR C CA 1
ATOM 6009 C C . TYR C 1 216 ? 51.362 58.487 51.450 1.00 20.60 213 TYR C C 1
ATOM 6010 O O . TYR C 1 216 ? 50.615 57.673 50.866 1.00 19.62 213 TYR C O 1
ATOM 6019 N N . LYS C 1 217 ? 51.202 58.855 52.725 1.00 21.07 214 LYS C N 1
ATOM 6020 C CA . LYS C 1 217 ? 50.124 58.284 53.514 1.00 21.97 214 LYS C CA 1
ATOM 6021 C C . LYS C 1 217 ? 48.778 58.623 52.907 1.00 21.22 214 LYS C C 1
ATOM 6022 O O . LYS C 1 217 ? 47.934 57.757 52.766 1.00 20.40 214 LYS C O 1
ATOM 6028 N N . ARG C 1 218 ? 48.593 59.876 52.505 1.00 21.17 215 ARG C N 1
ATOM 6029 C CA . ARG C 1 218 ? 47.336 60.282 51.881 1.00 21.10 215 ARG C CA 1
ATOM 6030 C C . ARG C 1 218 ? 47.086 59.536 50.571 1.00 20.41 215 ARG C C 1
ATOM 6031 O O . ARG C 1 218 ? 45.973 59.107 50.302 1.00 21.52 215 ARG C O 1
ATOM 6039 N N . LEU C 1 219 ? 48.109 59.409 49.743 1.00 19.98 216 LEU C N 1
ATOM 6040 C CA . LEU C 1 219 ? 47.983 58.651 48.494 1.00 19.23 216 LEU C CA 1
ATOM 6041 C C . LEU C 1 219 ? 47.463 57.242 48.732 1.00 18.62 216 LEU C C 1
ATOM 6042 O O . LEU C 1 219 ? 46.515 56.816 48.061 1.00 18.15 216 LEU C O 1
ATOM 6047 N N . TRP C 1 220 ? 48.055 56.528 49.688 1.00 17.78 217 TRP C N 1
ATOM 6048 C CA . TRP C 1 220 ? 47.742 55.103 49.873 1.00 18.61 217 TRP C CA 1
ATOM 6049 C C . TRP C 1 220 ? 46.408 54.886 50.613 1.00 18.86 217 TRP C C 1
ATOM 6050 O O . TRP C 1 220 ? 45.697 53.898 50.345 1.00 18.42 217 TRP C O 1
ATOM 6061 N N . VAL C 1 221 ? 46.020 55.829 51.474 1.00 18.07 218 VAL C N 1
ATOM 6062 C CA . VAL C 1 221 ? 44.652 55.806 52.027 1.00 18.52 218 VAL C CA 1
ATOM 6063 C C . VAL C 1 221 ? 43.632 55.834 50.855 1.00 18.25 218 VAL C C 1
ATOM 6064 O O . VAL C 1 221 ? 42.667 55.036 50.811 1.00 17.46 218 VAL C O 1
ATOM 6068 N N . ALA C 1 222 ? 43.871 56.731 49.894 1.00 17.35 219 ALA C N 1
ATOM 6069 C CA . ALA C 1 222 ? 42.978 56.869 48.744 1.00 17.05 219 ALA C CA 1
ATOM 6070 C C . ALA C 1 222 ? 43.068 55.652 47.781 1.00 17.52 219 ALA C C 1
ATOM 6071 O O . ALA C 1 222 ? 42.036 55.174 47.310 1.00 17.55 219 ALA C O 1
ATOM 6073 N N . LEU C 1 223 ? 44.275 55.156 47.509 1.00 17.60 220 LEU C N 1
ATOM 6074 C CA . LEU C 1 223 ? 44.426 53.956 46.639 1.00 18.27 220 LEU C CA 1
ATOM 6075 C C . LEU C 1 223 ? 43.761 52.710 47.277 1.00 18.76 220 LEU C C 1
ATOM 6076 O O . LEU C 1 223 ? 43.100 51.949 46.579 1.00 18.88 220 LEU C O 1
ATOM 6081 N N . ASP C 1 224 ? 43.879 52.545 48.603 1.00 19.21 221 ASP C N 1
ATOM 6082 C CA . ASP C 1 224 ? 43.152 51.506 49.322 1.00 19.49 221 ASP C CA 1
ATOM 6083 C C . ASP C 1 224 ? 41.620 51.643 49.250 1.00 19.94 221 ASP C C 1
ATOM 6084 O O . ASP C 1 224 ? 40.892 50.626 49.066 1.00 20.22 221 ASP C O 1
ATOM 6089 N N . TRP C 1 225 ? 41.126 52.875 49.391 1.00 19.07 222 TRP C N 1
ATOM 6090 C CA . TRP C 1 225 ? 39.693 53.166 49.168 1.00 18.31 222 TRP C CA 1
ATOM 6091 C C . TRP C 1 225 ? 39.234 52.739 47.768 1.00 18.43 222 TRP C C 1
ATOM 6092 O O . TRP C 1 225 ? 38.209 52.087 47.602 1.00 17.17 222 TRP C O 1
ATOM 6103 N N . LEU C 1 226 ? 39.979 53.157 46.763 1.00 18.51 223 LEU C N 1
ATOM 6104 C CA . LEU C 1 226 ? 39.658 52.796 45.405 1.00 19.25 223 LEU C CA 1
ATOM 6105 C C . LEU C 1 226 ? 39.697 51.267 45.154 1.00 19.55 223 LEU C C 1
ATOM 6106 O O . LEU C 1 226 ? 38.805 50.709 44.500 1.00 18.65 223 LEU C O 1
ATOM 6111 N N . GLU C 1 227 ? 40.705 50.586 45.703 1.00 20.49 224 GLU C N 1
ATOM 6112 C CA . GLU C 1 227 ? 40.799 49.125 45.578 1.00 21.13 224 GLU C CA 1
ATOM 6113 C C . GLU C 1 227 ? 39.539 48.465 46.162 1.00 22.19 224 GLU C C 1
ATOM 6114 O O . GLU C 1 227 ? 39.012 47.499 45.611 1.00 22.08 224 GLU C O 1
ATOM 6120 N N . ASP C 1 228 ? 39.035 49.002 47.260 1.00 22.99 225 ASP C N 1
ATOM 6121 C CA . ASP C 1 228 ? 37.812 48.466 47.868 1.00 23.73 225 ASP C CA 1
ATOM 6122 C C . ASP C 1 228 ? 36.538 48.854 47.074 1.00 23.67 225 ASP C C 1
ATOM 6123 O O . ASP C 1 228 ? 35.674 48.012 46.809 1.00 24.08 225 ASP C O 1
ATOM 6128 N N . ARG C 1 229 ? 36.426 50.109 46.674 1.00 22.38 226 ARG C N 1
ATOM 6129 C CA . ARG C 1 229 ? 35.310 50.537 45.875 1.00 21.97 226 ARG C CA 1
ATOM 6130 C C . ARG C 1 229 ? 35.198 49.654 44.602 1.00 22.00 226 ARG C C 1
ATOM 6131 O O . ARG C 1 229 ? 34.100 49.268 44.195 1.00 21.14 226 ARG C O 1
ATOM 6139 N N . LEU C 1 230 ? 36.338 49.364 43.973 1.00 21.60 227 LEU C N 1
ATOM 6140 C CA . LEU C 1 230 ? 36.351 48.586 42.713 1.00 20.46 227 LEU C CA 1
ATOM 6141 C C . LEU C 1 230 ? 36.251 47.076 42.933 1.00 21.31 227 LEU C C 1
ATOM 6142 O O . LEU C 1 230 ? 36.253 46.306 41.968 1.00 20.98 227 LEU C O 1
ATOM 6147 N N . SER C 1 231 ? 36.161 46.619 44.187 1.00 22.42 228 SER C N 1
ATOM 6148 C CA . SER C 1 231 ? 35.923 45.193 44.435 1.00 23.06 228 SER C CA 1
ATOM 6149 C C . SER C 1 231 ? 34.491 44.758 44.096 1.00 23.23 228 SER C C 1
ATOM 6150 O O . SER C 1 231 ? 34.253 43.611 43.914 1.00 23.28 228 SER C O 1
ATOM 6153 N N . THR C 1 232 ? 33.522 45.661 44.038 1.00 23.69 229 THR C N 1
ATOM 6154 C CA . THR C 1 232 ? 32.135 45.248 43.845 1.00 23.84 229 THR C CA 1
ATOM 6155 C C . THR C 1 232 ? 31.506 46.010 42.669 1.00 24.43 229 THR C C 1
ATOM 6156 O O . THR C 1 232 ? 30.334 45.830 42.392 1.00 25.47 229 THR C O 1
ATOM 6160 N N . ARG C 1 233 ? 32.282 46.846 41.982 1.00 23.39 230 ARG C N 1
ATOM 6161 C CA . ARG C 1 233 ? 31.790 47.657 40.848 1.00 23.21 230 ARG C CA 1
ATOM 6162 C C . ARG C 1 233 ? 32.840 47.501 39.764 1.00 21.93 230 ARG C C 1
ATOM 6163 O O . ARG C 1 233 ? 34.045 47.589 40.075 1.00 19.87 230 ARG C O 1
ATOM 6171 N N . ARG C 1 234 ? 32.421 47.294 38.512 1.00 20.91 231 ARG C N 1
ATOM 6172 C CA . ARG C 1 234 ? 33.393 47.149 37.420 1.00 20.15 231 ARG C CA 1
ATOM 6173 C C . ARG C 1 234 ? 34.222 48.424 37.207 1.00 20.17 231 ARG C C 1
ATOM 6174 O O . ARG C 1 234 ? 35.460 48.367 37.075 1.00 20.41 231 ARG C O 1
ATOM 6182 N N . TYR C 1 235 ? 33.532 49.553 37.141 1.00 19.37 232 TYR C N 1
ATOM 6183 C CA . TYR C 1 235 ? 34.165 50.867 37.036 1.00 19.37 232 TYR C CA 1
ATOM 6184 C C . TYR C 1 235 ? 33.754 51.766 38.224 1.00 19.41 232 TYR C C 1
ATOM 6185 O O . TYR C 1 235 ? 32.986 51.336 39.102 1.00 18.71 232 TYR C O 1
ATOM 6194 N N . LEU C 1 236 ? 34.279 52.993 38.271 1.00 20.05 233 LEU C N 1
ATOM 6195 C CA . LEU C 1 236 ? 34.145 53.844 39.491 1.00 20.19 233 LEU C CA 1
ATOM 6196 C C . LEU C 1 236 ? 32.683 54.146 39.829 1.00 21.68 233 LEU C C 1
ATOM 6197 O O . LEU C 1 236 ? 32.292 54.119 40.998 1.00 21.00 233 LEU C O 1
ATOM 6210 N N . GLY C 1 238 ? 30.010 52.201 38.581 1.00 24.14 235 GLY C N 1
ATOM 6211 C CA . GLY C 1 238 ? 29.163 51.022 38.360 1.00 23.58 235 GLY C CA 1
ATOM 6212 C C . GLY C 1 238 ? 29.516 50.221 37.099 1.00 23.27 235 GLY C C 1
ATOM 6213 O O . GLY C 1 238 ? 30.675 49.912 36.853 1.00 22.54 235 GLY C O 1
ATOM 6214 N N . ASP C 1 239 ? 28.504 49.915 36.294 1.00 22.68 236 ASP C N 1
ATOM 6215 C CA . ASP C 1 239 ? 28.632 48.962 35.194 1.00 23.21 236 ASP C CA 1
ATOM 6216 C C . ASP C 1 239 ? 29.388 49.468 33.942 1.00 22.56 236 ASP C C 1
ATOM 6217 O O . ASP C 1 239 ? 29.936 48.651 33.181 1.00 22.60 236 ASP C O 1
ATOM 6222 N N . HIS C 1 240 ? 29.395 50.787 33.747 1.00 22.10 237 HIS C N 1
ATOM 6223 C CA . HIS C 1 240 ? 29.928 51.446 32.556 1.00 21.53 237 HIS C CA 1
ATOM 6224 C C . HIS C 1 240 ? 30.901 52.563 32.898 1.00 21.27 237 HIS C C 1
ATOM 6225 O O . HIS C 1 240 ? 30.876 53.143 33.992 1.00 22.17 237 HIS C O 1
ATOM 6232 N N . ILE C 1 241 ? 31.717 52.897 31.910 1.00 20.79 238 ILE C N 1
ATOM 6233 C CA . ILE C 1 241 ? 32.706 53.941 31.994 1.00 19.36 238 ILE C CA 1
ATOM 6234 C C . ILE C 1 241 ? 32.042 55.309 32.047 1.00 20.02 238 ILE C C 1
ATOM 6235 O O . ILE C 1 241 ? 31.044 55.563 31.350 1.00 19.52 238 ILE C O 1
ATOM 6240 N N . THR C 1 242 ? 32.595 56.177 32.905 1.00 19.73 239 THR C N 1
ATOM 6241 C CA . THR C 1 242 ? 32.167 57.566 33.046 1.00 19.18 239 THR C CA 1
ATOM 6242 C C . THR C 1 242 ? 33.404 58.489 33.089 1.00 19.92 239 THR C C 1
ATOM 6243 O O . THR C 1 242 ? 34.572 58.039 33.151 1.00 19.75 239 THR C O 1
ATOM 6247 N N . GLU C 1 243 ? 33.142 59.791 33.084 1.00 20.96 240 GLU C N 1
ATOM 6248 C CA . GLU C 1 243 ? 34.173 60.850 33.258 1.00 19.94 240 GLU C CA 1
ATOM 6249 C C . GLU C 1 243 ? 35.130 60.542 34.410 1.00 19.36 240 GLU C C 1
ATOM 6250 O O . GLU C 1 243 ? 36.313 60.822 34.316 1.00 19.11 240 GLU C O 1
ATOM 6256 N N . ALA C 1 244 ? 34.612 60.008 35.517 1.00 18.90 241 ALA C N 1
ATOM 6257 C CA . ALA C 1 244 ? 35.438 59.695 36.674 1.00 18.70 241 ALA C CA 1
ATOM 6258 C C . ALA C 1 244 ? 36.612 58.724 36.347 1.00 19.15 241 ALA C C 1
ATOM 6259 O O . ALA C 1 244 ? 37.747 58.882 36.834 1.00 18.92 241 ALA C O 1
ATOM 6261 N N . ASP C 1 245 ? 36.349 57.720 35.522 1.00 18.53 242 ASP C N 1
ATOM 6262 C CA . ASP C 1 245 ? 37.410 56.767 35.133 1.00 18.79 242 ASP C CA 1
ATOM 6263 C C . ASP C 1 245 ? 38.424 57.429 34.199 1.00 18.93 242 ASP C C 1
ATOM 6264 O O . ASP C 1 245 ? 39.616 57.112 34.225 1.00 18.30 242 ASP C O 1
ATOM 6269 N N . ILE C 1 246 ? 37.934 58.351 33.371 1.00 19.04 243 ILE C N 1
ATOM 6270 C CA . ILE C 1 246 ? 38.788 59.079 32.448 1.00 18.88 243 ILE C CA 1
ATOM 6271 C C . ILE C 1 246 ? 39.746 60.021 33.209 1.00 19.27 243 ILE C C 1
ATOM 6272 O O . ILE C 1 246 ? 40.831 60.315 32.717 1.00 18.03 243 ILE C O 1
ATOM 6277 N N . ARG C 1 247 ? 39.356 60.482 34.408 1.00 19.30 244 ARG C N 1
ATOM 6278 C CA . ARG C 1 247 ? 40.279 61.290 35.232 1.00 19.67 244 ARG C CA 1
ATOM 6279 C C . ARG C 1 247 ? 41.214 60.432 36.100 1.00 19.41 244 ARG C C 1
ATOM 6280 O O . ARG C 1 247 ? 42.248 60.921 36.524 1.00 20.74 244 ARG C O 1
ATOM 6288 N N . LEU C 1 248 ? 40.839 59.191 36.398 1.00 19.70 245 LEU C N 1
ATOM 6289 C CA . LEU C 1 248 ? 41.669 58.297 37.218 1.00 19.52 245 LEU C CA 1
ATOM 6290 C C . LEU C 1 248 ? 42.695 57.573 36.342 1.00 20.01 245 LEU C C 1
ATOM 6291 O O . LEU C 1 248 ? 43.864 57.483 36.700 1.00 19.80 245 LEU C O 1
ATOM 6296 N N . TYR C 1 249 ? 42.268 57.090 35.180 1.00 20.09 246 TYR C N 1
ATOM 6297 C CA . TYR C 1 249 ? 43.165 56.305 34.285 1.00 21.01 246 TYR C CA 1
ATOM 6298 C C . TYR C 1 249 ? 44.533 56.933 34.021 1.00 20.12 246 TYR C C 1
ATOM 6299 O O . TYR C 1 249 ? 45.536 56.243 34.094 1.00 20.06 246 TYR C O 1
ATOM 6308 N N . PRO C 1 250 ? 44.593 58.239 33.745 1.00 19.90 247 PRO C N 1
ATOM 6309 C CA . PRO C 1 250 ? 45.901 58.841 33.419 1.00 19.63 247 PRO C CA 1
ATOM 6310 C C . PRO C 1 250 ? 46.967 58.759 34.517 1.00 19.69 247 PRO C C 1
ATOM 6311 O O . PRO C 1 250 ? 48.156 58.632 34.214 1.00 20.43 247 PRO C O 1
ATOM 6315 N N . THR C 1 251 ? 46.547 58.804 35.767 1.00 19.45 248 THR C N 1
ATOM 6316 C CA . THR C 1 251 ? 47.461 58.571 36.886 1.00 19.08 248 THR C CA 1
ATOM 6317 C C . THR C 1 251 ? 47.858 57.115 37.009 1.00 19.09 248 THR C C 1
ATOM 6318 O O . THR C 1 251 ? 49.044 56.818 37.121 1.00 19.18 248 THR C O 1
ATOM 6322 N N . LEU C 1 252 ? 46.883 56.204 36.961 1.00 19.42 249 LEU C N 1
ATOM 6323 C CA . LEU C 1 252 ? 47.179 54.788 37.111 1.00 19.28 249 LEU C CA 1
ATOM 6324 C C . LEU C 1 252 ? 48.098 54.264 36.010 1.00 19.11 249 LEU C C 1
ATOM 6325 O O . LEU C 1 252 ? 48.990 53.447 36.290 1.00 18.64 249 LEU C O 1
ATOM 6330 N N . VAL C 1 253 ? 47.916 54.747 34.786 1.00 17.99 250 VAL C N 1
ATOM 6331 C CA . VAL C 1 253 ? 48.669 54.216 33.640 1.00 17.89 250 VAL C CA 1
ATOM 6332 C C . VAL C 1 253 ? 50.113 54.717 33.647 1.00 18.48 250 VAL C C 1
ATOM 6333 O O . VAL C 1 253 ? 51.011 54.142 32.985 1.00 17.59 250 VAL C O 1
ATOM 6337 N N . ARG C 1 254 ? 50.361 55.757 34.433 1.00 18.45 251 ARG C N 1
ATOM 6338 C CA . ARG C 1 254 ? 51.724 56.261 34.584 1.00 19.20 251 ARG C CA 1
ATOM 6339 C C . ARG C 1 254 ? 52.373 55.789 35.888 1.00 19.35 251 ARG C C 1
ATOM 6340 O O . ARG C 1 254 ? 53.505 56.165 36.183 1.00 19.35 251 ARG C O 1
ATOM 6348 N N . PHE C 1 255 ? 51.647 55.016 36.687 1.00 18.70 252 PHE C N 1
ATOM 6349 C CA . PHE C 1 255 ? 52.110 54.739 38.039 1.00 19.47 252 PHE C CA 1
ATOM 6350 C C . PHE C 1 255 ? 53.322 53.797 38.101 1.00 19.18 252 PHE C C 1
ATOM 6351 O O . PHE C 1 255 ? 54.384 54.193 38.617 1.00 19.34 252 PHE C O 1
ATOM 6359 N N . ASP C 1 256 ? 53.204 52.587 37.561 1.00 19.05 253 ASP C N 1
ATOM 6360 C CA . ASP C 1 256 ? 54.367 51.674 37.599 1.00 19.23 253 ASP C CA 1
ATOM 6361 C C . ASP C 1 256 ? 55.530 52.191 36.748 1.00 18.53 253 ASP C C 1
ATOM 6362 O O . ASP C 1 256 ? 56.685 52.046 37.130 1.00 19.10 253 ASP C O 1
ATOM 6367 N N . ALA C 1 257 ? 55.241 52.848 35.634 1.00 18.69 254 ALA C N 1
ATOM 6368 C CA . ALA C 1 257 ? 56.296 53.337 34.733 1.00 18.57 254 ALA C CA 1
ATOM 6369 C C . ALA C 1 257 ? 57.112 54.505 35.296 1.00 19.49 254 ALA C C 1
ATOM 6370 O O . ALA C 1 257 ? 58.308 54.623 34.992 1.00 19.49 254 ALA C O 1
ATOM 6372 N N . VAL C 1 258 ? 56.467 55.393 36.062 1.00 19.48 255 VAL C N 1
ATOM 6373 C CA . VAL C 1 258 ? 57.111 56.609 36.534 1.00 19.58 255 VAL C CA 1
ATOM 6374 C C . VAL C 1 258 ? 56.874 56.874 38.041 1.00 19.91 255 VAL C C 1
ATOM 6375 O O . VAL C 1 258 ? 57.814 56.921 38.824 1.00 20.26 255 VAL C O 1
ATOM 6379 N N . TYR C 1 259 ? 55.625 57.029 38.461 1.00 19.58 256 TYR C N 1
ATOM 6380 C CA . TYR C 1 259 ? 55.362 57.506 39.824 1.00 19.07 256 TYR C CA 1
ATOM 6381 C C . TYR C 1 259 ? 55.947 56.592 40.921 1.00 19.25 256 TYR C C 1
ATOM 6382 O O . TYR C 1 259 ? 56.475 57.070 41.943 1.00 19.85 256 TYR C O 1
ATOM 6391 N N . HIS C 1 260 ? 55.868 55.285 40.693 1.00 19.41 257 HIS C N 1
ATOM 6392 C CA . HIS C 1 260 ? 56.314 54.277 41.651 1.00 18.95 257 HIS C CA 1
ATOM 6393 C C . HIS C 1 260 ? 57.752 54.536 42.108 1.00 18.63 257 HIS C C 1
ATOM 6394 O O . HIS C 1 260 ? 58.034 54.524 43.293 1.00 19.01 257 HIS C O 1
ATOM 6401 N N . GLY C 1 261 ? 58.652 54.785 41.167 1.00 18.09 258 GLY C N 1
ATOM 6402 C CA . GLY C 1 261 ? 60.066 54.953 41.473 1.00 18.16 258 GLY C CA 1
ATOM 6403 C C . GLY C 1 261 ? 60.470 56.432 41.480 1.00 18.72 258 GLY C C 1
ATOM 6404 O O . GLY C 1 261 ? 61.000 56.955 42.484 1.00 18.10 258 GLY C O 1
ATOM 6405 N N . HIS C 1 262 ? 60.193 57.115 40.377 1.00 18.16 259 HIS C N 1
ATOM 6406 C CA . HIS C 1 262 ? 60.617 58.510 40.221 1.00 18.71 259 HIS C CA 1
ATOM 6407 C C . HIS C 1 262 ? 60.050 59.451 41.294 1.00 18.48 259 HIS C C 1
ATOM 6408 O O . HIS C 1 262 ? 60.755 60.352 41.786 1.00 18.24 259 HIS C O 1
ATOM 6415 N N . PHE C 1 263 ? 58.788 59.246 41.661 1.00 18.47 260 PHE C N 1
ATOM 6416 C CA . PHE C 1 263 ? 58.127 60.064 42.686 1.00 18.06 260 PHE C CA 1
ATOM 6417 C C . PHE C 1 263 ? 58.02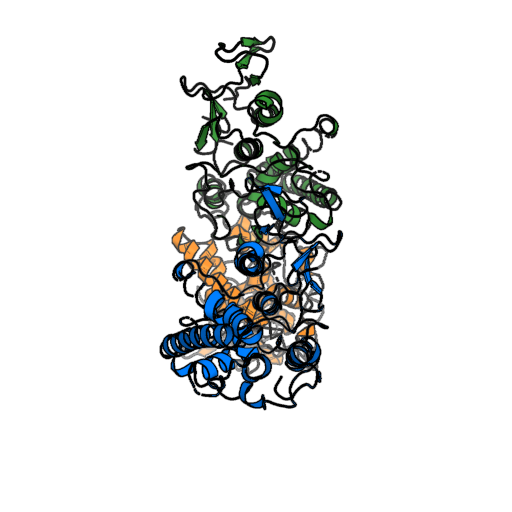2 59.337 44.022 1.00 18.03 260 PHE C C 1
ATOM 6418 O O . PHE C 1 263 ? 57.255 59.739 44.901 1.00 17.43 260 PHE C O 1
ATOM 6426 N N . LYS C 1 264 ? 58.752 58.236 44.154 1.00 17.51 261 LYS C N 1
ATOM 6427 C CA . LYS C 1 264 ? 58.836 57.516 45.397 1.00 17.18 261 LYS C CA 1
ATOM 6428 C C . LYS C 1 264 ? 57.474 57.094 45.943 1.00 17.74 261 LYS C C 1
ATOM 6429 O O . LYS C 1 264 ? 57.322 56.921 47.141 1.00 17.26 261 LYS C O 1
ATOM 6435 N N . CYS C 1 265 ? 56.493 56.860 45.060 1.00 18.19 262 CYS C N 1
ATOM 6436 C CA . CYS C 1 265 ? 55.160 56.471 45.506 1.00 18.55 262 CYS C CA 1
ATOM 6437 C C . CYS C 1 265 ? 54.991 54.985 45.826 1.00 18.92 262 CYS C C 1
ATOM 6438 O O . CYS C 1 265 ? 53.955 54.594 46.333 1.00 19.29 262 CYS C O 1
ATOM 6441 N N . GLY C 1 266 ? 55.995 54.164 45.518 1.00 19.36 263 GLY C N 1
ATOM 6442 C CA . GLY C 1 266 ? 55.861 52.704 45.560 1.00 18.96 263 GLY C CA 1
ATOM 6443 C C . GLY C 1 266 ? 55.706 51.892 46.847 1.00 18.52 263 GLY C C 1
ATOM 6444 O O . GLY C 1 266 ? 56.567 51.053 47.157 1.00 18.08 263 GLY C O 1
ATOM 6445 N N . ARG C 1 267 ? 54.605 52.064 47.576 1.00 18.20 264 ARG C N 1
ATOM 6446 C CA . ARG C 1 267 ? 54.230 51.046 48.573 1.00 18.28 264 ARG C CA 1
ATOM 6447 C C . ARG C 1 267 ? 54.121 49.650 47.930 1.00 18.28 264 ARG C C 1
ATOM 6448 O O . ARG C 1 267 ? 54.582 48.666 48.483 1.00 16.18 264 ARG C O 1
ATOM 6456 N N . ASN C 1 268 ? 53.448 49.629 46.769 1.00 18.75 265 ASN C N 1
ATOM 6457 C CA . ASN C 1 268 ? 53.222 48.460 45.931 1.00 18.72 265 ASN C CA 1
ATOM 6458 C C . ASN C 1 268 ? 53.193 48.948 44.510 1.00 18.33 265 ASN C C 1
ATOM 6459 O O . ASN C 1 268 ? 52.948 50.143 44.264 1.00 17.40 265 ASN C O 1
ATOM 6464 N N . LYS C 1 269 ? 53.428 48.050 43.563 1.00 17.97 266 LYS C N 1
ATOM 6465 C CA . LYS C 1 269 ? 53.076 48.313 42.184 1.00 18.35 266 LYS C CA 1
ATOM 6466 C C . LYS C 1 269 ? 51.575 48.130 42.025 1.00 18.57 266 LYS C C 1
ATOM 6467 O O . LYS C 1 269 ? 50.920 47.373 42.785 1.00 19.01 266 LYS C O 1
ATOM 6473 N N . ILE C 1 270 ? 51.011 48.816 41.035 1.00 19.50 267 ILE C N 1
ATOM 6474 C CA . ILE C 1 270 ? 49.617 48.596 40.693 1.00 18.67 267 ILE C CA 1
ATOM 6475 C C . ILE C 1 270 ? 49.378 47.119 40.348 1.00 19.14 267 ILE C C 1
ATOM 6476 O O . ILE C 1 270 ? 48.320 46.569 40.703 1.00 18.61 267 ILE C O 1
ATOM 6481 N N . THR C 1 271 ? 50.369 46.449 39.748 1.00 19.73 268 THR C N 1
ATOM 6482 C CA . THR C 1 271 ? 50.262 45.018 39.424 1.00 20.55 268 THR C CA 1
ATOM 6483 C C . THR C 1 271 ? 49.988 44.159 40.659 1.00 21.36 268 THR C C 1
ATOM 6484 O O . THR C 1 271 ? 49.481 43.057 40.560 1.00 20.60 268 THR C O 1
ATOM 6488 N N . GLU C 1 272 ? 50.296 44.669 41.839 1.00 21.00 269 GLU C N 1
ATOM 6489 C CA . GLU C 1 272 ? 50.048 43.915 43.072 1.00 21.31 269 GLU C CA 1
ATOM 6490 C C . GLU C 1 272 ? 48.747 44.288 43.735 1.00 21.19 269 GLU C C 1
ATOM 6491 O O . GLU C 1 272 ? 48.462 43.846 44.820 1.00 21.84 269 GLU C O 1
ATOM 6505 N N . PRO C 1 274 ? 45.005 43.843 43.176 1.00 22.31 271 PRO C N 1
ATOM 6506 C CA . PRO C 1 274 ? 44.216 43.039 42.218 1.00 22.25 271 PRO C CA 1
ATOM 6507 C C . PRO C 1 274 ? 43.066 43.792 41.520 1.00 21.96 271 PRO C C 1
ATOM 6508 O O . PRO C 1 274 ? 42.962 43.731 40.293 1.00 20.89 271 PRO C O 1
ATOM 6512 N N . ASN C 1 275 ? 42.227 44.508 42.278 1.00 19.42 272 ASN C N 1
ATOM 6513 C CA . ASN C 1 275 ? 41.140 45.227 41.637 1.00 20.05 272 ASN C CA 1
ATOM 6514 C C . ASN C 1 275 ? 41.637 46.363 40.776 1.00 19.01 272 ASN C C 1
ATOM 6515 O O . ASN C 1 275 ? 41.192 46.522 39.635 1.00 18.97 272 ASN C O 1
ATOM 6520 N N . LEU C 1 276 ? 42.583 47.146 41.294 1.00 19.05 273 LEU C N 1
ATOM 6521 C CA . LEU C 1 276 ? 43.113 48.281 40.539 1.00 18.85 273 LEU C CA 1
ATOM 6522 C C . LEU C 1 276 ? 43.827 47.809 39.271 1.00 18.57 273 LEU C C 1
ATOM 6523 O O . LEU C 1 276 ? 43.734 48.450 38.227 1.00 17.06 273 LEU C O 1
ATOM 6528 N N . TRP C 1 277 ? 44.537 46.684 39.350 1.00 18.33 274 TRP C N 1
ATOM 6529 C CA . TRP C 1 277 ? 45.224 46.163 38.154 1.00 18.50 274 TRP C CA 1
ATOM 6530 C C . TRP C 1 277 ? 44.244 45.615 37.091 1.00 18.62 274 TRP C C 1
ATOM 6531 O O . TRP C 1 277 ? 44.417 45.849 35.893 1.00 17.72 274 TRP C O 1
ATOM 6542 N N . GLY C 1 278 ? 43.239 44.869 37.531 1.00 18.84 275 GLY C N 1
ATOM 6543 C CA . GLY C 1 278 ? 42.207 44.424 36.612 1.00 18.61 275 GLY C CA 1
ATOM 6544 C C . GLY C 1 278 ? 41.555 45.627 35.923 1.00 18.79 275 GLY C C 1
ATOM 6545 O O . GLY C 1 278 ? 41.449 45.682 34.701 1.00 17.66 275 GLY C O 1
ATOM 6546 N N . TYR C 1 279 ? 41.149 46.603 36.728 1.00 18.28 276 TYR C N 1
ATOM 6547 C CA . TYR C 1 279 ? 40.541 47.842 36.236 1.00 18.83 276 TYR C CA 1
ATOM 6548 C C . TYR C 1 279 ? 41.429 48.593 35.265 1.00 18.20 276 TYR C C 1
ATOM 6549 O O . TYR C 1 279 ? 40.970 49.018 34.197 1.00 17.67 276 TYR C O 1
ATOM 6558 N N . LEU C 1 280 ? 42.703 48.726 35.602 1.00 18.29 277 LEU C N 1
ATOM 6559 C CA . LEU C 1 280 ? 43.648 49.440 34.718 1.00 18.73 277 LEU C CA 1
ATOM 6560 C C . LEU C 1 280 ? 43.808 48.743 33.357 1.00 19.49 277 LEU C C 1
ATOM 6561 O O . LEU C 1 280 ? 43.826 49.401 32.298 1.00 18.58 277 LEU C O 1
ATOM 6566 N N . ARG C 1 281 ? 43.872 47.412 33.381 1.00 19.46 278 ARG C N 1
ATOM 6567 C CA . ARG C 1 281 ? 43.980 46.656 32.130 1.00 18.66 278 ARG C CA 1
ATOM 6568 C C . ARG C 1 281 ? 42.704 46.738 31.310 1.00 18.97 278 ARG C C 1
ATOM 6569 O O . ARG C 1 281 ? 42.768 46.867 30.072 1.00 18.72 278 ARG C O 1
ATOM 6577 N N . ASP C 1 282 ? 41.561 46.656 32.006 1.00 18.86 279 ASP C N 1
ATOM 6578 C CA . ASP C 1 282 ? 40.239 46.769 31.397 1.00 18.89 279 ASP C CA 1
ATOM 6579 C C . ASP C 1 282 ? 40.120 48.105 30.623 1.00 19.32 279 ASP C C 1
ATOM 6580 O O . ASP C 1 282 ? 39.766 48.123 29.411 1.00 18.83 279 ASP C O 1
ATOM 6585 N N . LEU C 1 283 ? 40.427 49.212 31.313 1.00 19.29 280 LEU C N 1
ATOM 6586 C CA . LEU C 1 283 ? 40.472 50.529 30.679 1.00 19.40 280 LEU C CA 1
ATOM 6587 C C . LEU C 1 283 ? 41.489 50.569 29.542 1.00 19.43 280 LEU C C 1
ATOM 6588 O O . LEU C 1 283 ? 41.150 50.955 28.410 1.00 19.77 280 LEU C O 1
ATOM 6593 N N . PHE C 1 284 ? 42.720 50.135 29.802 1.00 19.42 281 PHE C N 1
ATOM 6594 C CA . PHE C 1 284 ? 43.757 50.164 28.771 1.00 19.72 281 PHE C CA 1
ATOM 6595 C C . PHE C 1 284 ? 43.305 49.469 27.461 1.00 20.07 281 PHE C C 1
ATOM 6596 O O . PHE C 1 284 ? 43.536 49.969 26.373 1.00 19.90 281 PHE C O 1
ATOM 6604 N N . GLN C 1 285 ? 42.629 48.328 27.592 1.00 21.46 282 GLN C N 1
ATOM 6605 C CA . GLN C 1 285 ? 42.195 47.498 26.432 1.00 21.60 282 GLN C CA 1
ATOM 6606 C C . GLN C 1 285 ? 40.876 48.006 25.835 1.00 22.15 282 GLN C C 1
ATOM 6607 O O . GLN C 1 285 ? 40.334 47.402 24.913 1.00 23.94 282 GLN C O 1
ATOM 6613 N N . THR C 1 286 ? 40.380 49.146 26.314 1.00 21.66 283 THR C N 1
ATOM 6614 C CA . THR C 1 286 ? 39.210 49.807 25.716 1.00 21.39 283 THR C CA 1
ATOM 6615 C C . THR C 1 286 ? 39.646 50.839 24.654 1.00 21.66 283 THR C C 1
ATOM 6616 O O . THR C 1 286 ? 40.607 51.577 24.847 1.00 21.52 283 THR C O 1
ATOM 6620 N N . PRO C 1 287 ? 38.931 50.921 23.527 1.00 23.03 284 PRO C N 1
ATOM 6621 C CA . PRO C 1 287 ? 39.216 52.033 22.571 1.00 22.98 284 PRO C CA 1
ATOM 6622 C C . PRO C 1 287 ? 39.220 53.426 23.219 1.00 23.56 284 PRO C C 1
ATOM 6623 O O . PRO C 1 287 ? 38.389 53.702 24.072 1.00 23.87 284 PRO C O 1
ATOM 6627 N N . GLY C 1 288 ? 40.156 54.285 22.831 1.00 23.32 285 GLY C N 1
ATOM 6628 C CA . GLY C 1 288 ? 40.310 55.579 23.440 1.00 23.17 285 GLY C CA 1
ATOM 6629 C C . GLY C 1 288 ? 41.424 55.655 24.466 1.00 23.40 285 GLY C C 1
ATOM 6630 O O . GLY C 1 288 ? 42.075 56.695 24.618 1.00 23.85 285 GLY C O 1
ATOM 6631 N N . PHE C 1 289 ? 41.671 54.556 25.171 1.00 23.72 286 PHE C N 1
ATOM 6632 C CA . PHE C 1 289 ? 42.600 54.575 26.307 1.00 22.89 286 PHE C CA 1
ATOM 6633 C C . PHE C 1 289 ? 44.014 54.115 25.909 1.00 23.14 286 PHE C C 1
ATOM 6634 O O . PHE C 1 289 ? 44.940 54.928 25.732 1.00 22.79 286 PHE C O 1
ATOM 6642 N N . GLY C 1 290 ? 44.184 52.809 25.740 1.00 23.24 287 GLY C N 1
ATOM 6643 C CA . GLY C 1 290 ? 45.487 52.269 25.351 1.00 23.73 287 GLY C CA 1
ATOM 6644 C C . GLY C 1 290 ? 46.030 52.897 24.068 1.00 23.73 287 GLY C C 1
ATOM 6645 O O . GLY C 1 290 ? 47.224 53.202 23.972 1.00 23.55 287 GLY C O 1
ATOM 6646 N N . ASP C 1 291 ? 45.141 53.122 23.096 1.00 23.49 288 ASP C N 1
ATOM 6647 C CA . ASP C 1 291 ? 45.548 53.642 21.794 1.00 23.85 288 ASP C CA 1
ATOM 6648 C C . ASP C 1 291 ? 45.886 55.142 21.756 1.00 23.55 288 ASP C C 1
ATOM 6649 O O . ASP C 1 291 ? 46.203 55.678 20.679 1.00 23.33 288 ASP C O 1
ATOM 6654 N N . THR C 1 292 ? 45.845 55.815 22.918 1.00 22.33 289 THR C N 1
ATOM 6655 C CA . THR C 1 292 ? 46.376 57.169 23.071 1.00 21.77 289 THR C CA 1
ATOM 6656 C C . THR C 1 292 ? 47.472 57.257 24.161 1.00 22.29 289 THR C C 1
ATOM 6657 O O . THR C 1 292 ? 47.853 58.349 24.599 1.00 22.36 289 THR C O 1
ATOM 6661 N N . THR C 1 293 ? 47.988 56.105 24.585 1.00 22.39 290 THR C N 1
ATOM 6662 C CA . THR C 1 293 ? 48.975 56.031 25.664 1.00 21.82 290 THR C CA 1
ATOM 6663 C C . THR C 1 293 ? 50.342 55.725 25.051 1.00 22.07 290 THR C C 1
ATOM 6664 O O . THR C 1 293 ? 50.535 54.648 24.490 1.00 22.15 290 THR C O 1
ATOM 6668 N N . ASP C 1 294 ? 51.281 56.668 25.140 1.00 22.03 291 ASP C N 1
ATOM 6669 C CA . ASP C 1 294 ? 52.647 56.463 24.621 1.00 22.28 291 ASP C CA 1
ATOM 6670 C C . ASP C 1 294 ? 53.620 56.364 25.794 1.00 22.10 291 ASP C C 1
ATOM 6671 O O . ASP C 1 294 ? 54.043 57.384 26.351 1.00 21.38 291 ASP C O 1
ATOM 6676 N N . PHE C 1 295 ? 53.975 55.132 26.164 1.00 21.77 292 PHE C N 1
ATOM 6677 C CA . PHE C 1 295 ? 54.800 54.913 27.348 1.00 21.25 292 PHE C CA 1
ATOM 6678 C C . PHE C 1 295 ? 56.193 55.502 27.222 1.00 21.82 292 PHE C C 1
ATOM 6679 O O . PHE C 1 295 ? 56.766 55.953 28.228 1.00 21.39 292 PHE C O 1
ATOM 6687 N N . THR C 1 296 ? 56.723 55.535 26.007 1.00 21.73 293 THR C N 1
ATOM 6688 C CA . THR C 1 296 ? 58.060 56.070 25.792 1.00 22.89 293 THR C CA 1
ATOM 6689 C C . THR C 1 296 ? 58.110 57.584 26.049 1.00 23.78 293 THR C C 1
ATOM 6690 O O . THR C 1 296 ? 59.017 58.081 26.726 1.00 24.01 293 THR C O 1
ATOM 6694 N N . GLU C 1 297 ? 57.133 58.324 25.526 1.00 24.30 294 GLU C N 1
ATOM 6695 C CA . GLU C 1 297 ? 57.092 59.762 25.782 1.00 24.50 294 GLU C CA 1
ATOM 6696 C C . GLU C 1 297 ? 56.775 60.051 27.254 1.00 23.55 294 GLU C C 1
ATOM 6697 O O . GLU C 1 297 ? 57.323 60.958 27.823 1.00 23.45 294 GLU C O 1
ATOM 6703 N N . ILE C 1 298 ? 55.920 59.255 27.870 1.00 22.95 295 ILE C N 1
ATOM 6704 C CA . ILE C 1 298 ? 55.650 59.400 29.286 1.00 22.83 295 ILE C CA 1
ATOM 6705 C C . ILE C 1 298 ? 56.952 59.309 30.091 1.00 23.16 295 ILE C C 1
ATOM 6706 O O . ILE C 1 298 ? 57.267 60.228 30.852 1.00 22.71 295 ILE C O 1
ATOM 6711 N N . LYS C 1 299 ? 57.725 58.240 29.888 1.00 22.77 296 LYS C N 1
ATOM 6712 C CA . LYS C 1 299 ? 58.933 58.004 30.670 1.00 22.72 296 LYS C CA 1
ATOM 6713 C C . LYS C 1 299 ? 60.015 59.037 30.406 1.00 23.50 296 LYS C C 1
ATOM 6714 O O . LYS C 1 299 ? 60.680 59.485 31.349 1.00 22.38 296 LYS C O 1
ATOM 6720 N N . GLN C 1 300 ? 60.211 59.399 29.140 1.00 24.23 297 GLN C N 1
ATOM 6721 C CA . GLN C 1 300 ? 61.248 60.378 28.783 1.00 25.63 297 GLN C CA 1
ATOM 6722 C C . GLN C 1 300 ? 60.957 61.736 29.410 1.00 25.69 297 GLN C C 1
ATOM 6723 O O . GLN C 1 300 ? 61.833 62.355 29.985 1.00 25.80 297 GLN C O 1
ATOM 6729 N N . HIS C 1 301 ? 59.720 62.187 29.332 1.00 25.82 298 HIS C N 1
ATOM 6730 C CA . HIS C 1 301 ? 59.393 63.470 29.923 1.00 26.37 298 HIS C CA 1
ATOM 6731 C C . HIS C 1 301 ? 59.793 63.504 31.406 1.00 26.07 298 HIS C C 1
ATOM 6732 O O . HIS C 1 301 ? 60.521 64.390 31.838 1.00 26.52 298 HIS C O 1
ATOM 6739 N N . TYR C 1 302 ? 59.298 62.555 32.194 1.00 25.27 299 TYR C N 1
ATOM 6740 C CA . TYR C 1 302 ? 59.462 62.660 33.637 1.00 24.86 299 TYR C CA 1
ATOM 6741 C C . TYR C 1 302 ? 60.900 62.477 34.050 1.00 24.28 299 TYR C C 1
ATOM 6742 O O . TYR C 1 302 ? 61.425 63.296 34.798 1.00 24.87 299 TYR C O 1
ATOM 6751 N N . TYR C 1 303 ? 61.538 61.420 33.554 1.00 23.51 300 TYR C N 1
ATOM 6752 C CA . TYR C 1 303 ? 62.872 61.052 34.002 1.00 23.21 300 TYR C CA 1
ATOM 6753 C C . TYR C 1 303 ? 63.948 62.007 33.452 1.00 23.70 300 TYR C C 1
ATOM 6754 O O . TYR C 1 303 ? 64.977 62.201 34.092 1.00 22.89 300 TYR C O 1
ATOM 6763 N N . ILE C 1 304 ? 63.732 62.573 32.269 1.00 24.15 301 ILE C N 1
ATOM 6764 C CA . ILE C 1 304 ? 64.692 63.555 31.708 1.00 24.82 301 ILE C CA 1
ATOM 6765 C C . ILE C 1 304 ? 64.432 65.015 32.161 1.00 25.42 301 ILE C C 1
ATOM 6766 O O . ILE C 1 304 ? 65.371 65.722 32.467 1.00 25.86 301 ILE C O 1
ATOM 6771 N N . THR C 1 305 ? 63.178 65.452 32.217 1.00 26.35 302 THR C N 1
ATOM 6772 C CA . THR C 1 305 ? 62.872 66.869 32.529 1.00 27.39 302 THR C CA 1
ATOM 6773 C C . THR C 1 305 ? 63.158 67.173 33.985 1.00 27.75 302 THR C C 1
ATOM 6774 O O . THR C 1 305 ? 63.653 68.255 34.287 1.00 27.85 302 THR C O 1
ATOM 6778 N N . HIS C 1 306 ? 62.849 66.241 34.894 1.00 27.73 303 HIS C N 1
ATOM 6779 C CA . HIS C 1 306 ? 62.917 66.549 36.330 1.00 27.73 303 HIS C CA 1
ATOM 6780 C C . HIS C 1 306 ? 64.299 66.305 36.897 1.00 27.75 303 HIS C C 1
ATOM 6781 O O . HIS C 1 306 ? 64.491 65.444 37.758 1.00 26.62 303 HIS C O 1
ATOM 6788 N N . ALA C 1 307 ? 65.245 67.136 36.444 1.00 28.39 304 ALA C N 1
ATOM 6789 C CA . ALA C 1 307 ? 66.666 67.014 36.789 1.00 28.61 304 ALA C CA 1
ATOM 6790 C C . ALA C 1 307 ? 66.933 67.223 38.286 1.00 29.15 304 ALA C C 1
ATOM 6791 O O . ALA C 1 307 ? 67.884 66.676 38.827 1.00 27.67 304 ALA C O 1
ATOM 6793 N N . GLU C 1 308 ? 66.082 68.005 38.945 1.00 29.84 305 GLU C N 1
ATOM 6794 C CA . GLU C 1 308 ? 66.193 68.214 40.395 1.00 31.42 305 GLU C CA 1
ATOM 6795 C C . GLU C 1 308 ? 65.952 66.940 41.218 1.00 30.81 305 GLU C C 1
ATOM 6796 O O . GLU C 1 308 ? 66.494 66.797 42.305 1.00 31.21 305 GLU C O 1
ATOM 6802 N N . ILE C 1 309 ? 65.095 66.060 40.715 1.00 30.00 306 ILE C N 1
ATOM 6803 C CA . ILE C 1 309 ? 64.803 64.759 41.343 1.00 29.47 306 ILE C CA 1
ATOM 6804 C C . ILE C 1 309 ? 65.774 63.664 40.844 1.00 28.32 306 ILE C C 1
ATOM 6805 O O . ILE C 1 309 ? 66.240 62.840 41.635 1.00 27.86 306 ILE C O 1
ATOM 6810 N N . ASN C 1 310 ? 66.098 63.709 39.543 1.00 26.82 307 ASN C N 1
ATOM 6811 C CA . ASN C 1 310 ? 66.878 62.696 38.833 1.00 25.12 307 ASN C CA 1
ATOM 6812 C C . ASN C 1 310 ? 67.994 63.354 37.990 1.00 24.84 307 ASN C C 1
ATOM 6813 O O . ASN C 1 310 ? 67.893 63.370 36.767 1.00 24.24 307 ASN C O 1
ATOM 6818 N N . PRO C 1 311 ? 69.076 63.866 38.637 1.00 24.26 308 PRO C N 1
ATOM 6819 C CA . PRO C 1 311 ? 70.100 64.652 37.936 1.00 24.07 308 PRO C CA 1
ATOM 6820 C C . PRO C 1 311 ? 70.874 63.900 36.859 1.00 23.52 308 PRO C C 1
ATOM 6821 O O . PRO C 1 311 ? 71.366 64.529 35.930 1.00 22.59 308 PRO C O 1
ATOM 6825 N N . THR C 1 312 ? 70.957 62.574 36.951 1.00 22.91 309 THR C N 1
ATOM 6826 C CA . THR C 1 312 ? 71.635 61.806 35.897 1.00 22.72 309 THR C CA 1
ATOM 6827 C C . THR C 1 312 ? 70.838 61.834 34.590 1.00 22.36 309 THR C C 1
ATOM 6828 O O . THR C 1 312 ? 71.378 61.540 33.530 1.00 21.92 309 THR C O 1
ATOM 6832 N N . ARG C 1 313 ? 69.550 62.170 34.685 1.00 22.34 310 ARG C N 1
ATOM 6833 C CA . ARG C 1 313 ? 68.613 62.140 33.554 1.00 22.70 310 ARG C CA 1
ATOM 6834 C C . ARG C 1 313 ? 68.432 60.763 32.892 1.00 21.86 310 ARG C C 1
ATOM 6835 O O . ARG C 1 313 ? 67.915 60.681 31.781 1.00 22.13 310 ARG C O 1
ATOM 6843 N N . ILE C 1 314 ? 68.818 59.690 33.567 1.00 21.10 311 ILE C N 1
ATOM 6844 C CA . ILE C 1 314 ? 68.698 58.336 32.972 1.00 20.41 311 ILE C CA 1
ATOM 6845 C C . ILE C 1 314 ? 67.251 57.857 33.047 1.00 20.11 311 ILE C C 1
ATOM 6846 O O . ILE C 1 314 ? 66.532 58.114 34.030 1.00 19.00 311 ILE C O 1
ATOM 6851 N N . VAL C 1 315 ? 66.802 57.242 31.952 1.00 19.47 312 VAL C N 1
ATOM 6852 C CA . VAL C 1 315 ? 65.450 56.676 31.894 1.00 18.68 312 VAL C CA 1
ATOM 6853 C C . VAL C 1 315 ? 65.582 55.174 32.136 1.00 18.61 312 VAL C C 1
ATOM 6854 O O . VAL C 1 315 ? 66.246 54.480 31.381 1.00 18.27 312 VAL C O 1
ATOM 6858 N N . PRO C 1 316 ? 64.971 54.669 33.203 1.00 18.12 313 PRO C N 1
ATOM 6859 C CA . PRO C 1 316 ? 65.092 53.225 33.473 1.00 18.49 313 PRO C CA 1
ATOM 6860 C C . PRO C 1 316 ? 64.519 52.400 32.308 1.00 17.30 313 PRO C C 1
ATOM 6861 O O . PRO C 1 316 ? 63.532 52.829 31.709 1.00 17.42 313 PRO C O 1
ATOM 6865 N N . VAL C 1 317 ? 65.129 51.261 31.988 1.00 16.95 314 VAL C N 1
ATOM 6866 C CA . VAL C 1 317 ? 64.603 50.389 30.911 1.00 17.52 314 VAL C CA 1
ATOM 6867 C C . VAL C 1 317 ? 63.248 49.812 31.332 1.00 17.32 314 VAL C C 1
ATOM 6868 O O . VAL C 1 317 ? 62.309 49.709 30.531 1.00 17.64 314 VAL C O 1
ATOM 6872 N N . GLY C 1 318 ? 63.129 49.483 32.609 1.00 17.31 315 GLY C N 1
ATOM 6873 C CA . GLY C 1 318 ? 61.907 48.866 33.117 1.00 17.44 315 GLY C CA 1
ATOM 6874 C C . GLY C 1 318 ? 60.849 49.927 33.426 1.00 17.78 315 GLY C C 1
ATOM 6875 O O . GLY C 1 318 ? 61.112 51.128 33.279 1.00 16.56 315 GLY C O 1
ATOM 6876 N N . PRO C 1 319 ? 59.657 49.497 33.877 1.00 17.63 316 PRO C N 1
ATOM 6877 C CA . PRO C 1 319 ? 59.262 48.127 34.098 1.00 18.25 316 PRO C CA 1
ATOM 6878 C C . PRO C 1 319 ? 58.849 47.436 32.799 1.00 18.05 316 PRO C C 1
ATOM 6879 O O . PRO C 1 319 ? 58.641 48.080 31.779 1.00 17.87 316 PRO C O 1
ATOM 6883 N N . ASP C 1 320 ? 58.780 46.122 32.851 1.00 19.00 317 ASP C N 1
ATOM 6884 C CA . ASP C 1 320 ? 58.151 45.326 31.774 1.00 19.67 317 ASP C CA 1
ATOM 6885 C C . ASP C 1 320 ? 56.691 45.735 31.689 1.00 18.87 317 ASP C C 1
ATOM 6886 O O . ASP C 1 320 ? 55.981 45.653 32.662 1.00 17.84 317 ASP C O 1
ATOM 6891 N N . LEU C 1 321 ? 56.251 46.212 30.536 1.00 18.88 318 LEU C N 1
ATOM 6892 C CA . LEU C 1 321 ? 54.866 46.688 30.394 1.00 20.14 318 LEU C CA 1
ATOM 6893 C C . LEU C 1 321 ? 53.895 45.666 29.781 1.00 20.55 318 LEU C C 1
ATOM 6894 O O . LEU C 1 321 ? 52.698 45.967 29.554 1.00 19.85 318 LEU C O 1
ATOM 6899 N N . SER C 1 322 ? 54.402 44.477 29.468 1.00 20.08 319 SER C N 1
ATOM 6900 C CA . SER C 1 322 ? 53.635 43.524 28.687 1.00 20.68 319 SER C CA 1
ATOM 6901 C C . SER C 1 322 ? 52.368 43.101 29.418 1.00 20.51 319 SER C C 1
ATOM 6902 O O . SER C 1 322 ? 51.395 42.666 28.789 1.00 21.38 319 SER C O 1
ATOM 6905 N N . GLY C 1 323 ? 52.342 43.256 30.733 1.00 19.62 320 GLY C N 1
ATOM 6906 C CA . GLY C 1 323 ? 51.129 42.966 31.505 1.00 19.67 320 GLY C CA 1
ATOM 6907 C C . GLY C 1 323 ? 49.884 43.725 31.085 1.00 19.41 320 GLY C C 1
ATOM 6908 O O . GLY C 1 323 ? 48.775 43.269 31.324 1.00 19.27 320 GLY C O 1
ATOM 6909 N N . PHE C 1 324 ? 50.057 44.888 30.467 1.00 19.07 321 PHE C N 1
ATOM 6910 C CA . PHE C 1 324 ? 48.918 45.725 30.125 1.00 18.42 321 PHE C CA 1
ATOM 6911 C C . PHE C 1 324 ? 47.960 45.047 29.142 1.00 18.99 321 PHE C C 1
ATOM 6912 O O . PHE C 1 324 ? 46.788 45.430 29.083 1.00 18.84 321 PHE C O 1
ATOM 6920 N N . ALA C 1 325 ? 48.466 44.095 28.364 1.00 19.53 322 ALA C N 1
ATOM 6921 C CA . ALA C 1 325 ? 47.669 43.427 27.316 1.00 20.42 322 ALA C CA 1
ATOM 6922 C C . ALA C 1 325 ? 47.018 42.114 27.772 1.00 20.04 322 ALA C C 1
ATOM 6923 O O . ALA C 1 325 ? 46.257 41.499 26.990 1.00 21.78 322 ALA C O 1
ATOM 6925 N N . THR C 1 326 ? 47.307 41.684 28.994 1.00 20.12 323 THR C N 1
ATOM 6926 C CA . THR C 1 326 ? 46.851 40.400 29.485 1.00 20.41 323 THR C CA 1
ATOM 6927 C C . THR C 1 326 ? 45.360 40.436 29.901 1.00 20.98 323 THR C C 1
ATOM 6928 O O . THR C 1 326 ? 44.834 41.488 30.293 1.00 20.67 323 THR C O 1
ATOM 6932 N N . PRO C 1 327 ? 44.682 39.288 29.797 1.00 21.01 324 PRO C N 1
ATOM 6933 C CA . PRO C 1 327 ? 43.262 39.259 30.104 1.00 21.32 324 PRO C CA 1
ATOM 6934 C C . PRO C 1 327 ? 42.960 39.698 31.525 1.00 20.42 324 PRO C C 1
ATOM 6935 O O . PRO C 1 327 ? 43.591 39.227 32.477 1.00 19.44 324 PRO C O 1
ATOM 6939 N N . HIS C 1 328 ? 42.019 40.626 31.663 1.00 19.80 325 HIS C N 1
ATOM 6940 C CA . HIS C 1 328 ? 41.804 41.262 32.991 1.00 20.04 325 HIS C CA 1
ATOM 6941 C C . HIS C 1 328 ? 40.750 40.552 33.825 1.00 20.22 325 HIS C C 1
ATOM 6942 O O . HIS C 1 328 ? 40.769 40.673 35.028 1.00 21.29 325 HIS C O 1
ATOM 6949 N N . GLY C 1 329 ? 39.806 39.868 33.193 1.00 20.26 326 GLY C N 1
ATOM 6950 C CA . GLY C 1 329 ? 38.746 39.129 33.935 1.00 20.42 326 GLY C CA 1
ATOM 6951 C C . GLY C 1 329 ? 37.680 40.009 34.612 1.00 20.43 326 GLY C C 1
ATOM 6952 O O . GLY C 1 329 ? 36.809 39.510 35.311 1.00 21.04 326 GLY C O 1
ATOM 6953 N N . ARG C 1 330 ? 37.697 41.311 34.381 1.00 19.96 327 ARG C N 1
ATOM 6954 C CA . ARG C 1 330 ? 36.763 42.214 35.124 1.00 19.88 327 ARG C CA 1
ATOM 6955 C C . ARG C 1 330 ? 35.311 42.062 34.701 1.00 20.14 327 ARG C C 1
ATOM 6956 O O . ARG C 1 330 ? 34.377 42.560 35.382 1.00 19.48 327 ARG C O 1
ATOM 6964 N N . GLU C 1 331 ? 35.086 41.369 33.580 1.00 19.26 328 GLU C N 1
ATOM 6965 C CA . GLU C 1 331 ? 33.728 41.076 33.193 1.00 19.39 328 GLU C CA 1
ATOM 6966 C C . GLU C 1 331 ? 33.020 40.122 34.183 1.00 19.25 328 GLU C C 1
ATOM 6967 O O . GLU C 1 331 ? 31.820 39.997 34.103 1.00 19.48 328 GLU C O 1
ATOM 6973 N N . LYS C 1 332 ? 33.746 39.466 35.087 1.00 19.48 329 LYS C N 1
ATOM 6974 C CA . LYS C 1 332 ? 33.149 38.730 36.224 1.00 21.26 329 LYS C CA 1
ATOM 6975 C C . LYS C 1 332 ? 32.199 39.669 37.049 1.00 21.54 329 LYS C C 1
ATOM 6976 O O . LYS C 1 332 ? 31.252 39.215 37.618 1.00 21.69 329 LYS C O 1
ATOM 6982 N N . LEU C 1 333 ? 32.427 40.968 37.039 1.00 21.43 330 LEU C N 1
ATOM 6983 C CA . LEU C 1 333 ? 31.556 41.897 37.760 1.00 22.58 330 LEU C CA 1
ATOM 6984 C C . LEU C 1 333 ? 30.389 42.314 36.893 1.00 23.30 330 LEU C C 1
ATOM 6985 O O . LEU C 1 333 ? 29.617 43.136 37.277 1.00 24.88 330 LEU C O 1
ATOM 6990 N N . GLY C 1 334 ? 30.252 41.764 35.701 1.00 23.67 331 GLY C N 1
ATOM 6991 C CA . GLY C 1 334 ? 29.187 42.247 34.812 1.00 23.78 331 GLY C CA 1
ATOM 6992 C C . GLY C 1 334 ? 29.613 43.499 34.043 1.00 23.58 331 GLY C C 1
ATOM 6993 O O . GLY C 1 334 ? 30.801 43.787 33.896 1.00 23.79 331 GLY C O 1
ATOM 6994 N N . GLY C 1 335 ? 28.627 44.200 33.504 1.00 23.57 332 GLY C N 1
ATOM 6995 C CA . GLY C 1 335 ? 28.850 45.432 32.792 1.00 23.45 332 GLY C CA 1
ATOM 6996 C C . GLY C 1 335 ? 29.629 45.311 31.503 1.00 23.07 332 GLY C C 1
ATOM 6997 O O . GLY C 1 335 ? 29.832 44.208 30.925 1.00 23.40 332 GLY C O 1
ATOM 6998 N N . SER C 1 336 ? 30.093 46.471 31.068 1.00 21.81 333 SER C N 1
ATOM 6999 C CA . SER C 1 336 ? 30.825 46.622 29.822 1.00 21.53 333 SER C CA 1
ATOM 7000 C C . SER C 1 336 ? 31.230 48.066 29.758 1.00 21.41 333 SER C C 1
ATOM 7001 O O . SER C 1 336 ? 30.629 48.906 30.424 1.00 22.00 333 SER C O 1
ATOM 7004 N N . PRO C 1 337 ? 32.248 48.377 28.966 1.00 21.75 334 PRO C N 1
ATOM 7005 C CA . PRO C 1 337 ? 32.723 49.745 29.002 1.00 22.38 334 PRO C CA 1
ATOM 7006 C C . PRO C 1 337 ? 31.614 50.699 28.604 1.00 22.20 334 PRO C C 1
ATOM 7007 O O . PRO C 1 337 ? 31.499 51.775 29.188 1.00 21.00 334 PRO C O 1
ATOM 7011 N N . PHE C 1 338 ? 30.820 50.282 27.617 1.00 21.50 335 PHE C N 1
ATOM 7012 C CA . PHE C 1 338 ? 29.738 51.106 27.125 1.00 22.50 335 PHE C CA 1
ATOM 7013 C C . PHE C 1 338 ? 28.386 50.436 27.246 1.00 23.11 335 PHE C C 1
ATOM 7014 O O . PHE C 1 338 ? 28.279 49.197 27.148 1.00 23.17 335 PHE C O 1
ATOM 7022 N N . ALA C 1 339 ? 27.359 51.272 27.399 1.00 23.12 336 ALA C N 1
ATOM 7023 C CA . ALA C 1 339 ? 26.004 50.827 27.537 1.00 23.53 336 ALA C CA 1
ATOM 7024 C C . ALA C 1 339 ? 25.519 50.213 26.248 1.00 24.62 336 ALA C C 1
ATOM 7025 O O . ALA C 1 339 ? 26.104 50.401 25.165 1.00 22.59 336 ALA C O 1
ATOM 7027 N N . GLU C 1 340 ? 24.378 49.546 26.397 1.00 25.80 337 GLU C N 1
ATOM 7028 C CA . GLU C 1 340 ? 23.703 48.876 25.318 1.00 27.33 337 GLU C CA 1
ATOM 7029 C C . GLU C 1 340 ? 23.404 49.883 24.202 1.00 26.34 337 GLU C C 1
ATOM 7030 O O . GLU C 1 340 ? 22.898 50.966 24.470 1.00 25.25 337 GLU C O 1
ATOM 7036 N N . GLY C 1 341 ? 23.719 49.514 22.955 1.00 24.94 338 GLY C N 1
ATOM 7037 C CA . GLY C 1 341 ? 23.464 50.387 21.822 1.00 24.45 338 GLY C CA 1
ATOM 7038 C C . GLY C 1 341 ? 24.549 51.408 21.518 1.00 23.51 338 GLY C C 1
ATOM 7039 O O . GLY C 1 341 ? 24.460 52.108 20.524 1.00 23.86 338 GLY C O 1
ATOM 7040 N N . VAL C 1 342 ? 25.576 51.514 22.344 1.00 22.60 339 VAL C N 1
ATOM 7041 C CA . VAL C 1 342 ? 26.658 52.466 22.056 1.00 21.39 339 VAL C CA 1
ATOM 7042 C C . VAL C 1 342 ? 27.544 51.913 20.939 1.00 21.51 339 VAL C C 1
ATOM 7043 O O . VAL C 1 342 ? 27.846 50.703 20.889 1.00 20.53 339 VAL C O 1
ATOM 7047 N N . THR C 1 343 ? 27.958 52.800 20.045 1.00 21.37 340 THR C N 1
ATOM 7048 C CA . THR C 1 343 ? 28.883 52.439 18.975 1.00 21.11 340 THR C CA 1
ATOM 7049 C C . THR C 1 343 ? 30.327 52.635 19.429 1.00 21.35 340 THR C C 1
ATOM 7050 O O . THR C 1 343 ? 30.619 53.456 20.302 1.00 21.53 340 THR C O 1
ATOM 7054 N N . LEU C 1 344 ? 31.241 51.899 18.811 1.00 20.68 341 LEU C N 1
ATOM 7055 C CA . LEU C 1 344 ? 32.665 52.023 19.125 1.00 20.94 341 LEU C CA 1
ATOM 7056 C C . LEU C 1 344 ? 33.318 53.102 18.238 1.00 20.82 341 LEU C C 1
ATOM 7057 O O . LEU C 1 344 ? 32.834 53.369 17.149 1.00 21.46 341 LEU C O 1
ATOM 7062 N N . PRO C 1 345 ? 34.426 53.702 18.692 1.00 21.27 342 PRO C N 1
ATOM 7063 C CA . PRO C 1 345 ? 35.110 54.725 17.887 1.00 21.31 342 PRO C CA 1
ATOM 7064 C C . PRO C 1 345 ? 35.552 54.176 16.578 1.00 22.61 342 PRO C C 1
ATOM 7065 O O . PRO C 1 345 ? 35.928 53.019 16.502 1.00 22.34 342 PRO C O 1
ATOM 7069 N N . GLY C 1 346 ? 35.523 54.993 15.540 1.00 23.31 343 GLY C N 1
ATOM 7070 C CA . GLY C 1 346 ? 36.100 54.584 14.279 1.00 23.06 343 GLY C CA 1
ATOM 7071 C C . GLY C 1 346 ? 37.611 54.580 14.352 1.00 23.28 343 GLY C C 1
A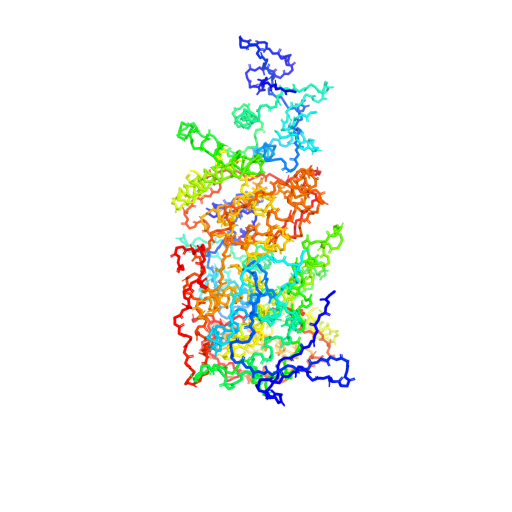TOM 7072 O O . GLY C 1 346 ? 38.185 54.931 15.386 1.00 20.78 343 GLY C O 1
ATOM 7073 N N . PRO C 1 347 ? 38.267 54.205 13.228 1.00 24.33 344 PRO C N 1
ATOM 7074 C CA . PRO C 1 347 ? 39.736 54.088 13.158 1.00 25.13 344 PRO C CA 1
ATOM 7075 C C . PRO C 1 347 ? 40.432 55.389 13.573 1.00 25.55 344 PRO C C 1
ATOM 7076 O O . PRO C 1 347 ? 39.979 56.456 13.227 1.00 23.86 344 PRO C O 1
ATOM 7080 N N . ILE C 1 348 ? 41.515 55.274 14.339 1.00 26.56 345 ILE C N 1
ATOM 7081 C CA . ILE C 1 348 ? 42.246 56.452 14.815 1.00 27.52 345 ILE C CA 1
ATOM 7082 C C . ILE C 1 348 ? 42.802 57.169 13.581 1.00 27.34 345 ILE C C 1
ATOM 7083 O O . ILE C 1 348 ? 43.308 56.519 12.697 1.00 27.19 345 ILE C O 1
ATOM 7088 N N . PRO C 1 349 ? 42.648 58.502 13.486 1.00 27.53 346 PRO C N 1
ATOM 7089 C CA . PRO C 1 349 ? 43.061 59.180 12.261 1.00 27.45 346 PRO C CA 1
ATOM 7090 C C . PRO C 1 349 ? 44.546 59.148 12.025 1.00 27.48 346 PRO C C 1
ATOM 7091 O O . PRO C 1 349 ? 45.325 59.110 12.972 1.00 26.58 346 PRO C O 1
ATOM 7095 N N . ALA C 1 350 ? 44.920 59.177 10.746 1.00 27.71 347 ALA C N 1
ATOM 7096 C CA . ALA C 1 350 ? 46.313 59.172 10.318 1.00 27.55 347 ALA C CA 1
ATOM 7097 C C . ALA C 1 350 ? 47.030 60.329 11.005 1.00 27.22 347 ALA C C 1
ATOM 7098 O O . ALA C 1 350 ? 46.514 61.422 11.053 1.00 27.26 347 ALA C O 1
ATOM 7100 N N . GLY C 1 351 ? 48.195 60.068 11.583 1.00 27.08 348 GLY C N 1
ATOM 7101 C CA . GLY C 1 351 ? 48.936 61.101 12.292 1.00 26.84 348 GLY C CA 1
ATOM 7102 C C . GLY C 1 351 ? 48.647 61.152 13.791 1.00 26.56 348 GLY C C 1
ATOM 7103 O O . GLY C 1 351 ? 49.424 61.735 14.536 1.00 26.59 348 GLY C O 1
ATOM 7104 N N . GLU C 1 352 ? 47.542 60.554 14.242 1.00 25.94 349 GLU C N 1
ATOM 7105 C CA . GLU C 1 352 ? 47.151 60.635 15.667 1.00 25.51 349 GLU C CA 1
ATOM 7106 C C . GLU C 1 352 ? 47.462 59.356 16.450 1.00 25.27 349 GLU C C 1
ATOM 7107 O O . GLU C 1 352 ? 47.165 59.262 17.642 1.00 23.79 349 GLU C O 1
ATOM 7113 N N . GLU C 1 353 ? 48.022 58.367 15.760 1.00 24.77 350 GLU C N 1
ATOM 7114 C CA . GLU C 1 353 ? 48.355 57.107 16.380 1.00 25.16 350 GLU C CA 1
ATOM 7115 C C . GLU C 1 353 ? 49.556 57.248 17.305 1.00 24.67 350 GLU C C 1
ATOM 7116 O O . GLU C 1 353 ? 50.377 58.148 17.146 1.00 24.15 350 GLU C O 1
ATOM 7122 N N . VAL C 1 354 ? 49.671 56.326 18.251 1.00 24.92 351 VAL C N 1
ATOM 7123 C CA . VAL C 1 354 ? 50.818 56.326 19.164 1.00 25.27 351 VAL C CA 1
ATOM 7124 C C . VAL C 1 354 ? 52.081 56.149 18.336 1.00 25.58 351 VAL C C 1
ATOM 7125 O O . VAL C 1 354 ? 52.163 55.219 17.528 1.00 26.07 351 VAL C O 1
ATOM 7129 N N . LYS C 1 355 ? 53.032 57.063 18.515 1.00 25.15 352 LYS C N 1
ATOM 7130 C CA A LYS C 1 355 ? 54.287 57.088 17.748 0.50 25.33 352 LYS C CA 1
ATOM 7131 C CA B LYS C 1 355 ? 54.259 57.052 17.715 0.50 25.07 352 LYS C CA 1
ATOM 7132 C C . LYS C 1 355 ? 55.240 55.969 18.166 1.00 25.13 352 LYS C C 1
ATOM 7133 O O . LYS C 1 355 ? 56.015 55.466 17.353 1.00 24.42 352 LYS C O 1
ATOM 7144 N N . ASN C 1 356 ? 55.198 55.594 19.452 1.00 24.69 353 ASN C N 1
ATOM 7145 C CA . ASN C 1 356 ? 56.119 54.580 20.017 1.00 24.46 353 ASN C CA 1
ATOM 7146 C C . ASN C 1 356 ? 55.349 53.393 20.573 1.00 24.15 353 ASN C C 1
ATOM 7147 O O . ASN C 1 356 ? 55.326 53.162 21.776 1.00 24.03 353 ASN C O 1
ATOM 7152 N N . PRO C 1 357 ? 54.689 52.636 19.701 1.00 24.70 354 PRO C N 1
ATOM 7153 C CA . PRO C 1 357 ? 53.878 51.575 20.276 1.00 25.13 354 PRO C CA 1
ATOM 7154 C C . PRO C 1 357 ? 54.742 50.486 20.900 1.00 25.71 354 PRO C C 1
ATOM 7155 O O . PRO C 1 357 ? 55.863 50.267 20.473 1.00 24.51 354 PRO C O 1
ATOM 7159 N N . GLU C 1 358 ? 54.232 49.880 21.967 1.00 26.64 355 GLU C N 1
ATOM 7160 C CA . GLU C 1 358 ? 54.792 48.659 22.495 1.00 27.19 355 GLU C CA 1
ATOM 7161 C C . GLU C 1 358 ? 54.349 47.517 21.579 1.00 27.01 355 GLU C C 1
ATOM 7162 O O . GLU C 1 358 ? 53.411 47.681 20.779 1.00 26.31 355 GLU C O 1
ATOM 7168 N N . PRO C 1 359 ? 55.003 46.345 21.699 1.00 27.81 356 PRO C N 1
ATOM 7169 C CA . PRO C 1 359 ? 54.664 45.268 20.774 1.00 27.98 356 PRO C CA 1
ATOM 7170 C C . PRO C 1 359 ? 53.177 44.906 20.834 1.00 28.01 356 PRO C C 1
ATOM 7171 O O . PRO C 1 359 ? 52.622 44.487 19.850 1.00 27.92 356 PRO C O 1
ATOM 7175 N N . PHE C 1 360 ? 52.522 45.120 21.971 1.00 27.43 357 PHE C N 1
ATOM 7176 C CA . PHE C 1 360 ? 51.124 44.739 22.112 1.00 27.19 357 PHE C CA 1
ATOM 7177 C C . PHE C 1 360 ? 50.147 45.856 21.686 1.00 27.56 357 PHE C C 1
ATOM 7178 O O . PHE C 1 360 ? 48.941 45.654 21.737 1.00 26.35 357 PHE C O 1
ATOM 7186 N N . GLN C 1 361 ? 50.673 47.008 21.257 1.00 28.16 358 GLN C N 1
ATOM 7187 C CA . GLN C 1 361 ? 49.859 48.099 20.699 1.00 29.55 358 GLN C CA 1
ATOM 7188 C C . GLN C 1 361 ? 49.869 48.036 19.165 1.00 31.15 358 GLN C C 1
ATOM 7189 O O . GLN C 1 361 ? 50.893 47.715 18.545 1.00 31.16 358 GLN C O 1
ATOM 7195 N N . LYS C 1 362 ? 48.737 48.344 18.550 1.00 32.99 359 LYS C N 1
ATOM 7196 C CA . LYS C 1 362 ? 48.555 48.015 17.114 1.00 35.49 359 LYS C CA 1
ATOM 7197 C C . LYS C 1 362 ? 47.170 48.399 16.632 1.00 36.40 359 LYS C C 1
ATOM 7198 O O . LYS C 1 362 ? 46.930 49.577 16.375 1.00 39.31 359 LYS C O 1
#

Radius of gyration: 34.58 Å; Cα contacts (8 Å, |Δi|>4): 1601; chains: 3; bounding box: 84×93×88 Å